Protein AF-A0A3C0DR25-F1 (afdb_monomer_lite)

pLDDT: mean 89.82, std 9.99, range [35.38, 98.62]

Structure (mmCIF, N/CA/C/O backbone):
data_AF-A0A3C0DR25-F1
#
_entry.id   AF-A0A3C0DR25-F1
#
loop_
_atom_site.group_PDB
_atom_site.id
_atom_site.type_symbol
_atom_site.label_atom_id
_atom_site.label_alt_id
_atom_site.label_comp_id
_atom_site.label_asym_id
_atom_site.label_entity_id
_atom_site.label_seq_id
_atom_site.pdbx_PDB_ins_code
_atom_site.Cartn_x
_atom_site.Cartn_y
_atom_site.Cartn_z
_atom_site.occupancy
_atom_site.B_iso_or_equiv
_atom_site.auth_seq_id
_atom_site.auth_comp_id
_atom_site.auth_asym_id
_atom_site.auth_atom_id
_atom_site.pdbx_PDB_model_num
ATOM 1 N N . MET A 1 1 ? 30.474 25.297 -35.317 1.00 50.91 1 MET A N 1
ATOM 2 C CA . MET A 1 1 ? 30.252 24.026 -34.592 1.00 50.91 1 MET A CA 1
ATOM 3 C C . MET A 1 1 ? 29.519 24.357 -33.311 1.00 50.91 1 MET A C 1
ATOM 5 O O . MET A 1 1 ? 29.840 25.376 -32.716 1.00 50.91 1 MET A O 1
ATOM 9 N N . ALA A 1 2 ? 28.515 23.564 -32.952 1.00 53.72 2 ALA A N 1
ATOM 10 C CA . ALA A 1 2 ? 27.722 23.756 -31.740 1.00 53.72 2 ALA A CA 1
ATOM 11 C C . ALA A 1 2 ? 28.329 23.022 -30.540 1.00 53.72 2 ALA A C 1
ATOM 13 O O . ALA A 1 2 ? 28.986 21.995 -30.720 1.00 53.72 2 ALA A O 1
ATOM 14 N N . ASN A 1 3 ? 28.057 23.523 -29.336 1.00 51.28 3 ASN A N 1
ATOM 15 C CA . ASN A 1 3 ? 28.342 22.813 -28.089 1.00 51.28 3 ASN A CA 1
ATOM 16 C C . ASN A 1 3 ? 27.225 21.783 -27.793 1.00 51.28 3 ASN A C 1
ATOM 18 O O . ASN A 1 3 ? 26.181 21.771 -28.436 1.00 51.28 3 ASN A O 1
ATOM 22 N N . TYR A 1 4 ? 27.442 20.855 -26.867 1.00 54.25 4 TYR A N 1
ATOM 23 C CA . TYR A 1 4 ? 26.602 19.658 -26.674 1.00 54.25 4 TYR A CA 1
ATOM 24 C C . TYR A 1 4 ? 25.790 19.713 -25.359 1.00 54.25 4 TYR A C 1
ATOM 26 O O . TYR A 1 4 ? 26.238 20.353 -24.406 1.00 54.25 4 TYR A O 1
ATOM 34 N N . ILE A 1 5 ? 24.621 19.049 -25.301 1.00 53.84 5 ILE A N 1
ATOM 35 C CA . ILE A 1 5 ? 23.811 18.826 -24.079 1.00 53.84 5 ILE A CA 1
ATOM 36 C C . ILE A 1 5 ? 23.799 17.329 -23.728 1.00 53.84 5 ILE A C 1
ATOM 38 O O . ILE A 1 5 ? 23.709 16.494 -24.618 1.00 53.84 5 ILE A O 1
ATOM 42 N N . ASP A 1 6 ? 23.876 17.014 -22.429 1.00 48.34 6 ASP A N 1
ATOM 43 C CA . ASP A 1 6 ? 24.262 15.721 -21.834 1.00 48.34 6 ASP A CA 1
ATOM 44 C C . ASP A 1 6 ? 23.450 14.454 -22.205 1.00 48.34 6 ASP A C 1
ATOM 46 O O . ASP A 1 6 ? 23.885 13.371 -21.820 1.00 48.34 6 ASP A O 1
ATOM 50 N N . VAL A 1 7 ? 22.363 14.541 -22.981 1.00 52.47 7 VAL A N 1
ATOM 51 C CA . VAL A 1 7 ? 21.418 13.432 -23.244 1.00 52.47 7 VAL A CA 1
ATOM 52 C C . VAL A 1 7 ? 21.322 13.149 -24.749 1.00 52.47 7 VAL A C 1
ATOM 54 O O . VAL A 1 7 ? 20.477 13.717 -25.439 1.00 52.47 7 VAL A O 1
ATOM 57 N N . MET A 1 8 ? 22.240 12.335 -25.280 1.00 55.88 8 MET A N 1
ATOM 58 C CA . MET A 1 8 ? 22.257 11.918 -26.690 1.00 55.88 8 MET A CA 1
ATOM 59 C C . MET A 1 8 ? 22.645 10.439 -26.817 1.00 55.88 8 MET A C 1
ATOM 61 O O . MET A 1 8 ? 23.690 10.042 -26.300 1.00 55.88 8 MET A O 1
ATOM 65 N N . HIS A 1 9 ? 21.847 9.665 -27.552 1.00 61.50 9 HIS A N 1
ATOM 66 C CA . HIS A 1 9 ? 22.078 8.257 -27.884 1.00 61.50 9 HIS A CA 1
ATOM 67 C C . HIS A 1 9 ? 22.894 8.096 -29.181 1.00 61.50 9 HIS A C 1
ATOM 69 O O . HIS A 1 9 ? 23.800 7.269 -29.244 1.00 61.50 9 HIS A O 1
ATOM 75 N N . ILE A 1 10 ? 22.642 8.918 -30.212 1.00 57.84 10 ILE A N 1
ATOM 76 C CA . ILE A 1 10 ? 23.310 8.795 -31.526 1.00 57.84 10 ILE A CA 1
ATOM 77 C C . ILE A 1 10 ? 24.651 9.552 -31.563 1.00 57.84 10 ILE A C 1
ATOM 79 O O . ILE A 1 10 ? 25.522 9.247 -32.381 1.00 57.84 10 ILE A O 1
ATOM 83 N N . ALA A 1 11 ? 24.843 10.553 -30.698 1.00 54.22 11 ALA A N 1
ATOM 84 C CA . ALA A 1 11 ? 26.003 11.442 -30.758 1.00 54.22 11 ALA A CA 1
ATOM 85 C C . ALA A 1 11 ? 27.173 11.004 -29.849 1.00 54.22 11 ALA A C 1
ATOM 87 O O . ALA A 1 11 ? 27.169 11.175 -28.624 1.00 54.22 11 ALA A O 1
ATOM 88 N N . ASP A 1 12 ? 28.260 10.539 -30.462 1.00 59.09 12 ASP A N 1
ATOM 89 C CA . ASP A 1 12 ? 29.542 10.286 -29.794 1.00 59.09 12 ASP A CA 1
ATOM 90 C C . ASP A 1 12 ? 30.435 11.556 -29.720 1.00 59.09 12 ASP A C 1
ATOM 92 O O . ASP A 1 12 ? 30.001 12.675 -29.999 1.00 59.09 12 ASP A O 1
ATOM 96 N N . ALA A 1 13 ? 31.700 11.420 -29.300 1.00 54.34 13 ALA A N 1
ATOM 97 C CA . ALA A 1 13 ? 32.663 12.536 -29.273 1.00 54.34 13 ALA A CA 1
ATOM 98 C C . ALA A 1 13 ? 33.154 12.976 -30.675 1.00 54.34 13 ALA A C 1
ATOM 100 O O . ALA A 1 13 ? 33.717 14.069 -30.835 1.00 54.34 13 ALA A O 1
ATOM 101 N N . SER A 1 14 ? 32.968 12.136 -31.696 1.00 63.47 14 SER A N 1
ATOM 102 C CA . SER A 1 14 ? 33.347 12.424 -33.081 1.00 63.47 14 SER A CA 1
ATOM 103 C C . SER A 1 14 ? 32.242 13.163 -33.842 1.00 63.47 14 SER A C 1
ATOM 105 O O . SER A 1 14 ? 32.522 13.819 -34.845 1.00 63.47 14 SER A O 1
ATOM 107 N N . THR A 1 15 ? 31.018 13.159 -33.309 1.00 72.69 15 THR A N 1
ATOM 108 C CA . THR A 1 15 ? 29.852 13.763 -33.944 1.00 72.69 15 THR A CA 1
ATOM 109 C C . THR A 1 15 ? 30.025 15.276 -34.128 1.00 72.69 15 THR A C 1
ATOM 111 O O . THR A 1 15 ? 30.423 16.012 -33.221 1.00 72.69 15 THR A O 1
ATOM 114 N N . ARG A 1 16 ? 29.772 15.761 -35.345 1.00 79.00 16 ARG A N 1
ATOM 115 C CA . ARG A 1 16 ? 29.884 17.166 -35.752 1.00 79.00 16 ARG A CA 1
ATOM 116 C C . ARG A 1 16 ? 28.529 17.692 -36.189 1.00 79.00 16 ARG A C 1
ATOM 118 O O . ARG A 1 16 ? 27.961 17.219 -37.172 1.00 79.00 16 ARG A O 1
ATOM 125 N N . PHE A 1 17 ? 28.064 18.725 -35.495 1.00 84.62 17 PHE A N 1
ATOM 126 C CA . PHE A 1 17 ? 26.836 19.437 -35.825 1.00 84.62 17 PHE A CA 1
ATOM 127 C C . PHE A 1 17 ? 27.137 20.726 -36.585 1.00 84.62 17 PHE A C 1
ATOM 129 O O . PHE A 1 17 ? 27.921 21.576 -36.138 1.00 84.62 17 PHE A O 1
ATOM 136 N N . THR A 1 18 ? 26.473 20.890 -37.723 1.00 88.19 18 THR A N 1
ATOM 137 C CA . THR A 1 18 ? 26.409 22.162 -38.439 1.00 88.19 18 THR A CA 1
ATOM 138 C C . THR A 1 18 ? 25.092 22.833 -38.086 1.00 88.19 18 THR A C 1
ATOM 140 O O . THR A 1 18 ? 24.025 22.270 -38.331 1.00 88.19 18 THR A O 1
ATOM 143 N N . LEU A 1 19 ? 25.170 24.033 -37.513 1.00 86.75 19 LEU A N 1
ATOM 144 C CA . LEU A 1 19 ? 23.997 24.873 -37.306 1.00 86.75 19 LEU A CA 1
ATOM 145 C C . LEU A 1 19 ? 23.750 25.730 -38.545 1.00 86.75 19 LEU A C 1
ATOM 147 O O . LEU A 1 19 ? 24.690 26.220 -39.168 1.00 86.75 19 LEU A O 1
ATOM 151 N N . GLY A 1 20 ? 22.483 25.914 -38.887 1.00 83.88 20 GLY A N 1
ATOM 152 C CA . GLY A 1 20 ? 22.012 26.922 -39.828 1.00 83.88 20 GLY A CA 1
ATOM 153 C C . GLY A 1 20 ? 21.014 27.856 -39.151 1.00 83.88 20 GLY A C 1
ATOM 154 O O . GLY A 1 20 ? 20.593 27.616 -38.019 1.00 83.88 20 GLY A O 1
ATOM 155 N N . ARG A 1 21 ? 20.613 28.911 -39.860 1.00 82.75 21 ARG A N 1
ATOM 156 C CA . ARG A 1 21 ? 19.483 29.760 -39.470 1.00 82.75 21 ARG A CA 1
ATOM 157 C C . ARG A 1 21 ? 18.316 29.526 -40.419 1.00 82.75 21 ARG A C 1
ATOM 159 O O . ARG A 1 21 ? 18.513 29.521 -41.632 1.00 82.75 21 ARG A O 1
ATOM 166 N N . ARG A 1 22 ? 17.109 29.365 -39.878 1.00 79.75 22 ARG A N 1
ATOM 167 C CA . ARG A 1 22 ? 15.861 29.291 -40.650 1.00 79.75 22 ARG A CA 1
ATOM 168 C C . ARG A 1 22 ? 14.795 30.105 -39.927 1.00 79.75 22 ARG A C 1
ATOM 170 O O . ARG A 1 22 ? 14.541 29.860 -38.756 1.00 79.75 22 ARG A O 1
ATOM 177 N N . GLY A 1 23 ? 14.232 31.114 -40.596 1.00 80.44 23 GLY A N 1
ATOM 178 C CA . GLY A 1 23 ? 13.233 32.005 -39.985 1.00 80.44 23 GLY A CA 1
ATOM 179 C C . GLY A 1 23 ? 13.715 32.710 -38.706 1.00 80.44 23 GLY A C 1
ATOM 180 O O . GLY A 1 23 ? 12.926 32.925 -37.799 1.00 80.44 23 GLY A O 1
ATOM 181 N N . GLY A 1 24 ? 15.017 33.002 -38.589 1.00 79.00 24 GLY A N 1
ATOM 182 C CA . GLY A 1 24 ? 15.610 33.623 -37.394 1.00 79.00 24 GLY A CA 1
ATOM 183 C C . GLY A 1 24 ? 15.978 32.660 -36.255 1.00 79.00 24 GLY A C 1
ATOM 184 O O . GLY A 1 24 ? 16.731 33.055 -35.369 1.00 79.00 24 GLY A O 1
ATOM 185 N N . GLN A 1 25 ? 15.546 31.396 -36.300 1.00 81.25 25 GLN A N 1
ATOM 186 C CA . GLN A 1 25 ? 15.892 30.383 -35.298 1.00 81.25 25 GLN A CA 1
ATOM 187 C C . GLN A 1 25 ? 17.104 29.544 -35.717 1.00 81.25 25 GLN A C 1
ATOM 189 O O . GLN A 1 25 ? 17.336 29.291 -36.906 1.00 81.25 25 GLN A O 1
ATOM 194 N N . TRP A 1 26 ? 17.883 29.105 -34.726 1.00 85.31 26 TRP A N 1
ATOM 195 C CA . TRP A 1 26 ? 18.944 28.125 -34.932 1.00 85.31 26 TRP A CA 1
ATOM 196 C C . TRP A 1 26 ? 18.339 26.752 -35.213 1.00 85.31 26 TRP A C 1
ATOM 198 O O . TRP A 1 26 ? 17.436 26.305 -34.515 1.00 85.31 26 TRP A O 1
ATOM 208 N N . VAL A 1 27 ? 18.868 26.065 -36.222 1.00 88.38 27 VAL A N 1
ATOM 209 C CA . VAL A 1 27 ? 18.494 24.686 -36.555 1.00 88.38 27 VAL A CA 1
ATOM 210 C C . VAL A 1 27 ? 19.743 23.855 -36.798 1.00 88.38 27 VAL A C 1
ATOM 212 O O . VAL A 1 27 ? 20.751 24.368 -37.286 1.00 88.38 27 VAL A O 1
ATOM 215 N N . VAL A 1 28 ? 19.685 22.557 -36.514 1.00 88.25 28 VAL A N 1
ATOM 216 C CA . VAL A 1 28 ? 20.739 21.629 -36.936 1.00 88.25 28 VAL A CA 1
ATOM 217 C C . VAL A 1 2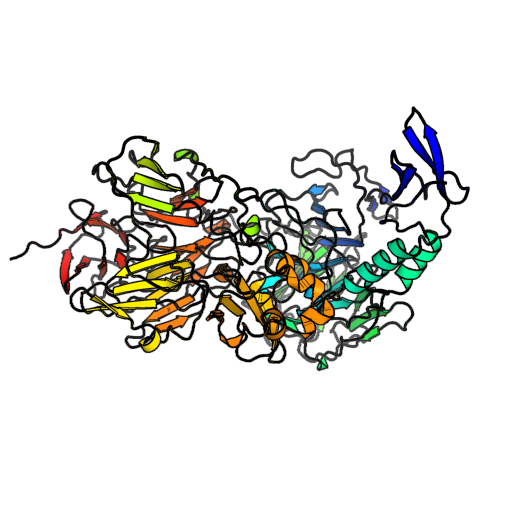8 ? 20.511 21.281 -38.404 1.00 88.25 28 VAL A C 1
ATOM 219 O O . VAL A 1 28 ? 19.523 20.639 -38.753 1.00 88.25 28 VAL A O 1
ATOM 222 N N . SER A 1 29 ? 21.406 21.728 -39.284 1.00 88.00 29 SER A N 1
ATOM 223 C CA . SER A 1 29 ? 21.296 21.508 -40.732 1.00 88.00 29 SER A CA 1
ATOM 224 C C . SER A 1 29 ? 22.028 20.249 -41.195 1.00 88.00 29 SER A C 1
ATOM 226 O O . SER A 1 29 ? 21.630 19.629 -42.188 1.00 88.00 29 SER A O 1
ATOM 228 N N . ARG A 1 30 ? 23.102 19.862 -40.489 1.00 88.56 30 ARG A N 1
ATOM 229 C CA . ARG A 1 30 ? 23.873 18.647 -40.778 1.00 88.56 30 ARG A CA 1
ATOM 230 C C . ARG A 1 30 ? 24.408 17.970 -39.520 1.00 88.56 30 ARG A C 1
ATOM 232 O O . ARG A 1 30 ? 24.785 18.645 -38.562 1.00 88.56 30 ARG A O 1
ATOM 239 N N . VAL A 1 31 ? 24.525 16.646 -39.594 1.00 87.25 31 VAL A N 1
ATOM 240 C CA . VAL A 1 31 ? 25.187 15.770 -38.619 1.00 87.25 31 VAL A CA 1
ATOM 241 C C . VAL A 1 31 ? 26.242 14.956 -39.365 1.00 87.25 31 VAL A C 1
ATOM 243 O O . VAL A 1 31 ? 25.920 14.259 -40.329 1.00 87.25 31 VAL A O 1
ATOM 246 N N . ASN A 1 32 ? 27.513 15.084 -38.982 1.00 86.00 32 ASN A N 1
ATOM 247 C CA . ASN A 1 32 ? 28.657 14.453 -39.660 1.00 86.00 32 ASN A CA 1
ATOM 248 C C . ASN A 1 32 ? 28.670 14.717 -41.176 1.00 86.00 32 ASN A C 1
ATOM 250 O O . ASN A 1 32 ? 28.835 13.814 -41.991 1.00 86.00 32 ASN A O 1
ATOM 254 N N . GLY A 1 33 ? 28.407 15.971 -41.564 1.00 86.19 33 GLY A N 1
ATOM 255 C CA . GLY A 1 33 ? 28.348 16.402 -42.965 1.00 86.19 33 GLY A CA 1
ATOM 256 C C . GLY A 1 33 ? 27.078 15.988 -43.720 1.00 86.19 33 GLY A C 1
ATOM 257 O O . GLY A 1 33 ? 26.812 16.526 -44.798 1.00 86.19 33 GLY A O 1
ATOM 258 N N . GLN A 1 34 ? 26.245 15.110 -43.158 1.00 88.12 34 GLN A N 1
ATOM 259 C CA . GLN A 1 34 ? 25.000 14.660 -43.776 1.00 88.12 34 GLN A CA 1
ATOM 260 C C . GLN A 1 34 ? 23.822 15.548 -43.387 1.00 88.12 34 GLN A C 1
ATOM 262 O O . GLN A 1 34 ? 23.709 15.961 -42.239 1.00 88.12 34 GLN A O 1
ATOM 267 N N . SER A 1 35 ? 22.926 15.819 -44.335 1.00 88.38 35 SER A N 1
ATOM 268 C CA . SER A 1 35 ? 21.734 16.634 -44.086 1.00 88.38 35 SER A CA 1
ATOM 269 C C . SER A 1 35 ? 20.794 15.998 -43.057 1.00 88.38 35 SER A C 1
ATOM 271 O O . SER A 1 35 ? 20.534 14.794 -43.114 1.00 88.38 35 SER A O 1
ATOM 273 N N . THR A 1 36 ? 20.228 16.826 -42.175 1.00 86.06 36 THR A N 1
ATOM 274 C CA . THR A 1 36 ? 19.177 16.429 -41.225 1.00 86.06 36 THR A CA 1
ATOM 275 C C . THR A 1 36 ? 17.828 16.117 -41.879 1.00 86.06 36 THR A C 1
ATOM 277 O O . THR A 1 36 ? 16.939 15.624 -41.202 1.00 86.06 36 THR A O 1
ATOM 280 N N . TYR A 1 37 ? 17.661 16.321 -43.193 1.00 84.31 37 TYR A N 1
ATOM 281 C CA . TYR A 1 37 ? 16.461 15.8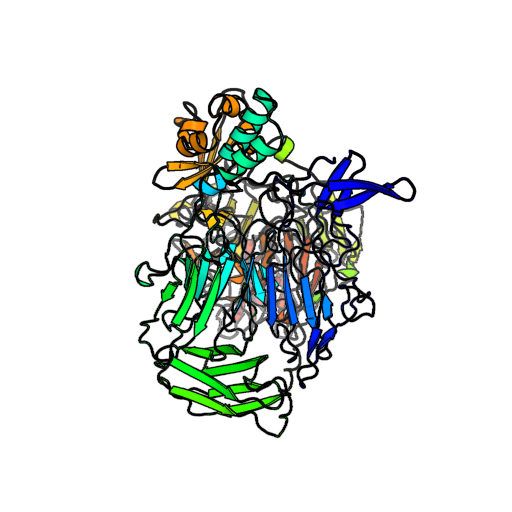84 -43.924 1.00 84.31 37 TYR A CA 1
ATOM 282 C C . TYR A 1 37 ? 16.436 14.381 -44.235 1.00 84.31 37 TYR A C 1
ATOM 284 O O . TYR A 1 37 ? 15.401 13.863 -44.651 1.00 84.31 37 TYR A O 1
ATOM 292 N N . LYS A 1 38 ? 17.554 13.666 -44.053 1.00 84.88 38 LYS A N 1
ATOM 293 C CA . LYS A 1 38 ? 17.564 12.202 -44.167 1.00 84.88 38 LYS A CA 1
ATOM 294 C C . LYS A 1 38 ? 16.704 11.587 -43.064 1.00 84.88 38 LYS A C 1
ATOM 296 O O . LYS A 1 38 ? 16.766 12.059 -41.933 1.00 84.88 38 LYS A O 1
ATOM 301 N N . ALA A 1 39 ? 15.995 10.500 -43.382 1.00 80.75 39 ALA A N 1
ATOM 302 C CA . ALA A 1 39 ? 15.063 9.823 -42.472 1.00 80.75 39 ALA A CA 1
ATOM 303 C C . ALA A 1 39 ? 15.631 9.647 -41.051 1.00 80.75 39 ALA A C 1
ATOM 305 O O . ALA A 1 39 ? 15.056 10.169 -40.107 1.00 80.75 39 ALA A O 1
ATOM 306 N N . ARG A 1 40 ? 16.842 9.082 -40.925 1.00 80.12 40 ARG A N 1
ATOM 307 C CA . ARG A 1 40 ? 17.528 8.840 -39.638 1.00 80.12 40 ARG A CA 1
ATOM 308 C C . ARG A 1 40 ? 17.836 10.074 -38.767 1.00 80.12 40 ARG A C 1
ATOM 310 O O . ARG A 1 40 ? 18.311 9.922 -37.652 1.00 80.12 40 ARG A O 1
ATOM 317 N N . PHE A 1 41 ? 17.708 11.293 -39.295 1.00 84.19 41 PHE A N 1
ATOM 318 C CA . PHE A 1 41 ? 18.041 12.541 -38.588 1.00 84.19 41 PHE A CA 1
ATOM 319 C C . PHE A 1 41 ? 16.890 13.549 -38.555 1.00 84.19 41 PHE A C 1
ATOM 321 O O . PHE A 1 41 ? 16.999 14.589 -37.898 1.00 84.19 41 PHE A O 1
ATOM 328 N N . LYS A 1 42 ? 15.805 13.278 -39.283 1.00 84.56 42 LYS A N 1
ATOM 329 C CA . LYS A 1 42 ? 14.688 14.205 -39.430 1.00 84.56 42 LYS A CA 1
ATOM 330 C C . LYS A 1 42 ? 13.989 14.363 -38.082 1.00 84.56 42 LYS A C 1
ATOM 332 O O . LYS A 1 42 ? 13.579 13.381 -37.486 1.00 84.56 42 LYS A O 1
ATOM 337 N N . GLY A 1 43 ? 13.893 15.600 -37.591 1.00 81.12 43 GLY A N 1
ATOM 338 C CA . GLY A 1 43 ? 13.255 15.901 -36.301 1.00 81.12 43 GLY A CA 1
ATOM 339 C C . GLY A 1 43 ? 14.038 15.454 -35.058 1.00 81.12 43 GLY A C 1
ATOM 340 O O . GLY A 1 43 ? 13.566 15.666 -33.953 1.00 81.12 43 GLY A O 1
ATOM 341 N N . ARG A 1 44 ? 15.247 14.894 -35.212 1.00 84.25 44 ARG A N 1
ATOM 342 C CA . ARG A 1 44 ? 16.036 14.309 -34.110 1.00 84.25 44 ARG A CA 1
ATOM 343 C C . ARG A 1 44 ? 16.838 15.311 -33.284 1.00 84.25 44 ARG A C 1
ATOM 345 O O . ARG A 1 44 ? 17.369 14.938 -32.247 1.00 84.25 44 ARG A O 1
ATOM 352 N N . PHE A 1 45 ? 17.006 16.552 -33.743 1.00 86.25 45 PHE A N 1
ATOM 353 C CA . PHE A 1 45 ? 17.918 17.500 -33.096 1.00 86.25 45 PHE A CA 1
ATOM 354 C C . PHE A 1 45 ? 17.332 18.904 -32.988 1.00 86.25 45 PHE A C 1
ATOM 356 O O . PHE A 1 45 ? 16.957 19.512 -33.993 1.00 86.25 45 PHE A O 1
ATOM 363 N N . LEU A 1 46 ? 17.357 19.451 -31.775 1.00 85.69 46 LEU A N 1
ATOM 364 C CA . LEU A 1 46 ? 17.016 20.837 -31.475 1.00 85.69 46 LEU A CA 1
ATOM 365 C C . LEU A 1 46 ? 18.295 21.639 -31.219 1.00 85.69 46 LEU A C 1
ATOM 367 O O . LEU A 1 46 ? 19.136 21.234 -30.418 1.00 85.69 46 LEU A O 1
ATOM 371 N N . ALA A 1 47 ? 18.439 22.788 -31.879 1.00 85.88 47 ALA A N 1
ATOM 372 C CA . ALA A 1 47 ? 19.493 23.743 -31.560 1.00 85.88 47 ALA A CA 1
ATOM 373 C C . ALA A 1 47 ? 18.961 24.773 -30.557 1.00 85.88 47 ALA A C 1
ATOM 375 O O . ALA A 1 47 ? 17.937 25.411 -30.796 1.00 85.88 47 ALA A O 1
ATOM 376 N N . THR A 1 48 ? 19.645 24.936 -29.430 1.00 79.44 48 THR A N 1
ATOM 377 C CA . THR A 1 48 ? 19.273 25.910 -28.404 1.00 79.44 48 THR A CA 1
ATOM 378 C C . THR A 1 48 ? 19.793 27.310 -28.758 1.00 79.44 48 THR A C 1
ATOM 380 O O . THR A 1 48 ? 20.768 27.440 -29.509 1.00 79.44 48 THR A O 1
ATOM 383 N N . PRO A 1 49 ? 19.184 28.385 -28.216 1.00 78.12 49 PRO A N 1
ATOM 384 C CA . PRO A 1 49 ? 19.589 29.764 -28.509 1.00 78.12 49 PRO A CA 1
ATOM 385 C C . PRO A 1 49 ? 21.062 30.079 -28.215 1.00 78.12 49 PRO A C 1
ATOM 387 O O . PRO A 1 49 ? 21.668 30.892 -28.908 1.00 78.12 49 PRO A O 1
ATOM 390 N N . ASP A 1 50 ? 21.652 29.401 -27.231 1.00 74.75 50 ASP A N 1
ATOM 391 C CA . ASP A 1 50 ? 23.060 29.520 -26.839 1.00 74.75 50 ASP A CA 1
ATOM 392 C C . ASP A 1 50 ? 24.010 28.620 -27.653 1.00 74.75 50 ASP A C 1
ATOM 394 O O . ASP A 1 50 ? 25.171 28.424 -27.291 1.00 74.75 50 ASP A O 1
ATOM 398 N N . GLY A 1 51 ? 23.532 28.075 -28.776 1.00 71.94 51 GLY A N 1
ATOM 399 C CA . GLY A 1 51 ? 24.345 27.322 -29.724 1.00 71.94 51 GLY A CA 1
ATOM 400 C C . GLY A 1 51 ? 24.693 25.912 -29.257 1.00 71.94 51 GLY A C 1
ATOM 401 O O . GLY A 1 51 ? 25.710 25.369 -29.705 1.00 71.94 51 GLY A O 1
ATOM 402 N N . ARG A 1 52 ? 23.882 25.316 -28.370 1.00 77.69 52 ARG A N 1
ATOM 403 C CA . ARG A 1 52 ? 23.981 23.895 -28.021 1.00 77.69 52 ARG A CA 1
ATOM 404 C C . ARG A 1 52 ? 23.019 23.034 -28.846 1.00 77.69 52 ARG A C 1
ATOM 406 O O . ARG A 1 52 ? 22.100 23.551 -29.474 1.00 77.69 52 ARG A O 1
ATOM 413 N N . VAL A 1 53 ? 23.241 21.720 -28.880 1.00 79.06 53 VAL A N 1
ATOM 414 C CA . VAL A 1 53 ? 22.343 20.754 -29.544 1.00 79.06 53 VAL A CA 1
ATOM 415 C C . VAL A 1 53 ? 21.778 19.760 -28.532 1.00 79.06 53 VAL A C 1
ATOM 417 O O . VAL A 1 53 ? 22.532 19.240 -27.708 1.00 79.06 53 VAL A O 1
ATOM 420 N N . LYS A 1 54 ? 20.472 19.486 -28.625 1.00 80.62 54 LYS A N 1
ATOM 421 C CA . LYS A 1 54 ? 19.726 18.471 -27.864 1.00 80.62 54 LYS A CA 1
ATOM 422 C C . LYS A 1 54 ? 19.170 17.393 -28.807 1.00 80.62 54 LYS A C 1
ATOM 424 O O . LYS A 1 54 ? 18.658 17.755 -29.864 1.00 80.62 54 LYS A O 1
ATOM 429 N N . GLU A 1 55 ? 19.276 16.110 -28.441 1.00 82.31 55 GLU A N 1
ATOM 430 C CA . GLU A 1 55 ? 18.615 15.017 -29.166 1.00 82.31 55 GLU A CA 1
ATOM 431 C C . GLU A 1 55 ? 17.166 14.930 -28.734 1.00 82.31 55 GLU A C 1
ATOM 433 O O . GLU A 1 55 ? 16.852 15.113 -27.557 1.00 82.31 55 GLU A O 1
ATOM 438 N N . LEU A 1 56 ? 16.309 14.603 -29.686 1.00 81.56 56 LEU A N 1
ATOM 439 C CA . LEU A 1 56 ? 14.941 14.192 -29.441 1.00 81.56 56 LEU A CA 1
ATOM 440 C C . LEU A 1 56 ? 14.811 12.696 -29.775 1.00 81.56 56 LEU A C 1
ATOM 442 O O . LEU A 1 56 ? 15.451 12.244 -30.735 1.00 81.56 56 LEU A O 1
ATOM 446 N N . PRO A 1 57 ? 13.995 11.942 -29.021 1.00 82.38 57 PRO A N 1
ATOM 447 C CA . PRO A 1 57 ? 13.621 10.575 -29.379 1.00 82.38 57 PRO A CA 1
ATOM 448 C C . PRO A 1 57 ? 12.939 10.473 -30.745 1.00 82.38 57 PRO A C 1
ATOM 450 O O . PRO A 1 57 ? 12.519 11.478 -31.333 1.00 82.38 57 PRO A O 1
ATOM 453 N N . GLU A 1 58 ? 12.826 9.247 -31.263 1.00 83.94 58 GLU A N 1
ATOM 454 C CA . GLU A 1 58 ? 11.921 8.993 -32.392 1.00 83.94 58 GLU A CA 1
ATOM 455 C C . GLU A 1 58 ? 10.474 9.109 -31.901 1.00 83.94 58 GLU A C 1
ATOM 457 O O . GLU A 1 58 ? 10.223 8.846 -30.727 1.00 83.94 58 GLU A O 1
ATOM 462 N N . PRO A 1 59 ? 9.542 9.564 -32.754 1.00 87.62 59 PRO A N 1
ATOM 463 C CA . PRO A 1 59 ? 8.134 9.512 -32.408 1.00 87.62 59 PRO A CA 1
ATOM 464 C C . PRO A 1 59 ? 7.667 8.056 -32.327 1.00 87.62 59 PRO A C 1
ATOM 466 O O . PRO A 1 59 ? 8.067 7.233 -33.158 1.00 87.62 59 PRO A O 1
ATOM 469 N N . ASP A 1 60 ? 6.784 7.769 -31.376 1.00 90.06 60 ASP A N 1
ATOM 470 C CA . ASP A 1 60 ? 6.136 6.467 -31.255 1.00 90.06 60 ASP A CA 1
ATOM 471 C C . ASP A 1 60 ? 5.410 6.079 -32.550 1.00 90.06 60 ASP A C 1
ATOM 473 O O . ASP A 1 60 ? 4.861 6.912 -33.279 1.00 90.06 60 ASP A O 1
ATOM 477 N N . CYS A 1 61 ? 5.387 4.780 -32.841 1.00 90.88 61 CYS A N 1
ATOM 478 C CA . CYS A 1 61 ? 4.652 4.231 -33.970 1.00 90.88 61 CYS A CA 1
ATOM 479 C C . CYS A 1 61 ? 3.895 2.971 -33.555 1.00 90.88 61 CYS A C 1
ATOM 481 O O . CYS A 1 61 ? 4.386 2.151 -32.784 1.00 90.88 61 CYS A O 1
ATOM 483 N N . PHE A 1 62 ? 2.686 2.816 -34.091 1.00 92.50 62 PHE A N 1
ATOM 484 C CA . PHE A 1 62 ? 1.842 1.653 -33.855 1.00 92.50 62 PHE A CA 1
ATOM 485 C C . PHE A 1 62 ? 1.394 1.077 -35.195 1.00 92.50 62 PHE A C 1
ATOM 487 O O . PHE A 1 62 ? 0.994 1.819 -36.096 1.00 92.50 62 PHE A O 1
ATOM 494 N N . TYR A 1 63 ? 1.476 -0.244 -35.323 1.00 92.06 63 TYR A N 1
ATOM 495 C CA . TYR A 1 63 ? 1.146 -0.957 -36.549 1.00 92.06 63 TYR A CA 1
ATOM 496 C C . TYR A 1 63 ? 0.110 -2.038 -36.267 1.00 92.06 63 TYR A C 1
ATOM 498 O O . TYR A 1 63 ? 0.344 -2.935 -35.458 1.00 92.06 63 TYR A O 1
ATOM 506 N N . LEU A 1 64 ? -1.012 -1.993 -36.981 1.00 89.06 64 LEU A N 1
ATOM 507 C CA . LEU A 1 64 ? -2.019 -3.041 -36.942 1.00 89.06 64 LEU A CA 1
ATOM 508 C C . LEU A 1 64 ? -1.665 -4.123 -37.967 1.00 89.06 64 LEU A C 1
ATOM 510 O O . LEU A 1 64 ? -1.518 -3.840 -39.156 1.00 89.06 64 LEU A O 1
ATOM 514 N N . ASN A 1 65 ? -1.531 -5.366 -37.510 1.00 87.12 65 ASN A N 1
ATOM 515 C CA . ASN A 1 65 ? -1.332 -6.511 -38.395 1.00 87.12 65 ASN A CA 1
ATOM 516 C C . ASN A 1 65 ? -2.662 -6.898 -39.058 1.00 87.12 65 ASN A C 1
ATOM 518 O O . ASN A 1 65 ? -3.622 -7.243 -38.372 1.00 87.12 65 ASN A O 1
ATOM 522 N N . GLU A 1 66 ? -2.704 -6.911 -40.389 1.00 83.81 66 GLU A N 1
ATOM 523 C CA . GLU A 1 66 ? -3.888 -7.302 -41.167 1.00 83.81 66 GLU A CA 1
ATOM 524 C C . GLU A 1 66 ? -4.103 -8.832 -41.217 1.00 83.81 66 GLU A C 1
ATOM 526 O O . GLU A 1 66 ? -5.055 -9.319 -41.826 1.00 83.81 66 GLU A O 1
ATOM 531 N N . GLY A 1 67 ? -3.205 -9.621 -40.616 1.00 79.31 67 GLY A N 1
ATOM 532 C CA . GLY A 1 67 ? -3.273 -11.086 -40.564 1.00 79.31 67 GLY A CA 1
ATOM 533 C C . GLY A 1 67 ? -2.811 -11.792 -41.845 1.00 79.31 67 GLY A C 1
ATOM 534 O O . GLY A 1 67 ? -2.843 -13.018 -41.922 1.00 79.31 67 GLY A O 1
ATOM 535 N N . ASN A 1 68 ? -2.356 -11.030 -42.840 1.00 83.00 68 ASN A N 1
ATOM 536 C CA . ASN A 1 68 ? -1.854 -11.499 -44.137 1.00 83.00 68 ASN A CA 1
ATOM 537 C C . ASN A 1 68 ? -0.355 -11.174 -44.343 1.00 83.00 68 ASN A C 1
ATOM 539 O O . ASN A 1 68 ? 0.145 -11.258 -45.465 1.00 83.00 68 ASN A O 1
ATOM 543 N N . GLY A 1 69 ? 0.346 -10.760 -43.279 1.00 83.38 69 GLY A N 1
ATOM 544 C CA . GLY A 1 69 ? 1.738 -10.301 -43.325 1.00 83.38 69 GLY A CA 1
ATOM 545 C C . GLY A 1 69 ? 1.917 -8.824 -43.701 1.00 83.38 69 GLY A C 1
ATOM 546 O O . GLY A 1 69 ? 3.054 -8.364 -43.795 1.00 83.38 69 GLY A O 1
ATOM 547 N N . LYS A 1 70 ? 0.828 -8.072 -43.909 1.00 89.81 70 LYS A N 1
ATOM 548 C CA . LYS A 1 70 ? 0.843 -6.613 -44.068 1.00 89.81 70 LYS A CA 1
ATOM 549 C C . LYS A 1 70 ? 0.504 -5.917 -42.757 1.00 89.81 70 LYS A C 1
ATOM 551 O O . LYS A 1 70 ? -0.257 -6.426 -41.935 1.00 89.81 70 LYS A O 1
ATOM 556 N N . PHE A 1 71 ? 1.067 -4.725 -42.608 1.00 92.62 71 PHE A N 1
ATOM 557 C CA . PHE A 1 71 ? 0.912 -3.889 -41.432 1.00 92.62 71 PHE A CA 1
ATOM 558 C C . PHE A 1 71 ? 0.442 -2.501 -41.851 1.00 92.62 71 PHE A C 1
ATOM 560 O O . PHE A 1 71 ? 1.070 -1.860 -42.696 1.00 92.62 71 PHE A O 1
ATOM 567 N N . GLN A 1 72 ? -0.641 -2.036 -41.240 1.00 92.44 72 GLN A N 1
ATOM 568 C CA . GLN A 1 72 ? -1.111 -0.667 -41.375 1.00 92.44 72 GLN A CA 1
ATOM 569 C C . GLN A 1 72 ? -0.512 0.171 -40.248 1.00 92.44 72 GLN A C 1
ATOM 571 O O . GLN A 1 72 ? -0.763 -0.104 -39.078 1.00 92.44 72 GLN A O 1
ATOM 576 N N . GLN A 1 73 ? 0.256 1.206 -40.585 1.00 92.75 73 GLN A N 1
ATOM 577 C CA . GLN A 1 73 ? 0.663 2.197 -39.592 1.00 92.75 73 GLN A CA 1
ATOM 578 C C . GLN A 1 73 ? -0.553 3.034 -39.190 1.00 92.75 73 GLN A C 1
ATOM 580 O O . GLN A 1 73 ? -1.204 3.634 -40.045 1.00 92.75 73 GLN A O 1
ATOM 585 N N . MET A 1 74 ? -0.843 3.082 -37.896 1.00 91.81 74 MET A N 1
ATOM 586 C CA . MET A 1 74 ? -1.924 3.893 -37.350 1.00 91.81 74 MET A CA 1
ATOM 587 C C . MET A 1 74 ? -1.440 5.326 -37.118 1.00 91.81 74 MET A C 1
ATOM 589 O O . MET A 1 74 ? -0.321 5.546 -36.651 1.00 91.81 74 MET A O 1
ATOM 593 N N . VAL A 1 75 ? -2.293 6.302 -37.433 1.00 90.38 75 VAL A N 1
ATOM 594 C CA . VAL A 1 75 ? -2.025 7.727 -37.201 1.00 90.38 75 VAL A CA 1
ATOM 595 C C . VAL A 1 75 ? -2.641 8.118 -35.861 1.00 90.38 75 VAL A C 1
ATOM 597 O O . VAL A 1 75 ? -3.849 7.977 -35.650 1.00 90.38 75 VAL A O 1
ATOM 600 N N . PHE A 1 76 ? -1.803 8.567 -34.932 1.00 91.38 76 PHE A N 1
ATOM 601 C CA . PHE A 1 76 ? -2.197 8.858 -33.553 1.00 91.38 76 PHE A CA 1
ATOM 602 C C . PHE A 1 76 ? -3.165 10.049 -33.509 1.00 91.38 76 PHE A C 1
ATOM 604 O O . PHE A 1 76 ? -4.230 9.974 -32.894 1.00 91.38 76 PHE A O 1
ATOM 611 N N . GLU A 1 77 ? -2.857 11.088 -34.286 1.00 89.00 77 GLU A N 1
ATOM 612 C CA . GLU A 1 77 ? -3.607 12.340 -34.394 1.00 89.00 77 GLU A CA 1
ATOM 613 C C . GLU A 1 77 ? -5.020 12.166 -34.980 1.00 89.00 77 GLU A C 1
ATOM 615 O O . GLU A 1 77 ? -5.873 13.031 -34.790 1.00 89.00 77 GLU A O 1
ATOM 620 N N . GLU A 1 78 ? -5.297 11.043 -35.651 1.00 90.44 78 GLU A N 1
ATOM 621 C CA . GLU A 1 78 ? -6.636 10.683 -36.146 1.00 90.44 78 GLU A CA 1
ATOM 622 C C . GLU A 1 78 ? -7.514 10.018 -35.065 1.00 90.44 78 GLU A C 1
ATOM 624 O O . GLU A 1 78 ? -8.605 9.526 -35.353 1.00 90.44 78 GLU A O 1
ATOM 629 N N . GLY A 1 79 ? -7.065 10.016 -33.803 1.00 89.56 79 GLY A N 1
ATOM 630 C CA . GLY A 1 79 ? -7.811 9.481 -32.662 1.00 89.56 79 GLY A CA 1
ATOM 631 C C . GLY A 1 79 ? -7.592 7.988 -32.417 1.00 89.56 79 GLY A C 1
ATOM 632 O O . GLY A 1 79 ? -8.380 7.367 -31.706 1.00 89.56 79 GLY A O 1
ATOM 633 N N . SER A 1 80 ? -6.531 7.403 -32.987 1.00 93.12 80 SER A N 1
ATOM 634 C CA . SER A 1 80 ? -6.108 6.032 -32.652 1.00 93.12 80 SER A CA 1
ATOM 635 C C . SER A 1 80 ? -5.610 5.941 -31.207 1.00 93.12 80 SER A C 1
ATOM 637 O O . SER A 1 80 ? -5.792 4.920 -30.553 1.00 93.12 80 SER A O 1
ATOM 639 N N . PHE A 1 81 ? -5.019 7.028 -30.708 1.00 96.50 81 PHE A N 1
ATOM 640 C CA . PHE A 1 81 ? -4.654 7.210 -29.311 1.00 96.50 81 PHE A CA 1
ATOM 641 C C . PHE A 1 81 ? -5.325 8.480 -28.797 1.00 96.50 81 PHE A C 1
ATOM 643 O O . PHE A 1 81 ? -5.313 9.509 -29.476 1.00 96.50 81 PHE A O 1
ATOM 650 N N . THR A 1 82 ? -5.902 8.425 -27.602 1.00 97.00 82 THR A N 1
ATOM 651 C CA . THR A 1 82 ? -6.500 9.588 -26.946 1.00 97.00 82 THR A CA 1
ATOM 652 C C . THR A 1 82 ? -5.998 9.741 -25.527 1.00 97.00 82 THR A C 1
ATOM 654 O O . THR A 1 82 ? -5.865 8.751 -24.807 1.00 97.00 82 THR A O 1
ATOM 657 N N . ASP A 1 83 ? -5.796 10.980 -25.092 1.00 95.19 83 ASP A N 1
ATOM 658 C CA . ASP A 1 83 ? -5.540 11.268 -23.687 1.00 95.19 83 ASP A CA 1
ATOM 659 C C . ASP A 1 83 ? -6.702 10.798 -22.789 1.00 95.19 83 ASP A C 1
ATOM 661 O O . ASP A 1 83 ? -7.740 10.298 -23.235 1.00 95.19 83 ASP A O 1
ATOM 665 N N . GLU A 1 84 ? -6.523 10.938 -21.484 1.00 94.69 84 GLU A N 1
ATOM 666 C CA . GLU A 1 84 ? -7.514 10.499 -20.503 1.00 94.69 84 GLU A CA 1
ATOM 667 C C . GLU A 1 84 ? -8.848 11.264 -20.592 1.00 94.69 84 GLU A C 1
ATOM 669 O O . GLU A 1 84 ? -9.865 10.736 -20.146 1.00 94.69 84 GLU A O 1
ATOM 674 N N . ASP A 1 85 ? -8.885 12.444 -21.225 1.00 94.69 85 ASP A N 1
ATOM 675 C CA . ASP A 1 85 ? -10.101 13.220 -21.507 1.00 94.69 85 ASP A CA 1
ATOM 676 C C . ASP A 1 85 ? -10.767 12.794 -22.834 1.00 94.69 85 ASP A C 1
ATOM 678 O O . ASP A 1 85 ? -11.838 13.293 -23.186 1.00 94.69 85 ASP A O 1
ATOM 682 N N . GLY A 1 86 ? -10.158 11.865 -23.578 1.00 94.19 86 GLY A N 1
ATOM 683 C CA . GLY A 1 86 ? -10.644 11.381 -24.870 1.00 94.19 86 GLY A CA 1
ATOM 684 C C . GLY A 1 86 ? -10.263 12.275 -26.053 1.00 94.19 86 GLY A C 1
ATOM 685 O O . GLY A 1 86 ? -10.837 12.133 -27.134 1.00 94.19 86 GLY A O 1
ATOM 686 N N . ARG A 1 87 ? -9.313 13.202 -25.888 1.00 95.88 87 ARG A N 1
ATOM 687 C CA . ARG A 1 87 ? -8.820 14.046 -26.986 1.00 95.88 87 ARG A CA 1
ATOM 688 C C . ARG A 1 87 ? -7.715 13.317 -27.753 1.00 95.88 87 ARG A C 1
ATOM 690 O O . ARG A 1 87 ? -6.906 12.651 -27.110 1.00 95.88 87 ARG A O 1
ATOM 697 N N . PRO A 1 88 ? -7.625 13.455 -29.091 1.00 95.75 88 PRO A N 1
ATOM 698 C CA . PRO A 1 88 ? -6.546 12.849 -29.867 1.00 95.75 88 PRO A CA 1
ATOM 699 C C . PRO A 1 88 ? -5.168 13.194 -29.299 1.00 95.75 88 PRO A C 1
ATOM 701 O O . PRO A 1 88 ? -4.856 14.359 -29.045 1.00 95.75 88 PRO A O 1
ATOM 704 N N . PHE A 1 89 ? -4.355 12.165 -29.099 1.00 93.94 89 PHE A N 1
ATOM 705 C CA . PHE A 1 89 ? -2.996 12.270 -28.597 1.00 93.94 89 PHE A CA 1
ATOM 706 C C . PHE A 1 89 ? -2.036 12.237 -29.785 1.00 93.94 89 PHE A C 1
ATOM 708 O O . PHE A 1 89 ? -2.173 11.380 -30.649 1.00 93.94 89 PHE A O 1
ATOM 715 N N . ALA A 1 90 ? -1.085 13.166 -29.860 1.00 91.38 90 ALA A N 1
ATOM 716 C CA . ALA A 1 90 ? -0.048 13.136 -30.893 1.00 91.38 90 ALA A CA 1
ATOM 717 C C . ALA A 1 90 ? 1.039 12.122 -30.525 1.00 91.38 90 ALA A C 1
ATOM 719 O O . ALA A 1 90 ? 1.310 11.931 -29.340 1.00 91.38 90 ALA A O 1
ATOM 720 N N . ALA A 1 91 ? 1.690 11.511 -31.518 1.00 87.50 91 ALA A N 1
ATOM 721 C CA . ALA A 1 91 ? 2.768 10.558 -31.253 1.00 87.50 91 ALA A CA 1
ATOM 722 C C . ALA A 1 91 ? 3.848 11.189 -30.352 1.00 87.50 91 ALA A C 1
ATOM 724 O O . ALA A 1 91 ? 4.394 12.255 -30.660 1.00 87.50 91 ALA A O 1
ATOM 725 N N . ALA A 1 92 ? 4.125 10.552 -29.211 1.00 87.06 92 ALA A N 1
ATOM 726 C CA . ALA A 1 92 ? 5.071 11.084 -28.244 1.00 87.06 92 ALA A CA 1
ATOM 727 C C . ALA A 1 92 ? 6.510 10.857 -28.712 1.00 87.06 92 ALA A C 1
ATOM 729 O O . ALA A 1 92 ? 6.810 9.899 -29.414 1.00 87.06 92 ALA A O 1
ATOM 730 N N . HIS A 1 93 ? 7.405 11.759 -28.316 1.00 87.25 93 HIS A N 1
ATOM 731 C CA . HIS A 1 93 ? 8.845 11.596 -28.496 1.00 87.25 93 HIS A CA 1
ATOM 732 C C . HIS A 1 93 ? 9.446 11.140 -27.169 1.00 87.25 93 HIS A C 1
ATOM 734 O O . HIS A 1 93 ? 10.077 11.943 -26.475 1.00 87.25 93 HIS A O 1
ATOM 740 N N . ASP A 1 94 ? 9.212 9.876 -26.819 1.00 89.56 94 ASP A N 1
ATOM 741 C CA . ASP A 1 94 ? 9.647 9.280 -25.559 1.00 89.56 94 ASP A CA 1
ATOM 742 C C . ASP A 1 94 ? 10.822 8.305 -25.743 1.00 89.56 94 ASP A C 1
ATOM 744 O O . ASP A 1 94 ? 11.057 7.762 -26.822 1.00 89.56 94 ASP A O 1
ATOM 748 N N . TRP A 1 95 ? 11.621 8.118 -24.688 1.00 86.75 95 TRP A N 1
ATOM 749 C CA . TRP A 1 95 ? 12.736 7.164 -24.680 1.00 86.75 95 TRP A CA 1
ATOM 750 C C . TRP A 1 95 ? 12.243 5.765 -24.283 1.00 86.75 95 TRP A C 1
ATOM 752 O O . TRP A 1 95 ? 12.559 5.288 -23.197 1.00 86.75 95 TRP A O 1
ATOM 762 N N . GLY A 1 96 ? 11.448 5.137 -25.152 1.00 89.25 96 GLY A N 1
ATOM 763 C CA . GLY A 1 96 ? 10.869 3.816 -24.897 1.00 89.25 96 GLY A CA 1
ATOM 764 C C . GLY A 1 96 ? 11.913 2.698 -24.819 1.00 89.25 96 GLY A C 1
ATOM 765 O O . GLY A 1 96 ? 12.808 2.623 -25.666 1.00 89.25 96 GLY A O 1
ATOM 766 N N . LEU A 1 97 ? 11.782 1.821 -23.817 1.00 89.38 97 LEU A N 1
ATOM 767 C CA . LEU A 1 97 ? 12.675 0.675 -23.584 1.00 89.38 97 LEU A CA 1
ATOM 768 C C . LEU A 1 97 ? 11.962 -0.680 -23.654 1.00 89.38 97 LEU A C 1
ATOM 770 O O . LEU A 1 97 ? 12.489 -1.616 -24.257 1.00 89.38 97 LEU A O 1
ATOM 774 N N . ALA A 1 98 ? 10.765 -0.782 -23.076 1.00 92.50 98 ALA A N 1
ATOM 775 C CA . ALA A 1 98 ? 9.949 -1.994 -23.091 1.00 92.50 98 ALA A CA 1
ATOM 776 C C . ALA A 1 98 ? 8.487 -1.654 -23.398 1.00 92.50 98 ALA A C 1
ATOM 778 O O . ALA A 1 98 ? 7.992 -0.588 -23.034 1.00 92.50 98 ALA A O 1
ATOM 779 N N . VAL A 1 99 ? 7.806 -2.565 -24.091 1.00 93.62 99 VAL A N 1
ATOM 780 C CA . VAL A 1 99 ? 6.403 -2.425 -24.492 1.00 93.62 99 VAL A CA 1
ATOM 781 C C . VAL A 1 99 ? 5.728 -3.765 -24.291 1.00 93.62 99 VAL A C 1
ATOM 783 O O . VAL A 1 99 ? 6.145 -4.734 -24.920 1.00 93.62 99 VAL A O 1
ATOM 786 N N . ALA A 1 100 ? 4.681 -3.811 -23.474 1.00 94.94 100 ALA A N 1
ATOM 787 C CA . ALA A 1 100 ? 3.956 -5.038 -23.181 1.00 94.94 100 ALA A CA 1
ATOM 788 C C . ALA A 1 100 ? 2.456 -4.880 -23.442 1.00 94.94 100 ALA A C 1
ATOM 790 O O . ALA A 1 100 ? 1.857 -3.852 -23.113 1.00 94.94 100 ALA A O 1
ATOM 791 N N . PHE A 1 101 ? 1.873 -5.925 -24.033 1.00 94.56 101 PHE A N 1
ATOM 792 C CA . PHE A 1 101 ? 0.430 -6.078 -24.164 1.00 94.56 101 PHE A CA 1
ATOM 793 C C . PHE A 1 101 ? -0.091 -7.025 -23.087 1.00 94.56 101 PHE A C 1
ATOM 795 O O . PHE A 1 101 ? 0.500 -8.088 -22.886 1.00 94.56 101 PHE A O 1
ATOM 802 N N . ARG A 1 102 ? -1.193 -6.653 -22.435 1.00 94.44 102 ARG A N 1
ATOM 803 C CA . ARG A 1 102 ? -1.877 -7.487 -21.438 1.00 94.44 102 ARG A CA 1
ATOM 804 C C . ARG A 1 102 ? -3.342 -7.088 -21.334 1.00 94.44 102 ARG A C 1
ATOM 806 O O . ARG A 1 102 ? -3.618 -5.899 -21.376 1.00 94.44 102 ARG A O 1
ATOM 813 N N . ASP A 1 103 ? -4.274 -8.027 -21.215 1.00 93.00 103 ASP A N 1
ATOM 814 C CA . ASP A 1 103 ? -5.673 -7.697 -20.906 1.00 93.00 103 ASP A CA 1
ATOM 815 C C . ASP A 1 103 ? -5.812 -7.431 -19.399 1.00 93.00 103 ASP A C 1
ATOM 817 O O . ASP A 1 103 ? -5.927 -8.370 -18.606 1.00 93.00 103 ASP A O 1
ATOM 821 N N . VAL A 1 104 ? -5.737 -6.156 -18.998 1.00 93.06 104 VAL A N 1
ATOM 822 C CA . VAL A 1 104 ? -5.663 -5.766 -17.577 1.00 93.06 104 VAL A CA 1
ATOM 823 C C . VAL A 1 104 ? -7.033 -5.467 -16.974 1.00 93.06 104 VAL A C 1
ATOM 825 O O . VAL A 1 104 ? -7.160 -5.332 -15.758 1.00 93.06 104 VAL A O 1
ATOM 828 N N . ASN A 1 105 ? -8.060 -5.328 -17.814 1.00 89.44 105 ASN A N 1
ATOM 829 C CA . ASN A 1 105 ? -9.427 -5.017 -17.402 1.00 89.44 105 ASN A CA 1
ATOM 830 C C . ASN A 1 105 ? -10.401 -6.201 -17.614 1.00 89.44 105 ASN A C 1
ATOM 832 O O . ASN A 1 105 ? -11.557 -6.127 -17.186 1.00 89.44 105 ASN A O 1
ATOM 836 N N . GLY A 1 106 ? -9.938 -7.291 -18.237 1.00 88.19 106 GLY A N 1
ATOM 837 C CA . GLY A 1 106 ? -10.689 -8.522 -18.468 1.00 88.19 106 GLY A CA 1
ATOM 838 C C . GLY A 1 106 ? -11.699 -8.443 -19.617 1.00 88.19 106 GLY A C 1
ATOM 839 O O . GLY A 1 106 ? -12.656 -9.226 -19.632 1.00 88.19 106 GLY A O 1
ATOM 840 N N . ASP A 1 107 ? -11.545 -7.502 -20.552 1.00 88.94 107 ASP A N 1
ATOM 841 C CA . ASP A 1 107 ? -12.475 -7.280 -21.666 1.00 88.94 107 ASP A CA 1
ATOM 842 C C . ASP A 1 107 ? -12.109 -8.034 -22.963 1.00 88.94 107 ASP A C 1
ATOM 844 O O . ASP A 1 107 ? -12.839 -7.950 -23.960 1.00 88.94 107 ASP A O 1
ATOM 848 N N . LEU A 1 108 ? -11.046 -8.851 -22.928 1.00 88.50 108 LEU A N 1
ATOM 849 C CA . LEU A 1 108 ? -10.472 -9.627 -24.038 1.00 88.50 108 LEU A CA 1
ATOM 850 C C . LEU A 1 108 ? -9.739 -8.797 -25.104 1.00 88.50 108 LEU A C 1
ATOM 852 O O . LEU A 1 108 ? -9.319 -9.345 -26.142 1.00 88.50 108 LEU A O 1
ATOM 856 N N . ALA A 1 109 ? -9.553 -7.499 -24.874 1.00 89.75 109 ALA A N 1
ATOM 857 C CA . ALA A 1 109 ? -8.726 -6.623 -25.680 1.00 89.75 109 ALA A CA 1
ATOM 858 C C . ALA A 1 109 ? -7.430 -6.293 -24.926 1.00 89.75 109 ALA A C 1
ATOM 860 O O . ALA A 1 109 ? -7.437 -5.467 -24.029 1.00 89.75 109 ALA A O 1
ATOM 861 N N . PRO A 1 110 ? -6.277 -6.865 -25.330 1.00 91.75 110 PRO A N 1
ATOM 862 C CA . PRO A 1 110 ? -5.011 -6.522 -24.704 1.00 91.75 110 PRO A CA 1
ATOM 863 C C . PRO A 1 110 ? -4.743 -5.014 -24.747 1.00 91.75 110 PRO A C 1
ATOM 865 O O . PRO A 1 110 ? -4.750 -4.395 -25.823 1.00 91.75 110 PRO A O 1
ATOM 868 N N . ASP A 1 111 ? -4.497 -4.477 -23.564 1.00 95.69 111 ASP A N 1
ATOM 869 C CA . ASP A 1 111 ? -4.108 -3.114 -23.243 1.00 95.69 111 ASP A CA 1
ATOM 870 C C . ASP A 1 111 ? -2.598 -2.942 -23.409 1.00 95.69 111 ASP A C 1
ATOM 872 O O . ASP A 1 111 ? -1.876 -3.909 -23.655 1.00 95.69 111 ASP A O 1
ATOM 876 N N . LEU A 1 112 ? -2.107 -1.706 -23.323 1.00 95.75 112 LEU A N 1
ATOM 877 C CA . LEU A 1 112 ? -0.727 -1.372 -23.671 1.00 95.75 112 LEU A CA 1
ATOM 878 C C . LEU A 1 112 ? -0.030 -0.590 -22.557 1.00 95.75 112 LEU A C 1
ATOM 880 O O . LEU A 1 112 ? -0.455 0.520 -22.227 1.00 95.75 112 LEU A O 1
ATOM 884 N N . TYR A 1 113 ? 1.095 -1.117 -22.070 1.00 96.44 113 TYR A N 1
ATOM 885 C CA . TYR A 1 113 ? 2.029 -0.396 -21.202 1.00 96.44 113 TYR A CA 1
ATOM 886 C C . TYR A 1 113 ? 3.370 -0.177 -21.918 1.00 96.44 113 TYR A C 1
ATOM 888 O O . TYR A 1 113 ? 3.926 -1.102 -22.515 1.00 96.44 113 TYR A O 1
ATOM 896 N N . VAL A 1 114 ? 3.894 1.048 -21.857 1.00 95.75 114 VAL A N 1
ATOM 897 C CA . VAL A 1 114 ? 5.175 1.461 -22.447 1.00 95.75 114 VAL A CA 1
ATOM 898 C C . VAL A 1 114 ? 6.065 2.041 -21.354 1.00 95.75 114 VAL A C 1
ATOM 900 O O . VAL A 1 114 ? 5.740 3.087 -20.784 1.00 95.75 114 VAL A O 1
ATOM 903 N N . CYS A 1 115 ? 7.189 1.372 -21.099 1.00 95.31 115 CYS A N 1
ATOM 904 C CA . CYS A 1 115 ? 8.232 1.812 -20.178 1.00 95.31 115 CYS A CA 1
ATOM 905 C C . CYS A 1 115 ? 9.141 2.838 -20.856 1.00 95.31 115 CYS A C 1
ATOM 907 O O . CYS A 1 115 ? 9.689 2.564 -21.930 1.00 95.31 115 CYS A O 1
ATOM 909 N N . ASN A 1 116 ? 9.321 3.990 -20.216 1.00 92.75 116 ASN A N 1
ATOM 910 C CA . ASN A 1 116 ? 10.109 5.101 -20.726 1.00 92.75 116 ASN A CA 1
ATOM 911 C C . ASN A 1 116 ? 11.238 5.506 -19.768 1.00 92.75 116 ASN A C 1
ATOM 913 O O . ASN A 1 116 ? 11.065 5.588 -18.553 1.00 92.75 116 ASN A O 1
ATOM 917 N N . ASP A 1 117 ? 12.392 5.831 -20.349 1.00 85.75 117 ASP A N 1
ATOM 918 C CA . ASP A 1 117 ? 13.586 6.266 -19.623 1.00 85.75 117 ASP A CA 1
ATOM 919 C C . ASP A 1 117 ? 13.673 7.806 -19.485 1.00 85.75 117 ASP A C 1
ATOM 921 O O . ASP A 1 117 ? 12.957 8.602 -20.118 1.00 85.75 117 ASP A O 1
ATOM 925 N N . PHE A 1 118 ? 14.637 8.252 -18.684 1.00 77.25 118 PHE A N 1
ATOM 926 C CA . PHE A 1 118 ? 15.001 9.635 -18.418 1.00 77.25 118 PHE A CA 1
ATOM 927 C C . PHE A 1 118 ? 13.868 10.463 -17.796 1.00 77.25 118 PHE A C 1
ATOM 929 O O . PHE A 1 118 ? 13.580 10.403 -16.605 1.00 77.25 118 PHE A O 1
ATOM 936 N N . SER A 1 119 ? 13.299 11.367 -18.594 1.00 70.31 119 SER A N 1
ATOM 937 C CA . SER A 1 119 ? 12.305 12.350 -18.161 1.00 70.31 119 SER A CA 1
ATOM 938 C C . SER A 1 119 ? 10.963 12.137 -18.848 1.00 70.31 119 SER A C 1
ATOM 940 O O . SER A 1 119 ? 10.013 12.843 -18.508 1.00 70.31 119 SER A O 1
ATOM 942 N N . SER A 1 120 ? 10.845 11.128 -19.712 1.00 85.12 120 SER A N 1
ATOM 943 C CA . SER A 1 120 ? 9.589 10.739 -20.347 1.00 85.12 120 SER A CA 1
ATOM 944 C C . SER A 1 120 ? 8.750 9.898 -19.383 1.00 85.12 120 SER A C 1
ATOM 946 O O . SER A 1 120 ? 9.295 8.998 -18.755 1.00 85.12 120 SER A O 1
ATOM 948 N N . PRO A 1 121 ? 7.465 10.221 -19.163 1.00 90.44 121 PRO A N 1
ATOM 949 C CA . PRO A 1 121 ? 6.601 9.395 -18.330 1.00 90.44 121 PRO A CA 1
ATOM 950 C C . PRO A 1 121 ? 6.238 8.105 -19.066 1.00 90.44 121 PRO A C 1
ATOM 952 O O . PRO A 1 121 ? 6.085 8.121 -20.288 1.00 90.44 121 PRO A O 1
ATOM 955 N N . ASP A 1 122 ? 6.026 7.024 -18.325 1.00 94.62 122 ASP A N 1
ATOM 956 C CA . ASP A 1 122 ? 5.424 5.809 -18.873 1.00 94.62 122 ASP A CA 1
ATOM 957 C C . ASP A 1 122 ? 4.058 6.097 -19.498 1.00 94.62 122 ASP A C 1
ATOM 959 O O . ASP A 1 122 ? 3.359 7.055 -19.134 1.00 94.62 122 ASP A O 1
ATOM 963 N N . ARG A 1 123 ? 3.670 5.257 -20.458 1.00 94.75 123 ARG A N 1
ATOM 964 C CA . ARG A 1 123 ? 2.361 5.346 -21.108 1.00 94.75 123 ARG A CA 1
ATOM 965 C C . ARG A 1 123 ? 1.558 4.091 -20.823 1.00 94.75 123 ARG A C 1
ATOM 967 O O . ARG A 1 123 ? 2.040 2.994 -21.066 1.00 94.75 123 ARG A O 1
ATOM 974 N N . PHE A 1 124 ? 0.325 4.270 -20.364 1.00 96.62 124 PHE A N 1
ATOM 975 C CA . PHE A 1 124 ? -0.583 3.172 -20.059 1.00 96.62 124 PHE A CA 1
ATOM 976 C C . PHE A 1 124 ? -1.949 3.444 -20.687 1.00 96.62 124 PHE A C 1
ATOM 978 O O . PHE A 1 124 ? -2.585 4.465 -20.399 1.00 96.62 124 PHE A O 1
ATOM 985 N N . TRP A 1 125 ? -2.367 2.548 -21.576 1.00 97.19 125 TRP A N 1
ATOM 986 C CA . TRP A 1 125 ? -3.532 2.714 -22.428 1.00 97.19 125 TRP A CA 1
ATOM 987 C C . TRP A 1 125 ? -4.473 1.521 -22.366 1.00 97.19 125 TRP A C 1
ATOM 989 O O . TRP A 1 125 ? -4.020 0.389 -22.486 1.00 97.19 125 TRP A O 1
ATOM 999 N N . ILE A 1 126 ? -5.771 1.810 -22.307 1.00 97.25 126 ILE A N 1
ATOM 1000 C CA . ILE A 1 126 ? -6.852 0.831 -22.402 1.00 97.25 126 ILE A CA 1
ATOM 1001 C C . ILE A 1 126 ? -7.348 0.737 -23.847 1.00 97.25 126 ILE A C 1
ATOM 1003 O O . ILE A 1 126 ? -7.602 1.770 -24.477 1.00 97.25 126 ILE A O 1
ATOM 1007 N N . ASN A 1 127 ? -7.477 -0.476 -24.374 1.00 95.44 127 ASN A N 1
ATOM 1008 C CA . ASN A 1 127 ? -7.869 -0.770 -25.750 1.00 95.44 127 ASN A CA 1
ATOM 1009 C C . ASN A 1 127 ? -9.391 -0.948 -25.887 1.00 95.44 127 ASN A C 1
ATOM 1011 O O . ASN A 1 127 ? -10.007 -1.676 -25.128 1.00 95.44 127 ASN A O 1
ATOM 1015 N N . ASP A 1 128 ? -10.017 -0.362 -26.913 1.00 92.38 128 ASP A N 1
ATOM 1016 C CA . ASP A 1 128 ? -11.454 -0.555 -27.203 1.00 92.38 128 ASP A CA 1
ATOM 1017 C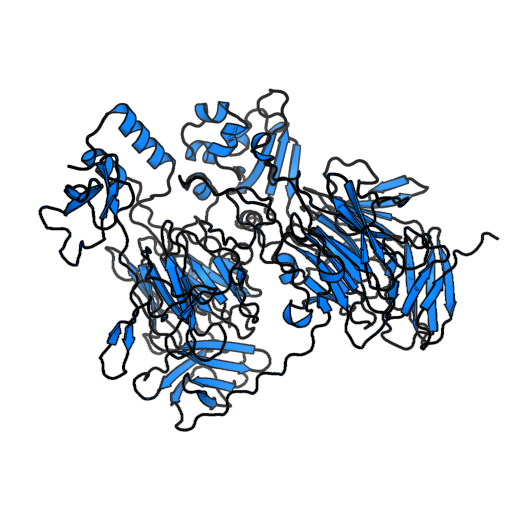 C . ASP A 1 128 ? -11.778 -1.866 -27.959 1.00 92.38 128 ASP A C 1
ATOM 1019 O O . ASP A 1 128 ? -12.898 -2.059 -28.450 1.00 92.38 128 ASP A O 1
ATOM 1023 N N . GLY A 1 129 ? -10.780 -2.734 -28.149 1.00 88.88 129 GLY A N 1
ATOM 1024 C CA . GLY A 1 129 ? -10.861 -3.965 -28.939 1.00 88.88 129 GLY A CA 1
ATOM 1025 C C . GLY A 1 129 ? -10.768 -3.760 -30.453 1.00 88.88 129 GLY A C 1
ATOM 1026 O O . GLY A 1 129 ? -10.775 -4.735 -31.209 1.00 88.88 129 GLY A O 1
ATOM 1027 N N . ARG A 1 130 ? -10.658 -2.514 -30.926 1.00 87.56 130 ARG A N 1
ATOM 1028 C CA . ARG A 1 130 ? -10.538 -2.154 -32.350 1.00 87.56 130 ARG A CA 1
ATOM 1029 C C . ARG A 1 130 ? -9.177 -1.542 -32.680 1.00 87.56 130 ARG A C 1
ATOM 1031 O O . ARG A 1 130 ? -8.991 -1.062 -33.796 1.00 87.56 130 ARG A O 1
ATOM 1038 N N . GLY A 1 131 ? -8.237 -1.575 -31.732 1.00 87.50 131 GLY A N 1
ATOM 1039 C CA . GLY A 1 131 ? -6.920 -0.959 -31.876 1.00 87.50 131 GLY A CA 1
ATOM 1040 C C . GLY A 1 131 ? -6.946 0.550 -31.649 1.00 87.50 131 GLY A C 1
ATOM 1041 O O . GLY A 1 131 ? -6.103 1.252 -32.210 1.00 87.50 131 GLY A O 1
ATOM 1042 N N . ARG A 1 132 ? -7.919 1.047 -30.870 1.00 93.50 132 ARG A N 1
ATOM 1043 C CA . ARG A 1 132 ? -7.929 2.422 -30.365 1.00 93.50 132 ARG A CA 1
ATOM 1044 C C . ARG A 1 132 ? -7.714 2.423 -28.864 1.00 93.50 132 ARG A C 1
ATOM 1046 O O . ARG A 1 132 ? -8.298 1.619 -28.148 1.00 93.50 132 ARG A O 1
ATOM 1053 N N . PHE A 1 133 ? -6.884 3.350 -28.417 1.00 96.88 133 PHE A N 1
ATOM 1054 C CA . PHE A 1 133 ? -6.282 3.333 -27.097 1.00 96.88 133 PHE A CA 1
ATOM 1055 C C . PHE A 1 133 ? -6.587 4.627 -26.352 1.00 96.88 133 PHE A C 1
ATOM 1057 O O . PHE A 1 133 ? -6.318 5.718 -26.856 1.00 96.88 133 PHE A O 1
ATOM 1064 N N . ARG A 1 134 ? -7.113 4.521 -25.133 1.00 97.38 134 ARG A N 1
ATOM 1065 C CA . ARG A 1 134 ? -7.336 5.666 -24.244 1.00 97.38 134 ARG A CA 1
ATOM 1066 C C . ARG A 1 134 ? -6.409 5.584 -23.044 1.00 97.38 134 ARG A C 1
ATOM 1068 O O . ARG A 1 134 ? -6.344 4.546 -22.397 1.00 97.38 134 ARG A O 1
ATOM 1075 N N . ALA A 1 135 ? -5.716 6.674 -22.728 1.00 97.00 135 ALA A N 1
ATOM 1076 C CA . ALA A 1 135 ? -4.864 6.712 -21.546 1.00 97.00 135 ALA A CA 1
ATOM 1077 C C . ALA A 1 135 ? -5.692 6.473 -20.272 1.00 97.00 135 ALA A C 1
ATOM 1079 O O . ALA A 1 135 ? -6.809 6.987 -20.146 1.00 97.00 135 ALA A O 1
ATOM 1080 N N . VAL A 1 136 ? -5.141 5.717 -19.320 1.00 96.69 136 VAL A N 1
ATOM 1081 C CA . VAL A 1 136 ? -5.818 5.452 -18.040 1.00 96.69 136 VAL A CA 1
ATOM 1082 C C . VAL A 1 136 ? -6.119 6.759 -17.278 1.00 96.69 136 VAL A C 1
ATOM 1084 O O . VAL A 1 136 ? -5.304 7.689 -17.329 1.00 96.69 136 VAL A O 1
ATOM 1087 N N . PRO A 1 137 ? -7.239 6.859 -16.529 1.00 95.00 137 PRO A N 1
ATOM 1088 C CA . PRO A 1 137 ? -7.611 8.069 -15.779 1.00 95.00 137 PRO A CA 1
ATOM 1089 C C . PRO A 1 137 ? -6.574 8.479 -14.731 1.00 95.00 137 PRO A C 1
ATOM 1091 O O . PRO A 1 137 ? -6.047 7.597 -14.055 1.00 95.00 137 PRO A O 1
ATOM 1094 N N . ARG A 1 138 ? -6.310 9.785 -14.526 1.00 91.75 138 ARG A N 1
ATOM 1095 C CA . ARG A 1 138 ? -5.267 10.340 -13.612 1.00 91.75 138 ARG A CA 1
ATOM 1096 C C . ARG A 1 138 ? -5.046 9.574 -12.304 1.00 91.75 138 ARG A C 1
ATOM 1098 O O . ARG A 1 138 ? -3.906 9.361 -11.915 1.00 91.75 138 ARG A O 1
ATOM 1105 N N . LEU A 1 139 ? -6.115 9.138 -11.644 1.00 92.88 139 LEU A N 1
ATOM 1106 C CA . LEU A 1 139 ? -6.048 8.489 -10.331 1.00 92.88 139 LEU A CA 1
ATOM 1107 C C . LEU A 1 139 ? -5.924 6.957 -10.378 1.00 92.88 139 LEU A C 1
ATOM 1109 O O . LEU A 1 139 ? -5.782 6.354 -9.320 1.00 92.88 139 LEU A O 1
ATOM 1113 N N . ALA A 1 140 ? -5.961 6.339 -11.563 1.00 94.38 140 ALA A N 1
ATOM 1114 C CA . ALA A 1 140 ? -5.838 4.892 -11.737 1.00 94.38 140 ALA A CA 1
ATOM 1115 C C . ALA A 1 140 ? -4.471 4.362 -11.286 1.00 94.38 140 ALA A C 1
ATOM 1117 O O . ALA A 1 140 ? -4.401 3.312 -10.663 1.00 94.38 140 ALA A O 1
ATOM 1118 N N . VAL A 1 141 ? -3.404 5.120 -11.545 1.00 94.31 141 VAL A N 1
ATOM 1119 C CA . VAL A 1 141 ? -2.044 4.865 -11.056 1.00 94.31 141 VAL A CA 1
ATOM 1120 C C . VAL A 1 141 ? -1.553 6.143 -10.385 1.00 94.31 141 VAL A C 1
ATOM 1122 O O . VAL A 1 141 ? -1.633 7.217 -10.986 1.00 94.31 141 VAL A O 1
ATOM 1125 N N . ARG A 1 142 ? -1.101 6.044 -9.130 1.00 91.56 142 ARG A N 1
ATOM 1126 C CA . ARG A 1 142 ? -0.807 7.205 -8.265 1.00 91.56 142 ARG A CA 1
ATOM 1127 C C . ARG A 1 142 ? 0.600 7.762 -8.452 1.00 91.56 142 ARG A C 1
ATOM 1129 O O . ARG A 1 142 ? 0.773 8.976 -8.369 1.00 91.56 142 ARG A O 1
ATOM 1136 N N . HIS A 1 143 ? 1.559 6.904 -8.789 1.00 91.38 143 HIS A N 1
ATOM 1137 C CA . HIS A 1 143 ? 2.921 7.238 -9.211 1.00 91.38 143 HIS A CA 1
ATOM 1138 C C . HIS A 1 143 ? 3.530 6.087 -10.004 1.00 91.38 143 HIS A C 1
ATOM 1140 O O . HIS A 1 143 ? 3.034 4.964 -9.952 1.00 91.38 143 HIS A O 1
ATOM 1146 N N . THR A 1 144 ? 4.609 6.370 -10.731 1.00 91.81 144 THR A N 1
ATOM 1147 C CA . THR A 1 144 ? 5.340 5.371 -11.525 1.00 91.81 144 THR A CA 1
ATOM 1148 C C . THR A 1 144 ? 6.833 5.400 -11.213 1.00 91.81 144 THR A C 1
ATOM 1150 O O . THR A 1 144 ? 7.338 6.313 -10.546 1.00 91.81 144 THR A O 1
ATOM 1153 N N . SER A 1 145 ? 7.557 4.414 -11.736 1.00 92.25 145 SER A N 1
ATOM 1154 C CA . SER A 1 145 ? 9.006 4.504 -11.882 1.00 92.25 145 SER A CA 1
ATOM 1155 C C . SER A 1 145 ? 9.362 5.692 -12.777 1.00 92.25 145 SER A C 1
ATOM 1157 O O . SER A 1 145 ? 8.538 6.197 -13.555 1.00 92.25 145 SER A O 1
ATOM 1159 N N . ARG A 1 146 ? 10.568 6.227 -12.599 1.00 89.12 146 ARG A N 1
ATOM 1160 C CA . ARG A 1 146 ? 11.012 7.396 -13.361 1.00 89.12 146 ARG A CA 1
ATOM 1161 C C . ARG A 1 146 ? 11.792 7.002 -14.597 1.00 89.12 146 ARG A C 1
ATOM 1163 O O . ARG A 1 146 ? 11.659 7.684 -15.610 1.00 89.12 146 ARG A O 1
ATOM 1170 N N . SER A 1 147 ? 12.610 5.967 -14.468 1.00 88.56 147 SER A N 1
ATOM 1171 C CA . SER A 1 147 ? 13.454 5.447 -15.534 1.00 88.56 147 SER A CA 1
ATOM 1172 C C . SER A 1 147 ? 13.080 3.987 -15.738 1.00 88.56 147 SER A C 1
ATOM 1174 O O . SER A 1 147 ? 13.779 3.087 -15.277 1.00 88.56 147 SER A O 1
ATOM 1176 N N . SER A 1 148 ? 11.909 3.766 -16.332 1.00 93.44 148 SER A N 1
ATOM 1177 C CA . SER A 1 148 ? 11.319 2.436 -16.434 1.00 93.44 148 SER A CA 1
ATOM 1178 C C . SER A 1 148 ? 12.050 1.616 -17.493 1.00 93.44 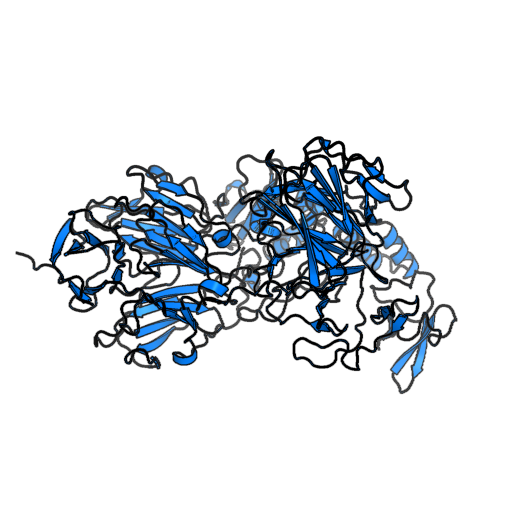148 SER A C 1
ATOM 1180 O O . SER A 1 148 ? 12.051 1.965 -18.674 1.00 93.44 148 SER A O 1
ATOM 1182 N N . MET A 1 149 ? 12.662 0.510 -17.072 1.00 91.25 149 MET A N 1
ATOM 1183 C CA . MET A 1 149 ? 13.562 -0.296 -17.907 1.00 91.25 149 MET A CA 1
ATOM 1184 C C . MET A 1 149 ? 12.882 -1.538 -18.492 1.00 91.25 149 MET A C 1
ATOM 1186 O O . MET A 1 149 ? 13.149 -1.920 -19.631 1.00 91.25 149 MET A O 1
ATOM 1190 N N . GLY A 1 150 ? 11.981 -2.147 -17.721 1.00 95.00 150 GLY A N 1
ATOM 1191 C CA . GLY A 1 150 ? 11.297 -3.392 -18.057 1.00 95.00 150 GLY A CA 1
ATOM 1192 C C . GLY A 1 150 ? 10.002 -3.546 -17.267 1.00 95.00 150 GLY A C 1
ATOM 1193 O O . GLY A 1 150 ? 9.788 -2.834 -16.285 1.00 95.00 150 GLY A O 1
ATOM 1194 N N . ILE A 1 151 ? 9.137 -4.451 -17.721 1.00 96.50 151 ILE A N 1
ATOM 1195 C CA . ILE A 1 151 ? 7.845 -4.751 -17.101 1.00 96.50 151 ILE A CA 1
ATOM 1196 C C . ILE A 1 151 ? 7.500 -6.231 -17.271 1.00 96.50 151 ILE A C 1
ATOM 1198 O O . ILE A 1 151 ? 7.832 -6.818 -18.302 1.00 96.50 151 ILE A O 1
ATOM 1202 N N . ASP A 1 152 ? 6.816 -6.813 -16.289 1.00 97.38 152 ASP A N 1
ATOM 1203 C CA . ASP A 1 152 ? 6.086 -8.074 -16.447 1.00 97.38 152 ASP A CA 1
ATOM 1204 C C . ASP A 1 152 ? 4.810 -8.092 -15.586 1.00 97.38 152 ASP A C 1
ATOM 1206 O O . ASP A 1 152 ? 4.615 -7.200 -14.755 1.00 97.38 152 ASP A O 1
ATOM 1210 N N . PHE A 1 153 ? 3.940 -9.082 -15.815 1.00 97.06 153 PHE A N 1
ATOM 1211 C CA . PHE A 1 153 ? 2.614 -9.194 -15.205 1.00 97.06 153 PHE A CA 1
ATOM 1212 C C . PHE A 1 153 ? 2.346 -10.609 -14.688 1.00 97.06 153 PHE A C 1
ATOM 1214 O O . PHE A 1 153 ? 2.641 -11.578 -15.394 1.00 97.06 153 PHE A O 1
ATOM 1221 N N . ALA A 1 154 ? 1.721 -10.704 -13.517 1.00 95.81 154 ALA A N 1
ATOM 1222 C CA . ALA A 1 154 ? 1.235 -11.939 -12.901 1.00 95.81 154 ALA A CA 1
ATOM 1223 C C . ALA A 1 154 ? 0.122 -11.619 -11.889 1.00 95.81 154 ALA A C 1
ATOM 1225 O O . ALA A 1 154 ? 0.052 -10.496 -11.403 1.00 95.81 154 ALA A O 1
ATOM 1226 N N . ASP A 1 155 ? -0.738 -12.586 -11.583 1.00 95.12 155 ASP A N 1
ATOM 1227 C CA . ASP A 1 155 ? -1.775 -12.490 -10.543 1.00 95.12 155 ASP A CA 1
ATOM 1228 C C . ASP A 1 155 ? -1.161 -12.915 -9.197 1.00 95.12 155 ASP A C 1
ATOM 1230 O O . ASP A 1 155 ? -1.181 -14.091 -8.850 1.00 95.12 155 ASP A O 1
ATOM 1234 N N . LEU A 1 156 ? -0.511 -11.989 -8.477 1.00 95.62 156 LEU A N 1
ATOM 1235 C CA . LEU A 1 156 ? 0.386 -12.334 -7.359 1.00 95.62 156 LEU A CA 1
ATOM 1236 C C . LEU A 1 156 ? -0.341 -12.667 -6.053 1.00 95.62 156 LEU A C 1
ATOM 1238 O O . LEU A 1 156 ? 0.272 -13.170 -5.107 1.00 95.62 156 LEU A O 1
ATOM 1242 N N . ASN A 1 157 ? -1.622 -12.322 -5.968 1.00 92.25 157 ASN A N 1
ATOM 1243 C CA . ASN A 1 157 ? -2.490 -12.573 -4.821 1.00 92.25 157 ASN A CA 1
ATOM 1244 C C . ASN A 1 157 ? -3.639 -13.548 -5.149 1.00 92.25 157 ASN A C 1
ATOM 1246 O O . ASN A 1 157 ? -4.472 -13.800 -4.277 1.00 92.25 157 ASN A O 1
ATOM 1250 N N . HIS A 1 158 ? -3.659 -14.111 -6.363 1.00 92.06 158 HIS A N 1
ATOM 1251 C CA . HIS A 1 158 ? -4.668 -15.050 -6.862 1.00 92.06 158 HIS A CA 1
ATOM 1252 C C . HIS A 1 158 ? -6.105 -14.502 -6.812 1.00 92.06 158 HIS A C 1
ATOM 1254 O O . HIS A 1 158 ? -7.069 -15.258 -6.631 1.00 92.06 158 HIS A O 1
ATOM 1260 N N . ASP A 1 159 ? -6.274 -13.186 -6.968 1.00 88.94 159 ASP A N 1
ATOM 1261 C CA . ASP A 1 159 ? -7.586 -12.533 -6.968 1.00 88.94 159 ASP A CA 1
ATOM 1262 C C . ASP A 1 159 ? -8.256 -12.523 -8.359 1.00 88.94 159 ASP A C 1
ATOM 1264 O O . ASP A 1 159 ? -9.444 -12.192 -8.499 1.00 88.94 159 ASP A O 1
ATOM 1268 N N . GLY A 1 160 ? -7.527 -12.982 -9.381 1.00 88.81 160 GLY A N 1
ATOM 1269 C CA . GLY A 1 160 ? -7.968 -13.083 -10.764 1.00 88.81 160 GLY A CA 1
ATOM 1270 C C . GLY A 1 160 ? -7.648 -11.859 -11.622 1.00 88.81 160 GLY A C 1
ATOM 1271 O O . GLY A 1 160 ? -8.052 -11.851 -12.794 1.00 88.81 160 GLY A O 1
ATOM 1272 N N . TYR A 1 161 ? -6.961 -10.852 -11.080 1.00 91.06 161 TYR A N 1
ATOM 1273 C CA . TYR A 1 161 ? -6.500 -9.670 -11.798 1.00 91.06 161 TYR A CA 1
ATOM 1274 C C . TYR A 1 161 ? -4.970 -9.650 -11.886 1.00 91.06 161 TYR A C 1
ATOM 1276 O O . TYR A 1 161 ? -4.269 -9.969 -10.938 1.00 91.06 161 TYR A O 1
ATOM 1284 N N . ASP A 1 162 ? -4.434 -9.250 -13.040 1.00 93.12 162 ASP A N 1
ATOM 1285 C CA . ASP A 1 162 ? -2.981 -9.182 -13.203 1.00 93.12 162 ASP A CA 1
ATOM 1286 C C . ASP A 1 162 ? -2.411 -7.923 -12.520 1.00 93.12 162 ASP A C 1
ATOM 1288 O O . ASP A 1 162 ? -2.842 -6.790 -12.782 1.00 93.12 162 ASP A O 1
ATOM 1292 N N . ASP A 1 163 ? -1.375 -8.135 -11.717 1.00 96.94 163 ASP A N 1
ATOM 1293 C CA . ASP A 1 163 ? -0.495 -7.122 -11.150 1.00 96.94 163 ASP A CA 1
ATOM 1294 C C . ASP A 1 163 ? 0.689 -6.851 -12.085 1.00 96.94 163 ASP A C 1
ATOM 1296 O O . ASP A 1 163 ? 0.948 -7.598 -13.031 1.00 96.94 163 ASP A O 1
ATOM 1300 N N . MET A 1 164 ? 1.431 -5.767 -11.842 1.00 96.88 164 MET A N 1
ATOM 1301 C CA . MET A 1 164 ? 2.538 -5.347 -12.709 1.00 96.88 164 MET A CA 1
ATOM 1302 C C . MET A 1 164 ? 3.774 -4.965 -11.910 1.00 96.88 164 MET A C 1
ATOM 1304 O O . MET A 1 164 ? 3.701 -4.100 -11.039 1.00 96.88 164 MET A O 1
ATOM 1308 N N . LEU A 1 165 ? 4.935 -5.509 -12.271 1.00 98.31 165 LEU A N 1
ATOM 1309 C CA . LEU A 1 165 ? 6.221 -5.029 -11.768 1.00 98.31 165 LEU A CA 1
ATOM 1310 C C . LEU A 1 165 ? 6.921 -4.206 -12.845 1.00 98.31 165 LEU A C 1
ATOM 1312 O O . LEU A 1 165 ? 7.260 -4.734 -13.899 1.00 98.31 165 LEU A O 1
ATOM 1316 N N . VAL A 1 166 ? 7.186 -2.934 -12.552 1.00 97.75 166 VAL A N 1
ATOM 1317 C CA . VAL A 1 166 ? 7.962 -2.020 -13.396 1.00 97.75 166 VAL A CA 1
ATOM 1318 C C . VAL A 1 166 ? 9.333 -1.801 -12.764 1.00 97.75 166 VAL A C 1
ATOM 1320 O O . VAL A 1 166 ? 9.438 -1.433 -11.591 1.00 97.75 166 VAL A O 1
ATOM 1323 N N . LEU A 1 167 ? 10.389 -2.046 -13.538 1.00 97.00 167 LEU A N 1
ATOM 1324 C CA . LEU A 1 167 ? 11.778 -1.973 -13.083 1.00 97.00 167 LEU A CA 1
ATOM 1325 C C . LEU A 1 167 ? 12.388 -0.578 -13.269 1.00 97.00 167 LEU A C 1
ATOM 1327 O O . LEU A 1 167 ? 12.185 0.059 -14.297 1.00 97.00 167 LEU A O 1
ATOM 1331 N N . ASP A 1 168 ? 13.222 -0.169 -12.318 1.00 94.38 168 ASP A N 1
ATOM 1332 C CA . ASP A 1 168 ? 14.082 1.020 -12.311 1.00 94.38 168 ASP A CA 1
ATOM 1333 C C . ASP A 1 168 ? 15.488 0.593 -11.807 1.00 94.38 168 ASP A C 1
ATOM 1335 O O . ASP A 1 168 ? 15.860 -0.581 -11.862 1.00 94.38 168 ASP A O 1
ATOM 1339 N N . MET A 1 169 ? 16.313 1.531 -11.339 1.00 91.38 169 MET A N 1
ATOM 1340 C CA . MET A 1 169 ? 17.744 1.327 -11.089 1.00 91.38 169 MET A CA 1
ATOM 1341 C C . MET A 1 169 ? 18.159 1.504 -9.620 1.00 91.38 169 MET A C 1
ATOM 1343 O O . MET A 1 169 ? 19.343 1.704 -9.329 1.00 91.38 169 MET A O 1
ATOM 1347 N N . LEU A 1 170 ? 17.215 1.470 -8.671 1.00 92.88 170 LEU A N 1
ATOM 1348 C CA . LEU A 1 170 ? 17.525 1.676 -7.253 1.00 92.88 170 LEU A CA 1
ATOM 1349 C C . LEU A 1 170 ? 18.452 0.574 -6.723 1.00 92.88 170 LEU A C 1
ATOM 1351 O O . LEU A 1 170 ? 18.165 -0.619 -6.832 1.00 92.88 170 LEU A O 1
ATOM 1355 N N . ALA A 1 171 ? 19.554 0.981 -6.090 1.00 92.19 171 ALA A N 1
ATOM 1356 C CA . ALA A 1 171 ? 20.500 0.052 -5.485 1.00 92.19 171 ALA A CA 1
ATOM 1357 C C . ALA A 1 171 ? 19.893 -0.668 -4.269 1.00 92.19 171 ALA A C 1
ATOM 1359 O O . ALA A 1 171 ? 19.260 -0.041 -3.413 1.00 92.19 171 ALA A O 1
ATOM 1360 N N . ARG A 1 172 ? 20.156 -1.972 -4.130 1.00 90.38 172 ARG A N 1
ATOM 1361 C CA . ARG A 1 172 ? 19.648 -2.780 -3.000 1.00 90.38 172 ARG A CA 1
ATOM 1362 C C . ARG A 1 172 ? 20.308 -2.445 -1.661 1.00 90.38 172 ARG A C 1
ATOM 1364 O O . ARG A 1 172 ? 19.676 -2.523 -0.616 1.00 90.38 172 ARG A O 1
ATOM 1371 N N . GLN A 1 173 ? 21.583 -2.060 -1.672 1.00 88.69 173 GLN A N 1
ATOM 1372 C CA . GLN A 1 173 ? 22.348 -1.809 -0.445 1.00 88.69 173 GLN A CA 1
ATOM 1373 C C . GLN A 1 173 ? 22.272 -0.342 0.001 1.00 88.69 173 GLN A C 1
ATOM 1375 O O . GLN A 1 173 ? 22.626 0.557 -0.764 1.00 88.69 173 GLN A O 1
ATOM 1380 N N . GLN A 1 174 ? 21.945 -0.092 1.276 1.00 88.81 174 GLN A N 1
ATOM 1381 C CA . GLN A 1 174 ? 21.843 1.267 1.837 1.00 88.81 174 GLN A CA 1
ATOM 1382 C C . GLN A 1 174 ? 23.119 2.101 1.652 1.00 88.81 174 GLN A C 1
ATOM 1384 O O . GLN A 1 174 ? 23.060 3.255 1.231 1.00 88.81 174 GLN A O 1
ATOM 1389 N N . ALA A 1 175 ? 24.295 1.518 1.906 1.00 89.75 175 ALA A N 1
ATOM 1390 C CA . ALA A 1 175 ? 25.572 2.212 1.723 1.00 89.75 175 ALA A CA 1
ATOM 1391 C C . ALA A 1 175 ? 25.767 2.717 0.280 1.00 89.75 175 ALA A C 1
ATOM 1393 O O . ALA A 1 175 ? 26.401 3.748 0.060 1.00 89.75 175 ALA A O 1
ATOM 1394 N N . ARG A 1 176 ? 25.196 2.004 -0.700 1.00 89.44 176 ARG A N 1
ATOM 1395 C CA . ARG A 1 176 ? 25.249 2.365 -2.116 1.00 89.44 176 ARG A CA 1
ATOM 1396 C C . ARG A 1 176 ? 24.255 3.474 -2.456 1.00 89.44 176 ARG A C 1
ATOM 1398 O O . ARG A 1 176 ? 24.638 4.414 -3.147 1.00 89.44 176 ARG A O 1
ATOM 1405 N N . ARG A 1 177 ? 23.034 3.425 -1.907 1.00 90.81 177 ARG A N 1
ATOM 1406 C CA . ARG A 1 177 ? 22.019 4.490 -2.055 1.00 90.81 177 ARG A CA 1
ATOM 1407 C C . ARG A 1 177 ? 22.576 5.868 -1.649 1.00 90.81 177 ARG A C 1
ATOM 1409 O O . ARG A 1 177 ? 22.327 6.855 -2.328 1.00 90.81 177 ARG A O 1
ATOM 1416 N N . LEU A 1 178 ? 23.432 5.924 -0.624 1.00 92.25 178 LEU A N 1
ATOM 1417 C CA . LEU A 1 178 ? 24.063 7.163 -0.131 1.00 92.25 178 LEU A CA 1
ATOM 1418 C C . LEU A 1 178 ? 25.139 7.770 -1.060 1.00 92.25 178 LEU A C 1
ATOM 1420 O O . LEU A 1 178 ? 25.572 8.905 -0.839 1.00 92.25 178 LEU A O 1
ATOM 1424 N N . VAL A 1 179 ? 25.585 7.036 -2.087 1.00 91.12 179 VAL A N 1
ATOM 1425 C CA . VAL A 1 179 ? 26.544 7.513 -3.106 1.00 91.12 179 VAL A CA 1
ATOM 1426 C C . VAL A 1 179 ? 25.964 7.506 -4.528 1.00 91.12 179 VAL A C 1
ATOM 1428 O O . VAL A 1 179 ? 26.560 8.081 -5.441 1.00 91.12 179 VAL A O 1
ATOM 1431 N N . HIS A 1 180 ? 24.794 6.899 -4.727 1.00 88.81 180 HIS A N 1
ATOM 1432 C CA . HIS A 1 180 ? 24.041 6.879 -5.983 1.00 88.81 180 HIS A CA 1
ATOM 1433 C C . HIS A 1 180 ? 22.989 7.978 -5.985 1.00 88.81 180 HIS A C 1
ATOM 1435 O O . HIS A 1 180 ? 21.821 7.752 -5.691 1.00 88.81 180 HIS A O 1
ATOM 1441 N N . LEU A 1 181 ? 23.434 9.194 -6.303 1.00 84.56 181 LEU A N 1
ATOM 1442 C CA . LEU A 1 181 ? 22.600 10.391 -6.227 1.00 84.56 181 LEU A CA 1
ATOM 1443 C C . LEU A 1 181 ? 22.310 10.957 -7.618 1.00 84.56 181 LEU A C 1
ATOM 1445 O O . LEU A 1 181 ? 23.209 11.117 -8.462 1.00 84.56 181 LEU A O 1
ATOM 1449 N N . ASP A 1 182 ? 21.046 11.309 -7.836 1.00 71.31 182 ASP A N 1
ATOM 1450 C CA . ASP A 1 182 ? 20.616 12.038 -9.021 1.00 71.31 182 ASP A CA 1
ATOM 1451 C C . ASP A 1 182 ? 20.928 13.545 -8.900 1.00 71.31 182 ASP A C 1
ATOM 1453 O O . ASP A 1 182 ? 21.074 14.097 -7.812 1.00 71.31 182 ASP A O 1
ATOM 1457 N N . LYS A 1 183 ? 21.100 14.214 -10.043 1.00 60.06 183 LYS A N 1
ATOM 1458 C CA . LYS A 1 183 ? 21.376 15.651 -10.146 1.00 60.06 183 LYS A CA 1
ATOM 1459 C C . LYS A 1 183 ? 20.127 16.501 -10.330 1.00 60.06 183 LYS A C 1
ATOM 1461 O O . LYS A 1 183 ? 20.222 17.719 -10.153 1.00 60.06 183 LYS A O 1
ATOM 1466 N N . GLU A 1 184 ? 19.012 15.926 -10.774 1.00 65.75 184 GLU A N 1
ATOM 1467 C CA . GLU A 1 184 ? 17.813 16.728 -10.993 1.00 65.75 184 GLU A CA 1
ATOM 1468 C C . GLU A 1 184 ? 17.221 17.190 -9.667 1.00 65.75 184 GLU A C 1
ATOM 1470 O O . GLU A 1 184 ? 17.236 16.480 -8.663 1.00 65.75 184 GLU A O 1
ATOM 1475 N N . LYS A 1 185 ? 16.722 18.429 -9.664 1.00 66.38 185 LYS A N 1
ATOM 1476 C CA . LYS A 1 185 ? 16.052 18.966 -8.487 1.00 66.38 185 LYS A CA 1
ATOM 1477 C C . LYS A 1 185 ? 14.743 18.200 -8.307 1.00 66.38 185 LYS A C 1
ATOM 1479 O O . LYS A 1 185 ? 13.929 18.218 -9.232 1.00 66.38 185 LYS A O 1
ATOM 1484 N N . PRO A 1 186 ? 14.529 17.572 -7.148 1.00 68.19 186 PRO A N 1
ATOM 1485 C CA . PRO A 1 186 ? 13.303 16.842 -6.902 1.00 68.19 186 PRO A CA 1
ATOM 1486 C C . PRO A 1 186 ? 12.121 17.823 -6.877 1.00 68.19 186 PRO A C 1
ATOM 1488 O O . PRO A 1 186 ? 12.257 18.986 -6.474 1.00 68.19 186 PRO A O 1
ATOM 1491 N N . ILE A 1 187 ? 10.974 17.379 -7.390 1.00 75.31 187 ILE A N 1
ATOM 1492 C CA . ILE A 1 187 ? 9.768 18.205 -7.486 1.00 75.31 187 ILE A CA 1
ATOM 1493 C C . ILE A 1 187 ? 9.136 18.274 -6.090 1.00 75.31 187 ILE A C 1
ATOM 1495 O O . ILE A 1 187 ? 8.847 17.225 -5.516 1.00 75.31 187 ILE A O 1
ATOM 1499 N N . PRO A 1 188 ? 8.904 19.474 -5.525 1.00 80.25 188 PRO A N 1
ATOM 1500 C CA . PRO A 1 188 ? 8.267 19.601 -4.220 1.00 80.25 188 PRO A CA 1
ATOM 1501 C C . PRO A 1 188 ? 6.893 18.930 -4.178 1.00 80.25 188 PRO A C 1
ATOM 1503 O O . PRO A 1 188 ? 6.053 19.175 -5.045 1.00 80.25 188 PRO A O 1
ATOM 1506 N N . ILE A 1 189 ? 6.643 18.142 -3.131 1.00 85.56 189 ILE A N 1
ATOM 1507 C CA . ILE A 1 189 ? 5.344 17.503 -2.915 1.00 85.56 189 ILE A CA 1
ATOM 1508 C C . ILE A 1 189 ? 4.371 18.519 -2.315 1.00 85.56 189 ILE A C 1
ATOM 1510 O O . ILE A 1 189 ? 4.579 19.050 -1.215 1.00 85.56 189 ILE A O 1
ATOM 1514 N N . VAL A 1 190 ? 3.281 18.773 -3.036 1.00 87.88 190 VAL A N 1
ATOM 1515 C CA . VAL A 1 190 ? 2.213 19.679 -2.609 1.00 87.88 190 VAL A CA 1
ATOM 1516 C C . VAL A 1 190 ? 1.091 18.861 -1.978 1.00 87.88 190 VAL A C 1
ATOM 1518 O O . VAL A 1 190 ? 0.443 18.059 -2.643 1.00 87.88 190 VAL A O 1
ATOM 1521 N N . VAL A 1 191 ? 0.843 19.071 -0.686 1.00 88.88 191 VAL A N 1
ATOM 1522 C CA . VAL A 1 191 ? -0.275 18.428 0.019 1.00 88.88 191 VAL A CA 1
ATOM 1523 C C . VAL A 1 191 ? -1.604 18.841 -0.626 1.00 88.88 191 VAL A C 1
ATOM 1525 O O . VAL A 1 191 ? -1.788 20.003 -0.986 1.00 88.88 191 VAL A O 1
ATOM 1528 N N . GLY A 1 192 ? -2.517 17.882 -0.803 1.00 89.19 192 GLY A N 1
ATOM 1529 C CA . GLY A 1 192 ? -3.786 18.074 -1.515 1.00 89.19 192 GLY A CA 1
ATOM 1530 C C . GLY A 1 192 ? -3.686 17.994 -3.043 1.00 89.19 192 GLY A C 1
ATOM 1531 O O . GLY A 1 192 ? -4.722 17.950 -3.703 1.00 89.19 192 GLY A O 1
ATOM 1532 N N . LYS A 1 193 ? -2.473 17.930 -3.611 1.00 90.75 193 LYS A N 1
ATOM 1533 C CA . LYS A 1 193 ? -2.241 17.639 -5.030 1.00 90.75 193 LYS A CA 1
ATOM 1534 C C . LYS A 1 193 ? -1.832 16.175 -5.179 1.00 90.75 193 LYS A C 1
ATOM 1536 O O . LYS A 1 193 ? -0.722 15.793 -4.816 1.00 90.75 193 LYS A O 1
ATOM 1541 N N . PHE A 1 194 ? -2.764 15.360 -5.656 1.00 91.38 194 PHE A N 1
ATOM 1542 C CA . PHE A 1 194 ? -2.609 13.905 -5.758 1.00 91.38 194 PHE A CA 1
ATOM 1543 C C . PHE A 1 194 ? -3.073 13.329 -7.104 1.00 91.38 194 PHE A C 1
ATOM 1545 O O . PHE A 1 194 ? -3.188 12.120 -7.271 1.00 91.38 194 PHE A O 1
ATOM 1552 N N . ASP A 1 195 ? -3.318 14.204 -8.075 1.00 91.06 195 ASP A N 1
ATOM 1553 C CA . ASP A 1 195 ? -3.701 13.916 -9.458 1.00 91.06 195 ASP A CA 1
ATOM 1554 C C . ASP A 1 195 ? -2.545 14.135 -10.456 1.00 91.06 195 ASP A C 1
ATOM 1556 O O . ASP A 1 195 ? -2.747 14.185 -11.671 1.00 91.06 195 ASP A O 1
ATOM 1560 N N . ASP A 1 196 ? -1.323 14.288 -9.943 1.00 90.19 196 ASP A N 1
ATOM 1561 C CA . ASP A 1 196 ? -0.141 14.742 -10.675 1.00 90.19 196 ASP A CA 1
ATOM 1562 C C . ASP A 1 196 ? 0.883 13.651 -11.001 1.00 90.19 196 ASP A C 1
ATOM 1564 O O . ASP A 1 196 ? 1.884 13.958 -11.646 1.00 90.19 196 ASP A O 1
ATOM 1568 N N . ARG A 1 197 ? 0.611 12.400 -10.597 1.00 89.88 197 ARG A N 1
ATOM 1569 C CA . ARG A 1 197 ? 1.397 11.190 -10.903 1.00 89.88 197 ARG A CA 1
ATOM 1570 C C . ARG A 1 197 ? 2.919 11.414 -10.851 1.00 89.88 197 ARG A C 1
ATOM 1572 O O . ARG A 1 197 ? 3.581 11.390 -11.895 1.00 89.88 197 ARG A O 1
ATOM 1579 N N . PRO A 1 198 ? 3.497 11.671 -9.662 1.00 90.25 198 PRO A N 1
ATOM 1580 C CA . PRO A 1 198 ? 4.936 11.813 -9.522 1.00 90.25 198 PRO A CA 1
ATOM 1581 C C . PRO A 1 198 ? 5.660 10.528 -9.935 1.00 90.25 198 PRO A C 1
ATOM 1583 O O . PRO A 1 198 ? 5.069 9.456 -10.060 1.00 90.25 198 PRO A O 1
ATOM 1586 N N . ARG A 1 199 ? 6.966 10.657 -10.164 1.00 90.06 199 ARG A N 1
ATOM 1587 C CA . ARG A 1 199 ? 7.824 9.556 -10.596 1.00 90.06 199 ARG A CA 1
ATOM 1588 C C . ARG A 1 199 ? 9.018 9.432 -9.674 1.00 90.06 199 ARG A C 1
ATOM 1590 O O . ARG A 1 199 ? 9.628 10.451 -9.344 1.00 90.06 199 ARG A O 1
ATOM 1597 N N . TYR A 1 200 ? 9.357 8.207 -9.302 1.00 89.56 200 TYR A N 1
ATOM 1598 C CA . TYR A 1 200 ? 10.393 7.922 -8.313 1.00 89.56 200 TYR A CA 1
ATOM 1599 C C . TYR A 1 200 ? 11.462 6.991 -8.891 1.00 89.56 200 TYR A C 1
ATOM 1601 O O . TYR A 1 200 ? 11.150 6.116 -9.689 1.00 89.56 200 TYR A O 1
ATOM 1609 N N . ASN A 1 201 ? 12.723 7.187 -8.493 1.00 90.06 201 ASN A N 1
ATOM 1610 C CA . ASN A 1 201 ? 13.869 6.384 -8.949 1.00 90.06 201 ASN A CA 1
ATOM 1611 C C . ASN A 1 201 ? 13.904 5.027 -8.225 1.00 90.06 201 ASN A C 1
ATOM 1613 O O . ASN A 1 201 ? 14.786 4.793 -7.396 1.00 90.06 201 ASN A O 1
ATOM 1617 N N . ARG A 1 202 ? 12.890 4.191 -8.442 1.00 93.81 202 ARG A N 1
ATOM 1618 C CA . ARG A 1 202 ? 12.751 2.860 -7.844 1.00 93.81 202 ARG A CA 1
ATOM 1619 C C . ARG A 1 202 ? 11.763 2.015 -8.627 1.00 93.81 202 ARG A C 1
ATOM 1621 O O . ARG A 1 202 ? 10.938 2.562 -9.361 1.00 93.81 202 ARG A O 1
ATOM 1628 N N . ASN A 1 203 ? 11.823 0.706 -8.429 1.00 97.25 203 ASN A N 1
ATOM 1629 C CA . ASN A 1 203 ? 10.815 -0.191 -8.971 1.00 97.25 203 ASN A CA 1
ATOM 1630 C C . ASN A 1 203 ? 9.444 0.139 -8.365 1.00 97.25 203 ASN A C 1
ATOM 1632 O O . ASN A 1 203 ? 9.339 0.631 -7.230 1.00 97.25 203 ASN A O 1
ATOM 1636 N N . VAL A 1 204 ? 8.399 -0.181 -9.115 1.00 97.06 204 VAL A N 1
ATOM 1637 C CA . VAL A 1 204 ? 7.000 -0.012 -8.726 1.00 97.06 204 VAL A CA 1
ATOM 1638 C C . VAL A 1 204 ? 6.281 -1.334 -8.970 1.00 97.06 204 VAL A C 1
ATOM 1640 O O . VAL A 1 204 ? 6.360 -1.888 -10.061 1.00 97.06 204 VAL A O 1
ATOM 1643 N N . LEU A 1 205 ? 5.581 -1.826 -7.948 1.00 98.06 205 LEU A N 1
ATOM 1644 C CA . LEU A 1 205 ? 4.684 -2.974 -8.035 1.00 98.06 205 LEU A CA 1
ATOM 1645 C C . LEU A 1 205 ? 3.256 -2.439 -7.981 1.00 98.06 205 LEU A C 1
ATOM 1647 O O . LEU A 1 205 ? 2.839 -1.946 -6.937 1.00 98.06 205 LEU A O 1
ATOM 1651 N N . LEU A 1 206 ? 2.548 -2.486 -9.101 1.00 97.81 206 LEU A N 1
ATOM 1652 C CA . LEU A 1 206 ? 1.169 -2.039 -9.244 1.00 97.81 206 LEU A CA 1
ATOM 1653 C C . LEU A 1 206 ? 0.235 -3.231 -9.062 1.00 97.81 206 LEU A C 1
ATOM 1655 O O . LEU A 1 206 ? 0.108 -4.051 -9.965 1.00 97.81 206 LEU A O 1
ATOM 1659 N N . VAL A 1 207 ? -0.417 -3.297 -7.907 1.00 97.19 207 VAL A N 1
ATOM 1660 C CA . VAL A 1 207 ? -1.359 -4.361 -7.555 1.00 97.19 207 VAL A CA 1
ATOM 1661 C C . VAL A 1 207 ? -2.769 -3.914 -7.916 1.00 97.19 207 VAL A C 1
ATOM 1663 O O . VAL A 1 207 ? -3.186 -2.811 -7.534 1.00 97.19 207 VAL A O 1
ATOM 1666 N N . SER A 1 208 ? -3.483 -4.715 -8.698 1.00 95.06 208 SER A N 1
ATOM 1667 C CA . SER A 1 208 ? -4.826 -4.382 -9.169 1.00 95.06 208 SER A CA 1
ATOM 1668 C C . SER A 1 208 ? -5.821 -4.352 -8.010 1.00 95.06 208 SER A C 1
ATOM 1670 O O . SER A 1 208 ? -5.763 -5.158 -7.092 1.00 95.06 208 SER A O 1
ATOM 1672 N N . ARG A 1 209 ? -6.773 -3.413 -8.042 1.00 91.06 209 ARG A N 1
ATOM 1673 C CA . ARG A 1 209 ? -7.933 -3.415 -7.128 1.00 91.06 209 ARG A CA 1
ATOM 1674 C C . ARG A 1 209 ? -9.185 -4.030 -7.762 1.00 91.06 209 ARG A C 1
ATOM 1676 O O . ARG A 1 209 ? -10.270 -3.951 -7.188 1.00 91.06 209 ARG A O 1
ATOM 1683 N N . GLY A 1 210 ? -9.085 -4.532 -8.996 1.00 88.88 210 GLY A N 1
ATOM 1684 C CA . GLY A 1 210 ? -10.223 -5.059 -9.759 1.00 88.88 210 GLY A CA 1
ATOM 1685 C C . GLY A 1 210 ? -11.275 -4.015 -10.172 1.00 88.88 210 GLY A C 1
ATOM 1686 O O . GLY A 1 210 ? -12.341 -4.374 -10.679 1.00 88.88 210 GLY A O 1
ATOM 1687 N N . ASP A 1 211 ? -11.004 -2.720 -9.962 1.00 87.69 211 ASP A N 1
ATOM 1688 C CA . ASP A 1 211 ? -11.888 -1.589 -10.289 1.00 87.69 211 ASP A CA 1
ATOM 1689 C C . ASP A 1 211 ? -11.321 -0.674 -11.395 1.00 87.69 211 ASP A C 1
ATOM 1691 O O . ASP A 1 211 ? -11.829 0.425 -11.626 1.00 87.69 211 ASP A O 1
ATOM 1695 N N . GLY A 1 212 ? -10.261 -1.122 -12.079 1.00 90.19 212 GLY A N 1
ATOM 1696 C CA . GLY A 1 212 ? -9.516 -0.326 -13.060 1.00 90.19 212 GLY A CA 1
ATOM 1697 C C . GLY A 1 212 ? -8.523 0.657 -12.433 1.00 90.19 212 GLY A C 1
ATOM 1698 O O . GLY A 1 212 ? -8.073 1.588 -13.107 1.00 90.19 212 GLY A O 1
ATOM 1699 N N . THR A 1 213 ? -8.197 0.487 -11.147 1.00 93.62 213 THR A N 1
ATOM 1700 C CA . THR A 1 213 ? -7.117 1.205 -10.467 1.00 93.62 213 THR A CA 1
ATOM 1701 C C . THR A 1 213 ? -6.131 0.253 -9.800 1.00 93.62 213 THR A C 1
ATOM 1703 O O . THR A 1 213 ? -6.472 -0.877 -9.458 1.00 93.62 213 THR A O 1
ATOM 1706 N N . TRP A 1 214 ? -4.910 0.739 -9.583 1.00 95.00 214 TRP A N 1
ATOM 1707 C CA . TRP A 1 214 ? -3.808 -0.017 -8.999 1.00 95.00 214 TRP A CA 1
ATOM 1708 C C . TRP A 1 214 ? -3.260 0.692 -7.764 1.00 95.00 214 TRP A C 1
ATOM 1710 O O . TRP A 1 214 ? -3.181 1.929 -7.711 1.00 95.00 214 TRP A O 1
ATOM 1720 N N . LEU A 1 215 ? -2.934 -0.080 -6.733 1.00 94.75 215 LEU A N 1
ATOM 1721 C CA . LEU A 1 215 ? -2.156 0.389 -5.591 1.00 94.75 215 LEU A CA 1
ATOM 1722 C C . LEU A 1 215 ? -0.685 0.110 -5.857 1.00 94.75 215 LEU A C 1
ATOM 1724 O O . LEU A 1 215 ? -0.353 -0.871 -6.507 1.00 94.75 215 LEU A O 1
ATOM 1728 N N . GLU A 1 216 ? 0.204 0.965 -5.370 1.00 96.44 216 GLU A N 1
ATOM 1729 C CA . GLU A 1 216 ? 1.634 0.706 -5.483 1.00 96.44 216 GLU A CA 1
ATOM 1730 C C . GLU A 1 216 ? 2.153 0.088 -4.183 1.00 96.44 216 GLU A C 1
ATOM 1732 O O . GLU A 1 216 ? 1.888 0.640 -3.118 1.00 96.44 216 GLU A O 1
ATOM 1737 N N . ALA A 1 217 ? 2.874 -1.033 -4.259 1.00 97.19 217 ALA A N 1
ATOM 1738 C CA . ALA A 1 217 ? 3.268 -1.830 -3.096 1.00 97.19 217 ALA A CA 1
ATOM 1739 C C . ALA A 1 217 ? 4.727 -2.314 -3.095 1.00 97.19 217 ALA A C 1
ATOM 1741 O O . ALA A 1 217 ? 5.059 -3.178 -2.293 1.00 97.19 217 ALA A O 1
ATOM 1742 N N . ALA A 1 218 ? 5.638 -1.802 -3.930 1.00 97.31 218 ALA A N 1
ATOM 1743 C CA . ALA A 1 218 ? 6.991 -2.372 -4.030 1.00 97.31 218 ALA A CA 1
ATOM 1744 C C . ALA A 1 218 ? 7.771 -2.292 -2.708 1.00 97.31 218 ALA A C 1
ATOM 1746 O O . ALA A 1 218 ? 8.484 -3.232 -2.347 1.00 97.31 218 ALA A O 1
ATOM 1747 N N . ASN A 1 219 ? 7.596 -1.192 -1.961 1.00 96.00 219 ASN A N 1
ATOM 1748 C CA . ASN A 1 219 ? 8.178 -1.050 -0.628 1.00 96.00 219 ASN A CA 1
ATOM 1749 C C . ASN A 1 219 ? 7.624 -2.111 0.315 1.00 96.00 219 ASN A C 1
ATOM 1751 O O . ASN A 1 219 ? 8.415 -2.750 0.991 1.00 96.00 219 ASN A O 1
ATOM 1755 N N . TYR A 1 220 ? 6.310 -2.350 0.338 1.00 96.06 220 TYR A N 1
ATOM 1756 C CA . TYR A 1 220 ? 5.743 -3.457 1.105 1.00 96.06 220 TYR A CA 1
ATOM 1757 C C . TYR A 1 220 ? 6.292 -4.800 0.622 1.00 96.06 220 TYR A C 1
ATOM 1759 O O . TYR A 1 220 ? 6.731 -5.594 1.444 1.00 96.06 220 TYR A O 1
ATOM 1767 N N . ALA A 1 221 ? 6.349 -5.023 -0.684 1.00 97.06 221 ALA A N 1
ATOM 1768 C CA . ALA A 1 221 ? 6.621 -6.325 -1.263 1.00 97.06 221 ALA A CA 1
ATOM 1769 C C . ALA A 1 221 ? 8.062 -6.814 -1.102 1.00 97.06 221 ALA A C 1
ATOM 1771 O O . ALA A 1 221 ? 8.274 -8.014 -1.078 1.00 97.06 221 ALA A O 1
ATOM 1772 N N . GLY A 1 222 ? 9.059 -5.934 -0.968 1.00 96.06 222 GLY A N 1
ATOM 1773 C CA . GLY A 1 222 ? 10.464 -6.377 -1.064 1.00 96.06 222 GLY A CA 1
ATOM 1774 C C . GLY A 1 222 ? 11.079 -6.174 -2.439 1.00 96.06 222 GLY A C 1
ATOM 1775 O O . GLY A 1 222 ? 12.200 -6.617 -2.673 1.00 96.06 222 GLY A O 1
ATOM 1776 N N . LEU A 1 223 ? 10.357 -5.504 -3.339 1.00 97.44 223 LEU A N 1
ATOM 1777 C CA . LEU A 1 223 ? 10.713 -5.387 -4.748 1.00 97.44 223 LEU A CA 1
ATOM 1778 C C . LEU A 1 223 ? 11.098 -3.964 -5.151 1.00 97.44 223 LEU A C 1
ATOM 1780 O O . LEU A 1 223 ? 11.267 -3.714 -6.338 1.00 97.44 223 LEU A O 1
ATOM 1784 N N . GLU A 1 224 ? 11.259 -3.018 -4.216 1.00 96.38 224 GLU A N 1
ATOM 1785 C CA . GLU A 1 224 ? 11.514 -1.609 -4.551 1.00 96.38 224 GLU A CA 1
ATOM 1786 C C . GLU A 1 224 ? 12.867 -1.373 -5.243 1.00 96.38 224 GLU A C 1
ATOM 1788 O O . GLU A 1 224 ? 13.057 -0.366 -5.929 1.00 96.38 224 GLU A O 1
ATOM 1793 N N . ALA A 1 225 ? 13.818 -2.287 -5.047 1.00 95.06 225 ALA A N 1
ATOM 1794 C CA . ALA A 1 225 ? 15.184 -2.171 -5.529 1.00 95.06 225 ALA A CA 1
ATOM 1795 C C . ALA A 1 225 ? 15.705 -3.503 -6.072 1.00 95.06 225 ALA A C 1
ATOM 1797 O O . ALA A 1 225 ? 15.701 -4.517 -5.377 1.00 95.06 225 ALA A O 1
ATOM 1798 N N . SER A 1 226 ? 16.267 -3.469 -7.277 1.00 94.69 226 SER A N 1
ATOM 1799 C CA . SER A 1 226 ? 16.907 -4.626 -7.915 1.00 94.69 226 SER A CA 1
ATOM 1800 C C . SER A 1 226 ? 18.285 -4.310 -8.504 1.00 94.69 226 SER A C 1
ATOM 1802 O O . SER A 1 226 ? 18.854 -5.169 -9.163 1.00 94.69 226 SER A O 1
ATOM 1804 N N . ASP A 1 227 ? 18.884 -3.155 -8.171 1.00 92.44 227 ASP A N 1
ATOM 1805 C CA . ASP A 1 227 ? 20.059 -2.567 -8.841 1.00 92.44 227 ASP A CA 1
ATOM 1806 C C . ASP A 1 227 ? 19.744 -2.130 -10.288 1.00 92.44 227 ASP A C 1
ATOM 1808 O O . ASP A 1 227 ? 18.588 -1.884 -10.620 1.00 92.44 227 ASP A O 1
ATOM 1812 N N . TRP A 1 228 ? 20.758 -1.937 -11.141 1.00 91.56 228 TRP A N 1
ATOM 1813 C CA . TRP A 1 228 ? 20.565 -1.490 -12.525 1.00 91.56 228 TRP A CA 1
ATOM 1814 C C . TRP A 1 228 ? 19.890 -2.571 -13.376 1.00 91.56 228 TRP A C 1
ATOM 1816 O O . TRP A 1 228 ? 20.581 -3.431 -13.926 1.00 91.56 228 TRP A O 1
ATOM 1826 N N . SER A 1 229 ? 18.567 -2.496 -13.490 1.00 94.50 229 SER A N 1
ATOM 1827 C CA . SER A 1 229 ? 17.722 -3.580 -13.996 1.00 94.50 229 SER A CA 1
ATOM 1828 C C . SER A 1 229 ? 17.344 -3.412 -15.469 1.00 94.50 229 SER A C 1
ATOM 1830 O O . SER A 1 229 ? 17.287 -2.287 -15.964 1.00 94.50 229 SER A O 1
ATOM 1832 N N . TRP A 1 230 ? 17.071 -4.521 -16.169 1.00 94.38 230 TRP A N 1
ATOM 1833 C CA . TRP A 1 230 ? 16.675 -4.517 -17.589 1.00 94.38 230 TRP A CA 1
ATOM 1834 C C . TRP A 1 230 ? 15.405 -5.315 -17.889 1.00 94.38 230 TRP A C 1
ATOM 1836 O O . TRP A 1 230 ? 14.466 -4.765 -18.457 1.00 94.38 230 TRP A O 1
ATOM 1846 N N . THR A 1 231 ? 15.357 -6.595 -17.522 1.00 96.25 231 THR A N 1
ATOM 1847 C CA . THR A 1 231 ? 14.200 -7.470 -17.774 1.00 96.25 231 THR A CA 1
ATOM 1848 C C . THR A 1 231 ? 13.711 -8.077 -16.473 1.00 96.25 231 THR A C 1
ATOM 1850 O O . THR A 1 231 ? 14.525 -8.605 -15.721 1.00 96.25 231 THR A O 1
ATOM 1853 N N . ALA A 1 232 ? 12.396 -8.039 -16.249 1.00 96.56 232 ALA A N 1
ATOM 1854 C CA . ALA A 1 232 ? 11.707 -8.842 -15.243 1.00 96.56 232 ALA A CA 1
ATOM 1855 C C . ALA A 1 232 ? 11.077 -10.067 -15.918 1.00 96.56 232 ALA A C 1
ATOM 1857 O O . ALA A 1 232 ? 10.583 -9.965 -17.046 1.00 96.56 232 ALA A O 1
ATOM 1858 N N . ALA A 1 233 ? 11.079 -11.202 -15.225 1.00 96.56 233 ALA A N 1
ATOM 1859 C CA . ALA A 1 233 ? 10.212 -12.328 -15.537 1.00 96.56 233 ALA A CA 1
ATOM 1860 C C . ALA A 1 233 ? 9.541 -12.833 -14.265 1.00 96.56 233 ALA A C 1
ATOM 1862 O O . ALA A 1 233 ? 10.241 -13.192 -13.317 1.00 96.56 233 ALA A O 1
ATOM 1863 N N . PHE A 1 234 ? 8.210 -12.878 -14.284 1.00 97.00 234 PHE A N 1
ATOM 1864 C CA . PHE A 1 234 ? 7.453 -13.687 -13.342 1.00 97.00 234 PHE A CA 1
ATOM 1865 C C . PHE A 1 234 ? 7.460 -15.145 -13.798 1.00 97.00 234 PHE A C 1
ATOM 1867 O O . PHE A 1 234 ? 7.146 -15.440 -14.956 1.00 97.00 234 PHE A O 1
ATOM 1874 N N . MET A 1 235 ? 7.844 -16.039 -12.894 1.00 94.69 235 MET A N 1
ATOM 1875 C CA . MET A 1 235 ? 7.750 -17.488 -13.058 1.00 94.69 235 MET A CA 1
ATOM 1876 C C . MET A 1 235 ? 7.792 -18.151 -11.685 1.00 94.69 235 MET A C 1
ATOM 1878 O O . MET A 1 235 ? 8.482 -17.662 -10.802 1.00 94.69 235 MET A O 1
ATOM 1882 N N . ASP A 1 236 ? 7.106 -19.269 -11.513 1.00 95.88 236 ASP A N 1
ATOM 1883 C CA . ASP A 1 236 ? 7.210 -20.087 -10.303 1.00 95.88 236 ASP A CA 1
ATOM 1884 C C . ASP A 1 236 ? 8.446 -20.999 -10.428 1.00 95.88 236 ASP A C 1
ATOM 1886 O O . ASP A 1 236 ? 8.422 -22.004 -11.146 1.00 95.88 236 ASP A O 1
ATOM 1890 N N . VAL A 1 237 ? 9.575 -20.581 -9.843 1.00 96.56 237 VAL A N 1
ATOM 1891 C CA . VAL A 1 237 ? 10.878 -21.239 -10.039 1.00 96.56 237 VAL A CA 1
ATOM 1892 C C . VAL A 1 237 ? 10.913 -22.572 -9.306 1.00 96.56 237 VAL A C 1
ATOM 1894 O O . VAL A 1 237 ? 11.402 -23.558 -9.861 1.00 96.56 237 VAL A O 1
ATOM 1897 N N . ASP A 1 238 ? 10.412 -22.614 -8.070 1.00 95.56 238 ASP A N 1
ATOM 1898 C CA . ASP A 1 238 ? 10.437 -23.812 -7.227 1.00 95.56 238 ASP A CA 1
ATOM 1899 C C . ASP A 1 238 ? 9.125 -24.618 -7.231 1.00 95.56 238 ASP A C 1
ATOM 1901 O O . ASP A 1 238 ? 9.047 -25.670 -6.577 1.00 95.56 238 ASP A O 1
ATOM 1905 N N . LEU A 1 239 ? 8.163 -24.191 -8.057 1.00 95.75 239 LEU A N 1
ATOM 1906 C CA . LEU A 1 239 ? 6.881 -24.834 -8.330 1.00 95.75 239 LEU A CA 1
ATOM 1907 C C . LEU A 1 239 ? 6.030 -24.974 -7.059 1.00 95.75 239 LEU A C 1
ATOM 1909 O O . LEU A 1 239 ? 5.471 -26.045 -6.779 1.00 95.75 239 LEU A O 1
ATOM 1913 N N . ASP A 1 240 ? 5.978 -23.915 -6.249 1.00 95.00 240 ASP A N 1
ATOM 1914 C CA . ASP A 1 240 ? 5.221 -23.851 -4.997 1.00 95.00 240 ASP A CA 1
ATOM 1915 C C . ASP A 1 240 ? 3.825 -23.228 -5.107 1.00 95.00 240 ASP A C 1
ATOM 1917 O O . ASP A 1 240 ? 3.047 -23.299 -4.152 1.00 95.00 240 ASP A O 1
ATOM 1921 N N . GLY A 1 241 ? 3.461 -22.766 -6.302 1.00 94.69 241 GLY A N 1
ATOM 1922 C CA . GLY A 1 241 ? 2.195 -22.113 -6.597 1.00 94.69 241 GLY A CA 1
ATOM 1923 C C . GLY A 1 241 ? 2.246 -20.600 -6.453 1.00 94.69 241 GLY A C 1
ATOM 1924 O O . GLY A 1 241 ? 1.182 -19.994 -6.509 1.00 94.69 241 GLY A O 1
ATOM 1925 N N . LEU A 1 242 ? 3.419 -19.999 -6.251 1.00 96.19 242 LEU A N 1
ATOM 1926 C CA . LEU A 1 242 ? 3.592 -18.555 -6.155 1.00 96.19 242 LEU A CA 1
ATOM 1927 C C . LEU A 1 242 ? 4.594 -18.077 -7.212 1.00 96.19 242 LEU A C 1
ATOM 1929 O O . LEU A 1 242 ? 5.729 -18.536 -7.265 1.00 96.19 242 LEU A O 1
ATOM 1933 N N . GLU A 1 243 ? 4.209 -17.116 -8.053 1.00 97.06 243 GLU A N 1
ATOM 1934 C CA . GLU A 1 243 ? 5.136 -16.554 -9.035 1.00 97.06 243 GLU A CA 1
ATOM 1935 C C . GLU A 1 243 ? 6.277 -15.773 -8.359 1.00 97.06 243 GLU A C 1
ATOM 1937 O O . GLU A 1 243 ? 6.056 -14.749 -7.704 1.00 97.06 243 GLU A O 1
ATOM 1942 N N . ASP A 1 244 ? 7.509 -16.227 -8.586 1.00 97.94 244 ASP A N 1
ATOM 1943 C CA . ASP A 1 244 ? 8.761 -15.570 -8.218 1.00 97.94 244 ASP A CA 1
ATOM 1944 C C . ASP A 1 244 ? 9.186 -14.535 -9.266 1.00 97.94 244 ASP A C 1
ATOM 1946 O O . ASP A 1 244 ? 8.627 -14.455 -10.362 1.00 97.94 244 ASP A O 1
ATOM 1950 N N . VAL A 1 245 ? 10.226 -13.752 -8.960 1.00 98.31 245 VAL A N 1
ATOM 1951 C CA . VAL A 1 245 ? 10.761 -12.737 -9.880 1.00 98.31 245 VAL A CA 1
ATOM 1952 C C . VAL A 1 245 ? 12.224 -12.985 -10.194 1.00 98.31 245 VAL A C 1
ATOM 1954 O O . VAL A 1 245 ? 13.080 -12.936 -9.309 1.00 98.31 245 VAL A O 1
ATOM 1957 N N . LEU A 1 246 ? 12.541 -13.116 -11.480 1.00 98.25 246 LEU A N 1
ATOM 1958 C CA . LEU A 1 246 ? 13.907 -13.034 -11.993 1.00 98.25 246 LEU A CA 1
ATOM 1959 C C . LEU A 1 246 ? 14.158 -11.661 -12.624 1.00 98.25 246 LEU A C 1
ATOM 1961 O O . LEU A 1 246 ? 13.323 -11.145 -13.366 1.00 98.25 246 LEU A O 1
ATOM 1965 N N . VAL A 1 247 ? 15.324 -11.069 -12.350 1.00 98.00 247 VAL A N 1
ATOM 1966 C CA . VAL A 1 247 ? 15.728 -9.755 -12.868 1.00 98.00 247 VAL A CA 1
ATOM 1967 C C . VAL A 1 247 ? 17.148 -9.787 -13.427 1.00 98.00 247 VAL A C 1
ATOM 1969 O O . VAL A 1 247 ? 18.113 -10.117 -12.728 1.00 98.00 247 VAL A O 1
ATOM 1972 N N . THR A 1 248 ? 17.296 -9.393 -14.691 1.00 96.81 248 THR A N 1
ATOM 1973 C CA . THR A 1 248 ? 18.608 -9.189 -15.321 1.00 96.81 248 THR A CA 1
ATOM 1974 C C . THR A 1 248 ? 19.175 -7.814 -14.992 1.00 96.81 248 THR A C 1
ATOM 1976 O O . THR A 1 248 ? 18.454 -6.815 -14.967 1.00 96.81 248 THR A O 1
ATOM 1979 N N . ASN A 1 249 ? 20.487 -7.767 -14.753 1.00 94.94 249 ASN A N 1
ATOM 1980 C CA . ASN A 1 249 ? 21.155 -6.594 -14.211 1.00 94.94 249 ASN A CA 1
ATOM 1981 C C . ASN A 1 249 ? 22.455 -6.221 -14.929 1.00 94.94 249 ASN A C 1
ATOM 1983 O O . ASN A 1 249 ? 23.108 -7.038 -15.579 1.00 94.94 249 ASN A O 1
ATOM 1987 N N . GLY A 1 250 ? 22.863 -4.970 -14.716 1.00 90.31 250 GLY A N 1
ATOM 1988 C CA . GLY A 1 250 ? 24.218 -4.486 -14.948 1.00 90.31 250 GLY A CA 1
ATOM 1989 C C . GLY A 1 250 ? 24.309 -3.358 -15.961 1.00 90.31 250 GLY A C 1
ATOM 1990 O O . GLY A 1 250 ? 23.489 -3.212 -16.866 1.00 90.31 250 GLY A O 1
ATOM 1991 N N . PHE A 1 251 ? 25.361 -2.551 -15.832 1.00 87.31 251 PHE A N 1
ATOM 1992 C CA . PHE A 1 251 ? 25.674 -1.517 -16.808 1.00 87.31 251 PHE A CA 1
ATOM 1993 C C . PHE A 1 251 ? 27.181 -1.314 -16.953 1.00 87.31 251 PHE A C 1
ATOM 1995 O O . PHE A 1 251 ? 27.951 -1.408 -15.996 1.00 87.31 251 PHE A O 1
ATOM 2002 N N . SER A 1 252 ? 27.625 -0.994 -18.169 1.00 79.06 252 SER A N 1
ATOM 2003 C CA . SER A 1 252 ? 29.054 -0.912 -18.504 1.00 79.06 252 SER A CA 1
ATOM 2004 C C . SER A 1 252 ? 29.833 0.136 -17.697 1.00 79.06 252 SER A C 1
ATOM 2006 O O . SER A 1 252 ? 31.059 0.070 -17.640 1.00 79.06 252 SER A O 1
ATOM 2008 N N . PHE A 1 253 ? 29.160 1.115 -17.087 1.00 77.31 253 PHE A N 1
ATOM 2009 C CA . PHE A 1 253 ? 29.778 2.143 -16.250 1.00 77.31 253 PHE A CA 1
ATOM 2010 C C . PHE A 1 253 ? 28.774 2.752 -15.271 1.00 77.31 253 PHE A C 1
ATOM 2012 O O . PHE A 1 253 ? 27.647 3.055 -15.640 1.00 77.31 253 PHE A O 1
ATOM 2019 N N . ASP A 1 254 ? 29.199 3.023 -14.042 1.00 80.19 254 ASP A N 1
ATOM 2020 C CA . ASP A 1 254 ? 28.334 3.601 -13.015 1.00 80.19 254 ASP A CA 1
ATOM 2021 C C . ASP A 1 254 ? 28.041 5.083 -13.292 1.00 80.19 254 ASP A C 1
ATOM 2023 O O . ASP A 1 254 ? 28.874 5.963 -13.060 1.00 80.19 254 ASP A O 1
ATOM 2027 N N . THR A 1 255 ? 26.858 5.385 -13.824 1.00 78.75 255 THR A N 1
ATOM 2028 C CA . THR A 1 255 ? 26.445 6.767 -14.100 1.00 78.75 255 THR A CA 1
ATOM 2029 C C . THR A 1 255 ? 25.893 7.487 -12.878 1.00 78.75 255 THR A C 1
ATOM 2031 O O . THR A 1 255 ? 25.745 8.709 -12.952 1.00 78.75 255 THR A O 1
ATOM 2034 N N . MET A 1 256 ? 25.614 6.787 -11.774 1.00 83.44 256 MET A N 1
ATOM 2035 C CA . MET A 1 256 ? 24.968 7.341 -10.583 1.00 83.44 256 MET A CA 1
ATOM 2036 C C . MET A 1 256 ? 25.961 7.740 -9.489 1.00 83.44 256 MET A C 1
ATOM 2038 O O . MET A 1 256 ? 25.650 8.654 -8.726 1.00 83.44 256 MET A O 1
ATOM 2042 N N . ASP A 1 257 ? 27.170 7.173 -9.487 1.00 87.31 257 ASP A N 1
ATOM 2043 C CA . ASP A 1 257 ? 28.238 7.462 -8.520 1.00 87.31 257 ASP A CA 1
ATOM 2044 C C . ASP A 1 257 ? 28.597 8.958 -8.416 1.00 87.31 257 ASP A C 1
ATOM 2046 O O . ASP A 1 257 ? 29.185 9.568 -9.324 1.00 87.31 257 ASP A O 1
ATOM 2050 N N . ILE A 1 258 ? 28.230 9.570 -7.287 1.00 87.75 258 ILE A N 1
ATOM 2051 C CA . ILE A 1 258 ? 28.396 11.007 -7.049 1.00 87.75 258 ILE A CA 1
ATOM 2052 C C . ILE A 1 258 ? 29.864 11.415 -6.898 1.00 87.75 258 ILE A C 1
ATOM 2054 O O . ILE A 1 258 ? 30.259 12.473 -7.394 1.00 87.75 258 ILE A O 1
ATOM 2058 N N . ASP A 1 259 ? 30.699 10.562 -6.305 1.00 88.06 259 ASP A N 1
ATOM 2059 C CA . ASP A 1 259 ? 32.122 10.839 -6.102 1.00 88.06 259 ASP A CA 1
ATOM 2060 C C . ASP A 1 259 ? 32.875 10.877 -7.443 1.00 88.06 259 ASP A C 1
ATOM 2062 O O . ASP A 1 259 ? 33.627 11.819 -7.726 1.00 88.06 259 ASP A O 1
ATOM 2066 N N . SER A 1 260 ? 32.590 9.934 -8.346 1.00 83.19 260 SER A N 1
ATOM 2067 C CA . SER A 1 260 ? 33.096 9.935 -9.722 1.00 83.19 260 SER A CA 1
ATOM 2068 C C . SER A 1 260 ? 32.627 11.168 -10.496 1.00 83.19 260 SER A C 1
ATOM 2070 O O . SER A 1 260 ? 33.420 11.800 -11.204 1.00 83.19 260 SER A O 1
ATOM 2072 N N . LYS A 1 261 ? 31.354 11.567 -10.350 1.00 81.00 261 LYS A N 1
ATOM 2073 C CA . LYS A 1 261 ? 30.830 12.808 -10.953 1.00 81.00 261 LYS A CA 1
ATOM 2074 C C . LYS A 1 261 ? 31.587 14.037 -10.439 1.00 81.00 261 LYS A C 1
ATOM 2076 O O . LYS A 1 261 ? 32.011 14.864 -11.253 1.00 81.00 261 LYS A O 1
ATOM 2081 N N . ASN A 1 262 ? 31.779 14.151 -9.125 1.00 85.38 262 ASN A N 1
ATOM 2082 C CA . ASN A 1 262 ? 32.474 15.268 -8.484 1.00 85.38 262 ASN A CA 1
ATOM 2083 C C . ASN A 1 262 ? 33.933 15.355 -8.943 1.00 85.38 262 ASN A C 1
ATOM 2085 O O . ASN A 1 262 ? 34.404 16.440 -9.294 1.00 85.38 262 ASN A O 1
ATOM 2089 N N . ARG A 1 263 ? 34.619 14.213 -9.068 1.00 81.81 263 ARG A N 1
ATOM 2090 C CA . ARG A 1 263 ? 35.980 14.137 -9.613 1.00 81.81 263 ARG A CA 1
ATOM 2091 C C . ARG A 1 263 ? 36.066 14.669 -11.045 1.00 81.81 263 ARG A C 1
ATOM 2093 O O . ARG A 1 263 ? 36.957 15.461 -11.351 1.00 81.81 263 ARG A O 1
ATOM 2100 N N . VAL A 1 264 ? 35.136 14.284 -11.924 1.00 77.00 264 VAL A N 1
ATOM 2101 C CA . VAL A 1 264 ? 35.102 14.779 -13.314 1.00 77.00 264 VAL A CA 1
ATOM 2102 C C . VAL A 1 264 ? 34.865 16.294 -13.360 1.00 77.00 264 VAL A C 1
ATOM 2104 O O . VAL A 1 264 ? 35.543 16.993 -14.115 1.00 77.00 264 VAL A O 1
ATOM 2107 N N . ILE A 1 265 ? 33.958 16.823 -12.530 1.00 79.31 265 ILE A N 1
ATOM 2108 C CA . ILE A 1 265 ? 33.694 18.271 -12.430 1.00 79.31 265 ILE A CA 1
ATOM 2109 C C . ILE A 1 265 ? 34.930 19.024 -11.921 1.00 79.31 265 ILE A C 1
ATOM 2111 O O . ILE A 1 265 ? 35.274 20.078 -12.460 1.00 79.31 265 ILE A O 1
ATOM 2115 N N . ALA A 1 266 ? 35.619 18.493 -10.910 1.00 79.06 266 ALA A N 1
ATOM 2116 C CA . ALA A 1 266 ? 36.835 19.096 -10.375 1.00 79.06 266 ALA A CA 1
ATOM 2117 C C . ALA A 1 266 ? 37.936 19.184 -11.446 1.00 79.06 266 ALA A C 1
ATOM 2119 O O . ALA A 1 266 ? 38.536 20.244 -11.630 1.00 79.06 266 ALA A O 1
ATOM 2120 N N . ILE A 1 267 ? 38.137 18.116 -12.230 1.00 75.19 267 ILE A N 1
ATOM 2121 C CA . ILE A 1 267 ? 39.086 18.109 -13.355 1.00 75.19 267 ILE A CA 1
ATOM 2122 C C . ILE A 1 267 ? 38.680 19.132 -14.426 1.00 75.19 267 ILE A C 1
ATOM 2124 O O . ILE A 1 267 ? 39.535 19.869 -14.922 1.00 75.19 267 ILE A O 1
ATOM 2128 N N . GLN A 1 268 ? 37.386 19.216 -14.761 1.00 71.50 268 GLN A N 1
ATOM 2129 C CA . GLN A 1 268 ? 36.864 20.192 -15.721 1.00 71.50 268 GLN A CA 1
ATOM 2130 C C . GLN A 1 268 ? 37.191 21.630 -15.304 1.00 71.50 268 GLN A C 1
ATOM 2132 O O . GLN A 1 268 ? 37.668 22.415 -16.127 1.00 71.50 268 GLN A O 1
ATOM 2137 N N . LYS A 1 269 ? 36.955 21.966 -14.029 1.00 74.12 269 LYS A N 1
ATOM 2138 C CA . LYS A 1 269 ? 37.236 23.296 -13.472 1.00 74.12 269 LYS A CA 1
ATOM 2139 C C . LYS A 1 269 ? 38.737 23.596 -13.437 1.00 74.12 269 LYS A C 1
ATOM 2141 O O . LYS A 1 269 ? 39.131 24.703 -13.787 1.00 74.12 269 LYS A O 1
ATOM 2146 N N . ALA A 1 270 ? 39.562 22.618 -13.060 1.00 75.06 270 ALA A N 1
ATOM 2147 C CA . ALA A 1 270 ? 41.000 22.808 -12.878 1.00 75.06 270 ALA A CA 1
ATOM 2148 C C . ALA A 1 270 ? 41.792 22.909 -14.194 1.00 75.06 270 ALA A C 1
ATOM 2150 O O . ALA A 1 270 ? 42.742 23.681 -14.271 1.00 75.06 270 ALA A O 1
ATOM 2151 N N . ARG A 1 271 ? 41.442 22.124 -15.225 1.00 67.00 271 ARG A N 1
ATOM 2152 C CA . ARG A 1 271 ? 42.303 21.937 -16.413 1.00 67.00 271 ARG A CA 1
ATOM 2153 C C . ARG A 1 271 ? 41.790 22.556 -17.717 1.00 67.00 271 ARG A C 1
ATOM 2155 O O . ARG A 1 271 ? 42.501 22.467 -18.711 1.00 67.00 271 ARG A O 1
ATOM 2162 N N . ARG A 1 272 ? 40.584 23.151 -17.753 1.00 64.75 272 ARG A N 1
ATOM 2163 C CA . ARG A 1 272 ? 39.936 23.663 -18.991 1.00 64.75 272 ARG A CA 1
ATOM 2164 C C . ARG A 1 272 ? 40.101 22.704 -20.191 1.00 64.75 272 ARG A C 1
ATOM 2166 O O . ARG A 1 272 ? 40.410 23.133 -21.300 1.00 64.75 272 ARG A O 1
ATOM 2173 N N . LEU A 1 273 ? 39.938 21.398 -19.957 1.00 64.62 273 LEU A N 1
ATOM 2174 C CA . LEU A 1 273 ? 40.162 20.380 -20.989 1.00 64.62 273 LEU A CA 1
ATOM 2175 C C . LEU A 1 273 ? 39.213 20.574 -22.187 1.00 64.62 273 LEU A C 1
ATOM 2177 O O . LEU A 1 273 ? 38.055 20.961 -21.988 1.00 64.62 273 LEU A O 1
ATOM 2181 N N . PRO A 1 274 ? 39.650 20.241 -23.418 1.00 65.19 274 PRO A N 1
ATOM 2182 C CA . PRO A 1 274 ? 38.756 20.156 -24.567 1.00 65.19 274 PRO A CA 1
ATOM 2183 C C . PRO A 1 274 ? 37.592 19.190 -24.295 1.00 65.19 274 PRO A C 1
ATOM 2185 O O . PRO A 1 274 ? 37.771 18.138 -23.678 1.00 65.19 274 PRO A O 1
ATOM 2188 N N . ALA A 1 275 ? 36.396 19.501 -24.804 1.00 59.97 275 ALA A N 1
ATOM 2189 C CA . ALA A 1 275 ? 35.175 18.727 -24.535 1.00 59.97 275 ALA A CA 1
ATOM 2190 C C . ALA A 1 275 ? 35.296 17.221 -24.867 1.00 59.97 275 ALA A C 1
ATOM 2192 O O . ALA A 1 275 ? 34.711 16.383 -24.180 1.00 59.97 275 ALA A O 1
ATOM 2193 N N . ALA A 1 276 ? 36.087 16.868 -25.886 1.00 59.91 276 ALA A N 1
ATOM 2194 C CA . ALA A 1 276 ? 36.341 15.480 -26.275 1.00 59.91 276 ALA A CA 1
ATOM 2195 C C . ALA A 1 276 ? 37.122 14.689 -25.208 1.00 59.91 276 ALA A C 1
ATOM 2197 O O . ALA A 1 276 ? 36.845 13.512 -24.981 1.00 59.91 276 ALA A O 1
ATOM 2198 N N . GLU A 1 277 ? 38.063 15.332 -24.519 1.00 64.25 277 GLU A N 1
ATOM 2199 C CA . GLU A 1 277 ? 38.887 14.703 -23.484 1.00 64.25 277 GLU A CA 1
ATOM 2200 C C . GLU A 1 277 ? 38.121 14.572 -22.162 1.00 64.25 277 GLU A C 1
ATOM 2202 O O . GLU A 1 277 ? 38.191 13.543 -21.492 1.00 64.25 277 GLU A O 1
ATOM 2207 N N . LEU A 1 278 ? 37.258 15.545 -21.858 1.00 62.38 278 LEU A N 1
ATOM 2208 C CA . LEU A 1 278 ? 36.323 15.456 -20.737 1.00 62.38 278 LEU A CA 1
ATOM 2209 C C . LEU A 1 278 ? 35.300 14.312 -20.906 1.00 62.38 278 LEU A C 1
ATOM 2211 O O . LEU A 1 278 ? 34.944 13.660 -19.925 1.00 62.38 278 LEU A O 1
ATOM 2215 N N . LYS A 1 279 ? 34.841 14.025 -22.136 1.00 60.84 279 LYS A N 1
ATOM 2216 C CA . LYS A 1 279 ? 33.930 12.895 -22.416 1.00 60.84 279 LYS A CA 1
ATOM 2217 C C . LYS A 1 279 ? 34.644 11.537 -22.323 1.00 60.84 279 LYS A C 1
ATOM 2219 O O . LYS A 1 279 ? 34.029 10.595 -21.835 1.00 60.84 279 LYS A O 1
ATOM 2224 N N . ARG A 1 280 ? 35.942 11.448 -22.661 1.00 64.62 280 ARG A N 1
ATOM 2225 C CA . ARG A 1 280 ? 36.766 10.249 -22.384 1.00 64.62 280 ARG A CA 1
ATOM 2226 C C . ARG A 1 280 ? 36.868 9.970 -20.885 1.00 64.62 280 ARG A C 1
ATOM 2228 O O . ARG A 1 280 ? 36.680 8.837 -20.471 1.00 64.62 280 ARG A O 1
ATOM 2235 N N . LEU A 1 281 ? 37.049 11.002 -20.054 1.00 64.25 281 LEU A N 1
ATOM 2236 C CA . LEU A 1 281 ? 37.043 10.853 -18.589 1.00 64.25 281 LEU A CA 1
ATOM 2237 C C . LEU A 1 281 ? 35.731 10.266 -18.042 1.00 64.25 281 LEU A C 1
ATOM 2239 O O . LEU A 1 281 ? 35.756 9.535 -17.058 1.00 64.25 281 LEU A O 1
ATOM 2243 N N . ARG A 1 282 ? 34.593 10.526 -18.700 1.00 61.72 282 ARG A N 1
ATOM 2244 C CA . ARG A 1 282 ? 33.286 9.947 -18.333 1.00 61.72 282 ARG A CA 1
ATOM 2245 C C . ARG A 1 282 ? 33.132 8.470 -18.718 1.00 61.72 282 ARG A C 1
ATOM 2247 O O . ARG A 1 282 ? 32.248 7.820 -18.172 1.00 61.72 282 ARG A O 1
ATOM 2254 N N . GLN A 1 283 ? 33.961 7.962 -19.631 1.00 56.91 283 GLN A N 1
ATOM 2255 C CA . GLN A 1 283 ? 34.029 6.540 -19.997 1.00 56.91 283 GLN A CA 1
ATOM 2256 C C . GLN A 1 283 ? 34.919 5.735 -19.031 1.00 56.91 283 GLN A C 1
ATOM 2258 O O . GLN A 1 283 ? 34.821 4.518 -19.006 1.00 56.91 283 GLN A O 1
ATOM 2263 N N . TYR A 1 284 ? 35.738 6.404 -18.205 1.00 56.69 284 TYR A N 1
ATOM 2264 C CA . TYR A 1 284 ? 36.552 5.792 -17.139 1.00 56.69 284 TYR A CA 1
ATOM 2265 C C . TYR A 1 284 ? 35.861 5.801 -15.767 1.00 56.69 284 TYR A C 1
ATOM 2267 O O . TYR A 1 284 ? 36.524 5.749 -14.729 1.00 56.69 284 TYR A O 1
ATOM 2275 N N . ARG A 1 285 ? 34.530 5.915 -15.738 1.00 70.06 285 ARG A N 1
ATOM 2276 C CA . ARG A 1 285 ? 33.777 5.623 -14.513 1.00 70.06 285 ARG A CA 1
ATOM 2277 C C . ARG A 1 285 ? 33.957 4.140 -14.170 1.00 70.06 285 ARG A C 1
ATOM 2279 O O . ARG A 1 285 ? 34.147 3.345 -15.093 1.00 70.06 285 ARG A O 1
ATOM 2286 N N . PRO A 1 286 ? 33.929 3.763 -12.882 1.00 67.19 286 PRO A N 1
ATOM 2287 C CA . PRO A 1 286 ? 34.038 2.360 -12.514 1.00 67.19 286 PRO A CA 1
ATOM 2288 C C . PRO A 1 286 ? 32.940 1.553 -13.229 1.00 67.19 286 PRO A C 1
ATOM 2290 O O . PRO A 1 286 ? 31.800 2.027 -13.303 1.00 67.19 286 PRO A O 1
ATOM 2293 N N . PRO A 1 287 ? 33.263 0.380 -13.802 1.00 68.88 287 PRO A N 1
ATOM 2294 C CA . PRO A 1 287 ? 32.245 -0.504 -14.355 1.00 68.88 287 PRO A CA 1
ATOM 2295 C C . PRO A 1 287 ? 31.292 -0.934 -13.234 1.00 68.88 287 PRO A C 1
ATOM 2297 O O . PRO A 1 287 ? 31.722 -1.089 -12.089 1.00 68.88 287 PRO A O 1
ATOM 2300 N N . TRP A 1 288 ? 30.013 -1.136 -13.558 1.00 70.88 288 TRP A N 1
ATOM 2301 C CA . TRP A 1 288 ? 29.031 -1.655 -12.605 1.00 70.88 288 TRP A CA 1
ATOM 2302 C C . TRP A 1 288 ? 28.400 -2.952 -13.121 1.00 70.88 288 TRP A C 1
ATOM 2304 O O . TRP A 1 288 ? 27.222 -2.979 -13.479 1.00 70.88 288 TRP A O 1
ATOM 2314 N N . PRO A 1 289 ? 29.171 -4.053 -13.154 1.00 74.56 289 PRO A N 1
ATOM 2315 C CA . PRO A 1 289 ? 28.559 -5.360 -13.253 1.00 74.56 289 PRO A CA 1
ATOM 2316 C C . PRO A 1 289 ? 27.847 -5.630 -11.920 1.00 74.56 289 PRO A C 1
ATOM 2318 O O . PRO A 1 289 ? 28.495 -5.828 -10.889 1.00 74.56 289 PRO A O 1
ATOM 2321 N N . SER A 1 290 ? 26.519 -5.546 -11.907 1.00 85.44 290 SER A N 1
ATOM 2322 C CA . SER A 1 290 ? 25.704 -6.011 -10.783 1.00 85.44 290 SER A CA 1
ATOM 2323 C C . SER A 1 290 ? 25.320 -7.473 -11.012 1.00 85.44 290 SER A C 1
ATOM 2325 O O . SER A 1 290 ? 25.162 -7.892 -12.159 1.00 85.44 290 SER A O 1
ATOM 2327 N N . PRO A 1 291 ? 25.193 -8.276 -9.942 1.00 92.00 291 PRO A N 1
ATOM 2328 C CA . PRO A 1 291 ? 24.625 -9.606 -10.074 1.00 92.00 291 PRO A CA 1
ATOM 2329 C C . PRO A 1 291 ? 23.169 -9.498 -10.530 1.00 92.00 291 PRO A C 1
ATOM 2331 O O . PRO A 1 291 ? 22.433 -8.644 -10.020 1.00 92.00 291 PRO A O 1
ATOM 2334 N N . ASN A 1 292 ? 22.744 -10.395 -11.421 1.00 96.06 292 ASN A N 1
ATOM 2335 C CA . ASN A 1 292 ? 21.320 -10.678 -11.619 1.00 96.06 292 ASN A CA 1
ATOM 2336 C C . ASN A 1 292 ? 20.654 -10.940 -10.255 1.00 96.06 292 ASN A C 1
ATOM 2338 O O . ASN A 1 292 ? 21.306 -11.373 -9.296 1.00 96.06 292 ASN A O 1
ATOM 2342 N N . ALA A 1 293 ? 19.381 -10.584 -10.143 1.00 96.00 293 ALA A N 1
ATOM 2343 C CA . ALA A 1 293 ? 18.616 -10.743 -8.917 1.00 96.00 293 ALA A CA 1
ATOM 2344 C C . ALA A 1 293 ? 17.505 -11.767 -9.131 1.00 96.00 293 ALA A C 1
ATOM 2346 O O . ALA A 1 293 ? 16.910 -11.832 -10.201 1.00 96.00 293 ALA A O 1
ATOM 2347 N N . ALA A 1 294 ? 17.239 -12.551 -8.098 1.00 97.56 294 ALA A N 1
ATOM 2348 C CA . ALA A 1 294 ? 16.079 -13.414 -8.011 1.00 97.56 294 ALA A CA 1
ATOM 2349 C C . ALA A 1 294 ? 15.406 -13.147 -6.664 1.00 97.56 294 ALA A C 1
ATOM 2351 O O . ALA A 1 294 ? 16.096 -12.951 -5.654 1.00 97.56 294 ALA A O 1
ATOM 2352 N N . PHE A 1 295 ? 14.082 -13.099 -6.670 1.00 98.00 295 PHE A N 1
ATOM 2353 C CA . PHE A 1 295 ? 13.258 -12.855 -5.500 1.00 98.00 295 PHE A CA 1
ATOM 2354 C C . PHE A 1 295 ? 12.226 -13.963 -5.401 1.00 98.00 295 PHE A C 1
ATOM 2356 O O . PHE A 1 295 ? 11.459 -14.153 -6.341 1.00 98.00 295 PHE A O 1
ATOM 2363 N N . ARG A 1 296 ? 12.228 -14.672 -4.275 1.00 97.94 296 ARG A N 1
ATOM 2364 C CA . ARG A 1 296 ? 11.264 -15.725 -3.996 1.00 97.94 296 ARG A CA 1
ATOM 2365 C C . ARG A 1 296 ? 9.996 -15.122 -3.411 1.00 97.94 296 ARG A C 1
ATOM 2367 O O . ARG A 1 296 ? 10.094 -14.335 -2.465 1.00 97.94 296 ARG A O 1
ATOM 2374 N N . ASN A 1 297 ? 8.842 -15.476 -3.955 1.00 97.88 297 ASN A N 1
ATOM 2375 C CA . ASN A 1 297 ? 7.546 -15.112 -3.403 1.00 97.88 297 ASN A CA 1
ATOM 2376 C C . ASN A 1 297 ? 7.249 -15.990 -2.182 1.00 97.88 297 ASN A C 1
ATOM 2378 O O . ASN A 1 297 ? 7.385 -17.207 -2.227 1.00 97.88 297 ASN A O 1
ATOM 2382 N N . ILE A 1 298 ? 6.881 -15.370 -1.065 1.00 96.38 298 ILE A N 1
ATOM 2383 C CA . ILE A 1 298 ? 6.559 -16.075 0.187 1.00 96.38 298 ILE A CA 1
ATOM 2384 C C . ILE A 1 298 ? 5.082 -15.921 0.576 1.00 96.38 298 ILE A C 1
ATOM 2386 O O . ILE A 1 298 ? 4.695 -16.246 1.699 1.00 96.38 298 ILE A O 1
ATOM 2390 N N . GLY A 1 299 ? 4.257 -15.421 -0.348 1.00 94.25 299 GLY A N 1
ATOM 2391 C CA . GLY A 1 299 ? 2.833 -15.177 -0.159 1.00 94.25 299 GLY A CA 1
ATOM 2392 C C . GLY A 1 299 ? 2.534 -13.808 0.454 1.00 94.25 299 GLY A C 1
ATOM 2393 O O . GLY A 1 299 ? 3.418 -13.090 0.927 1.00 94.25 299 GLY A O 1
ATOM 2394 N N . GLY A 1 300 ? 1.257 -13.412 0.412 1.00 92.50 300 GLY A N 1
ATOM 2395 C CA . GLY A 1 300 ? 0.801 -12.122 0.944 1.00 92.50 300 GLY A CA 1
ATOM 2396 C C . GLY A 1 300 ? 1.513 -10.923 0.311 1.00 92.50 300 GLY A C 1
ATOM 2397 O O . GLY A 1 300 ? 1.825 -9.969 1.016 1.00 92.50 300 GLY A O 1
ATOM 2398 N N . LEU A 1 301 ? 1.834 -11.003 -0.989 1.00 95.12 301 LEU A N 1
ATOM 2399 C CA . LEU A 1 301 ? 2.603 -10.007 -1.749 1.00 95.12 301 LEU A CA 1
ATOM 2400 C C . LEU A 1 301 ? 4.016 -9.723 -1.211 1.00 95.12 301 LEU A C 1
ATOM 2402 O O . LEU A 1 301 ? 4.584 -8.676 -1.519 1.00 95.12 301 LEU A O 1
ATOM 2406 N N . LYS A 1 302 ? 4.599 -10.612 -0.400 1.00 95.69 302 LYS A N 1
ATOM 2407 C CA . LYS A 1 302 ? 5.963 -10.467 0.121 1.00 95.69 302 LYS A CA 1
ATOM 2408 C C . LYS A 1 302 ? 6.949 -11.316 -0.671 1.00 95.69 302 LYS A C 1
ATOM 2410 O O . LYS A 1 302 ? 6.680 -12.459 -1.018 1.00 95.69 302 LYS A O 1
ATOM 2415 N N . PHE A 1 303 ? 8.132 -10.749 -0.867 1.00 96.88 303 PHE A N 1
ATOM 2416 C CA . PHE A 1 303 ? 9.251 -11.358 -1.558 1.00 96.88 303 PHE A CA 1
ATOM 2417 C C . PHE A 1 303 ? 10.520 -11.245 -0.718 1.00 96.88 303 PHE A C 1
ATOM 2419 O O . PHE A 1 303 ? 10.791 -10.216 -0.088 1.00 96.88 303 PHE A O 1
ATOM 2426 N N . GLU A 1 304 ? 11.336 -12.290 -0.757 1.00 95.12 304 GLU A N 1
ATOM 2427 C CA . GLU A 1 304 ? 12.667 -12.311 -0.159 1.00 95.12 304 GLU A CA 1
ATOM 2428 C C . GLU A 1 304 ? 13.743 -12.568 -1.221 1.00 95.12 304 GLU A C 1
ATOM 2430 O O . GLU A 1 304 ? 13.443 -13.111 -2.284 1.00 95.12 304 GLU A O 1
ATOM 2435 N N . PRO A 1 305 ? 15.013 -12.183 -0.992 1.00 94.50 305 PRO A N 1
ATOM 2436 C CA . PRO A 1 305 ? 16.092 -12.589 -1.883 1.00 94.50 305 PRO A CA 1
ATOM 2437 C C . PRO A 1 305 ? 16.113 -14.111 -2.022 1.00 94.50 305 PRO A C 1
ATOM 2439 O O . PRO A 1 305 ? 16.179 -14.818 -1.016 1.00 94.50 305 PRO A O 1
ATOM 2442 N N . ALA A 1 306 ? 16.087 -14.603 -3.258 1.00 95.62 306 ALA A N 1
ATOM 2443 C CA . ALA A 1 306 ? 16.055 -16.034 -3.501 1.00 95.62 306 ALA A CA 1
ATOM 2444 C C . ALA A 1 306 ? 17.301 -16.742 -2.927 1.00 95.62 306 ALA A C 1
ATOM 2446 O O . ALA A 1 306 ? 18.390 -16.144 -2.871 1.00 95.62 306 ALA A O 1
ATOM 2447 N N . PRO A 1 307 ? 17.174 -18.024 -2.533 1.00 93.12 307 PRO A N 1
ATOM 2448 C CA . PRO A 1 307 ? 18.299 -18.823 -2.065 1.00 93.12 307 PRO A CA 1
ATOM 2449 C C . PRO A 1 307 ? 19.439 -18.860 -3.092 1.00 93.12 307 PRO A C 1
ATOM 2451 O O . PRO A 1 307 ? 19.223 -18.849 -4.306 1.00 93.12 307 PRO A O 1
ATOM 2454 N N . LYS A 1 308 ? 20.689 -18.933 -2.618 1.00 91.94 308 LYS A N 1
ATOM 2455 C CA . LYS A 1 308 ? 21.870 -18.960 -3.508 1.00 91.94 308 LYS A CA 1
ATOM 2456 C C . LYS A 1 308 ? 21.876 -20.185 -4.423 1.00 91.94 308 LYS A C 1
ATOM 2458 O O . LYS A 1 308 ? 22.490 -20.152 -5.487 1.00 91.94 308 LYS A O 1
ATOM 2463 N N . GLU A 1 309 ? 21.204 -21.242 -3.990 1.00 92.12 309 GLU A N 1
ATOM 2464 C CA . GLU A 1 309 ? 21.023 -22.524 -4.656 1.00 92.12 309 GLU A CA 1
ATOM 2465 C C . GLU A 1 309 ? 20.308 -22.386 -6.005 1.00 92.12 309 GLU A C 1
ATOM 2467 O O . GLU A 1 309 ? 20.576 -23.185 -6.895 1.00 92.12 309 GLU A O 1
ATOM 2472 N N . TRP A 1 310 ? 19.493 -21.343 -6.210 1.00 94.50 310 TRP A N 1
ATOM 2473 C CA . TRP A 1 310 ? 18.884 -21.057 -7.518 1.00 94.50 310 TRP A CA 1
ATOM 2474 C C . TRP A 1 310 ? 19.910 -20.653 -8.586 1.00 94.50 310 TRP A C 1
ATOM 2476 O O . TRP A 1 310 ? 19.596 -20.607 -9.770 1.00 94.50 310 TRP A O 1
ATOM 2486 N N . GLY A 1 311 ? 21.144 -20.304 -8.205 1.00 94.06 311 GLY A N 1
ATOM 2487 C CA . GLY A 1 311 ? 22.233 -20.061 -9.157 1.00 94.06 311 GLY A CA 1
ATOM 2488 C C . GLY A 1 311 ? 22.087 -18.808 -10.038 1.00 94.06 311 GLY A C 1
ATOM 2489 O O . GLY A 1 311 ? 22.990 -18.504 -10.820 1.00 94.06 311 GLY A O 1
ATOM 2490 N N . PHE A 1 312 ? 21.020 -18.019 -9.890 1.00 95.50 312 PHE A N 1
ATOM 2491 C CA . PHE A 1 312 ? 20.713 -16.858 -10.736 1.00 95.50 312 PHE A CA 1
ATOM 2492 C C . PHE A 1 312 ? 21.433 -15.563 -10.298 1.00 95.50 312 PHE A C 1
ATOM 2494 O O . PHE A 1 312 ? 20.840 -14.498 -10.160 1.00 95.50 312 PHE A O 1
ATOM 2501 N N . SER A 1 313 ? 22.744 -15.641 -10.049 1.00 93.06 313 SER A N 1
ATOM 2502 C CA . SER A 1 313 ? 23.555 -14.530 -9.506 1.00 93.06 313 SER A CA 1
ATOM 2503 C C . SER A 1 313 ? 24.737 -14.131 -10.397 1.00 93.06 313 SER A C 1
ATOM 2505 O O . SER A 1 313 ? 25.738 -13.594 -9.919 1.00 93.06 313 SER A O 1
ATOM 2507 N N . HIS A 1 314 ? 24.634 -14.384 -11.709 1.00 94.19 314 HIS A N 1
ATOM 2508 C CA . HIS A 1 314 ? 25.668 -14.010 -12.677 1.00 94.19 314 HIS A CA 1
ATOM 2509 C C . HIS A 1 314 ? 26.003 -12.514 -12.580 1.00 94.19 314 HIS A C 1
ATOM 2511 O O . HIS A 1 314 ? 25.110 -11.670 -12.628 1.00 94.19 314 HIS A O 1
ATOM 2517 N N . VAL A 1 315 ? 27.294 -12.199 -12.446 1.00 92.69 315 VAL A N 1
ATOM 2518 C CA . VAL A 1 315 ? 27.817 -10.831 -12.334 1.00 92.69 315 VAL A CA 1
ATOM 2519 C C . VAL A 1 315 ? 28.310 -10.378 -13.703 1.00 92.69 315 VAL A C 1
ATOM 2521 O O . VAL A 1 315 ? 29.355 -10.826 -14.176 1.00 92.69 315 VAL A O 1
ATOM 2524 N N . GLY A 1 316 ? 27.575 -9.463 -14.328 1.00 90.38 316 GLY A N 1
ATOM 2525 C CA . GLY A 1 316 ? 27.847 -9.039 -15.696 1.00 90.38 316 GLY A CA 1
ATOM 2526 C C . GLY A 1 316 ? 26.969 -7.873 -16.128 1.00 90.38 316 GLY A C 1
ATOM 2527 O O . GLY A 1 316 ? 26.527 -7.080 -15.302 1.00 90.38 316 GLY A O 1
ATOM 2528 N N . VAL A 1 317 ? 26.766 -7.750 -17.439 1.00 92.31 317 VAL A N 1
ATOM 2529 C CA . VAL A 1 317 ? 25.771 -6.851 -18.035 1.00 92.31 317 VAL A CA 1
ATOM 2530 C C . VAL A 1 317 ? 24.806 -7.731 -18.820 1.00 92.31 317 VAL A C 1
ATOM 2532 O O . VAL A 1 317 ? 25.113 -8.131 -19.942 1.00 92.31 317 VAL A O 1
ATOM 2535 N N . SER A 1 318 ? 23.682 -8.060 -18.196 1.00 94.50 318 SER A N 1
ATOM 2536 C CA . SER A 1 318 ? 22.636 -8.941 -18.717 1.00 94.50 318 SER A CA 1
ATOM 2537 C C . SER A 1 318 ? 21.453 -8.098 -19.198 1.00 94.50 318 SER A C 1
ATOM 2539 O O . SER A 1 318 ? 21.017 -7.212 -18.465 1.00 94.50 318 SER A O 1
ATOM 2541 N N . TYR A 1 319 ? 20.915 -8.360 -20.393 1.00 92.44 319 TYR A N 1
ATOM 2542 C CA . TYR A 1 319 ? 19.822 -7.556 -20.961 1.00 92.44 319 TYR A CA 1
ATOM 2543 C C . TYR A 1 319 ? 18.482 -8.303 -20.992 1.00 92.44 319 TYR A C 1
ATOM 2545 O O . TYR A 1 319 ? 17.726 -8.260 -20.027 1.00 92.44 319 TYR A O 1
ATOM 2553 N N . GLY A 1 320 ? 18.173 -8.954 -22.106 1.00 94.00 320 GLY A N 1
ATOM 2554 C CA . GLY A 1 320 ? 16.975 -9.747 -22.336 1.00 94.00 320 GLY A CA 1
ATOM 2555 C C . GLY A 1 320 ? 17.023 -11.117 -21.668 1.00 94.00 320 GLY A C 1
ATOM 2556 O O . GLY A 1 320 ? 18.090 -11.708 -21.472 1.00 94.00 320 GLY A O 1
ATOM 2557 N N . MET A 1 321 ? 15.831 -11.616 -21.363 1.00 96.69 321 MET A N 1
ATOM 2558 C CA . MET A 1 321 ? 15.591 -12.914 -20.748 1.00 96.69 321 MET A CA 1
ATOM 2559 C C . MET A 1 321 ? 14.376 -13.563 -21.412 1.00 96.69 321 MET A C 1
ATOM 2561 O O . MET A 1 321 ? 13.361 -12.898 -21.617 1.00 96.69 321 MET A O 1
ATOM 2565 N N . ALA A 1 322 ? 14.494 -14.838 -21.769 1.00 96.31 322 ALA A N 1
ATOM 2566 C CA . ALA A 1 322 ? 13.423 -15.618 -22.379 1.00 96.31 322 ALA A CA 1
ATOM 2567 C C . ALA A 1 322 ? 13.222 -16.929 -21.619 1.00 96.31 322 ALA A C 1
ATOM 2569 O O . ALA A 1 322 ? 14.204 -17.537 -21.182 1.00 96.31 322 ALA A O 1
ATOM 2570 N N . LEU A 1 323 ? 11.961 -17.342 -21.497 1.00 96.38 323 LEU A N 1
ATOM 2571 C CA . LEU A 1 323 ? 11.554 -18.591 -20.855 1.00 96.38 323 LEU A CA 1
ATOM 2572 C C . LEU A 1 323 ? 11.135 -19.628 -21.901 1.00 96.38 323 LEU A C 1
ATOM 2574 O O . LEU A 1 323 ? 10.420 -19.300 -22.853 1.00 96.38 323 LEU A O 1
ATOM 2578 N N . ALA A 1 324 ? 11.572 -20.873 -21.726 1.00 95.31 324 ALA A N 1
ATOM 2579 C CA . ALA A 1 324 ? 11.176 -22.009 -22.558 1.00 95.31 324 ALA A CA 1
ATOM 2580 C C . ALA A 1 324 ? 11.469 -23.325 -21.831 1.00 95.31 324 ALA A C 1
ATOM 2582 O O . ALA A 1 324 ? 12.428 -23.392 -21.084 1.00 95.31 324 ALA A O 1
ATOM 2583 N N . ASP A 1 325 ? 10.697 -24.373 -22.092 1.00 94.81 325 ASP A N 1
ATOM 2584 C CA . ASP A 1 325 ? 11.014 -25.740 -21.649 1.00 94.81 325 ASP A CA 1
ATOM 2585 C C . ASP A 1 325 ? 11.936 -26.390 -22.693 1.00 94.81 325 ASP A C 1
ATOM 2587 O O . ASP A 1 325 ? 11.479 -26.779 -23.776 1.00 94.81 325 ASP A O 1
ATOM 2591 N N . LEU A 1 326 ? 13.253 -26.383 -22.455 1.00 95.38 326 LEU A N 1
ATOM 2592 C CA . LEU A 1 326 ? 14.241 -26.735 -23.483 1.00 95.38 326 LEU A CA 1
ATOM 2593 C C . LEU A 1 326 ? 14.536 -28.231 -23.544 1.00 95.38 326 LEU A C 1
ATOM 2595 O O . LEU A 1 326 ? 14.990 -28.708 -24.592 1.00 95.38 326 LEU A O 1
ATOM 2599 N N . ASP A 1 327 ? 14.295 -28.964 -22.460 1.00 94.00 327 ASP A N 1
ATOM 2600 C CA . ASP A 1 327 ? 14.465 -30.415 -22.399 1.00 94.00 327 ASP A CA 1
ATOM 2601 C C . ASP A 1 327 ? 13.142 -31.202 -22.332 1.00 94.00 327 ASP A C 1
ATOM 2603 O O . ASP A 1 327 ? 13.157 -32.436 -22.416 1.00 94.00 327 ASP A O 1
ATOM 2607 N N . ASN A 1 328 ? 12.009 -30.494 -22.382 1.00 91.38 328 ASN A N 1
ATOM 2608 C CA . ASN A 1 328 ? 10.652 -31.025 -22.466 1.00 91.38 328 ASN A CA 1
ATOM 2609 C C . ASN A 1 328 ? 10.272 -31.851 -21.224 1.00 91.38 328 ASN A C 1
ATOM 2611 O O . ASN A 1 328 ? 9.630 -32.906 -21.338 1.00 91.38 328 ASN A O 1
ATOM 2615 N N . ASP A 1 329 ? 10.682 -31.384 -20.047 1.00 91.75 329 ASP A N 1
ATOM 2616 C CA . ASP A 1 329 ? 10.350 -31.987 -18.757 1.00 91.75 329 ASP A CA 1
ATOM 2617 C C . ASP A 1 329 ? 9.149 -31.300 -18.059 1.00 91.75 329 ASP A C 1
ATOM 2619 O O . ASP A 1 329 ? 8.611 -31.795 -17.059 1.00 91.75 329 ASP A O 1
ATOM 2623 N N . GLY A 1 330 ? 8.663 -30.195 -18.632 1.00 90.12 330 GLY A N 1
ATOM 2624 C CA . GLY A 1 330 ? 7.467 -29.477 -18.214 1.00 90.12 330 GLY A CA 1
ATOM 2625 C C . GLY A 1 330 ? 7.690 -28.325 -17.238 1.00 90.12 330 GLY A C 1
ATOM 2626 O O . GLY A 1 330 ? 6.685 -27.736 -16.834 1.00 90.12 330 GLY A O 1
ATOM 2627 N N . ASP A 1 331 ? 8.923 -28.009 -16.838 1.00 92.19 331 ASP A N 1
ATOM 2628 C CA . ASP A 1 331 ? 9.256 -26.720 -16.223 1.00 92.19 331 ASP A CA 1
ATOM 2629 C C . ASP A 1 331 ? 9.876 -25.743 -17.244 1.00 92.19 331 ASP A C 1
ATOM 2631 O O . ASP A 1 331 ? 10.101 -26.082 -18.403 1.00 92.19 331 ASP A O 1
ATOM 2635 N N . GLN A 1 332 ? 9.984 -24.462 -16.879 1.00 94.56 332 GLN A N 1
ATOM 2636 C CA . GLN A 1 332 ? 10.557 -23.450 -17.770 1.00 94.56 332 GLN A CA 1
ATOM 2637 C C . GLN A 1 332 ? 12.013 -23.176 -17.396 1.00 94.56 332 GLN A C 1
ATOM 2639 O O . GLN A 1 332 ? 12.303 -22.739 -16.283 1.00 94.56 332 GLN A O 1
ATOM 2644 N N . ASP A 1 333 ? 12.897 -23.339 -18.374 1.00 97.19 333 ASP A N 1
ATOM 2645 C CA . ASP A 1 333 ? 14.289 -22.912 -18.345 1.00 97.19 333 ASP A CA 1
ATOM 2646 C C . ASP A 1 333 ? 14.427 -21.430 -18.698 1.00 97.19 333 ASP A C 1
ATOM 2648 O O . ASP A 1 333 ? 13.551 -20.811 -19.315 1.00 97.19 333 ASP A O 1
ATOM 2652 N N . VAL A 1 334 ? 15.587 -20.861 -18.365 1.00 97.56 334 VAL A N 1
ATOM 2653 C CA . VAL A 1 334 ? 15.874 -19.437 -18.557 1.00 97.56 334 VAL A CA 1
ATOM 2654 C C . VAL A 1 334 ? 17.073 -19.240 -19.479 1.00 97.56 334 VAL A C 1
ATOM 2656 O O . VAL A 1 334 ? 18.168 -19.756 -19.244 1.00 97.56 334 VAL A O 1
ATOM 2659 N N . VAL A 1 335 ? 16.901 -18.408 -20.507 1.00 97.38 335 VAL A N 1
ATOM 2660 C CA . VAL A 1 335 ? 17.979 -17.960 -21.400 1.00 97.38 335 VAL A CA 1
ATOM 2661 C C . VAL A 1 335 ? 18.218 -16.468 -21.204 1.00 97.38 335 VAL A C 1
ATOM 2663 O O . VAL A 1 335 ? 17.294 -15.670 -21.336 1.00 97.38 335 VAL A O 1
ATOM 2666 N N . VAL A 1 336 ? 19.466 -16.073 -20.941 1.00 97.38 336 VAL A N 1
ATOM 2667 C CA . VAL A 1 336 ? 19.866 -14.672 -20.713 1.00 97.38 336 VAL A CA 1
ATOM 2668 C C . VAL A 1 336 ? 20.974 -14.267 -21.679 1.00 97.38 336 VAL A C 1
ATOM 2670 O O . VAL A 1 336 ? 21.957 -14.989 -21.851 1.00 97.38 336 VAL A O 1
ATOM 2673 N N . ASN A 1 337 ? 20.872 -13.087 -22.295 1.00 94.69 337 ASN A N 1
ATOM 2674 C CA . ASN A 1 337 ? 21.966 -12.545 -23.104 1.00 94.69 337 ASN A CA 1
ATOM 2675 C C . ASN A 1 337 ? 22.912 -11.658 -22.269 1.00 94.69 337 ASN A C 1
ATOM 2677 O O . ASN A 1 337 ? 22.510 -10.679 -21.643 1.00 94.69 337 ASN A O 1
ATOM 2681 N N . ASN A 1 338 ? 24.207 -11.975 -22.310 1.00 93.50 338 ASN A N 1
ATOM 2682 C CA . ASN A 1 338 ? 25.236 -11.239 -21.578 1.00 93.50 338 ASN A CA 1
ATOM 2683 C C . ASN A 1 338 ? 26.075 -10.409 -22.558 1.00 93.50 338 ASN A C 1
ATOM 2685 O O . ASN A 1 338 ? 26.667 -10.932 -23.505 1.00 93.50 338 ASN A O 1
ATOM 2689 N N . LEU A 1 339 ? 26.140 -9.094 -22.358 1.00 90.19 339 LEU A N 1
ATOM 2690 C CA . LEU A 1 339 ? 26.879 -8.197 -23.241 1.00 90.19 339 LEU A CA 1
ATOM 2691 C C . LEU A 1 339 ? 28.379 -8.530 -23.225 1.00 90.19 339 LEU A C 1
ATOM 2693 O O . LEU A 1 339 ? 29.028 -8.489 -22.182 1.00 90.19 339 LEU A O 1
ATOM 2697 N N . ASN A 1 340 ? 28.945 -8.782 -24.411 1.00 90.06 340 ASN A N 1
ATOM 2698 C CA . ASN A 1 340 ? 30.349 -9.169 -24.613 1.00 90.06 340 ASN A CA 1
ATOM 2699 C C . ASN A 1 340 ? 30.770 -10.455 -23.870 1.00 90.06 340 ASN A C 1
ATOM 2701 O O . ASN A 1 340 ? 31.960 -10.657 -23.623 1.00 90.06 340 ASN A O 1
ATOM 2705 N N . GLN A 1 341 ? 29.816 -11.323 -23.522 1.00 91.31 341 GLN A N 1
ATOM 2706 C CA . GLN A 1 341 ? 30.047 -12.608 -22.858 1.00 91.31 341 GLN A CA 1
ATOM 2707 C C . GLN A 1 341 ? 29.150 -13.702 -23.474 1.00 91.31 341 GLN A C 1
ATOM 2709 O O . GLN A 1 341 ? 28.218 -13.382 -24.214 1.00 91.31 341 GLN A O 1
ATOM 2714 N N . PRO A 1 342 ? 29.415 -14.999 -23.219 1.00 94.75 342 PRO A N 1
ATOM 2715 C CA . PRO A 1 342 ? 28.501 -16.070 -23.614 1.00 94.75 342 PRO A CA 1
ATOM 2716 C C . PRO A 1 342 ? 27.101 -15.879 -23.018 1.00 94.75 342 PRO A C 1
ATOM 2718 O O . PRO A 1 342 ? 26.968 -15.374 -21.902 1.00 94.75 342 PRO A O 1
ATOM 2721 N N . ALA A 1 343 ? 26.066 -16.309 -23.743 1.00 94.88 343 ALA A N 1
ATOM 2722 C CA . ALA A 1 343 ? 24.707 -16.351 -23.208 1.00 94.88 343 ALA A CA 1
ATOM 2723 C C . ALA A 1 343 ? 24.635 -17.281 -21.985 1.00 94.88 343 ALA A C 1
ATOM 2725 O O . ALA A 1 343 ? 25.296 -18.321 -21.949 1.00 94.88 343 ALA A O 1
ATOM 2726 N N . GLY A 1 344 ? 23.846 -16.884 -20.989 1.00 95.31 344 GLY A N 1
ATOM 2727 C CA . GLY A 1 344 ? 23.496 -17.721 -19.851 1.00 95.31 344 GLY A CA 1
ATOM 2728 C C . GLY A 1 344 ? 22.369 -18.671 -20.235 1.00 95.31 344 GLY A C 1
ATOM 2729 O O . GLY A 1 344 ? 21.389 -18.246 -20.846 1.00 95.31 344 GLY A O 1
ATOM 2730 N N . LEU A 1 345 ? 22.525 -19.939 -19.873 1.00 96.12 345 LEU A N 1
ATOM 2731 C CA . LEU A 1 345 ? 21.508 -20.970 -20.004 1.00 96.12 345 LEU A CA 1
ATOM 2732 C C . LEU A 1 345 ? 21.329 -21.609 -18.630 1.00 96.12 345 LEU A C 1
ATOM 2734 O O . LEU A 1 345 ? 22.277 -22.201 -18.110 1.00 96.12 345 LEU A O 1
ATOM 2738 N N . TYR A 1 346 ? 20.151 -21.443 -18.044 1.00 96.62 346 TYR A N 1
ATOM 2739 C CA . TYR A 1 346 ? 19.808 -21.960 -16.727 1.00 96.62 346 TYR A CA 1
ATOM 2740 C C . TYR A 1 346 ? 18.740 -23.022 -16.915 1.00 96.62 346 TYR A C 1
ATOM 2742 O O . TYR A 1 346 ? 17.643 -22.690 -17.359 1.00 96.62 346 TYR A O 1
ATOM 2750 N N . ARG A 1 347 ? 19.084 -24.272 -16.600 1.00 96.31 347 ARG A N 1
ATOM 2751 C CA . ARG A 1 347 ? 18.097 -25.343 -16.536 1.00 96.31 347 ARG A CA 1
ATOM 2752 C C . ARG A 1 347 ? 17.367 -25.264 -15.200 1.00 96.31 347 ARG A C 1
ATOM 2754 O O . ARG A 1 347 ? 18.050 -25.141 -14.177 1.00 96.31 347 ARG A O 1
ATOM 2761 N N . ASN A 1 348 ? 16.041 -25.303 -15.198 1.00 95.50 348 ASN A N 1
ATOM 2762 C CA . ASN A 1 348 ? 15.296 -25.448 -13.956 1.00 95.50 348 ASN A CA 1
ATOM 2763 C C . ASN A 1 348 ? 15.340 -26.925 -13.527 1.00 95.50 348 ASN A C 1
ATOM 2765 O O . ASN A 1 348 ? 15.091 -27.820 -14.314 1.00 95.50 348 ASN A O 1
ATOM 2769 N N . ASP A 1 349 ? 15.762 -27.195 -12.291 1.00 93.31 349 ASP A N 1
ATOM 2770 C CA . ASP A 1 349 ? 15.820 -28.558 -11.734 1.00 93.31 349 ASP A CA 1
ATOM 2771 C C . ASP A 1 349 ? 14.687 -28.777 -10.700 1.00 93.31 349 ASP A C 1
ATOM 2773 O O . ASP A 1 349 ? 14.764 -29.656 -9.829 1.00 93.31 349 ASP A O 1
ATOM 2777 N N . GLY A 1 350 ? 13.644 -27.939 -10.747 1.00 88.62 350 GLY A N 1
ATOM 2778 C CA . GLY A 1 350 ? 12.465 -28.010 -9.895 1.00 88.62 350 GLY A CA 1
ATOM 2779 C C . GLY A 1 350 ? 11.729 -29.336 -10.083 1.00 88.62 350 GLY A C 1
ATOM 2780 O O . GLY A 1 350 ? 11.371 -29.736 -11.183 1.00 88.62 350 GLY A O 1
ATOM 2781 N N . ASN A 1 351 ? 11.468 -30.060 -8.995 1.00 90.31 351 ASN A N 1
ATOM 2782 C CA . ASN A 1 351 ? 10.939 -31.429 -9.068 1.00 90.31 351 ASN A CA 1
ATOM 2783 C C . ASN A 1 351 ? 9.498 -31.577 -8.563 1.00 90.31 351 ASN A C 1
ATOM 2785 O O . ASN A 1 351 ? 9.012 -32.704 -8.411 1.00 90.31 351 ASN A O 1
ATOM 2789 N N . ARG A 1 352 ? 8.816 -30.465 -8.266 1.00 96.38 352 ARG A N 1
ATOM 2790 C CA . ARG A 1 352 ? 7.433 -30.511 -7.787 1.00 96.38 352 ARG A CA 1
ATOM 2791 C C . ARG A 1 352 ? 6.451 -30.735 -8.939 1.00 96.38 352 ARG A C 1
ATOM 2793 O O . ARG A 1 352 ? 6.770 -30.438 -10.096 1.00 96.38 352 ARG A O 1
ATOM 2800 N N . PRO A 1 353 ? 5.260 -31.287 -8.640 1.00 96.69 353 PRO A N 1
ATOM 2801 C CA . PRO A 1 353 ? 4.263 -31.551 -9.660 1.00 96.69 353 PRO A CA 1
ATOM 2802 C C . PRO A 1 353 ? 3.804 -30.278 -10.376 1.00 96.69 353 PRO A C 1
ATOM 2804 O O . PRO A 1 353 ? 3.620 -29.240 -9.748 1.00 96.69 353 PRO A O 1
ATOM 2807 N N . ARG A 1 354 ? 3.574 -30.374 -11.688 1.00 96.50 354 ARG A N 1
ATOM 2808 C CA . ARG A 1 354 ? 3.251 -29.219 -12.546 1.00 96.50 354 ARG A CA 1
ATOM 2809 C C . ARG A 1 354 ? 2.296 -29.553 -13.681 1.00 96.50 354 ARG A C 1
ATOM 2811 O O . ARG A 1 354 ? 2.172 -30.708 -14.079 1.00 96.50 354 ARG A O 1
ATOM 2818 N N . VAL A 1 355 ? 1.617 -28.557 -14.228 1.00 97.38 355 VAL A N 1
ATOM 2819 C CA . VAL A 1 355 ? 0.770 -28.676 -15.419 1.00 97.38 355 VAL A CA 1
ATOM 2820 C C . VAL A 1 355 ? 1.291 -27.713 -16.473 1.00 97.38 355 VAL A C 1
ATOM 2822 O O . VAL A 1 355 ? 1.250 -26.502 -16.278 1.00 97.38 355 VAL A O 1
ATOM 2825 N N . ALA A 1 356 ? 1.740 -28.253 -17.604 1.00 97.06 356 ALA A N 1
ATOM 2826 C CA . ALA A 1 356 ? 2.125 -27.458 -18.762 1.00 97.06 356 ALA A CA 1
ATOM 2827 C C . ALA A 1 356 ? 0.940 -27.334 -19.730 1.00 97.06 356 ALA A C 1
ATOM 2829 O O . ALA A 1 356 ? 0.179 -28.286 -19.935 1.00 97.06 356 ALA A O 1
ATOM 2830 N N . VAL A 1 357 ? 0.769 -26.167 -20.345 1.00 97.88 357 VAL A N 1
ATOM 2831 C CA . VAL A 1 357 ? -0.339 -25.869 -21.257 1.00 97.88 357 VAL A CA 1
ATOM 2832 C C . VAL A 1 357 ? 0.185 -25.174 -22.507 1.00 97.88 357 VAL A C 1
ATOM 2834 O O . VAL A 1 357 ? 0.784 -24.100 -22.438 1.00 97.88 357 VAL A O 1
ATOM 2837 N N . ARG A 1 358 ? -0.114 -25.760 -23.669 1.00 97.19 358 ARG A N 1
ATOM 2838 C CA . ARG A 1 358 ? 0.149 -25.179 -24.989 1.00 97.19 358 ARG A CA 1
ATOM 2839 C C . ARG A 1 358 ? -1.166 -24.972 -25.732 1.00 97.19 358 ARG A C 1
ATOM 2841 O O . ARG A 1 358 ? -2.039 -25.842 -25.743 1.00 97.19 358 ARG A O 1
ATOM 2848 N N . LEU A 1 359 ? -1.318 -23.808 -26.355 1.00 98.12 359 LEU A N 1
ATOM 2849 C CA . LEU A 1 359 ? -2.547 -23.427 -27.045 1.00 98.12 359 LEU A CA 1
ATOM 2850 C C . LEU A 1 359 ? -2.383 -23.487 -28.565 1.00 98.12 359 LEU A C 1
ATOM 2852 O O . LEU A 1 359 ? -1.403 -23.002 -29.124 1.00 98.12 359 LEU A O 1
ATOM 2856 N N . HIS A 1 360 ? -3.406 -24.017 -29.232 1.00 97.62 360 HIS A N 1
ATOM 2857 C CA . HIS A 1 360 ? -3.524 -24.079 -30.688 1.00 97.62 360 HIS A CA 1
ATOM 2858 C C . HIS A 1 360 ? -4.710 -23.232 -31.152 1.00 97.62 360 HIS A C 1
ATOM 2860 O O . HIS A 1 360 ? -5.843 -23.709 -31.289 1.00 97.62 360 HIS A O 1
ATOM 2866 N N . GLY A 1 361 ? -4.441 -21.948 -31.371 1.00 94.75 361 GLY A N 1
ATOM 2867 C CA . GLY A 1 361 ? -5.414 -20.965 -31.840 1.00 94.75 361 GLY A CA 1
ATOM 2868 C C . GLY A 1 361 ? -5.682 -21.013 -33.349 1.00 94.75 361 GLY A C 1
ATOM 2869 O O . GLY A 1 361 ? -5.044 -21.731 -34.132 1.00 94.75 361 GLY A O 1
ATOM 2870 N N . ARG A 1 362 ? -6.665 -20.227 -33.792 1.00 89.69 362 ARG A N 1
ATOM 2871 C CA . ARG A 1 362 ? -7.107 -20.142 -35.194 1.00 89.69 362 ARG A CA 1
ATOM 2872 C C . ARG A 1 362 ? -6.600 -18.891 -35.909 1.00 89.69 362 ARG A C 1
ATOM 2874 O O . ARG A 1 362 ? -6.154 -17.913 -35.317 1.00 89.69 362 ARG A O 1
ATOM 2881 N N . GLY A 1 363 ? -6.720 -18.914 -37.239 1.00 85.19 363 GLY A N 1
ATOM 2882 C CA . GLY A 1 363 ? -6.380 -17.773 -38.093 1.00 85.19 363 GLY A CA 1
ATOM 2883 C C . GLY A 1 363 ? -4.895 -17.414 -38.016 1.00 85.19 363 GLY A C 1
ATOM 2884 O O . GLY A 1 363 ? -4.044 -18.296 -38.124 1.00 85.19 363 GLY A O 1
ATOM 2885 N N . GLY A 1 364 ? -4.591 -16.124 -37.852 1.00 83.44 364 GLY A N 1
ATOM 2886 C CA . GLY A 1 364 ? -3.222 -15.626 -37.677 1.00 83.44 364 GLY A CA 1
ATOM 2887 C C . GLY A 1 364 ? -2.658 -15.805 -36.261 1.00 83.44 364 GLY A C 1
ATOM 2888 O O . GLY A 1 364 ? -1.453 -15.682 -36.081 1.00 83.44 364 GLY A O 1
ATOM 2889 N N . ASN A 1 365 ? -3.493 -16.129 -35.267 1.00 89.56 365 ASN A N 1
ATOM 2890 C CA . ASN A 1 365 ? -3.088 -16.265 -33.867 1.00 89.56 365 ASN A CA 1
ATOM 2891 C C . ASN A 1 365 ? -2.944 -17.743 -33.467 1.00 89.56 365 ASN A C 1
ATOM 2893 O O . ASN A 1 365 ? -3.717 -18.272 -32.671 1.00 89.56 365 ASN A O 1
ATOM 2897 N N . ARG A 1 366 ? -1.974 -18.440 -34.069 1.00 92.38 366 ARG A N 1
ATOM 2898 C CA . ARG A 1 366 ? -1.807 -19.897 -33.898 1.00 92.38 366 ARG A CA 1
ATOM 2899 C C . ARG A 1 366 ? -1.381 -20.317 -32.496 1.00 92.38 366 ARG A C 1
ATOM 2901 O O . ARG A 1 366 ? -1.763 -21.396 -32.071 1.00 92.38 366 ARG A O 1
ATOM 2908 N N . ALA A 1 367 ? -0.665 -19.453 -31.788 1.00 94.88 367 ALA A N 1
ATOM 2909 C CA . ALA A 1 367 ? -0.230 -19.686 -30.416 1.00 94.88 367 ALA A CA 1
ATOM 2910 C C . ALA A 1 367 ? -1.287 -19.296 -29.364 1.00 94.88 367 ALA A C 1
ATOM 2912 O O . ALA A 1 367 ? -1.044 -19.444 -28.176 1.00 94.88 367 ALA A O 1
ATOM 2913 N N . GLY A 1 368 ? -2.453 -18.771 -29.767 1.00 95.00 368 GLY A N 1
ATOM 2914 C CA . GLY A 1 368 ? -3.479 -18.341 -28.813 1.00 95.00 368 GLY A CA 1
ATOM 2915 C C . GLY A 1 368 ? -3.076 -17.128 -27.965 1.00 95.00 368 GLY A C 1
ATOM 2916 O O . GLY A 1 368 ? -3.544 -17.001 -26.842 1.00 95.00 368 GLY A O 1
ATOM 2917 N N . ILE A 1 369 ? -2.236 -16.229 -28.488 1.00 94.31 369 ILE A N 1
ATOM 2918 C CA . ILE A 1 369 ? -1.763 -15.022 -27.793 1.00 94.31 369 ILE A CA 1
ATOM 2919 C C . ILE A 1 369 ? -2.943 -14.181 -27.291 1.00 94.31 369 ILE A C 1
ATOM 2921 O O . ILE A 1 369 ? -3.881 -13.914 -28.050 1.00 94.31 369 ILE A O 1
ATOM 2925 N N . GLY A 1 370 ? -2.874 -13.769 -26.029 1.00 93.19 370 GLY A N 1
ATOM 2926 C CA . GLY A 1 370 ? -3.891 -13.076 -25.243 1.00 93.19 370 GLY A CA 1
ATOM 2927 C C . GLY A 1 370 ? -5.052 -13.951 -24.769 1.00 93.19 370 GLY A C 1
ATOM 2928 O O . GLY A 1 370 ? -6.067 -13.426 -24.329 1.00 93.19 370 GLY A O 1
ATOM 2929 N N . ALA A 1 371 ? -4.973 -15.278 -24.914 1.00 95.38 371 ALA A N 1
ATOM 2930 C CA . ALA A 1 371 ? -5.905 -16.174 -24.237 1.00 95.38 371 ALA A CA 1
ATOM 2931 C C . ALA A 1 371 ? -5.511 -16.317 -22.762 1.00 95.38 371 ALA A C 1
ATOM 2933 O O . ALA A 1 371 ? -4.332 -16.506 -22.451 1.00 95.38 371 ALA A O 1
ATOM 2934 N N . ARG A 1 372 ? -6.502 -16.276 -21.870 1.00 95.56 372 ARG A N 1
ATOM 2935 C CA . ARG A 1 372 ? -6.319 -16.466 -20.428 1.00 95.56 372 ARG A CA 1
ATOM 2936 C C . ARG A 1 372 ? -6.567 -17.923 -20.064 1.00 95.56 372 ARG A C 1
ATOM 2938 O O . ARG A 1 372 ? -7.602 -18.488 -20.423 1.00 95.56 372 ARG A O 1
ATOM 2945 N N . ILE A 1 373 ? -5.611 -18.524 -19.372 1.00 97.00 373 ILE A N 1
ATOM 2946 C CA . ILE A 1 373 ? -5.656 -19.900 -18.890 1.00 97.00 373 ILE A CA 1
ATOM 2947 C C . ILE A 1 373 ? -5.858 -19.847 -17.380 1.00 97.00 373 ILE A C 1
ATOM 2949 O O . ILE A 1 373 ? -5.108 -19.162 -16.692 1.00 97.00 373 ILE A O 1
ATOM 2953 N N . ARG A 1 374 ? -6.858 -20.567 -16.870 1.00 96.69 374 ARG A N 1
ATOM 2954 C CA . ARG A 1 374 ? -7.109 -20.736 -15.438 1.00 96.69 374 ARG A CA 1
ATOM 2955 C C . ARG A 1 374 ? -7.015 -22.202 -15.055 1.00 96.69 374 ARG A C 1
ATOM 2957 O O . ARG A 1 374 ? -7.647 -23.038 -15.701 1.00 96.69 374 ARG A O 1
ATOM 2964 N N . LEU A 1 375 ? -6.281 -22.494 -13.990 1.00 97.12 375 LEU A N 1
ATOM 2965 C CA . LEU A 1 375 ? -6.178 -23.821 -13.396 1.00 97.12 375 LEU A CA 1
ATOM 2966 C C . LEU A 1 375 ? -6.794 -23.774 -11.993 1.00 97.12 375 LEU A C 1
ATOM 2968 O O . LEU A 1 375 ? -6.352 -23.002 -11.149 1.00 97.12 375 LEU A O 1
ATOM 2972 N N . VAL A 1 376 ? -7.851 -24.555 -11.764 1.00 96.25 376 VAL A N 1
ATOM 2973 C CA . VAL A 1 376 ? -8.693 -24.456 -10.559 1.00 96.25 376 VAL A CA 1
ATOM 2974 C C . VAL A 1 376 ? -8.743 -25.789 -9.815 1.00 96.25 376 VAL A C 1
ATOM 2976 O O . VAL A 1 376 ? -9.074 -26.812 -10.414 1.00 96.25 376 VAL A O 1
ATOM 2979 N N . ASN A 1 377 ? -8.479 -25.775 -8.509 1.00 93.88 377 ASN A N 1
ATOM 2980 C CA . ASN A 1 377 ? -8.693 -26.898 -7.592 1.00 93.88 377 ASN A CA 1
ATOM 2981 C C . ASN A 1 377 ? -9.149 -26.373 -6.221 1.00 93.88 377 ASN A C 1
ATOM 2983 O O . ASN A 1 377 ? -8.346 -25.871 -5.437 1.00 93.88 377 ASN A O 1
ATOM 2987 N N . GLY A 1 378 ? -10.453 -26.475 -5.942 1.00 89.69 378 GLY A N 1
ATOM 2988 C CA . GLY A 1 378 ? -11.045 -25.902 -4.732 1.00 89.69 378 GLY A CA 1
ATOM 2989 C C . GLY A 1 378 ? -10.856 -24.385 -4.688 1.00 89.69 378 GLY A C 1
ATOM 2990 O O . GLY A 1 378 ? -11.304 -23.684 -5.595 1.00 89.69 378 GLY A O 1
ATOM 2991 N N . GLU A 1 379 ? -10.185 -23.908 -3.643 1.00 87.25 379 GLU A N 1
ATOM 2992 C CA . GLU A 1 379 ? -9.825 -22.497 -3.452 1.00 87.25 379 GLU A CA 1
ATOM 2993 C C . GLU A 1 379 ? -8.539 -22.101 -4.199 1.00 87.25 379 GLU A C 1
ATOM 2995 O O . GLU A 1 379 ? -8.310 -20.917 -4.421 1.00 87.25 379 GLU A O 1
ATOM 3000 N N . ASN A 1 380 ? -7.732 -23.068 -4.659 1.00 89.81 380 ASN A N 1
ATOM 3001 C CA . ASN A 1 380 ? -6.537 -22.785 -5.453 1.00 89.81 380 ASN A CA 1
ATOM 3002 C C . ASN A 1 380 ? -6.945 -22.406 -6.880 1.00 89.81 380 ASN A C 1
ATOM 3004 O O . ASN A 1 380 ? -7.451 -23.243 -7.638 1.00 89.81 380 ASN A O 1
ATOM 3008 N N . VAL A 1 381 ? -6.722 -21.148 -7.247 1.00 93.56 381 VAL A N 1
ATOM 3009 C CA . VAL A 1 381 ? -7.017 -20.603 -8.571 1.00 93.56 381 VAL A CA 1
ATOM 3010 C C . VAL A 1 381 ? -5.756 -19.940 -9.100 1.00 93.56 381 VAL A C 1
ATOM 3012 O O . VAL A 1 381 ? -5.371 -18.888 -8.618 1.00 93.56 381 VAL A O 1
ATOM 3015 N N . PHE A 1 382 ? -5.159 -20.529 -10.130 1.00 95.00 382 PHE A N 1
ATOM 3016 C CA . PHE A 1 382 ? -4.014 -19.944 -10.826 1.00 95.00 382 PHE A CA 1
ATOM 3017 C C . PHE A 1 382 ? -4.457 -19.392 -12.177 1.00 95.00 382 PHE A C 1
ATOM 3019 O O . PHE A 1 382 ? -5.310 -19.996 -12.843 1.00 95.00 382 PHE A O 1
ATOM 3026 N N . SER A 1 383 ? -3.887 -18.266 -12.604 1.00 95.00 383 SER A N 1
ATOM 3027 C CA . SER A 1 383 ? -4.250 -17.600 -13.855 1.00 95.00 383 SER A CA 1
ATOM 3028 C C . SER A 1 383 ? -3.020 -17.061 -14.575 1.00 95.00 383 SER A C 1
ATOM 3030 O O . SER A 1 383 ? -2.253 -16.296 -14.011 1.00 95.00 383 SER A O 1
ATOM 3032 N N . GLN A 1 384 ? -2.866 -17.398 -15.857 1.00 95.56 384 GLN A N 1
ATOM 3033 C CA . GLN A 1 384 ? -1.823 -16.824 -16.713 1.00 95.56 384 GLN A CA 1
ATOM 3034 C C . GLN A 1 384 ? -2.370 -16.527 -18.114 1.00 95.56 384 GLN A C 1
ATOM 3036 O O . GLN A 1 384 ? -3.157 -17.291 -18.679 1.00 95.56 384 GLN A O 1
ATOM 3041 N N . GLU A 1 385 ? -1.933 -15.418 -18.711 1.00 95.12 385 GLU A N 1
ATOM 3042 C CA . GLU A 1 385 ? -2.238 -15.068 -20.104 1.00 95.12 385 GLU A CA 1
ATOM 3043 C C . GLU A 1 385 ? -1.122 -15.549 -21.039 1.00 95.12 385 GLU A C 1
ATOM 3045 O O . GLU A 1 385 ? 0.062 -15.428 -20.724 1.00 95.12 385 GLU A O 1
ATOM 3050 N N . MET A 1 386 ? -1.468 -16.080 -22.210 1.00 95.69 386 MET A N 1
ATOM 3051 C CA . MET A 1 386 ? -0.492 -16.424 -23.244 1.00 95.69 386 MET A CA 1
ATOM 3052 C C . MET A 1 386 ? 0.079 -15.155 -23.899 1.00 95.69 386 MET A C 1
ATOM 3054 O O . MET A 1 386 ? -0.672 -14.406 -24.516 1.00 95.69 386 MET A O 1
ATOM 3058 N N . ILE A 1 387 ? 1.391 -14.915 -23.828 1.00 93.12 387 ILE A N 1
ATOM 3059 C CA . ILE A 1 387 ? 2.012 -13.671 -24.332 1.00 93.12 387 ILE A CA 1
ATOM 3060 C C . ILE A 1 387 ? 2.857 -13.882 -25.584 1.00 93.12 387 ILE A C 1
ATOM 3062 O O . ILE A 1 387 ? 3.267 -14.995 -25.900 1.00 93.12 387 ILE A O 1
ATOM 3066 N N . ALA A 1 388 ? 3.158 -12.780 -26.274 1.00 89.75 388 ALA A N 1
ATOM 3067 C CA . ALA A 1 388 ? 4.168 -12.733 -27.324 1.00 89.75 388 ALA A CA 1
ATOM 3068 C C . ALA A 1 388 ? 5.027 -11.473 -27.177 1.00 89.75 388 ALA A C 1
ATOM 3070 O O . ALA A 1 388 ? 4.513 -10.357 -27.258 1.00 89.75 388 ALA A O 1
ATOM 3071 N N . GLY A 1 389 ? 6.339 -11.656 -27.008 1.00 89.62 389 GLY A N 1
ATOM 3072 C CA . GLY A 1 389 ? 7.248 -10.549 -26.704 1.00 89.62 389 GLY A CA 1
ATOM 3073 C C . GLY A 1 389 ? 6.888 -9.875 -25.377 1.00 89.62 389 GLY A C 1
ATOM 3074 O O . GLY A 1 389 ? 6.324 -10.509 -24.491 1.00 89.62 389 GLY A O 1
ATOM 3075 N N . GLY A 1 390 ? 7.213 -8.591 -25.238 1.00 84.31 390 GLY A N 1
ATOM 3076 C CA . GLY A 1 390 ? 6.911 -7.814 -24.030 1.00 84.31 390 GLY A CA 1
ATOM 3077 C C . GLY A 1 390 ? 8.132 -7.505 -23.167 1.00 84.31 390 GLY A C 1
ATOM 3078 O O . GLY A 1 390 ? 8.166 -6.480 -22.491 1.00 84.31 390 GLY A O 1
ATOM 3079 N N . ARG A 1 391 ? 9.163 -8.353 -23.247 1.00 90.19 391 ARG A N 1
ATOM 3080 C CA . ARG A 1 391 ? 10.419 -8.214 -22.501 1.00 90.19 391 ARG A CA 1
ATOM 3081 C C . ARG A 1 391 ? 11.481 -7.472 -23.306 1.00 90.19 391 ARG A C 1
ATOM 3083 O O . ARG A 1 391 ? 11.396 -7.353 -24.531 1.00 90.19 391 ARG A O 1
ATOM 3090 N N . TYR A 1 392 ? 12.504 -6.961 -22.620 1.00 91.44 392 TYR A N 1
ATOM 3091 C CA . TYR A 1 392 ? 13.559 -6.174 -23.255 1.00 91.44 392 TYR A CA 1
ATOM 3092 C C . TYR A 1 392 ? 14.308 -7.022 -24.296 1.00 91.44 392 TYR A C 1
ATOM 3094 O O . TYR A 1 392 ? 15.040 -7.953 -23.954 1.00 91.44 392 TYR A O 1
ATOM 3102 N N . LEU A 1 393 ? 14.096 -6.723 -25.583 1.00 90.38 393 LEU A N 1
ATOM 3103 C CA . LEU A 1 393 ? 14.705 -7.418 -26.729 1.00 90.38 393 LEU A CA 1
ATOM 3104 C C . LEU A 1 393 ? 14.601 -8.961 -26.668 1.00 90.38 393 LEU A C 1
ATOM 3106 O O . LEU A 1 393 ? 15.514 -9.660 -27.111 1.00 90.38 393 LEU A O 1
ATOM 3110 N N . SER A 1 394 ? 13.519 -9.495 -26.095 1.00 93.06 394 SER A N 1
ATOM 3111 C CA . SER A 1 394 ? 13.335 -10.931 -25.835 1.00 93.06 394 SER A CA 1
ATOM 3112 C C . SER A 1 394 ? 11.853 -11.338 -25.836 1.00 93.06 394 SER A C 1
ATOM 3114 O O . SER A 1 394 ? 10.960 -10.489 -25.810 1.00 93.06 394 SER A O 1
ATOM 3116 N N . GLY A 1 395 ? 11.587 -12.643 -25.929 1.00 92.75 395 GLY A N 1
ATOM 3117 C CA . GLY A 1 395 ? 10.242 -13.214 -25.901 1.00 92.75 395 GLY A CA 1
ATOM 3118 C C . GLY A 1 395 ? 10.277 -14.727 -25.692 1.00 92.75 395 GLY A C 1
ATOM 3119 O O . GLY A 1 395 ? 11.233 -15.381 -26.109 1.00 92.75 395 GLY A O 1
ATOM 3120 N N . ASP A 1 396 ? 9.237 -15.241 -25.045 1.00 94.25 396 ASP A N 1
ATOM 3121 C CA . ASP A 1 396 ? 9.160 -16.622 -24.555 1.00 94.25 396 ASP A CA 1
ATOM 3122 C C . ASP A 1 396 ? 8.650 -17.612 -25.606 1.00 94.25 396 ASP A C 1
ATOM 3124 O O . ASP A 1 396 ? 8.020 -17.223 -26.598 1.00 94.25 396 ASP A O 1
ATOM 3128 N N . ASP A 1 397 ? 8.857 -18.906 -25.342 1.00 93.94 397 ASP A N 1
ATOM 3129 C CA . ASP A 1 397 ? 8.041 -19.962 -25.948 1.00 93.94 397 ASP A CA 1
ATOM 3130 C C . ASP A 1 397 ? 6.570 -19.783 -25.511 1.00 93.94 397 ASP A C 1
ATOM 3132 O O . ASP A 1 397 ? 6.316 -19.564 -24.323 1.00 93.94 397 ASP A O 1
ATOM 3136 N N . PRO A 1 398 ? 5.573 -19.855 -26.420 1.00 93.31 398 PRO A N 1
ATOM 3137 C CA . PRO A 1 398 ? 4.157 -19.739 -26.068 1.00 93.31 398 PRO A CA 1
ATOM 3138 C C . PRO A 1 398 ? 3.622 -21.003 -25.370 1.00 93.31 398 PRO A C 1
ATOM 3140 O O . PRO A 1 398 ? 2.773 -21.738 -25.890 1.00 93.31 398 PRO A O 1
ATOM 3143 N N . MET A 1 399 ? 4.115 -21.235 -24.159 1.00 94.81 399 MET A N 1
ATOM 3144 C CA . MET A 1 399 ? 3.691 -22.270 -23.230 1.00 94.81 399 MET A CA 1
ATOM 3145 C C . MET A 1 399 ? 3.576 -21.671 -21.828 1.00 94.81 399 MET A C 1
ATOM 3147 O O . MET A 1 399 ? 4.372 -20.816 -21.444 1.00 94.81 399 MET A O 1
ATOM 3151 N N . ARG A 1 400 ? 2.578 -22.122 -21.064 1.00 96.31 400 ARG A N 1
ATOM 3152 C CA . ARG A 1 400 ? 2.399 -21.759 -19.653 1.00 96.31 400 ARG A CA 1
ATOM 3153 C C . ARG A 1 400 ? 2.555 -22.974 -18.760 1.00 96.31 400 ARG A C 1
ATOM 3155 O O . ARG A 1 400 ? 2.133 -24.064 -19.144 1.00 96.31 400 ARG A O 1
ATOM 3162 N N . VAL A 1 401 ? 3.153 -22.772 -17.594 1.00 96.69 401 VAL A N 1
ATOM 3163 C CA . VAL A 1 401 ? 3.383 -23.807 -16.587 1.00 96.69 401 VAL A CA 1
ATOM 3164 C C . VAL A 1 401 ? 2.792 -23.322 -15.274 1.00 96.69 401 VAL A C 1
ATOM 3166 O O . VAL A 1 401 ? 2.994 -22.177 -14.881 1.00 96.69 401 VAL A O 1
ATOM 3169 N N . PHE A 1 402 ? 2.043 -24.205 -14.625 1.00 96.88 402 PHE A N 1
ATOM 3170 C CA . PHE A 1 402 ? 1.430 -23.981 -13.323 1.00 96.88 402 PHE A CA 1
ATOM 3171 C C . PHE A 1 402 ? 1.926 -25.047 -12.353 1.00 96.88 402 PHE A C 1
ATOM 3173 O O . PHE A 1 402 ? 1.942 -26.230 -12.713 1.00 96.88 402 PHE A O 1
ATOM 3180 N N . ALA A 1 403 ? 2.257 -24.675 -11.120 1.00 95.88 403 ALA A N 1
ATOM 3181 C CA . ALA A 1 403 ? 2.451 -25.667 -10.074 1.00 95.88 403 ALA A CA 1
ATOM 3182 C C . ALA A 1 403 ? 1.142 -26.407 -9.769 1.00 95.88 403 ALA A C 1
ATOM 3184 O O . ALA A 1 403 ? 0.046 -25.843 -9.755 1.00 95.88 403 ALA A O 1
ATOM 3185 N N . ALA A 1 404 ? 1.261 -27.705 -9.506 1.00 96.19 404 ALA A N 1
ATOM 3186 C CA . ALA A 1 404 ? 0.168 -28.544 -9.043 1.00 96.19 404 ALA A CA 1
ATOM 3187 C C . ALA A 1 404 ? 0.358 -28.854 -7.552 1.00 96.19 404 ALA A C 1
ATOM 3189 O O . ALA A 1 404 ? 0.868 -29.906 -7.169 1.00 96.19 404 ALA A O 1
ATOM 3190 N N . VAL A 1 405 ? -0.059 -27.904 -6.713 1.00 94.88 405 VAL A N 1
ATOM 3191 C CA . VAL A 1 405 ? 0.043 -27.946 -5.240 1.00 94.88 405 VAL A CA 1
ATOM 3192 C C . VAL A 1 405 ? -0.890 -28.959 -4.554 1.00 94.88 405 VAL A C 1
ATOM 3194 O O . VAL A 1 405 ? -0.765 -29.211 -3.359 1.00 94.88 405 VAL A O 1
ATOM 3197 N N . SER A 1 406 ? -1.827 -29.554 -5.296 1.00 92.69 406 SER A N 1
ATOM 3198 C CA . SER A 1 406 ? -2.807 -30.539 -4.831 1.00 92.69 406 SER A CA 1
ATOM 3199 C C . SER A 1 406 ? -2.675 -31.840 -5.620 1.00 92.69 406 SER A C 1
ATOM 3201 O O . SER A 1 406 ? -2.375 -31.838 -6.816 1.00 92.69 406 SER A O 1
ATOM 3203 N N . SER A 1 407 ? -2.928 -32.971 -4.958 1.00 90.50 407 SER A N 1
ATOM 3204 C CA . SER A 1 407 ? -3.011 -34.280 -5.619 1.00 90.50 407 SER A CA 1
ATOM 3205 C C . SER A 1 407 ? -4.337 -34.505 -6.344 1.00 90.50 407 SER A C 1
ATOM 3207 O O . SER A 1 407 ? -4.432 -35.413 -7.174 1.00 90.50 407 SER A O 1
ATOM 3209 N N . ASP A 1 408 ? -5.363 -33.725 -6.003 1.00 93.75 408 ASP A N 1
ATOM 3210 C CA . ASP A 1 408 ? -6.684 -33.849 -6.604 1.00 93.75 408 ASP A CA 1
ATOM 3211 C C . ASP A 1 408 ? -6.687 -33.292 -8.034 1.00 93.75 408 ASP A C 1
ATOM 3213 O O . ASP A 1 408 ? -5.933 -32.367 -8.347 1.00 93.75 408 ASP A O 1
ATOM 3217 N N . PRO A 1 409 ? -7.538 -33.821 -8.930 1.00 94.56 409 PRO A N 1
ATOM 3218 C CA . PRO A 1 409 ? -7.616 -33.296 -10.279 1.00 94.56 409 PRO A CA 1
ATOM 3219 C C . PRO A 1 409 ? -8.047 -31.827 -10.308 1.00 94.56 409 PRO A C 1
ATOM 3221 O O . PRO A 1 409 ? -8.904 -31.375 -9.546 1.00 94.56 409 PRO A O 1
ATOM 3224 N N . TYR A 1 410 ? -7.467 -31.093 -11.245 1.00 97.75 410 TYR A N 1
ATOM 3225 C CA . TYR A 1 410 ? -7.786 -29.707 -11.526 1.00 97.75 410 TYR A CA 1
ATOM 3226 C C . TYR A 1 410 ? -8.861 -29.601 -12.606 1.00 97.75 410 TYR A C 1
ATOM 3228 O O . TYR A 1 410 ? -9.135 -30.529 -13.374 1.00 97.75 410 TYR A O 1
ATOM 3236 N N . ARG A 1 411 ? -9.429 -28.407 -12.705 1.00 97.75 411 ARG A N 1
ATOM 3237 C CA . ARG A 1 411 ? -10.210 -27.949 -13.844 1.00 97.75 411 ARG A CA 1
ATOM 3238 C C . ARG A 1 411 ? -9.414 -26.890 -14.593 1.00 97.75 411 ARG A C 1
ATOM 3240 O O . ARG A 1 411 ? -9.047 -25.873 -14.011 1.00 97.75 411 ARG A O 1
ATOM 3247 N N . LEU A 1 412 ? -9.161 -27.124 -15.877 1.00 98.12 412 LEU A N 1
ATOM 3248 C CA . LEU A 1 412 ? -8.483 -26.180 -16.763 1.00 98.12 412 LEU A CA 1
ATOM 3249 C C . LEU A 1 412 ? -9.524 -25.440 -17.598 1.00 98.12 412 LEU A C 1
ATOM 3251 O O . LEU A 1 412 ? -10.331 -26.056 -18.298 1.00 98.12 412 LEU A O 1
ATOM 3255 N N . GLU A 1 413 ? -9.480 -24.116 -17.567 1.00 96.75 413 GLU A N 1
ATOM 3256 C CA . GLU A 1 413 ? -10.326 -23.255 -18.381 1.00 96.75 413 GLU A CA 1
ATOM 3257 C C . GLU A 1 413 ? -9.469 -22.349 -19.260 1.00 96.75 413 GLU A C 1
ATOM 3259 O O . GLU A 1 413 ? -8.563 -21.682 -18.776 1.00 96.75 413 GLU A O 1
ATOM 3264 N N . VAL A 1 414 ? -9.775 -22.289 -20.554 1.00 96.25 414 VAL A N 1
ATOM 3265 C CA . VAL A 1 414 ? -9.130 -21.365 -21.493 1.00 96.25 414 VAL A CA 1
ATOM 3266 C C . VAL A 1 414 ? -10.181 -20.418 -22.041 1.00 96.25 414 VAL A C 1
ATOM 3268 O O . VAL A 1 414 ? -11.126 -20.858 -22.703 1.00 96.25 414 VAL A O 1
ATOM 3271 N N . LEU A 1 415 ? -10.008 -19.125 -21.782 1.00 94.06 415 LEU A N 1
ATOM 3272 C CA . LEU A 1 415 ? -10.784 -18.046 -22.375 1.00 94.06 415 LEU A CA 1
ATOM 3273 C C . LEU A 1 415 ? -9.987 -17.444 -23.532 1.00 94.06 415 LEU A C 1
ATOM 3275 O O . LEU A 1 415 ? -8.969 -16.785 -23.338 1.00 94.06 415 LEU A O 1
ATOM 3279 N N . TRP A 1 416 ? -10.440 -17.704 -24.754 1.00 93.69 416 TRP A N 1
ATOM 3280 C CA . TRP A 1 416 ? -9.778 -17.250 -25.971 1.00 93.69 416 TRP A CA 1
ATOM 3281 C C . TRP A 1 416 ? -10.181 -15.810 -26.298 1.00 93.69 416 TRP A C 1
ATOM 3283 O O . TRP A 1 416 ? -11.340 -15.437 -26.116 1.00 93.69 416 TRP A O 1
ATOM 3293 N N . ARG A 1 417 ? -9.282 -15.036 -26.923 1.00 88.31 417 ARG A N 1
ATOM 3294 C CA . ARG A 1 417 ? -9.579 -13.666 -27.403 1.00 88.31 417 ARG A CA 1
ATOM 3295 C C . ARG A 1 417 ? -10.804 -13.563 -28.313 1.00 88.31 417 ARG A C 1
ATOM 3297 O O . ARG A 1 417 ? -11.430 -12.516 -28.413 1.00 88.31 417 ARG A O 1
ATOM 3304 N N . SER A 1 418 ? -11.155 -14.640 -29.014 1.00 88.06 418 SER A N 1
ATOM 3305 C CA . SER A 1 418 ? -12.350 -14.688 -29.863 1.00 88.06 418 SER A CA 1
ATOM 3306 C C . SER A 1 418 ? -13.671 -14.699 -29.073 1.00 88.06 418 SER A C 1
ATOM 3308 O O . SER A 1 418 ? -14.745 -14.605 -29.683 1.00 88.06 418 SER A O 1
ATOM 3310 N N . GLY A 1 419 ? -13.600 -14.840 -27.744 1.00 87.94 419 GLY A N 1
ATOM 3311 C CA . GLY A 1 419 ? -14.711 -15.120 -26.834 1.00 87.94 419 GLY A CA 1
ATOM 3312 C C . GLY A 1 419 ? -15.069 -16.608 -26.751 1.00 87.94 419 GLY A C 1
ATOM 3313 O O . GLY A 1 419 ? -16.017 -16.983 -26.059 1.00 87.94 419 GLY A O 1
ATOM 3314 N N . ALA A 1 420 ? -14.355 -17.472 -27.480 1.00 91.06 420 ALA A N 1
ATOM 3315 C CA . ALA A 1 420 ? -14.472 -18.915 -27.338 1.00 91.06 420 ALA A CA 1
ATOM 3316 C C . ALA A 1 420 ? -13.941 -19.382 -25.973 1.00 91.06 420 ALA A C 1
ATOM 3318 O O . ALA A 1 420 ? -13.092 -18.730 -25.367 1.00 91.06 420 ALA A O 1
ATOM 3319 N N . ARG A 1 421 ? -14.415 -20.541 -25.509 1.00 91.94 421 ARG A N 1
ATOM 3320 C CA . ARG A 1 421 ? -13.994 -21.145 -24.244 1.00 91.94 421 ARG A CA 1
ATOM 3321 C C . ARG A 1 421 ? -13.730 -22.630 -24.424 1.00 91.94 421 ARG A C 1
ATOM 3323 O O . ARG A 1 421 ? -14.546 -23.328 -25.026 1.00 91.94 421 ARG A O 1
ATOM 3330 N N . SER A 1 422 ? -12.630 -23.096 -23.849 1.00 95.06 422 SER A N 1
ATOM 3331 C CA . SER A 1 422 ? -12.341 -24.518 -23.664 1.00 95.06 422 SER A CA 1
ATOM 3332 C C . SER A 1 422 ? -12.353 -24.829 -22.172 1.00 95.06 422 SER A C 1
ATOM 3334 O O . SER A 1 422 ? -11.847 -24.039 -21.380 1.00 95.06 422 SER A O 1
ATOM 3336 N N . VAL A 1 423 ? -12.945 -25.956 -21.785 1.00 95.62 423 VAL A N 1
ATOM 3337 C CA . VAL A 1 423 ? -12.937 -26.446 -20.402 1.00 95.62 423 VAL A CA 1
ATOM 3338 C C . VAL A 1 423 ? -12.553 -27.913 -20.436 1.00 95.62 423 VAL A C 1
ATOM 3340 O O . VAL A 1 423 ? -13.092 -28.664 -21.251 1.00 95.62 423 VAL A O 1
ATOM 3343 N N . LEU A 1 424 ? -11.626 -28.297 -19.569 1.00 97.06 424 LEU A N 1
ATOM 3344 C CA . LEU A 1 424 ? -11.242 -29.678 -19.335 1.00 97.06 424 LEU A CA 1
ATOM 3345 C C . LEU A 1 424 ? -11.324 -29.955 -17.835 1.00 97.06 424 LEU A C 1
ATOM 3347 O O . LEU A 1 424 ? -10.659 -29.294 -17.039 1.00 97.06 424 LEU A O 1
ATOM 3351 N N . ASP A 1 425 ? -12.153 -30.925 -17.471 1.00 95.00 425 ASP A N 1
ATOM 3352 C CA . ASP A 1 425 ? -12.213 -31.476 -16.120 1.00 95.00 425 ASP A CA 1
ATOM 3353 C C . ASP A 1 425 ? -11.233 -32.671 -16.011 1.00 95.00 425 ASP A C 1
ATOM 3355 O O . ASP A 1 425 ? -10.826 -33.232 -17.030 1.00 95.00 425 ASP A O 1
ATOM 3359 N N . ASP A 1 426 ? -10.853 -33.068 -14.792 1.00 95.25 426 ASP A N 1
ATOM 3360 C CA . ASP A 1 426 ? -9.866 -34.138 -14.510 1.00 95.25 426 ASP A CA 1
ATOM 3361 C C . ASP A 1 426 ? -8.449 -33.865 -15.072 1.00 95.25 426 ASP A C 1
ATOM 3363 O O . ASP A 1 426 ? -7.776 -34.740 -15.626 1.00 95.25 426 ASP A O 1
ATOM 3367 N N . VAL A 1 427 ? -7.973 -32.624 -14.933 1.00 97.81 427 VAL A N 1
ATOM 3368 C CA . VAL A 1 427 ? -6.609 -32.213 -15.298 1.00 97.81 427 VAL A CA 1
ATOM 3369 C C . VAL A 1 427 ? -5.646 -32.662 -14.206 1.00 97.81 427 VAL A C 1
ATOM 3371 O O . VAL A 1 427 ? -5.666 -32.176 -13.082 1.00 97.81 427 VAL A O 1
ATOM 3374 N N . ARG A 1 428 ? -4.789 -33.619 -14.539 1.00 96.50 428 ARG A N 1
ATOM 3375 C CA . ARG A 1 428 ? -3.788 -34.201 -13.640 1.00 96.50 428 ARG A CA 1
ATOM 3376 C C . ARG A 1 428 ? -2.418 -33.567 -13.830 1.00 96.50 428 ARG A C 1
ATOM 3378 O O . ARG A 1 428 ? -2.055 -33.240 -14.964 1.00 96.50 428 ARG A O 1
ATOM 3385 N N . ALA A 1 429 ? -1.670 -33.491 -12.733 1.00 96.19 429 ALA A N 1
ATOM 3386 C CA . ALA A 1 429 ? -0.285 -33.044 -12.697 1.00 96.19 429 ALA A CA 1
ATOM 3387 C C . ALA A 1 429 ? 0.656 -33.904 -13.565 1.00 96.19 429 ALA A C 1
ATOM 3389 O O . ALA A 1 429 ? 0.347 -35.046 -13.923 1.00 96.19 429 ALA A O 1
ATOM 3390 N N . ASN A 1 430 ? 1.826 -33.339 -13.853 1.00 95.19 430 ASN A N 1
ATOM 3391 C CA . ASN A 1 430 ? 2.938 -33.865 -14.647 1.00 95.19 430 ASN A CA 1
ATOM 3392 C C . ASN A 1 430 ? 2.535 -34.249 -16.068 1.00 95.19 430 ASN A C 1
ATOM 3394 O O . ASN A 1 430 ? 2.828 -35.343 -16.556 1.00 95.19 430 ASN A O 1
ATOM 3398 N N . ARG A 1 431 ? 1.792 -33.349 -16.716 1.00 95.62 431 ARG A N 1
ATOM 3399 C CA . ARG A 1 431 ? 1.307 -33.513 -18.086 1.00 95.62 431 ARG A CA 1
ATOM 3400 C C . ARG A 1 431 ? 1.346 -32.191 -18.835 1.00 95.62 431 ARG A C 1
ATOM 3402 O O . ARG A 1 431 ? 1.067 -31.139 -18.264 1.00 95.62 431 ARG A O 1
ATOM 3409 N N . LEU A 1 432 ? 1.607 -32.296 -20.135 1.00 96.31 432 LEU A N 1
ATOM 3410 C CA . LEU A 1 432 ? 1.365 -31.240 -21.106 1.00 96.31 432 LEU A CA 1
ATOM 3411 C C . LEU A 1 432 ? -0.047 -31.392 -21.681 1.00 96.31 432 LEU A C 1
ATOM 3413 O O . LEU A 1 432 ? -0.405 -32.451 -22.200 1.00 96.31 432 LEU A O 1
ATOM 3417 N N . TYR A 1 433 ? -0.832 -30.321 -21.620 1.00 97.56 433 TYR A N 1
ATOM 3418 C CA . TYR A 1 433 ? -2.144 -30.228 -22.248 1.00 97.56 433 TYR A CA 1
ATOM 3419 C C . TYR A 1 433 ? -2.077 -29.329 -23.477 1.00 97.56 433 TYR A C 1
ATOM 3421 O O . TYR A 1 433 ? -1.803 -28.134 -23.384 1.00 97.56 433 TYR A O 1
ATOM 3429 N N . GLU A 1 434 ? -2.382 -29.906 -24.635 1.00 97.38 434 GLU A N 1
ATOM 3430 C CA . GLU A 1 434 ? -2.506 -29.177 -25.894 1.00 97.38 434 GLU A CA 1
ATOM 3431 C C . GLU A 1 434 ? -3.980 -28.862 -26.170 1.00 97.38 434 GLU A C 1
ATOM 3433 O O . GLU A 1 434 ? -4.778 -29.753 -26.473 1.00 97.38 434 GLU A O 1
ATOM 3438 N N . ILE A 1 435 ? -4.362 -27.588 -26.053 1.00 97.94 435 ILE A N 1
ATOM 3439 C CA . ILE A 1 435 ? -5.762 -27.160 -26.161 1.00 97.94 435 ILE A CA 1
ATOM 3440 C C . ILE A 1 435 ? -5.999 -26.456 -27.495 1.00 97.94 435 ILE A C 1
ATOM 3442 O O . ILE A 1 435 ? -5.380 -25.442 -27.805 1.00 97.94 435 ILE A O 1
ATOM 3446 N N . PHE A 1 436 ? -6.952 -26.965 -28.271 1.00 97.00 436 PHE A N 1
ATOM 3447 C CA . PHE A 1 436 ? -7.332 -26.404 -29.566 1.00 97.00 436 PHE A CA 1
ATOM 3448 C C . PHE A 1 436 ? -8.530 -25.462 -29.430 1.00 97.00 436 PHE A C 1
ATOM 3450 O O . PHE A 1 436 ? -9.533 -25.803 -28.799 1.00 97.00 436 PHE A O 1
ATOM 3457 N N . GLU A 1 437 ? -8.458 -24.291 -30.064 1.00 95.56 437 GLU A N 1
ATOM 3458 C CA . GLU A 1 437 ? -9.552 -23.318 -30.042 1.00 95.56 437 GLU A CA 1
ATOM 3459 C C . GLU A 1 437 ? -10.809 -23.897 -30.724 1.00 95.56 437 GLU A C 1
ATOM 3461 O O . GLU A 1 437 ? -10.735 -24.387 -31.866 1.00 95.56 437 GLU A O 1
ATOM 3466 N N . PRO A 1 438 ? -11.995 -23.842 -30.091 1.00 92.81 438 PRO A N 1
ATOM 3467 C CA . PRO A 1 438 ? -13.216 -24.368 -30.687 1.00 92.81 438 PRO A CA 1
ATOM 3468 C C . PRO A 1 438 ? -13.772 -23.436 -31.780 1.00 92.81 438 PRO A C 1
ATOM 3470 O O . PRO A 1 438 ? -13.398 -22.275 -31.907 1.00 92.81 438 PRO A O 1
ATOM 3473 N N . ARG A 1 439 ? -14.668 -23.961 -32.631 1.00 84.06 439 ARG A N 1
ATOM 3474 C CA . ARG A 1 439 ? -15.320 -23.179 -33.711 1.00 84.06 439 ARG A CA 1
ATOM 3475 C C . ARG A 1 439 ? -16.348 -22.183 -33.184 1.00 84.06 439 ARG A C 1
ATOM 3477 O O . ARG A 1 439 ? -16.533 -21.127 -33.781 1.00 84.06 439 ARG A O 1
ATOM 3484 N N . ASN A 1 440 ? -17.052 -22.559 -32.123 1.00 79.44 440 ASN A N 1
ATOM 3485 C CA . ASN A 1 440 ? -18.198 -21.815 -31.629 1.00 79.44 440 ASN A CA 1
ATOM 3486 C C . ASN A 1 440 ? -17.744 -20.829 -30.558 1.00 79.44 440 ASN A C 1
ATOM 3488 O O . ASN A 1 440 ? -17.044 -21.208 -29.620 1.00 79.44 440 ASN A O 1
ATOM 3492 N N . LYS A 1 441 ? -18.201 -19.581 -30.673 1.00 69.00 441 LYS A N 1
ATOM 3493 C CA . LYS A 1 441 ? -18.108 -18.627 -29.570 1.00 69.00 441 LYS A CA 1
ATOM 3494 C C . LYS A 1 441 ? -19.003 -19.119 -28.436 1.00 69.00 441 LYS A C 1
ATOM 3496 O O . LYS A 1 441 ? -20.173 -19.432 -28.662 1.00 69.00 441 LYS A O 1
ATOM 3501 N N . SER A 1 442 ? -18.464 -19.192 -27.229 1.00 64.81 442 SER A N 1
ATOM 3502 C CA . SER A 1 442 ? -19.275 -19.317 -26.021 1.00 64.81 442 SER A CA 1
ATOM 3503 C C . SER A 1 442 ? -19.920 -17.969 -25.714 1.00 64.81 442 SER A C 1
ATOM 3505 O O . SER A 1 442 ? -19.380 -16.921 -26.069 1.00 64.81 442 SER A O 1
ATOM 3507 N N . LYS A 1 443 ? -21.077 -17.972 -25.042 1.00 55.12 443 LYS A N 1
ATOM 3508 C CA . LYS A 1 443 ? -21.548 -16.738 -24.403 1.00 55.12 443 LYS A CA 1
ATOM 3509 C C . LYS A 1 443 ? -20.472 -16.300 -23.396 1.00 55.12 443 LYS A C 1
ATOM 3511 O O . LYS A 1 443 ? -20.006 -17.171 -22.655 1.00 55.12 443 LYS A O 1
ATOM 3516 N N . PRO A 1 444 ? -20.073 -15.015 -23.363 1.00 54.31 444 PRO A N 1
ATOM 3517 C CA . PRO A 1 444 ? -19.208 -14.526 -22.298 1.00 54.31 444 PRO A CA 1
ATOM 3518 C C . PRO A 1 444 ? -19.860 -14.843 -20.943 1.00 54.31 444 PRO A C 1
ATOM 3520 O O . PRO A 1 444 ? -21.098 -14.875 -20.866 1.00 54.31 444 PRO A O 1
ATOM 3523 N N . PRO A 1 445 ? -19.071 -15.138 -19.894 1.00 53.75 445 PRO A N 1
ATOM 3524 C CA . PRO A 1 445 ? -19.629 -15.313 -18.563 1.00 53.75 445 PRO A CA 1
ATOM 3525 C C . PRO A 1 445 ? -20.478 -14.087 -18.221 1.00 53.75 445 PRO A C 1
ATOM 3527 O O . PRO A 1 445 ? -20.086 -12.955 -18.502 1.00 53.75 445 PRO A O 1
ATOM 3530 N N . ALA A 1 446 ? -21.672 -14.315 -17.668 1.00 51.81 446 ALA A N 1
ATOM 3531 C CA . ALA A 1 446 ? -22.470 -13.217 -17.151 1.00 51.81 446 ALA A CA 1
ATOM 3532 C C . ALA A 1 446 ? -21.626 -12.511 -16.087 1.00 51.81 446 ALA A C 1
ATOM 3534 O O . ALA A 1 446 ? -21.191 -13.149 -15.125 1.00 51.81 446 ALA A O 1
ATOM 3535 N N . THR A 1 447 ? -21.361 -11.219 -16.277 1.00 55.59 447 THR A N 1
ATOM 3536 C CA . THR A 1 447 ? -20.760 -10.405 -15.226 1.00 55.59 447 THR A CA 1
ATOM 3537 C C . THR A 1 447 ? -21.673 -10.509 -14.008 1.00 55.59 447 THR A C 1
ATOM 3539 O O . THR A 1 447 ? -22.892 -10.346 -14.128 1.00 55.59 447 THR A O 1
ATOM 3542 N N . LYS A 1 448 ? -21.118 -10.865 -12.840 1.00 52.44 448 LYS A N 1
ATOM 3543 C CA . LYS A 1 448 ? -21.908 -10.856 -11.604 1.00 52.44 448 LYS A CA 1
ATOM 3544 C C . LYS A 1 448 ? -22.508 -9.447 -11.467 1.00 52.44 448 LYS A C 1
ATOM 3546 O O . LYS A 1 448 ? -21.749 -8.479 -11.572 1.00 52.44 448 LYS A O 1
ATOM 3551 N N . PRO A 1 449 ? -23.836 -9.306 -11.291 1.00 57.22 449 PRO A N 1
ATOM 3552 C CA . PRO A 1 449 ? -24.429 -7.996 -11.077 1.00 57.22 449 PRO A CA 1
ATOM 3553 C C . PRO A 1 449 ? -23.776 -7.372 -9.846 1.00 57.22 449 PRO A C 1
ATOM 3555 O O . PRO A 1 449 ? -23.624 -8.037 -8.822 1.00 57.22 449 PRO A O 1
ATOM 3558 N N . MET A 1 450 ? -23.344 -6.117 -9.970 1.00 63.97 450 MET A N 1
ATOM 3559 C CA . MET A 1 450 ? -22.749 -5.399 -8.848 1.00 63.97 450 MET A CA 1
ATOM 3560 C C . MET A 1 450 ? -23.769 -5.301 -7.714 1.00 63.97 450 MET A C 1
ATOM 3562 O O . MET A 1 450 ? -24.886 -4.822 -7.923 1.00 63.97 450 MET A O 1
ATOM 3566 N N . SER A 1 451 ? -23.383 -5.752 -6.521 1.00 73.75 451 SER A N 1
ATOM 3567 C CA . SER A 1 451 ? -24.119 -5.448 -5.300 1.00 73.75 451 SER A CA 1
ATOM 3568 C C . SER A 1 451 ? -24.094 -3.942 -5.053 1.00 73.75 451 SER A C 1
ATOM 3570 O O . SER A 1 451 ? -23.154 -3.240 -5.432 1.00 73.75 451 SER A O 1
ATOM 3572 N N . LYS A 1 452 ? -25.157 -3.432 -4.432 1.00 89.06 452 LYS A N 1
ATOM 3573 C CA . LYS A 1 452 ? -25.201 -2.044 -3.979 1.00 89.06 452 LYS A CA 1
ATOM 3574 C C . LYS A 1 452 ? -24.140 -1.857 -2.876 1.00 89.06 452 LYS A C 1
ATOM 3576 O O . LYS A 1 452 ? -24.111 -2.699 -1.980 1.00 89.06 452 LYS A O 1
ATOM 3581 N N . PRO A 1 453 ? -23.296 -0.812 -2.928 1.00 93.81 453 PRO A N 1
ATOM 3582 C CA . PRO A 1 453 ? -22.280 -0.590 -1.903 1.00 93.81 453 PRO A CA 1
ATOM 3583 C C . PRO A 1 453 ? -22.905 -0.241 -0.546 1.00 93.81 453 PRO A C 1
ATOM 3585 O O . PRO A 1 453 ? -24.009 0.312 -0.505 1.00 93.81 453 PRO A O 1
ATOM 3588 N N . MET A 1 454 ? -22.194 -0.515 0.551 1.00 95.25 454 MET A N 1
ATOM 3589 C CA . MET A 1 454 ? -22.673 -0.246 1.920 1.00 95.25 454 MET A CA 1
ATOM 3590 C C . MET A 1 454 ? -22.931 1.240 2.185 1.00 95.25 454 MET A C 1
ATOM 3592 O O . MET A 1 454 ? -23.881 1.583 2.885 1.00 95.25 454 MET A O 1
ATOM 3596 N N . PHE A 1 455 ? -22.123 2.117 1.592 1.00 97.56 455 PHE A N 1
ATOM 3597 C CA . PHE A 1 455 ? -22.195 3.561 1.757 1.00 97.56 455 PHE A CA 1
ATOM 3598 C C . PHE A 1 455 ? -22.503 4.293 0.449 1.00 97.56 455 PHE A C 1
ATOM 3600 O O . PHE A 1 455 ? -22.148 3.865 -0.651 1.00 97.56 455 PHE A O 1
ATOM 3607 N N . GLU A 1 456 ? -23.148 5.445 0.594 1.00 97.12 456 GLU A N 1
ATOM 3608 C CA . GLU A 1 456 ? -23.338 6.458 -0.439 1.00 97.12 456 GLU A CA 1
ATOM 3609 C C . GLU A 1 456 ? -22.513 7.706 -0.086 1.00 97.12 456 GLU A C 1
ATOM 3611 O O . GLU A 1 456 ? -22.637 8.236 1.018 1.00 97.12 456 GLU A O 1
ATOM 3616 N N . ASP A 1 457 ? -21.697 8.210 -1.019 1.00 97.56 457 ASP A N 1
ATOM 3617 C CA . ASP A 1 457 ? -21.008 9.498 -0.854 1.00 97.56 457 ASP A CA 1
ATOM 3618 C C . ASP A 1 457 ? -22.022 10.654 -0.953 1.00 97.56 457 ASP A C 1
ATOM 3620 O O . ASP A 1 457 ? -22.550 10.964 -2.023 1.00 97.56 457 ASP A O 1
ATOM 3624 N N . VAL A 1 458 ? -22.269 11.316 0.178 1.00 97.56 458 VAL A N 1
ATOM 3625 C CA . VAL A 1 458 ? -23.159 12.477 0.315 1.00 97.56 458 VAL A CA 1
ATOM 3626 C C . VAL A 1 458 ? -22.387 13.758 0.655 1.00 97.56 458 VAL A C 1
ATOM 3628 O O . VAL A 1 458 ? -22.969 14.729 1.138 1.00 97.56 458 VAL A O 1
ATOM 3631 N N . SER A 1 459 ? -21.084 13.810 0.359 1.00 97.44 459 SER A N 1
ATOM 3632 C CA . SER A 1 459 ? -20.178 14.926 0.698 1.00 97.44 459 SER A CA 1
ATOM 3633 C C . SER A 1 459 ? -20.646 16.287 0.177 1.00 97.44 459 SER A C 1
ATOM 3635 O O . SER A 1 459 ? -20.346 17.327 0.766 1.00 97.44 459 SER A O 1
ATOM 3637 N N . LEU A 1 460 ? -21.423 16.305 -0.911 1.00 96.25 460 LEU A N 1
ATOM 3638 C CA . LEU A 1 460 ? -22.031 17.527 -1.447 1.00 96.25 460 LEU A CA 1
ATOM 3639 C C . LEU A 1 460 ? -22.998 18.205 -0.463 1.00 96.25 460 LEU A C 1
ATOM 3641 O O . LEU A 1 460 ? -23.210 19.408 -0.584 1.00 96.25 460 LEU A O 1
ATOM 3645 N N . ARG A 1 461 ? -23.551 17.475 0.519 1.00 94.56 461 ARG A N 1
ATOM 3646 C CA . ARG A 1 461 ? -24.380 18.051 1.592 1.00 94.56 461 ARG A CA 1
ATOM 3647 C C . ARG A 1 461 ? -23.575 18.949 2.534 1.00 94.56 461 ARG A C 1
ATOM 3649 O O . ARG A 1 461 ? -24.156 19.859 3.108 1.00 94.56 461 ARG A O 1
ATOM 3656 N N . LEU A 1 462 ? -22.268 18.705 2.670 1.00 94.06 462 LEU A N 1
ATOM 3657 C CA . LEU A 1 462 ? -21.347 19.562 3.425 1.00 94.06 462 LEU A CA 1
ATOM 3658 C C . LEU A 1 462 ? -20.751 20.667 2.547 1.00 94.06 462 LEU A C 1
ATOM 3660 O O . LEU A 1 462 ? -20.608 21.802 2.990 1.00 94.06 462 LEU A O 1
ATOM 3664 N N . GLY A 1 463 ? -20.347 20.332 1.313 1.00 94.06 463 GLY A N 1
ATOM 3665 C CA . GLY A 1 463 ? -19.691 21.280 0.403 1.00 94.06 463 GLY A CA 1
ATOM 3666 C C . GLY A 1 463 ? -18.355 21.832 0.927 1.00 94.06 463 GLY A C 1
ATOM 3667 O O . GLY A 1 463 ? -17.915 22.896 0.494 1.00 94.06 463 GLY A O 1
ATOM 3668 N N . HIS A 1 464 ? -17.710 21.132 1.866 1.00 95.31 464 HIS A N 1
ATOM 3669 C CA . HIS A 1 464 ? -16.502 21.593 2.550 1.00 95.31 464 HIS A CA 1
ATOM 3670 C C . HIS A 1 464 ? -15.208 21.142 1.855 1.00 95.31 464 HIS A C 1
ATOM 3672 O O . HIS A 1 464 ? -15.057 19.989 1.440 1.00 95.31 464 HIS A O 1
ATOM 3678 N N . ARG A 1 465 ? -14.215 22.039 1.825 1.00 94.19 465 ARG A N 1
ATOM 3679 C CA . ARG A 1 465 ? -12.839 21.743 1.415 1.00 94.19 465 ARG A CA 1
ATOM 3680 C C . ARG A 1 465 ? -11.858 22.375 2.392 1.00 94.19 465 ARG A C 1
ATOM 3682 O O . ARG A 1 465 ? -11.798 23.599 2.484 1.00 94.19 465 ARG A O 1
ATOM 3689 N N . HIS A 1 466 ? -11.024 21.551 3.023 1.00 93.81 466 HIS A N 1
ATOM 3690 C CA . HIS A 1 466 ? -9.968 22.050 3.894 1.00 93.81 466 HIS A CA 1
ATOM 3691 C C . HIS A 1 466 ? -8.976 22.901 3.099 1.00 93.81 466 HIS A C 1
ATOM 3693 O O . HIS A 1 466 ? -8.586 22.561 1.972 1.00 93.81 466 HIS A O 1
ATOM 3699 N N . GLN A 1 467 ? -8.521 23.986 3.716 1.00 88.94 467 GLN A N 1
ATOM 3700 C CA . GLN A 1 467 ? -7.458 24.830 3.193 1.00 88.94 467 GLN A CA 1
ATOM 3701 C C . GLN A 1 467 ? -6.255 24.748 4.125 1.00 88.94 467 GLN A C 1
ATOM 3703 O O . GLN A 1 467 ? -6.373 24.931 5.328 1.00 88.94 467 GLN A O 1
ATOM 3708 N N . GLN A 1 468 ? -5.086 24.480 3.553 1.00 83.06 468 GLN A N 1
ATOM 3709 C CA . GLN A 1 468 ? -3.821 24.488 4.273 1.00 83.06 468 GLN A CA 1
ATOM 3710 C C . GLN A 1 468 ? -2.810 25.240 3.422 1.00 83.06 468 GLN A C 1
ATOM 3712 O O . GLN A 1 468 ? -2.615 24.906 2.251 1.00 83.06 468 GLN A O 1
ATOM 3717 N N . LEU A 1 469 ? -2.156 26.242 4.006 1.00 81.69 469 LEU A N 1
ATOM 3718 C CA . LEU A 1 469 ? -1.038 26.894 3.338 1.00 81.69 469 LEU A CA 1
ATOM 3719 C C . LEU A 1 469 ? 0.136 25.908 3.243 1.00 81.69 469 LEU A C 1
ATOM 3721 O O . LEU A 1 469 ? 0.432 25.232 4.235 1.00 81.69 469 LEU A O 1
ATOM 3725 N N . PRO A 1 470 ? 0.812 25.807 2.084 1.00 80.06 470 PRO A N 1
ATOM 3726 C CA . PRO A 1 470 ? 2.025 25.012 1.969 1.00 80.06 470 PRO A CA 1
ATOM 3727 C C . PRO A 1 470 ? 3.106 25.549 2.910 1.00 80.06 470 PRO A C 1
ATOM 3729 O O . PRO A 1 470 ? 3.499 26.710 2.807 1.00 80.06 470 PRO A O 1
ATOM 3732 N N . VAL A 1 471 ? 3.613 24.689 3.791 1.00 84.44 471 VAL A N 1
ATOM 3733 C CA . VAL A 1 471 ? 4.758 24.987 4.656 1.00 84.44 471 VAL A CA 1
ATOM 3734 C C . VAL A 1 471 ? 5.853 23.964 4.361 1.00 84.44 471 VAL A C 1
ATOM 3736 O O . VAL A 1 471 ? 5.581 22.788 4.100 1.00 84.44 471 VAL A O 1
ATOM 3739 N N . ASN A 1 472 ? 7.102 24.424 4.324 1.00 85.50 472 ASN A N 1
ATOM 3740 C CA . ASN A 1 472 ? 8.259 23.565 4.109 1.00 85.50 472 ASN A CA 1
ATOM 3741 C C . ASN A 1 472 ? 9.180 23.601 5.329 1.00 85.50 472 ASN A C 1
ATOM 3743 O O . ASN A 1 472 ? 10.138 24.373 5.373 1.00 85.50 472 ASN A O 1
ATOM 3747 N N . ASP A 1 473 ? 8.879 22.740 6.296 1.00 89.12 473 ASP A N 1
ATOM 3748 C CA . ASP A 1 473 ? 9.609 22.653 7.561 1.00 89.12 473 ASP A CA 1
ATOM 3749 C C . ASP A 1 473 ? 11.101 22.322 7.354 1.00 89.12 473 ASP A C 1
ATOM 3751 O O . ASP A 1 473 ? 11.957 22.777 8.111 1.00 89.12 473 ASP A O 1
ATOM 3755 N N . PHE A 1 474 ? 11.437 21.621 6.262 1.00 88.88 474 PHE A N 1
ATOM 3756 C CA . PHE A 1 474 ? 12.808 21.223 5.926 1.00 88.88 474 PHE A CA 1
ATOM 3757 C C . PHE A 1 474 ? 13.741 22.395 5.583 1.00 88.88 474 PHE A C 1
ATOM 3759 O O . PHE A 1 474 ? 14.946 22.191 5.444 1.00 88.88 474 PHE A O 1
ATOM 3766 N N . ILE A 1 475 ? 13.214 23.612 5.399 1.00 86.56 475 ILE A N 1
ATOM 3767 C CA . ILE A 1 475 ? 14.047 24.814 5.238 1.00 86.56 475 ILE A CA 1
ATOM 3768 C C . ILE A 1 475 ? 14.764 25.142 6.549 1.00 86.56 475 ILE A C 1
ATOM 3770 O O . ILE A 1 475 ? 15.944 25.481 6.517 1.00 86.56 475 ILE A O 1
ATOM 3774 N N . ASN A 1 476 ? 14.057 25.025 7.675 1.00 86.06 476 ASN A N 1
ATOM 3775 C CA . ASN A 1 476 ? 14.589 25.355 8.995 1.00 86.06 476 ASN A CA 1
ATOM 3776 C C . ASN A 1 476 ? 15.192 24.121 9.674 1.00 86.06 476 ASN A C 1
ATOM 3778 O O . ASN A 1 476 ? 16.238 24.221 10.302 1.00 86.06 476 ASN A O 1
ATOM 3782 N N . GLU A 1 477 ? 14.570 22.954 9.496 1.00 89.12 477 GLU A N 1
ATOM 3783 C CA . GLU A 1 477 ? 15.018 21.692 10.087 1.00 89.12 477 GLU A CA 1
ATOM 3784 C C . GLU A 1 477 ? 15.188 20.616 8.995 1.00 89.12 477 GLU A C 1
ATOM 3786 O O . GLU A 1 477 ? 14.323 19.756 8.796 1.00 89.12 477 GLU A O 1
ATOM 3791 N N . PRO A 1 478 ? 16.302 20.640 8.236 1.00 90.00 478 PRO A N 1
ATOM 3792 C CA . PRO A 1 478 ? 16.485 19.791 7.052 1.00 90.00 478 PRO A CA 1
ATOM 3793 C C . PRO A 1 478 ? 16.584 18.292 7.371 1.00 90.00 478 PRO A C 1
ATOM 3795 O O . PRO A 1 478 ? 16.408 17.455 6.479 1.00 90.00 478 PRO A O 1
ATOM 3798 N N . LEU A 1 479 ? 16.865 17.947 8.630 1.00 92.06 479 LEU A N 1
ATOM 3799 C CA . LEU A 1 479 ? 17.019 16.569 9.088 1.00 92.06 479 LEU A CA 1
ATOM 3800 C C . LEU A 1 479 ? 15.735 15.943 9.632 1.00 92.06 479 LEU A C 1
ATOM 3802 O O . LEU A 1 479 ? 15.764 14.779 10.018 1.00 92.06 479 LEU A O 1
ATOM 3806 N N . MET A 1 480 ? 14.610 16.664 9.642 1.00 90.00 480 MET A N 1
ATOM 3807 C CA . MET A 1 480 ? 13.360 16.056 10.087 1.00 90.00 480 MET A CA 1
ATOM 3808 C C . MET A 1 480 ? 12.942 14.876 9.192 1.00 90.00 480 MET A C 1
ATOM 3810 O O . MET A 1 480 ? 13.053 14.968 7.962 1.00 90.00 480 MET A O 1
ATOM 3814 N N . PRO A 1 481 ? 12.381 13.802 9.783 1.00 88.12 481 PRO A N 1
ATOM 3815 C CA . PRO A 1 481 ? 11.851 12.661 9.034 1.00 88.12 481 PRO A CA 1
ATOM 3816 C C . PRO A 1 481 ? 10.679 13.027 8.109 1.00 88.12 481 PRO A C 1
ATOM 3818 O O . PRO A 1 481 ? 10.526 12.469 7.026 1.00 88.12 481 PRO A O 1
ATOM 3821 N N . ARG A 1 482 ? 9.835 13.977 8.531 1.00 89.50 482 ARG A N 1
ATOM 3822 C CA . ARG A 1 482 ? 8.612 14.401 7.832 1.00 89.50 482 ARG A CA 1
ATOM 3823 C C . ARG A 1 482 ? 8.196 15.809 8.245 1.00 89.50 482 ARG A C 1
ATOM 3825 O O . ARG A 1 482 ? 8.618 16.285 9.295 1.00 89.50 482 ARG A O 1
ATOM 3832 N N . ARG A 1 483 ? 7.324 16.447 7.458 1.00 89.19 483 ARG A N 1
ATOM 3833 C CA . ARG A 1 483 ? 6.692 17.712 7.864 1.00 89.19 483 ARG A CA 1
ATOM 3834 C C . ARG A 1 483 ? 5.617 17.459 8.916 1.00 89.19 483 ARG A C 1
ATOM 3836 O O . ARG A 1 483 ? 4.815 16.535 8.778 1.00 89.19 483 ARG A O 1
ATOM 3843 N N . ILE A 1 484 ? 5.587 18.309 9.934 1.00 86.44 484 ILE A N 1
ATOM 3844 C CA . ILE A 1 484 ? 4.667 18.224 11.078 1.00 86.44 484 ILE A CA 1
ATOM 3845 C C . ILE A 1 484 ? 3.747 19.444 11.166 1.00 86.44 484 ILE A C 1
ATOM 3847 O O . ILE A 1 484 ? 2.667 19.361 11.747 1.00 86.44 484 ILE A O 1
ATOM 3851 N N . SER A 1 485 ? 4.107 20.551 10.506 1.00 84.94 485 SER A N 1
ATOM 3852 C CA . SER A 1 485 ? 3.286 21.770 10.425 1.00 84.94 485 SER A CA 1
ATOM 3853 C C . SER A 1 485 ? 1.947 21.573 9.704 1.00 84.94 485 SER A C 1
ATOM 3855 O O . SER A 1 485 ? 1.053 22.415 9.789 1.00 84.94 485 SER A O 1
ATOM 3857 N N . GLN A 1 486 ? 1.791 20.448 9.004 1.00 80.25 486 GLN A N 1
ATOM 3858 C CA . GLN A 1 486 ? 0.610 20.086 8.229 1.00 80.25 486 GLN A CA 1
ATOM 3859 C C . GLN A 1 486 ? -0.040 18.795 8.753 1.00 80.25 486 GLN A C 1
ATOM 3861 O O . GLN A 1 486 ? -0.435 17.941 7.966 1.00 80.25 486 GLN A O 1
ATOM 3866 N N . ALA A 1 487 ? -0.189 18.669 10.077 1.00 81.94 487 ALA A N 1
ATOM 3867 C CA . ALA A 1 487 ? -0.919 17.576 10.742 1.00 81.94 487 ALA A CA 1
ATOM 3868 C C . ALA A 1 487 ? -2.360 17.376 10.215 1.00 81.94 487 ALA A C 1
ATOM 3870 O O . ALA A 1 487 ? -2.917 16.287 10.312 1.00 81.94 487 ALA A O 1
ATOM 3871 N N . GLY A 1 488 ? -2.927 18.407 9.581 1.00 82.88 488 GLY A N 1
ATOM 3872 C CA . GLY A 1 488 ? -4.207 18.372 8.882 1.00 82.88 488 GLY A CA 1
ATOM 3873 C C . GLY A 1 488 ? -5.411 18.530 9.812 1.00 82.88 488 GLY A C 1
ATOM 3874 O O . GLY A 1 488 ? -5.240 18.701 11.025 1.00 82.88 488 GLY A O 1
ATOM 3875 N N . PRO A 1 489 ? -6.626 18.554 9.242 1.00 93.50 489 PRO A N 1
ATOM 3876 C CA . PRO A 1 489 ? -7.816 18.852 10.017 1.00 93.50 489 PRO A CA 1
ATOM 3877 C C . PRO A 1 489 ? -8.237 17.674 10.893 1.00 93.50 489 PRO A C 1
ATOM 3879 O O . PRO A 1 489 ? -8.277 16.530 10.435 1.00 93.50 489 PRO A O 1
ATOM 3882 N N . GLY A 1 490 ? -8.607 17.979 12.130 1.00 93.50 490 GLY A N 1
ATOM 3883 C CA . GLY A 1 490 ? -9.411 17.104 12.966 1.00 93.50 490 GLY A CA 1
ATOM 3884 C C . GLY A 1 490 ? -10.901 17.196 12.645 1.00 93.50 490 GLY A C 1
ATOM 3885 O O . GLY A 1 490 ? -11.330 18.043 11.854 1.00 93.50 490 GLY A O 1
ATOM 3886 N N . VAL A 1 491 ? -11.684 16.319 13.263 1.00 95.81 491 VAL A N 1
ATOM 3887 C CA . VAL A 1 491 ? -13.140 16.253 13.100 1.00 95.81 491 VAL A CA 1
ATOM 3888 C C . VAL A 1 491 ? -13.811 15.868 14.411 1.00 95.81 491 VAL A C 1
ATOM 3890 O O . VAL A 1 491 ? -13.247 15.080 15.167 1.00 95.81 491 VAL A O 1
ATOM 3893 N N . ALA A 1 492 ? -14.991 16.414 14.681 1.00 94.50 492 ALA A N 1
ATOM 3894 C CA . ALA A 1 492 ? -15.783 16.068 15.852 1.00 94.50 492 ALA A CA 1
ATOM 3895 C C . ALA A 1 492 ? -17.280 16.100 15.537 1.00 94.50 492 ALA A C 1
ATOM 3897 O O . ALA A 1 492 ? -17.750 17.061 14.928 1.00 94.50 492 ALA A O 1
ATOM 3898 N N . TRP A 1 493 ? -18.010 15.081 15.986 1.00 93.00 493 TRP A N 1
ATOM 3899 C CA . TRP A 1 493 ? -19.463 15.158 16.139 1.00 93.00 493 TRP A CA 1
ATOM 3900 C C . TRP A 1 493 ? -19.792 15.714 17.523 1.00 93.00 493 TRP A C 1
ATOM 3902 O O . TRP A 1 493 ? -19.295 15.200 18.526 1.00 93.00 493 TRP A O 1
ATOM 3912 N N . ILE A 1 494 ? -20.593 16.773 17.576 1.00 88.38 494 ILE A N 1
ATOM 3913 C CA . ILE A 1 494 ? -20.993 17.462 18.806 1.00 88.38 494 ILE A CA 1
ATOM 3914 C C . ILE A 1 494 ? -22.433 17.950 18.671 1.00 88.38 494 ILE A C 1
ATOM 3916 O O . ILE A 1 494 ? -22.825 18.370 17.601 1.00 88.38 494 ILE A O 1
ATOM 3920 N N . ASP A 1 495 ? -23.218 17.930 19.737 1.00 84.69 495 ASP A N 1
ATOM 3921 C CA . ASP A 1 495 ? -24.551 18.552 19.759 1.00 84.69 495 ASP A CA 1
ATOM 3922 C C . ASP A 1 495 ? -24.394 19.988 20.307 1.00 84.69 495 ASP A C 1
ATOM 3924 O O . ASP A 1 495 ? -24.389 20.186 21.528 1.00 84.69 495 ASP A O 1
ATOM 3928 N N . ASP A 1 496 ? -24.101 20.969 19.434 1.00 84.06 496 ASP A N 1
ATOM 3929 C CA . ASP A 1 496 ? -23.754 22.346 19.849 1.00 84.06 496 ASP A CA 1
ATOM 3930 C C . ASP A 1 496 ? -24.977 23.088 20.399 1.00 84.06 496 ASP A C 1
ATOM 3932 O O . ASP A 1 496 ? -24.900 23.759 21.435 1.00 84.06 496 ASP A O 1
ATOM 3936 N N . ASP A 1 497 ? -26.124 22.947 19.733 1.00 85.38 497 ASP A N 1
ATOM 3937 C CA . ASP A 1 497 ? -27.353 23.657 20.088 1.00 85.38 497 ASP A CA 1
ATOM 3938 C C . ASP A 1 497 ? -28.299 22.869 21.014 1.00 85.38 497 ASP A C 1
ATOM 3940 O O . ASP A 1 497 ? -29.268 23.441 21.532 1.00 85.38 497 ASP A O 1
ATOM 3944 N N . ARG A 1 498 ? -27.957 21.612 21.336 1.00 83.62 498 ARG A N 1
ATOM 3945 C CA . ARG A 1 498 ? -28.718 20.709 22.214 1.00 83.62 498 ARG A CA 1
ATOM 3946 C C . ARG A 1 498 ? -30.101 20.372 21.668 1.00 83.62 498 ARG A C 1
ATOM 3948 O O . ARG A 1 498 ? -31.028 20.135 22.455 1.00 83.62 498 ARG A O 1
ATOM 3955 N N . ASP A 1 499 ? -30.266 20.370 20.349 1.00 85.25 499 ASP A N 1
ATOM 3956 C CA . ASP A 1 499 ? -31.508 19.963 19.694 1.00 85.25 499 ASP A CA 1
ATOM 3957 C C . ASP A 1 499 ? -31.630 18.432 19.539 1.00 85.25 499 ASP A C 1
ATOM 3959 O O . ASP A 1 499 ? -32.700 17.915 19.182 1.00 85.25 499 ASP A O 1
ATOM 3963 N N . GLY A 1 500 ? -30.565 17.710 19.903 1.00 83.31 500 GLY A N 1
ATOM 3964 C CA . GLY A 1 500 ? -30.474 16.260 19.860 1.00 83.31 500 GLY A CA 1
ATOM 3965 C C . GLY A 1 500 ? -30.055 15.703 18.503 1.00 83.31 500 GLY A C 1
ATOM 3966 O O . GLY A 1 500 ? -30.148 14.487 18.343 1.00 83.31 500 GLY A O 1
ATOM 3967 N N . TRP A 1 501 ? -29.640 16.548 17.557 1.00 88.38 501 TRP A N 1
ATOM 3968 C CA . TRP A 1 501 ? -28.984 16.178 16.307 1.00 88.38 501 TRP A CA 1
ATOM 3969 C C . TRP A 1 501 ? -27.507 16.536 16.381 1.00 88.38 501 TRP A C 1
ATOM 3971 O O . TRP A 1 501 ? -27.122 17.657 16.684 1.00 88.38 501 TRP A O 1
ATOM 3981 N N . GLU A 1 502 ? -26.646 15.576 16.072 1.00 89.38 502 GLU A N 1
ATOM 3982 C CA . GLU A 1 502 ? -25.215 15.821 16.104 1.00 89.38 502 GLU A CA 1
ATOM 3983 C C . GLU A 1 502 ? -24.767 16.736 14.954 1.00 89.38 502 GLU A C 1
ATOM 3985 O O . GLU A 1 502 ? -24.922 16.408 13.772 1.00 89.38 502 GLU A O 1
ATOM 3990 N N . ASP A 1 503 ? -24.137 17.851 15.309 1.00 92.69 503 ASP A N 1
ATOM 3991 C CA . ASP A 1 503 ? -23.459 18.796 14.431 1.00 92.69 503 ASP A CA 1
ATOM 3992 C C . ASP A 1 503 ? -22.015 18.372 14.154 1.00 92.69 503 ASP A C 1
ATOM 3994 O O . ASP A 1 503 ? -21.359 17.682 14.939 1.00 92.69 503 ASP A O 1
ATOM 3998 N N . LEU A 1 504 ? -21.481 18.830 13.022 1.00 95.12 504 LEU A N 1
ATOM 3999 C CA . LEU A 1 504 ? -20.139 18.472 12.579 1.00 95.12 504 LEU A CA 1
ATOM 4000 C C . LEU A 1 504 ? -19.172 19.647 12.717 1.00 95.12 504 LEU A C 1
ATOM 4002 O O . LEU A 1 504 ? -19.288 20.643 12.000 1.00 95.12 504 LEU A O 1
ATOM 4006 N N . ALA A 1 505 ? -18.152 19.497 13.557 1.00 94.44 505 ALA A N 1
ATOM 4007 C CA . ALA A 1 505 ? -17.024 20.416 13.638 1.00 94.44 505 ALA A CA 1
ATOM 4008 C C . ALA A 1 505 ? -15.814 19.881 12.857 1.00 94.44 505 ALA A C 1
ATOM 4010 O O . ALA A 1 505 ? -15.409 18.726 12.997 1.00 94.44 505 ALA A O 1
ATOM 4011 N N . ILE A 1 506 ? -15.188 20.743 12.058 1.00 94.31 506 ILE A N 1
ATOM 4012 C CA . ILE A 1 506 ? -13.938 20.465 11.344 1.00 94.31 506 ILE A CA 1
ATOM 4013 C C . ILE A 1 506 ? -12.877 21.423 11.872 1.00 94.31 506 ILE A C 1
ATOM 4015 O O . ILE A 1 506 ? -13.020 22.638 11.748 1.00 94.31 506 ILE A O 1
ATOM 4019 N N . VAL A 1 507 ? -11.803 20.890 12.454 1.00 90.00 507 VAL A N 1
ATOM 4020 C CA . VAL A 1 507 ? -10.821 21.689 13.201 1.00 90.00 507 VAL A CA 1
ATOM 4021 C C . VAL A 1 507 ? -9.485 21.717 12.471 1.00 90.00 507 VAL A C 1
ATOM 4023 O O . VAL A 1 507 ? -8.764 20.726 12.435 1.00 90.00 507 VAL A O 1
ATOM 4026 N N . GLY A 1 508 ? -9.141 22.856 11.878 1.00 85.00 508 GLY A N 1
ATOM 4027 C CA . GLY A 1 508 ? -7.843 23.094 11.252 1.00 85.00 508 GLY A CA 1
ATOM 4028 C C . GLY A 1 508 ? -6.828 23.717 12.215 1.00 85.00 508 GLY A C 1
ATOM 4029 O O . GLY A 1 508 ? -7.115 24.019 13.370 1.00 85.00 508 GLY A O 1
ATOM 4030 N N . ASN A 1 509 ? -5.620 23.983 11.717 1.00 75.19 509 ASN A N 1
ATOM 4031 C CA . ASN A 1 509 ? -4.567 24.621 12.519 1.00 75.19 509 ASN A CA 1
ATOM 4032 C C . ASN A 1 509 ? -4.845 26.105 12.839 1.00 75.19 509 ASN A C 1
ATOM 4034 O O . ASN A 1 509 ? -4.205 26.665 13.724 1.00 75.19 509 ASN A O 1
ATOM 4038 N N . THR A 1 510 ? -5.756 26.757 12.112 1.00 71.81 510 THR A N 1
ATOM 4039 C CA . THR A 1 510 ? -6.059 28.195 12.248 1.00 71.81 510 THR A CA 1
ATOM 4040 C C . THR A 1 510 ? -7.441 28.476 12.844 1.00 71.81 510 THR A C 1
ATOM 4042 O O . THR A 1 510 ? -7.864 29.629 12.853 1.00 71.81 510 THR A O 1
ATOM 4045 N N . GLY A 1 511 ? -8.162 27.449 13.302 1.00 83.75 511 GLY A N 1
ATOM 4046 C CA . GLY A 1 511 ? -9.527 27.563 13.822 1.00 83.75 511 GLY A CA 1
ATOM 4047 C C . GLY A 1 511 ? -10.390 26.356 13.457 1.00 83.75 511 GLY A C 1
ATOM 4048 O O . GLY A 1 511 ? -9.882 25.345 12.976 1.00 83.75 511 GLY A O 1
ATOM 4049 N N . HIS A 1 512 ? -11.697 26.470 13.669 1.00 88.31 512 HIS A N 1
ATOM 4050 C CA . HIS A 1 512 ? -12.671 25.428 13.350 1.00 88.31 512 HIS A CA 1
ATOM 4051 C C . HIS A 1 512 ? -13.812 25.971 12.481 1.00 88.31 512 HIS A C 1
ATOM 4053 O O . HIS A 1 512 ? -14.080 27.172 12.459 1.00 88.31 512 HIS A O 1
ATOM 4059 N N . GLU A 1 513 ? -14.475 25.073 11.759 1.00 91.62 513 GLU A N 1
ATOM 4060 C CA . GLU A 1 513 ? -15.714 25.323 11.026 1.00 91.62 513 GLU A CA 1
ATOM 4061 C C . GLU A 1 513 ? -16.796 24.389 11.566 1.00 91.62 513 GLU A C 1
ATOM 4063 O O . GLU A 1 513 ? -16.541 23.193 11.698 1.00 91.62 513 GLU A O 1
ATOM 4068 N N . LEU A 1 514 ? -17.983 24.919 11.862 1.00 93.38 514 LEU A N 1
ATOM 4069 C CA . LEU A 1 514 ? -19.105 24.146 12.393 1.00 93.38 514 LEU A CA 1
ATOM 4070 C C . LEU A 1 514 ? -20.246 24.075 11.374 1.00 93.38 514 LEU A C 1
ATOM 4072 O O . LEU A 1 514 ? -20.579 25.072 10.724 1.00 93.38 514 LEU A O 1
ATOM 4076 N N . PHE A 1 515 ? -20.832 22.890 11.244 1.00 95.06 515 PHE A N 1
ATOM 4077 C CA . PHE A 1 515 ? -21.935 22.580 10.347 1.00 95.06 515 PHE A CA 1
ATOM 4078 C C . PHE A 1 515 ? -23.102 22.031 11.162 1.00 95.06 515 PHE A C 1
ATOM 4080 O O . PHE A 1 515 ? -23.056 20.878 11.588 1.00 95.06 515 PHE A O 1
ATOM 4087 N N . VAL A 1 516 ? -24.141 22.848 11.330 1.00 94.56 516 VAL A N 1
ATOM 4088 C CA . VAL A 1 516 ? -25.350 22.465 12.063 1.00 94.56 516 VAL A CA 1
ATOM 4089 C C . VAL A 1 516 ? -26.148 21.450 11.259 1.00 94.56 516 VAL A C 1
ATOM 4091 O O . VAL A 1 516 ? -26.371 21.655 10.056 1.00 94.56 516 VAL A O 1
ATOM 4094 N N . ASN A 1 517 ? -26.576 20.373 11.908 1.00 94.56 517 ASN A N 1
ATOM 4095 C CA . ASN A 1 517 ? -27.295 19.265 11.307 1.00 94.56 517 ASN A CA 1
ATOM 4096 C C . ASN A 1 517 ? -28.815 19.411 11.456 1.00 94.56 517 ASN A C 1
ATOM 4098 O O . ASN A 1 517 ? -29.439 19.009 12.426 1.00 94.56 517 ASN A O 1
ATOM 4102 N N . MET A 1 518 ? -29.464 19.886 10.400 1.00 92.75 518 MET A N 1
ATOM 4103 C CA . MET A 1 518 ? -30.919 19.975 10.311 1.00 92.75 518 MET A CA 1
ATOM 4104 C C . MET A 1 518 ? -31.513 18.707 9.687 1.00 92.75 518 MET A C 1
ATOM 4106 O O . MET A 1 518 ? -32.054 18.738 8.571 1.00 92.75 518 MET A O 1
ATOM 4110 N N . LYS A 1 519 ? -31.444 17.587 10.415 1.00 90.88 519 LYS A N 1
ATOM 4111 C CA . LYS A 1 519 ? -32.030 16.289 10.020 1.00 90.88 519 LYS A CA 1
ATOM 4112 C C . LYS A 1 519 ? -31.437 15.724 8.727 1.00 90.88 519 LYS A C 1
ATOM 4114 O O . LYS A 1 519 ? -32.142 15.513 7.734 1.00 90.88 519 LYS A O 1
ATOM 4119 N N . GLY A 1 520 ? -30.118 15.561 8.706 1.00 90.00 520 GLY A N 1
ATOM 4120 C CA . GLY A 1 520 ? -29.358 15.054 7.563 1.00 90.00 520 GLY A CA 1
ATOM 4121 C C . GLY A 1 520 ? -29.038 16.098 6.489 1.00 90.00 520 GLY A C 1
ATOM 4122 O O . GLY A 1 520 ? -28.558 15.741 5.402 1.00 90.00 520 GLY A O 1
ATOM 4123 N N . ARG A 1 521 ? -29.311 17.380 6.766 1.00 91.56 521 ARG A N 1
ATOM 4124 C CA . ARG A 1 521 ? -28.941 18.540 5.941 1.00 91.56 521 ARG A CA 1
ATOM 4125 C C . ARG A 1 521 ? -28.065 19.478 6.752 1.00 91.56 521 ARG A C 1
ATOM 4127 O O . ARG A 1 521 ? -28.450 19.866 7.842 1.00 91.56 521 ARG A O 1
ATOM 4134 N N . PHE A 1 522 ? -26.947 19.904 6.181 1.00 95.06 522 PHE A N 1
ATOM 4135 C CA . PHE A 1 522 ? -25.964 20.699 6.905 1.00 95.06 522 PHE A CA 1
ATOM 4136 C C . PHE A 1 522 ? -25.995 22.167 6.493 1.00 95.06 522 PHE A C 1
ATOM 4138 O O . PHE A 1 522 ? -26.148 22.490 5.313 1.00 95.06 522 PHE A O 1
ATOM 4145 N N . SER A 1 523 ? -25.811 23.058 7.466 1.00 93.75 523 SER A N 1
ATOM 4146 C CA . SER A 1 523 ? -25.556 24.477 7.223 1.00 93.75 523 SER A CA 1
ATOM 4147 C C . SER A 1 523 ? -24.355 24.939 8.028 1.00 93.75 523 SER A C 1
ATOM 4149 O O . SER A 1 523 ? -24.293 24.738 9.236 1.00 93.75 523 SER A O 1
ATOM 4151 N N . ARG A 1 524 ? -23.410 25.604 7.366 1.00 93.81 524 ARG A N 1
ATOM 4152 C CA . ARG A 1 524 ? -22.262 26.203 8.047 1.00 93.81 524 ARG A CA 1
ATOM 4153 C C . ARG A 1 524 ? -22.711 27.388 8.902 1.00 93.81 524 ARG A C 1
ATOM 4155 O O . ARG A 1 524 ? -23.459 28.236 8.415 1.00 93.81 524 ARG A O 1
ATOM 4162 N N . ILE A 1 525 ? -22.191 27.478 10.121 1.00 90.88 525 ILE A N 1
ATOM 4163 C CA . ILE A 1 525 ? -22.383 28.620 11.024 1.00 90.88 525 ILE A CA 1
ATOM 4164 C C . ILE A 1 525 ? -21.038 29.251 11.407 1.00 90.88 525 ILE A C 1
ATOM 4166 O O . ILE A 1 525 ? -19.975 28.659 11.210 1.00 90.88 525 ILE A O 1
ATOM 4170 N N . THR A 1 526 ? -21.076 30.497 11.882 1.00 81.00 526 THR A N 1
ATOM 4171 C CA . THR A 1 526 ? -19.883 31.296 12.233 1.00 81.00 526 THR A CA 1
ATOM 4172 C C . THR A 1 526 ? -19.801 31.663 13.710 1.00 81.00 526 THR A C 1
ATOM 4174 O O . THR A 1 526 ? -18.741 32.076 14.166 1.00 81.00 526 THR A O 1
ATOM 4177 N N . GLU A 1 527 ? -20.902 31.532 14.446 1.00 78.50 527 GLU A N 1
ATOM 4178 C CA . GLU A 1 527 ? -20.985 31.777 15.884 1.00 78.50 527 GLU A CA 1
ATOM 4179 C C . GLU A 1 527 ? -21.410 30.472 16.551 1.00 78.50 527 GLU A C 1
ATOM 4181 O O . GLU A 1 527 ? -22.392 29.871 16.128 1.00 78.50 527 GLU A O 1
ATOM 4186 N N . SER A 1 528 ? -20.651 30.027 17.549 1.00 74.94 528 SER A N 1
ATOM 4187 C CA . SER A 1 528 ? -20.890 28.782 18.276 1.00 74.94 528 SER A CA 1
ATOM 4188 C C . SER A 1 528 ? -20.410 28.937 19.715 1.00 74.94 528 SER A C 1
ATOM 4190 O O . SER A 1 528 ? -19.445 29.662 19.975 1.00 74.94 528 SER A O 1
ATOM 4192 N N . ASN A 1 529 ? -21.089 28.259 20.640 1.00 71.81 529 ASN A N 1
ATOM 4193 C CA . ASN A 1 529 ? -20.648 28.132 22.029 1.00 71.81 529 ASN A CA 1
ATOM 4194 C C . ASN A 1 529 ? -20.012 26.759 22.301 1.00 71.81 529 ASN A C 1
ATOM 4196 O O . ASN A 1 529 ? -19.710 26.448 23.457 1.00 71.81 529 ASN A O 1
ATOM 4200 N N . ALA A 1 530 ? -19.798 25.952 21.259 1.00 71.38 530 ALA A N 1
ATOM 4201 C CA . ALA A 1 530 ? -19.262 24.613 21.373 1.00 71.38 530 ALA A CA 1
ATOM 4202 C C . ALA A 1 530 ? -17.875 24.620 22.010 1.00 71.38 530 ALA A C 1
ATOM 4204 O O . ALA A 1 530 ? -16.945 25.310 21.576 1.00 71.38 530 ALA A O 1
ATOM 4205 N N . ILE A 1 531 ? -17.710 23.760 23.008 1.00 77.56 531 ILE A N 1
ATOM 4206 C CA . ILE A 1 531 ? -16.399 23.428 23.547 1.00 77.56 531 ILE A CA 1
ATOM 4207 C C . ILE A 1 531 ? -15.807 22.356 22.637 1.00 77.56 531 ILE A C 1
ATOM 4209 O O . ILE A 1 531 ? -16.263 21.215 22.624 1.00 77.56 531 ILE A O 1
ATOM 4213 N N . MET A 1 532 ? -14.795 22.735 21.858 1.00 83.62 532 MET A N 1
ATOM 4214 C CA . MET A 1 532 ? -14.096 21.793 20.988 1.00 83.62 532 MET A CA 1
ATOM 4215 C C . MET A 1 532 ? -13.330 20.747 21.817 1.00 83.62 532 MET A C 1
ATOM 4217 O O . MET A 1 532 ? -12.728 21.106 22.837 1.00 83.62 532 MET A O 1
ATOM 4221 N N . PRO A 1 533 ? -13.274 19.482 21.363 1.00 82.94 533 PRO A N 1
ATOM 4222 C CA . PRO A 1 533 ? -12.438 18.460 21.981 1.00 82.94 533 PRO A CA 1
ATOM 4223 C C . PRO A 1 533 ? -10.966 18.887 22.067 1.00 82.94 533 PRO A C 1
ATOM 4225 O O . PRO A 1 533 ? -10.410 19.468 21.131 1.00 82.94 533 PRO A O 1
ATOM 4228 N N . ASN A 1 534 ? -10.311 18.575 23.188 1.00 85.88 534 ASN A N 1
ATOM 4229 C CA . ASN A 1 534 ? -8.885 18.830 23.374 1.00 85.88 534 ASN A CA 1
ATOM 4230 C C . ASN A 1 534 ? -8.069 17.565 23.077 1.00 85.88 534 ASN A C 1
ATOM 4232 O O . ASN A 1 534 ? -7.953 16.682 23.920 1.00 85.88 534 ASN A O 1
ATOM 4236 N N . TRP A 1 535 ? -7.458 17.505 21.894 1.00 85.62 535 TRP A N 1
ATOM 4237 C CA . TRP A 1 535 ? -6.616 16.374 21.479 1.00 85.62 535 TRP A CA 1
ATOM 4238 C C . TRP A 1 535 ? -5.191 16.395 22.044 1.00 85.62 535 TRP A C 1
ATOM 4240 O O . TRP A 1 535 ? -4.414 15.488 21.752 1.00 85.62 535 TRP A O 1
ATOM 4250 N N . ASN A 1 536 ? -4.814 17.411 22.828 1.00 85.69 536 ASN A N 1
ATOM 4251 C CA . ASN A 1 536 ? -3.506 17.414 23.479 1.00 85.69 536 ASN A CA 1
ATOM 4252 C C . ASN A 1 536 ? -3.413 16.277 24.499 1.00 85.69 536 ASN A C 1
ATOM 4254 O O . ASN A 1 536 ? -4.417 15.878 25.093 1.00 85.69 536 ASN A O 1
ATOM 4258 N N . ALA A 1 537 ? -2.195 15.779 24.715 1.00 81.75 537 ALA A N 1
ATOM 4259 C CA . ALA A 1 537 ? -1.953 14.754 25.717 1.00 81.75 537 ALA A CA 1
ATOM 4260 C C . ALA A 1 537 ? -2.390 15.252 27.108 1.00 81.75 537 ALA A C 1
ATOM 4262 O O . ALA A 1 537 ? -2.016 16.362 27.500 1.00 81.75 537 ALA A O 1
ATOM 4263 N N . PRO A 1 538 ? -3.143 14.446 27.873 1.00 83.00 538 PRO A N 1
ATOM 4264 C CA . PRO A 1 538 ? -3.557 14.812 29.227 1.00 83.00 538 PRO A CA 1
ATOM 4265 C C . PRO A 1 538 ? -2.433 14.648 30.267 1.00 83.00 538 PRO A C 1
ATOM 4267 O O . PRO A 1 538 ? -2.614 15.022 31.424 1.00 83.00 538 PRO A O 1
ATOM 4270 N N . VAL A 1 539 ? -1.275 14.107 29.868 1.00 85.06 539 VAL A N 1
ATOM 4271 C CA . VAL A 1 539 ? -0.068 13.948 30.693 1.00 85.06 539 VAL A CA 1
ATOM 4272 C C . VAL A 1 539 ? 1.174 14.383 29.908 1.00 85.06 539 VAL A C 1
ATOM 4274 O O . VAL A 1 539 ? 1.215 14.254 28.684 1.00 85.06 539 VAL A O 1
ATOM 4277 N N . GLU A 1 540 ? 2.191 14.899 30.604 1.00 84.94 540 GLU A N 1
ATOM 4278 C CA . GLU A 1 540 ? 3.468 15.271 29.982 1.00 84.94 540 GLU A CA 1
ATOM 4279 C C . GLU A 1 540 ? 4.300 14.030 29.631 1.00 84.94 540 GLU A C 1
ATOM 4281 O O . GLU A 1 540 ? 4.486 13.125 30.447 1.00 84.94 540 GLU A O 1
ATOM 4286 N N . THR A 1 541 ? 4.846 14.008 28.415 1.00 81.62 541 THR A N 1
ATOM 4287 C CA . THR A 1 541 ? 5.709 12.936 27.908 1.00 81.62 541 THR A CA 1
ATOM 4288 C C . THR A 1 541 ? 6.926 13.519 27.202 1.00 81.62 541 THR A C 1
ATOM 4290 O O . THR A 1 541 ? 6.904 14.657 26.733 1.00 81.62 541 THR A O 1
ATOM 4293 N N . VAL A 1 542 ? 8.004 12.735 27.104 1.00 79.62 542 VAL A N 1
ATOM 4294 C CA . VAL A 1 542 ? 9.182 13.146 26.324 1.00 79.62 542 VAL A CA 1
ATOM 4295 C C . VAL A 1 542 ? 8.972 12.870 24.833 1.00 79.62 542 VAL A C 1
ATOM 4297 O O . VAL A 1 542 ? 9.508 13.576 23.981 1.00 79.62 542 VAL A O 1
ATOM 4300 N N . GLU A 1 543 ? 8.203 11.833 24.511 1.00 86.44 543 GLU A N 1
ATOM 4301 C CA . GLU A 1 543 ? 7.756 11.496 23.164 1.00 86.44 543 GLU A CA 1
ATOM 4302 C C . GLU A 1 543 ? 6.641 12.442 22.711 1.00 86.44 543 GLU A C 1
ATOM 4304 O O . GLU A 1 543 ? 5.869 12.957 23.523 1.00 86.44 543 GLU A O 1
ATOM 4309 N N . ARG A 1 544 ? 6.499 12.615 21.394 1.00 89.06 544 ARG A N 1
ATOM 4310 C CA . ARG A 1 544 ? 5.311 13.264 20.836 1.00 89.06 544 ARG A CA 1
ATOM 4311 C C . ARG A 1 544 ? 4.124 12.303 20.906 1.00 89.06 544 ARG A C 1
ATOM 4313 O O . ARG A 1 544 ? 4.236 11.169 20.448 1.00 89.06 544 ARG A O 1
ATOM 4320 N N . VAL A 1 545 ? 2.996 12.785 21.421 1.00 92.62 545 VAL A N 1
ATOM 4321 C CA . VAL A 1 545 ? 1.712 12.068 21.456 1.00 92.62 545 VAL A CA 1
ATOM 4322 C C . VAL A 1 545 ? 0.832 12.561 20.313 1.00 92.62 545 VAL A C 1
ATOM 4324 O O . VAL A 1 545 ? 0.642 13.768 20.159 1.00 92.62 545 VAL A O 1
ATOM 4327 N N . ASN A 1 546 ? 0.298 11.637 19.515 1.00 92.62 546 ASN A N 1
ATOM 4328 C CA . ASN A 1 546 ? -0.562 11.960 18.370 1.00 92.62 546 ASN A CA 1
ATOM 4329 C C . ASN A 1 546 ? -2.054 11.717 18.621 1.00 92.62 546 ASN A C 1
ATOM 4331 O O . ASN A 1 546 ? -2.896 12.341 17.972 1.00 92.62 546 ASN A O 1
ATOM 4335 N N . GLY A 1 547 ? -2.372 10.820 19.550 1.00 93.00 547 GLY A N 1
ATOM 4336 C CA . GLY A 1 547 ? -3.732 10.426 19.881 1.00 93.00 547 GLY A CA 1
ATOM 4337 C C . GLY A 1 547 ? -3.785 9.757 21.245 1.00 93.00 547 GLY A C 1
ATOM 4338 O O . GLY A 1 547 ? -2.765 9.283 21.758 1.00 93.00 547 GLY A O 1
ATOM 4339 N N . TRP A 1 548 ? -4.972 9.743 21.834 1.00 95.19 548 TRP A N 1
ATOM 4340 C CA . TRP A 1 548 ? -5.231 9.103 23.112 1.00 95.19 548 TRP A CA 1
ATOM 4341 C C . TRP A 1 548 ? -6.672 8.603 23.175 1.00 95.19 548 TRP A C 1
ATOM 4343 O O . TRP A 1 548 ? -7.526 9.092 22.437 1.00 95.19 548 TRP A O 1
ATOM 4353 N N . ALA A 1 549 ? -6.915 7.629 24.045 1.00 94.81 549 ALA A N 1
ATOM 4354 C CA . ALA A 1 549 ? -8.238 7.100 24.355 1.00 94.81 549 ALA A CA 1
ATOM 4355 C C . ALA A 1 549 ? -8.361 6.863 25.864 1.00 94.81 549 ALA A C 1
ATOM 4357 O O . ALA A 1 549 ? -7.348 6.675 26.549 1.00 94.81 549 ALA A O 1
ATOM 4358 N N . LYS A 1 550 ? -9.596 6.891 26.375 1.00 92.69 550 LYS A N 1
ATOM 4359 C CA . LYS A 1 550 ? -9.890 6.726 27.800 1.00 92.69 550 LYS A CA 1
ATOM 4360 C C . LYS A 1 550 ? -11.136 5.867 28.022 1.00 92.69 550 LYS A C 1
ATOM 4362 O O . LYS A 1 550 ? -12.211 6.229 27.550 1.00 92.69 550 LYS A O 1
ATOM 4367 N N . ALA A 1 551 ? -10.989 4.767 28.755 1.00 93.38 551 ALA A N 1
ATOM 4368 C CA . ALA A 1 551 ? -12.077 3.919 29.246 1.00 93.38 551 ALA A CA 1
ATOM 4369 C C . ALA A 1 551 ? -11.552 2.993 30.358 1.00 93.38 551 ALA A C 1
ATOM 4371 O O . ALA A 1 551 ? -10.347 2.917 30.571 1.00 93.38 551 ALA A O 1
ATOM 4372 N N . ASP A 1 552 ? -12.452 2.317 31.066 1.00 93.25 552 ASP A N 1
ATOM 4373 C CA . ASP A 1 552 ? -12.119 1.321 32.095 1.00 93.25 552 ASP A CA 1
ATOM 4374 C C . ASP A 1 552 ? -11.513 0.061 31.442 1.00 93.25 552 ASP A C 1
ATOM 4376 O O . ASP A 1 552 ? -12.240 -0.764 30.883 1.00 93.25 552 ASP A O 1
ATOM 4380 N N . LEU A 1 553 ? -10.177 -0.026 31.413 1.00 94.12 553 LEU A N 1
ATOM 4381 C CA . LEU A 1 553 ? -9.435 -1.036 30.649 1.00 94.12 553 LEU A CA 1
ATOM 4382 C C . LEU A 1 553 ? -9.197 -2.310 31.466 1.00 94.12 553 LEU A C 1
ATOM 4384 O O . LEU A 1 553 ? -9.174 -3.405 30.896 1.00 94.12 553 LEU A O 1
ATOM 4388 N N . ASP A 1 554 ? -9.015 -2.177 32.782 1.00 92.19 554 ASP A N 1
ATOM 4389 C CA . ASP A 1 554 ? -8.799 -3.301 33.697 1.00 92.19 554 ASP A CA 1
ATOM 4390 C C . ASP A 1 554 ? -10.078 -3.783 34.415 1.00 92.19 554 ASP A C 1
ATOM 4392 O O . ASP A 1 554 ? -10.069 -4.848 35.044 1.00 92.19 554 ASP A O 1
ATOM 4396 N N . GLY A 1 555 ? -11.194 -3.066 34.253 1.00 91.62 555 GLY A N 1
ATOM 4397 C CA . GLY A 1 555 ? -12.499 -3.417 34.805 1.00 91.62 555 GLY A CA 1
ATOM 4398 C C . GLY A 1 555 ? -12.673 -3.035 36.276 1.00 91.62 555 GLY A C 1
ATOM 4399 O O . GLY A 1 555 ? -13.550 -3.602 36.939 1.00 91.62 555 GLY A O 1
ATOM 4400 N N . ASP A 1 556 ? -11.838 -2.141 36.816 1.00 91.06 556 ASP A N 1
ATOM 4401 C CA . ASP A 1 556 ? -11.930 -1.663 38.198 1.00 91.06 556 ASP A CA 1
ATOM 4402 C C . ASP A 1 556 ? -12.937 -0.513 38.397 1.00 91.06 556 ASP A C 1
ATOM 4404 O O . ASP A 1 556 ? -13.282 -0.170 39.534 1.00 91.06 556 ASP A O 1
ATOM 4408 N N . GLY A 1 557 ? -13.498 0.002 37.300 1.00 88.38 557 GLY A N 1
ATOM 4409 C CA . GLY A 1 557 ? -14.501 1.058 37.279 1.00 88.38 557 GLY A CA 1
ATOM 4410 C C . GLY A 1 557 ? -13.928 2.464 37.102 1.00 88.38 557 GLY A C 1
ATOM 4411 O O . GLY A 1 557 ? -14.717 3.386 36.865 1.00 88.38 557 GLY A O 1
ATOM 4412 N N . ASP A 1 558 ? -12.610 2.656 37.185 1.00 89.50 558 ASP A N 1
ATOM 4413 C CA . ASP A 1 558 ? -11.948 3.933 36.936 1.00 89.50 558 ASP A CA 1
ATOM 4414 C C . ASP A 1 558 ? -11.372 3.975 35.505 1.00 89.50 558 ASP A C 1
ATOM 4416 O O . ASP A 1 558 ? -10.630 3.090 35.097 1.00 89.50 558 ASP A O 1
ATOM 4420 N N . PRO A 1 559 ? -11.667 5.009 34.690 1.00 91.31 559 PRO A N 1
ATOM 4421 C CA . PRO A 1 559 ? -11.171 5.017 33.319 1.00 91.31 559 PRO A CA 1
ATOM 4422 C C . PRO A 1 559 ? -9.654 5.251 33.211 1.00 91.31 559 PRO A C 1
ATOM 4424 O O . PRO A 1 559 ? -9.142 6.315 33.591 1.00 91.31 559 PRO A O 1
ATOM 4427 N N . ASP A 1 560 ? -8.978 4.303 32.575 1.00 94.38 560 ASP A N 1
ATOM 4428 C CA . ASP A 1 560 ? -7.557 4.306 32.249 1.00 94.38 560 ASP A CA 1
ATOM 4429 C C . ASP A 1 560 ? -7.258 5.103 30.979 1.00 94.38 560 ASP A C 1
ATOM 4431 O O . ASP A 1 560 ? -8.126 5.346 30.140 1.00 94.38 560 ASP A O 1
ATOM 4435 N N . LEU A 1 561 ? -6.002 5.522 30.826 1.00 95.12 561 LEU A N 1
ATOM 4436 C CA . LEU A 1 561 ? -5.542 6.354 29.717 1.00 95.12 561 LEU A CA 1
ATOM 4437 C C . LEU A 1 561 ? -4.533 5.604 28.847 1.00 95.12 561 LEU A C 1
ATOM 4439 O O . LEU A 1 561 ? -3.533 5.088 29.344 1.00 95.12 561 LEU A O 1
ATOM 4443 N N . VAL A 1 562 ? -4.732 5.646 27.530 1.00 97.00 562 VAL A N 1
ATOM 4444 C CA . VAL A 1 562 ? -3.804 5.064 26.552 1.00 97.00 562 VAL A CA 1
ATOM 4445 C C . VAL A 1 562 ? -3.339 6.122 25.562 1.00 97.00 562 VAL A C 1
ATOM 4447 O O . VAL A 1 562 ? -4.148 6.903 25.066 1.00 97.00 562 VAL A O 1
ATOM 4450 N N . LEU A 1 563 ? -2.036 6.152 25.268 1.00 97.56 563 LEU A N 1
ATOM 4451 C CA . LEU A 1 563 ? -1.398 7.136 24.389 1.00 97.56 563 LEU A CA 1
ATOM 4452 C C . LEU A 1 563 ? -0.719 6.471 23.186 1.00 97.56 563 LEU A C 1
ATOM 4454 O O . LEU A 1 563 ? 0.094 5.558 23.342 1.00 97.56 563 LEU A O 1
ATOM 4458 N N . ALA A 1 564 ? -0.964 7.016 21.995 1.00 97.06 564 ALA A N 1
ATOM 4459 C CA . ALA A 1 564 ? -0.197 6.725 20.788 1.00 97.06 564 ALA A CA 1
ATOM 4460 C C . ALA A 1 564 ? 1.022 7.662 20.713 1.00 97.06 564 ALA A C 1
ATOM 4462 O O . ALA A 1 564 ? 0.868 8.869 20.485 1.00 97.06 564 ALA A O 1
ATOM 4463 N N . THR A 1 565 ? 2.225 7.117 20.928 1.00 95.12 565 THR A N 1
ATOM 4464 C CA . THR A 1 565 ? 3.479 7.888 20.945 1.00 95.12 565 THR A CA 1
ATOM 4465 C C . THR A 1 565 ? 4.364 7.637 19.725 1.00 95.12 565 THR A C 1
ATOM 4467 O O . THR A 1 565 ? 4.377 6.556 19.141 1.00 95.12 565 THR A O 1
ATOM 4470 N N . GLU A 1 566 ? 5.141 8.640 19.327 1.00 92.25 566 GLU A N 1
ATOM 4471 C CA . GLU A 1 566 ? 6.164 8.469 18.297 1.00 92.25 566 GLU A CA 1
ATOM 4472 C C . GLU A 1 566 ? 7.527 8.134 18.879 1.00 92.25 566 GLU A C 1
ATOM 4474 O O . GLU A 1 566 ? 7.967 8.756 19.845 1.00 92.25 566 GLU A O 1
ATOM 4479 N N . TRP A 1 567 ? 8.237 7.236 18.190 1.00 92.38 567 TRP A N 1
ATOM 4480 C CA . TRP A 1 567 ? 9.576 6.778 18.553 1.00 92.38 567 TRP A CA 1
ATOM 4481 C C . TRP A 1 567 ? 9.595 6.096 19.931 1.00 92.38 567 TRP A C 1
ATOM 4483 O O . TRP A 1 567 ? 10.556 6.236 20.691 1.00 92.38 567 TRP A O 1
ATOM 4493 N N . GLY A 1 568 ? 8.518 5.370 20.240 1.00 93.31 568 GLY A N 1
ATOM 4494 C CA . GLY A 1 568 ? 8.255 4.748 21.533 1.00 93.31 568 GLY A CA 1
ATOM 4495 C C . GLY A 1 568 ? 7.076 3.767 21.473 1.00 93.31 568 GLY A C 1
ATOM 4496 O O . GLY A 1 568 ? 6.545 3.513 20.388 1.00 93.31 568 GLY A O 1
ATOM 4497 N N . PRO A 1 569 ? 6.681 3.175 22.610 1.00 95.88 569 PRO A N 1
ATOM 4498 C CA . PRO A 1 569 ? 5.570 2.231 22.673 1.00 95.88 569 PRO A CA 1
ATOM 4499 C C . PRO A 1 569 ? 4.200 2.925 22.691 1.00 95.88 569 PRO A C 1
ATOM 4501 O O . PRO A 1 569 ? 4.087 4.132 22.926 1.00 95.88 569 PRO A O 1
ATOM 4504 N N . VAL A 1 570 ? 3.132 2.152 22.495 1.00 97.06 570 VAL A N 1
ATOM 4505 C CA . VAL A 1 570 ? 1.804 2.551 22.988 1.00 97.06 570 VAL A CA 1
ATOM 4506 C C . VAL A 1 570 ? 1.879 2.543 24.513 1.00 97.06 570 VAL A C 1
ATOM 4508 O O . VAL A 1 570 ? 2.277 1.535 25.092 1.00 97.06 570 VAL A O 1
ATOM 4511 N N . ARG A 1 571 ? 1.548 3.660 25.166 1.00 97.31 571 ARG A N 1
ATOM 4512 C CA . ARG A 1 571 ? 1.696 3.798 26.625 1.00 97.31 571 ARG A CA 1
ATOM 4513 C C . ARG A 1 571 ? 0.352 3.667 27.316 1.00 97.31 571 ARG A C 1
ATOM 4515 O O . ARG A 1 571 ? -0.612 4.281 26.867 1.00 97.31 571 ARG A O 1
ATOM 4522 N N . VAL A 1 572 ? 0.308 2.917 28.413 1.00 97.38 572 VAL A N 1
ATOM 4523 C CA . VAL A 1 572 ? -0.909 2.681 29.203 1.00 97.38 572 VAL A CA 1
ATOM 4524 C C . VAL A 1 572 ? -0.696 3.208 30.613 1.00 97.38 572 VAL A C 1
ATOM 4526 O O . VAL A 1 572 ? 0.305 2.891 31.260 1.00 97.38 572 VAL A O 1
ATOM 4529 N N . PHE A 1 573 ? -1.644 4.005 31.089 1.00 96.56 573 PHE A N 1
ATOM 4530 C CA . PHE A 1 573 ? -1.651 4.578 32.422 1.00 96.56 573 PHE A CA 1
ATOM 4531 C C . PHE A 1 573 ? -2.921 4.174 33.150 1.00 96.56 573 PHE A C 1
ATOM 4533 O O . PHE A 1 573 ? -4.018 4.572 32.753 1.00 96.56 573 PHE A O 1
ATOM 4540 N N . ARG A 1 574 ? -2.743 3.451 34.252 1.00 95.00 574 ARG A N 1
ATOM 4541 C CA . ARG A 1 574 ? -3.831 3.106 35.149 1.00 95.00 574 ARG A CA 1
ATOM 4542 C C . ARG A 1 574 ? -4.254 4.316 35.973 1.00 95.00 574 ARG A C 1
ATOM 4544 O O . ARG A 1 574 ? -3.387 5.051 36.462 1.00 95.00 574 ARG A O 1
ATOM 4551 N N . SER A 1 575 ? -5.553 4.518 36.147 1.00 92.44 575 SER A N 1
ATOM 4552 C CA . SER A 1 575 ? -6.075 5.502 37.094 1.00 92.44 575 SER A CA 1
ATOM 4553 C C . SER A 1 575 ? -6.026 4.956 38.527 1.00 92.44 575 SER A C 1
ATOM 4555 O O . SER A 1 575 ? -6.646 3.954 38.847 1.00 92.44 575 SER A O 1
ATOM 4557 N N . GLU A 1 576 ? -5.308 5.630 39.426 1.00 88.75 576 GLU A N 1
ATOM 4558 C CA . GLU A 1 576 ? -5.277 5.310 40.856 1.00 88.75 576 GLU A CA 1
ATOM 4559 C C . GLU A 1 576 ? -5.509 6.585 41.682 1.00 88.75 576 GLU A C 1
ATOM 4561 O O . GLU A 1 576 ? -4.658 7.479 41.741 1.00 88.75 576 GLU A O 1
ATOM 4566 N N . ALA A 1 577 ? -6.676 6.688 42.330 1.00 78.94 577 ALA A N 1
ATOM 4567 C CA . ALA A 1 577 ? -7.048 7.810 43.204 1.00 78.94 577 ALA A CA 1
ATOM 4568 C C . ALA A 1 577 ? -6.852 9.205 42.560 1.00 78.94 577 ALA A C 1
ATOM 4570 O O . ALA A 1 577 ? -6.375 10.150 43.199 1.00 78.94 577 ALA A O 1
ATOM 4571 N N . GLY A 1 578 ? -7.202 9.334 41.276 1.00 75.50 578 GLY A N 1
ATOM 4572 C CA . GLY A 1 578 ? -7.085 10.581 40.513 1.00 75.50 578 GLY A CA 1
ATOM 4573 C C . GLY A 1 578 ? -5.676 10.889 39.993 1.00 75.50 578 GLY A C 1
ATOM 4574 O O . GLY A 1 578 ? -5.421 12.015 39.562 1.00 75.50 578 GLY A O 1
ATOM 4575 N N . ARG A 1 579 ? -4.751 9.922 40.034 1.00 87.62 579 ARG A N 1
ATOM 4576 C CA . ARG A 1 579 ? -3.424 9.999 39.405 1.00 87.62 579 ARG A CA 1
ATOM 4577 C C . ARG A 1 579 ? -3.270 8.905 38.358 1.00 87.62 579 ARG A C 1
ATOM 4579 O O . ARG A 1 579 ? -3.782 7.811 38.530 1.00 87.62 579 ARG A O 1
ATOM 4586 N N . PHE A 1 580 ? -2.508 9.197 37.312 1.00 93.38 580 PHE A N 1
ATOM 4587 C CA . PHE A 1 580 ? -2.160 8.230 36.278 1.00 93.38 580 PHE A CA 1
ATOM 4588 C C . PHE A 1 580 ? -0.814 7.580 36.596 1.00 93.38 580 PHE A C 1
ATOM 4590 O O . PHE A 1 580 ? 0.190 8.285 36.730 1.00 93.38 580 PHE A O 1
ATOM 4597 N N . ILE A 1 581 ? -0.790 6.252 36.716 1.00 94.69 581 ILE A N 1
ATOM 4598 C CA . ILE A 1 581 ? 0.434 5.476 36.929 1.00 94.69 581 ILE A CA 1
ATOM 4599 C C . ILE A 1 581 ? 0.684 4.590 35.719 1.00 94.69 581 ILE A C 1
ATOM 4601 O O . ILE A 1 581 ? -0.172 3.819 35.303 1.00 94.69 581 ILE A O 1
ATOM 4605 N N . GLU A 1 582 ? 1.875 4.698 35.145 1.00 95.81 582 GLU A N 1
ATOM 4606 C CA . GLU A 1 582 ? 2.226 3.933 33.958 1.00 95.81 582 GLU A CA 1
ATOM 4607 C C . GLU A 1 582 ? 2.347 2.426 34.241 1.00 95.81 582 GLU A C 1
ATOM 4609 O O . GLU A 1 582 ? 2.930 2.010 35.246 1.00 95.81 582 GLU A O 1
ATOM 4614 N N . ARG A 1 583 ? 1.803 1.618 33.323 1.00 96.69 583 ARG A N 1
ATOM 4615 C CA . ARG A 1 583 ? 1.817 0.144 33.332 1.00 96.69 583 ARG A CA 1
ATOM 4616 C C . ARG A 1 583 ? 2.298 -0.453 31.999 1.00 96.69 583 ARG A C 1
ATOM 4618 O O . ARG A 1 583 ? 2.173 -1.650 31.778 1.00 96.69 583 ARG A O 1
ATOM 4625 N N . THR A 1 584 ? 2.862 0.367 31.107 1.00 96.81 584 THR A N 1
ATOM 4626 C CA . THR A 1 584 ? 3.264 -0.010 29.737 1.00 96.81 584 THR A CA 1
ATOM 4627 C C . THR A 1 584 ? 4.129 -1.277 29.667 1.00 96.81 584 THR A C 1
ATOM 4629 O O . THR A 1 584 ? 3.816 -2.193 28.906 1.00 96.81 584 THR A O 1
ATOM 4632 N N . ASP A 1 585 ? 5.205 -1.342 30.458 1.00 97.00 585 ASP A N 1
ATOM 4633 C CA . ASP A 1 585 ? 6.131 -2.484 30.449 1.00 97.00 585 ASP A CA 1
ATOM 4634 C C . ASP A 1 585 ? 5.517 -3.723 31.108 1.00 97.00 585 ASP A C 1
ATOM 4636 O O . ASP A 1 585 ? 5.673 -4.834 30.604 1.00 97.00 585 ASP A O 1
ATOM 4640 N N . GLU A 1 586 ? 4.775 -3.530 32.204 1.00 96.75 586 GLU A N 1
ATOM 4641 C CA . GLU A 1 586 ? 4.076 -4.606 32.918 1.00 96.75 586 GLU A CA 1
ATOM 4642 C C . GLU A 1 586 ? 3.057 -5.308 32.013 1.00 96.75 586 GLU A C 1
ATOM 4644 O O . GLU A 1 586 ? 2.921 -6.526 32.064 1.00 96.75 586 GLU A O 1
ATOM 4649 N N . LEU A 1 587 ? 2.411 -4.547 31.127 1.00 97.25 587 LEU A N 1
ATOM 4650 C CA . LEU A 1 587 ? 1.428 -5.042 30.169 1.00 97.25 587 LEU A CA 1
ATOM 4651 C C . LEU A 1 587 ? 2.044 -5.568 28.858 1.00 97.25 587 LEU A C 1
ATOM 4653 O O . LEU A 1 587 ? 1.308 -5.957 27.951 1.00 97.25 587 LEU A O 1
ATOM 4657 N N . GLY A 1 588 ? 3.376 -5.593 28.733 1.00 96.62 588 GLY A N 1
ATOM 4658 C CA . GLY A 1 588 ? 4.085 -6.155 27.577 1.00 96.62 588 GLY A CA 1
ATOM 4659 C C . GLY A 1 588 ? 4.125 -5.267 26.326 1.00 96.62 588 GLY A C 1
ATOM 4660 O O . GLY A 1 588 ? 4.528 -5.734 25.263 1.00 96.62 588 GLY A O 1
ATOM 4661 N N . LEU A 1 589 ? 3.740 -3.990 26.423 1.00 97.12 589 LEU A N 1
ATOM 4662 C CA . LEU A 1 589 ? 3.717 -3.065 25.278 1.00 97.12 589 LEU A CA 1
ATOM 4663 C C . LEU A 1 589 ? 5.075 -2.396 25.006 1.00 97.12 589 LEU A C 1
ATOM 4665 O O . LEU A 1 589 ? 5.318 -1.938 23.889 1.00 97.12 589 LEU A O 1
ATOM 4669 N N . GLY A 1 590 ? 5.976 -2.374 25.996 1.00 95.38 590 GLY A N 1
ATOM 4670 C CA . GLY A 1 590 ? 7.299 -1.738 25.907 1.00 95.38 590 GLY A CA 1
ATOM 4671 C C . GLY A 1 590 ? 8.215 -2.286 24.803 1.00 95.38 590 GLY A C 1
ATOM 4672 O O . GLY A 1 590 ? 9.109 -1.581 24.334 1.00 95.38 590 GLY A O 1
ATOM 4673 N N . ASP A 1 591 ? 7.965 -3.511 24.329 1.00 92.88 591 ASP A N 1
ATOM 4674 C CA . ASP A 1 591 ? 8.737 -4.143 23.253 1.00 92.88 591 ASP A CA 1
ATOM 4675 C C . ASP A 1 591 ? 8.343 -3.666 21.839 1.00 92.88 591 ASP A C 1
ATOM 4677 O O . ASP A 1 591 ? 9.101 -3.896 20.891 1.00 92.88 591 ASP A O 1
ATOM 4681 N N . TYR A 1 592 ? 7.205 -2.977 21.677 1.00 94.19 592 TYR A N 1
ATOM 4682 C CA . TYR A 1 592 ? 6.664 -2.544 20.379 1.00 94.19 592 TYR A CA 1
ATOM 4683 C C . TYR A 1 592 ? 6.860 -1.041 20.171 1.00 94.19 592 TYR A C 1
ATOM 4685 O O . TYR A 1 592 ? 5.962 -0.223 20.378 1.00 94.19 592 TYR A O 1
ATOM 4693 N N . LEU A 1 593 ? 8.060 -0.664 19.739 1.00 94.69 593 LEU A N 1
ATOM 4694 C CA . LEU A 1 593 ? 8.454 0.721 19.508 1.00 94.69 593 LEU A CA 1
ATOM 4695 C C . LEU A 1 593 ? 8.069 1.152 18.090 1.00 94.69 593 LEU A C 1
ATOM 4697 O O . LEU A 1 593 ? 8.617 0.642 17.108 1.00 94.69 593 LEU A O 1
ATOM 4701 N N . GLY A 1 594 ? 7.160 2.116 17.981 1.00 94.06 594 GLY A N 1
ATOM 4702 C CA . GLY A 1 594 ? 6.536 2.505 16.723 1.00 94.06 594 GLY A CA 1
ATOM 4703 C C . GLY A 1 594 ? 6.482 4.008 16.475 1.00 94.06 594 GLY A C 1
ATOM 4704 O O . GLY A 1 594 ? 6.992 4.836 17.235 1.00 94.06 594 GLY A O 1
ATOM 4705 N N . TRP A 1 595 ? 5.838 4.354 15.364 1.00 94.12 595 TRP A N 1
ATOM 4706 C CA . TRP A 1 595 ? 5.365 5.702 15.060 1.00 94.12 595 TRP A CA 1
ATOM 4707 C C . TRP A 1 595 ? 3.851 5.723 15.144 1.00 94.12 595 TRP A C 1
ATOM 4709 O O . TRP A 1 595 ? 3.146 5.879 14.145 1.00 94.12 595 TRP A O 1
ATOM 4719 N N . TRP A 1 596 ? 3.363 5.528 16.365 1.00 96.75 596 TRP A N 1
ATOM 4720 C CA . TRP A 1 596 ? 1.943 5.408 16.625 1.00 96.75 596 TRP A CA 1
ATOM 4721 C C . TRP A 1 596 ? 1.247 6.748 16.347 1.00 96.75 596 TRP A C 1
ATOM 4723 O O . TRP A 1 596 ? 1.653 7.809 16.836 1.00 96.75 596 TRP A O 1
ATOM 4733 N N . ASN A 1 597 ? 0.207 6.706 15.517 1.00 96.44 597 ASN A N 1
ATOM 4734 C CA . ASN A 1 597 ? -0.557 7.881 15.109 1.00 96.44 597 ASN A CA 1
ATOM 4735 C C . ASN A 1 597 ? -1.836 8.021 15.940 1.00 96.44 597 ASN A C 1
ATOM 4737 O O . ASN A 1 597 ? -2.177 9.121 16.345 1.00 96.44 597 ASN A O 1
ATOM 4741 N N . GLY A 1 598 ? -2.540 6.937 16.234 1.00 96.44 598 GLY A N 1
ATOM 4742 C CA . GLY A 1 598 ? -3.806 6.975 16.956 1.00 96.44 598 GLY A CA 1
ATOM 4743 C C . GLY A 1 598 ? -4.071 5.682 17.707 1.00 96.44 598 GLY A C 1
ATOM 4744 O O . GLY A 1 598 ? -3.416 4.671 17.462 1.00 96.44 598 GLY A O 1
ATOM 4745 N N . VAL A 1 599 ? -5.016 5.724 18.642 1.00 97.69 599 VAL A N 1
ATOM 4746 C CA . VAL A 1 599 ? -5.400 4.561 19.450 1.00 97.69 599 VAL A CA 1
ATOM 4747 C C . VAL A 1 599 ? -6.888 4.597 19.783 1.00 97.69 599 VAL A C 1
ATOM 4749 O O . VAL A 1 599 ? -7.437 5.671 20.023 1.00 97.69 599 VAL A O 1
ATOM 4752 N N . ALA A 1 600 ? -7.534 3.437 19.787 1.00 97.38 600 ALA A N 1
ATOM 4753 C CA . ALA A 1 600 ? -8.889 3.237 20.290 1.00 97.38 600 ALA A CA 1
ATOM 4754 C C . ALA A 1 600 ? -8.970 1.913 21.062 1.00 97.38 600 ALA A C 1
ATOM 4756 O O . ALA A 1 600 ? -8.119 1.039 20.896 1.00 97.38 600 ALA A O 1
ATOM 4757 N N . MET A 1 601 ? -9.992 1.777 21.901 1.00 97.50 601 MET A N 1
ATOM 4758 C CA . MET A 1 601 ? -10.307 0.557 22.642 1.00 97.50 601 MET A CA 1
ATOM 4759 C C . MET A 1 601 ? -11.488 -0.172 21.995 1.00 97.50 601 MET A C 1
ATOM 4761 O O . MET A 1 601 ? -12.406 0.471 21.486 1.00 97.50 601 MET A O 1
ATOM 4765 N N . ILE A 1 602 ? -11.476 -1.499 21.997 1.00 97.38 602 ILE A N 1
ATOM 4766 C CA . ILE A 1 602 ? -12.469 -2.343 21.313 1.00 97.38 602 ILE A CA 1
ATOM 4767 C C . ILE A 1 602 ? -12.561 -3.689 22.030 1.00 97.38 602 ILE A C 1
ATOM 4769 O O . ILE A 1 602 ? -11.551 -4.154 22.520 1.00 97.38 602 ILE A O 1
ATOM 4773 N N . ASP A 1 603 ? -13.718 -4.339 22.083 1.00 97.75 603 ASP A N 1
ATOM 4774 C CA . ASP A 1 603 ? -13.807 -5.767 22.431 1.00 97.75 603 ASP A CA 1
ATOM 4775 C C . ASP A 1 603 ? -13.830 -6.573 21.124 1.00 97.75 603 ASP A C 1
ATOM 4777 O O . ASP A 1 603 ? -14.890 -6.801 20.544 1.00 97.75 603 ASP A O 1
ATOM 4781 N N . ALA A 1 604 ? -12.653 -6.895 20.580 1.00 97.75 604 ALA A N 1
ATOM 4782 C CA . ALA A 1 604 ? -12.531 -7.425 19.217 1.00 97.75 604 ALA A CA 1
ATOM 4783 C C . ALA A 1 604 ? -12.858 -8.924 19.127 1.00 97.75 604 ALA A C 1
ATOM 4785 O O . ALA A 1 604 ? -13.165 -9.438 18.047 1.00 97.75 604 ALA A O 1
ATOM 4786 N N . ASN A 1 605 ? -12.764 -9.637 20.250 1.00 97.12 605 ASN A N 1
ATOM 4787 C CA . ASN A 1 605 ? -12.994 -11.078 20.356 1.00 97.12 605 ASN A CA 1
ATOM 4788 C C . ASN A 1 605 ? -14.242 -11.434 21.193 1.00 97.12 605 ASN A C 1
ATOM 4790 O O . ASN A 1 605 ? -14.422 -12.596 21.571 1.00 97.12 605 ASN A O 1
ATOM 4794 N N . ASN A 1 606 ? -15.081 -10.433 21.482 1.00 96.38 606 ASN A N 1
ATOM 4795 C CA . ASN A 1 606 ? -16.328 -10.540 22.233 1.00 96.38 606 ASN A CA 1
ATOM 4796 C C . ASN A 1 606 ? -16.174 -11.198 23.622 1.00 96.38 606 ASN A C 1
ATOM 4798 O O . ASN A 1 606 ? -17.112 -11.839 24.117 1.00 96.38 606 ASN A O 1
ATOM 4802 N N . ASP A 1 607 ? -15.009 -11.078 24.263 1.00 96.00 607 ASP A N 1
ATOM 4803 C CA . ASP A 1 607 ? -14.739 -11.682 25.571 1.00 96.00 607 ASP A CA 1
ATOM 4804 C C . ASP A 1 607 ? -15.142 -10.780 26.754 1.00 96.00 607 ASP A C 1
ATOM 4806 O O . ASP A 1 607 ? -15.189 -11.226 27.909 1.00 96.00 607 ASP A O 1
ATOM 4810 N N . GLY A 1 608 ? -15.541 -9.539 26.460 1.00 95.00 608 GLY A N 1
ATOM 4811 C CA . GLY A 1 608 ? -15.982 -8.542 27.424 1.00 95.00 608 GLY A CA 1
ATOM 4812 C C . GLY A 1 608 ? -14.855 -7.737 28.067 1.00 95.00 608 GLY A C 1
ATOM 4813 O O . GLY A 1 608 ? -15.171 -6.896 28.912 1.00 95.00 608 GLY A O 1
ATOM 4814 N N . ARG A 1 609 ? -13.586 -7.979 27.715 1.00 96.25 609 ARG A N 1
ATOM 4815 C CA . ARG A 1 609 ? -12.453 -7.102 28.038 1.00 96.25 609 ARG A CA 1
ATOM 4816 C C . ARG A 1 609 ? -12.179 -6.169 26.866 1.00 96.25 609 ARG A C 1
ATOM 4818 O O . ARG A 1 609 ? -12.357 -6.530 25.711 1.00 96.25 609 ARG A O 1
ATOM 4825 N N . LEU A 1 610 ? -11.723 -4.961 27.176 1.00 97.75 610 LEU A N 1
ATOM 4826 C CA . LEU A 1 610 ? -11.286 -4.029 26.147 1.00 97.75 610 LEU A CA 1
ATOM 4827 C C . LEU A 1 610 ? -9.855 -4.355 25.708 1.00 97.75 610 LEU A C 1
ATOM 4829 O O . LEU A 1 610 ? -8.927 -4.380 26.518 1.00 97.75 610 LEU A O 1
ATOM 4833 N N . ASP A 1 611 ? -9.703 -4.561 24.412 1.00 98.12 611 ASP A N 1
ATOM 4834 C CA . ASP A 1 611 ? -8.476 -4.622 23.631 1.00 98.12 611 ASP A CA 1
ATOM 4835 C C . ASP A 1 611 ? -8.063 -3.220 23.156 1.00 98.12 611 ASP A C 1
ATOM 4837 O O . ASP A 1 611 ? -8.834 -2.258 23.236 1.00 98.12 611 ASP A O 1
ATOM 4841 N N . LEU A 1 612 ? -6.851 -3.096 22.606 1.00 98.31 612 LEU A N 1
ATOM 4842 C CA . LEU A 1 612 ? -6.363 -1.849 22.009 1.00 98.31 612 LEU A CA 1
ATOM 4843 C C . LEU A 1 612 ? -6.142 -2.018 20.511 1.00 98.31 612 LEU A C 1
ATOM 4845 O O . LEU A 1 612 ? -5.460 -2.940 20.082 1.00 98.31 612 LEU A O 1
ATOM 4849 N N . VAL A 1 613 ? -6.612 -1.073 19.706 1.00 98.31 613 VAL A N 1
ATOM 4850 C CA . VAL A 1 613 ? -6.198 -0.934 18.307 1.00 98.31 613 VAL A CA 1
ATOM 4851 C C . VAL A 1 613 ? -5.380 0.342 18.152 1.00 98.31 613 VAL A C 1
ATOM 4853 O O . VAL A 1 613 ? -5.857 1.439 18.441 1.00 98.31 613 VAL A O 1
ATOM 4856 N N . ALA A 1 614 ? -4.132 0.207 17.704 1.00 98.25 614 ALA A N 1
ATOM 4857 C CA . ALA A 1 614 ? -3.209 1.325 17.541 1.00 98.25 614 ALA A CA 1
ATOM 4858 C C . ALA A 1 614 ? -2.755 1.458 16.085 1.00 98.25 614 ALA A C 1
ATOM 4860 O O . ALA A 1 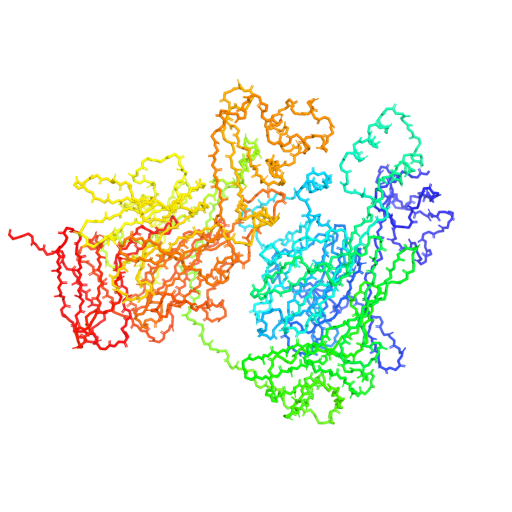614 ? -2.186 0.530 15.501 1.00 98.25 614 ALA A O 1
ATOM 4861 N N . THR A 1 615 ? -2.990 2.630 15.497 1.00 98.38 615 THR A N 1
ATOM 4862 C CA . THR A 1 615 ? -2.570 2.954 14.131 1.00 98.38 615 THR A CA 1
ATOM 4863 C C . THR A 1 615 ? -1.115 3.378 14.095 1.00 98.38 615 THR A C 1
ATOM 4865 O O . THR A 1 615 ? -0.622 4.065 14.991 1.00 98.38 615 THR A O 1
ATOM 4868 N N . ASN A 1 616 ? -0.411 2.966 13.049 1.00 97.25 616 ASN A N 1
ATOM 4869 C CA . ASN A 1 616 ? 1.025 3.171 12.905 1.00 97.25 616 ASN A CA 1
ATOM 4870 C C . ASN A 1 616 ? 1.360 3.580 11.461 1.00 97.25 616 ASN A C 1
ATOM 4872 O O . ASN A 1 616 ? 0.482 3.825 10.627 1.00 97.25 616 ASN A O 1
ATOM 4876 N N . TRP A 1 617 ? 2.647 3.690 11.154 1.00 95.44 617 TRP A N 1
ATOM 4877 C CA . TRP A 1 617 ? 3.135 4.159 9.861 1.00 95.44 617 TRP A CA 1
ATOM 4878 C C . TRP A 1 617 ? 2.915 3.177 8.700 1.00 95.44 617 TRP A C 1
ATOM 4880 O O . TRP A 1 617 ? 2.913 3.593 7.543 1.00 95.44 617 TRP A O 1
ATOM 4890 N N . GLY A 1 618 ? 2.716 1.891 8.982 1.00 95.31 618 GLY A N 1
ATOM 4891 C CA . GLY A 1 618 ? 2.526 0.858 7.971 1.00 95.31 618 GLY A CA 1
ATOM 4892 C C . GLY A 1 618 ? 3.820 0.440 7.264 1.00 95.31 618 GLY A C 1
ATOM 4893 O O . GLY A 1 618 ? 4.863 1.103 7.312 1.00 95.31 618 GLY A O 1
ATOM 4894 N N . ARG A 1 619 ? 3.741 -0.698 6.571 1.00 94.69 619 ARG A N 1
ATOM 4895 C CA . ARG A 1 619 ? 4.876 -1.377 5.927 1.00 94.69 619 ARG A CA 1
ATOM 4896 C C . ARG A 1 619 ? 5.090 -1.004 4.464 1.00 94.69 619 ARG A C 1
ATOM 4898 O O . ARG A 1 619 ? 6.050 -1.457 3.856 1.00 94.69 619 ARG A O 1
ATOM 4905 N N . ASN A 1 620 ? 4.240 -0.174 3.869 1.00 96.00 620 ASN A N 1
ATOM 4906 C CA . ASN A 1 620 ? 4.432 0.286 2.492 1.00 96.00 620 ASN A CA 1
ATOM 4907 C C . ASN A 1 620 ? 5.041 1.690 2.429 1.00 96.00 620 ASN A C 1
ATOM 4909 O O . ASN A 1 620 ? 4.449 2.641 1.922 1.00 96.00 620 ASN A O 1
ATOM 4913 N N . SER A 1 621 ? 6.236 1.833 2.991 1.00 93.69 621 SER A N 1
ATOM 4914 C CA . SER A 1 621 ? 6.957 3.103 3.013 1.00 93.69 621 SER A CA 1
ATOM 4915 C C . SER A 1 621 ? 8.453 2.878 2.831 1.00 93.69 621 SER A C 1
ATOM 4917 O O . SER A 1 621 ? 8.949 1.762 2.977 1.00 93.69 621 SER A O 1
ATOM 4919 N N . PHE A 1 622 ? 9.196 3.952 2.564 1.00 91.62 622 PHE A N 1
ATOM 4920 C CA . PHE A 1 622 ? 10.660 3.906 2.523 1.00 91.62 622 PHE A CA 1
ATOM 4921 C C . PHE A 1 622 ? 11.269 3.265 3.787 1.00 91.62 622 PHE A C 1
ATOM 4923 O O . PHE A 1 622 ? 12.292 2.588 3.704 1.00 91.62 622 PHE A O 1
ATOM 4930 N N . TYR A 1 623 ? 10.633 3.435 4.948 1.00 91.44 623 TYR A N 1
ATOM 4931 C CA . TYR A 1 623 ? 11.156 2.944 6.220 1.00 91.44 623 TYR A CA 1
ATOM 4932 C C . TYR A 1 623 ? 11.162 1.423 6.331 1.00 91.44 623 TYR A C 1
ATOM 4934 O O . TYR A 1 623 ? 12.121 0.889 6.877 1.00 91.44 623 TYR A O 1
ATOM 4942 N N . GLU A 1 624 ? 10.184 0.724 5.746 1.00 91.19 624 GLU A N 1
ATOM 4943 C CA . GLU A 1 624 ? 10.172 -0.748 5.661 1.00 91.19 624 GLU A CA 1
ATOM 4944 C C . GLU A 1 624 ? 11.468 -1.275 5.025 1.00 91.19 624 GLU A C 1
ATOM 4946 O O . GLU A 1 624 ? 12.047 -2.262 5.477 1.00 91.19 624 GLU A O 1
ATOM 4951 N N . THR A 1 625 ? 11.985 -0.570 4.014 1.00 89.50 625 THR A N 1
ATOM 4952 C CA . THR A 1 625 ? 13.203 -0.974 3.295 1.00 89.50 625 THR A CA 1
ATOM 4953 C C . THR A 1 625 ? 14.444 -0.977 4.192 1.00 89.50 625 THR A C 1
ATOM 4955 O O . THR A 1 625 ? 15.402 -1.698 3.920 1.00 89.50 625 THR A O 1
ATOM 4958 N N . LEU A 1 626 ? 14.426 -0.215 5.291 1.00 87.69 626 LEU A N 1
ATOM 4959 C CA . LEU A 1 626 ? 15.523 -0.131 6.256 1.00 87.69 626 LEU A CA 1
ATOM 4960 C C . LEU A 1 626 ? 15.532 -1.302 7.249 1.00 87.69 626 LEU A C 1
ATOM 4962 O O . LEU A 1 626 ? 16.562 -1.556 7.872 1.00 87.69 626 LEU A O 1
ATOM 4966 N N . PHE A 1 627 ? 14.419 -2.030 7.386 1.00 80.25 627 PHE A N 1
ATOM 4967 C CA . PHE A 1 627 ? 14.339 -3.217 8.242 1.00 80.25 627 PHE A CA 1
ATOM 4968 C C . PHE A 1 627 ? 14.893 -4.480 7.562 1.00 80.25 627 PHE A C 1
ATOM 4970 O O . PHE A 1 627 ? 15.151 -5.487 8.220 1.00 80.25 627 PHE A O 1
ATOM 4977 N N . ARG A 1 628 ? 15.135 -4.436 6.247 1.00 75.19 628 ARG A N 1
ATOM 4978 C CA . ARG A 1 628 ? 15.600 -5.579 5.450 1.00 75.19 628 ARG A CA 1
ATOM 4979 C C . ARG A 1 628 ? 17.126 -5.661 5.467 1.00 75.19 628 ARG A C 1
ATOM 4981 O O . ARG A 1 628 ? 17.808 -4.759 4.991 1.00 75.19 628 ARG A O 1
ATOM 4988 N N . GLY A 1 629 ? 17.694 -6.741 6.012 1.00 56.53 629 GLY A N 1
ATOM 4989 C CA . GLY A 1 629 ? 19.160 -6.869 6.074 1.00 56.53 629 GLY A CA 1
ATOM 4990 C C . GLY A 1 629 ? 19.755 -7.978 6.944 1.00 56.53 629 GLY A C 1
ATOM 4991 O O . GLY A 1 629 ? 20.948 -7.923 7.240 1.00 56.53 629 GLY A O 1
ATOM 4992 N N . GLY A 1 630 ? 18.968 -8.975 7.363 1.00 50.75 630 GLY A N 1
ATOM 4993 C CA . GLY A 1 630 ? 19.493 -10.179 8.023 1.00 50.75 630 GLY A CA 1
ATOM 4994 C C . GLY A 1 630 ? 19.926 -10.013 9.486 1.00 50.75 630 GLY A C 1
ATOM 4995 O O . GLY A 1 630 ? 20.713 -10.820 9.975 1.00 50.75 630 GLY A O 1
ATOM 4996 N N . GLN A 1 631 ? 19.439 -8.994 10.203 1.00 51.00 631 GLN A N 1
ATOM 4997 C CA . GLN A 1 631 ? 19.573 -8.923 11.665 1.00 51.00 631 GLN A CA 1
ATOM 4998 C C . GLN A 1 631 ? 18.259 -9.333 12.336 1.00 51.00 631 GLN A C 1
ATOM 5000 O O . GLN A 1 631 ? 17.191 -8.943 11.880 1.00 51.00 631 GLN A O 1
ATOM 5005 N N . ALA A 1 632 ? 18.339 -10.085 13.439 1.00 46.38 632 ALA A N 1
ATOM 5006 C CA . ALA A 1 632 ? 17.173 -10.615 14.155 1.00 46.38 632 ALA A CA 1
ATOM 5007 C C . ALA A 1 632 ? 16.277 -9.537 14.808 1.00 46.38 632 ALA A C 1
ATOM 5009 O O . ALA A 1 632 ? 15.145 -9.830 15.172 1.00 46.38 632 ALA A O 1
ATOM 5010 N N . LYS A 1 633 ? 16.774 -8.300 14.968 1.00 56.50 633 LYS A N 1
ATOM 5011 C CA . LYS A 1 633 ? 16.013 -7.128 15.439 1.00 56.50 633 LYS A CA 1
ATOM 5012 C C . LYS A 1 633 ? 16.508 -5.867 14.713 1.00 56.50 633 LYS A C 1
ATOM 5014 O O . LYS A 1 633 ? 17.323 -5.130 15.274 1.00 56.50 633 LYS A O 1
ATOM 5019 N N . PRO A 1 634 ? 16.109 -5.633 13.452 1.00 57.62 634 PRO A N 1
ATOM 5020 C CA . PRO A 1 634 ? 16.478 -4.408 12.763 1.00 57.62 634 PRO A CA 1
ATOM 5021 C C . PRO A 1 634 ? 15.846 -3.228 13.503 1.00 57.62 634 PRO A C 1
ATOM 5023 O O . PRO A 1 634 ? 14.668 -3.264 13.848 1.00 57.62 634 PRO A O 1
ATOM 5026 N N . THR A 1 635 ? 16.635 -2.194 13.787 1.00 71.38 635 THR A N 1
ATOM 5027 C CA . THR A 1 635 ? 16.132 -0.992 14.454 1.00 71.38 635 THR A CA 1
ATOM 5028 C C . THR A 1 635 ? 16.507 0.243 13.655 1.00 71.38 635 THR A C 1
ATOM 5030 O O . THR A 1 635 ? 17.682 0.501 13.384 1.00 71.38 635 THR A O 1
ATOM 5033 N N . LEU A 1 636 ? 15.487 1.012 13.282 1.00 90.50 636 LEU A N 1
ATOM 5034 C CA . LEU A 1 636 ? 15.636 2.415 12.928 1.00 90.50 636 LEU A CA 1
ATOM 5035 C C . LEU A 1 636 ? 15.877 3.181 14.232 1.00 90.50 636 LEU A C 1
ATOM 5037 O O . LEU A 1 636 ? 15.225 2.913 15.244 1.00 90.50 636 LEU A O 1
ATOM 5041 N N . ALA A 1 637 ? 16.814 4.121 14.227 1.00 92.62 637 ALA A N 1
ATOM 5042 C CA . ALA A 1 637 ? 17.091 4.966 15.378 1.00 92.62 637 ALA A CA 1
ATOM 5043 C C . ALA A 1 637 ? 17.083 6.446 15.003 1.00 92.62 637 ALA A C 1
ATOM 5045 O O . ALA A 1 637 ? 17.490 6.828 13.905 1.00 92.62 637 ALA A O 1
ATOM 5046 N N . LEU A 1 638 ? 16.668 7.269 15.960 1.00 93.62 638 LEU A N 1
ATOM 5047 C CA . LEU A 1 638 ? 16.850 8.711 15.946 1.00 93.62 638 LEU A CA 1
ATOM 5048 C C . LEU A 1 638 ? 17.847 9.079 17.035 1.00 93.62 638 LEU A C 1
ATOM 5050 O O . LEU A 1 638 ? 17.608 8.799 18.211 1.00 93.62 638 LEU A O 1
ATOM 5054 N N . PHE A 1 639 ? 18.951 9.709 16.651 1.00 95.00 639 PHE A N 1
ATOM 5055 C CA . PHE A 1 639 ? 19.875 10.317 17.601 1.00 95.00 639 PHE A CA 1
ATOM 5056 C C . PHE A 1 639 ? 19.588 11.814 17.678 1.00 95.00 639 PHE A C 1
ATOM 5058 O O . PHE A 1 639 ? 19.723 12.517 16.678 1.00 95.00 639 PHE A O 1
ATOM 5065 N N . VAL A 1 640 ? 19.176 12.284 18.852 1.00 93.88 640 VAL A N 1
ATOM 5066 C CA . VAL A 1 640 ? 18.713 13.655 19.082 1.00 93.88 640 VAL A CA 1
ATOM 5067 C C . VAL A 1 640 ? 19.653 14.369 20.046 1.00 93.88 640 VAL A C 1
ATOM 5069 O O . VAL A 1 640 ? 19.911 13.876 21.147 1.00 93.88 640 VAL A O 1
ATOM 5072 N N . GLY A 1 641 ? 20.158 15.534 19.652 1.00 94.44 641 GLY A N 1
ATOM 5073 C CA . GLY A 1 641 ? 20.967 16.388 20.519 1.00 94.44 641 GLY A CA 1
ATOM 5074 C C . GLY A 1 641 ? 21.790 17.411 19.747 1.00 94.44 641 GLY A C 1
ATOM 5075 O O . GLY A 1 641 ? 21.815 17.388 18.523 1.00 94.44 641 GLY A O 1
ATOM 5076 N N . ASP A 1 642 ? 22.473 18.284 20.486 1.00 94.69 642 ASP A N 1
ATOM 5077 C CA . ASP A 1 642 ? 23.393 19.278 19.927 1.00 94.69 642 ASP A CA 1
ATOM 5078 C C . ASP A 1 642 ? 24.723 18.610 19.529 1.00 94.69 642 ASP A C 1
ATOM 5080 O O . ASP A 1 642 ? 25.558 18.223 20.373 1.00 94.69 642 ASP A O 1
ATOM 5084 N N . VAL A 1 643 ? 24.880 18.396 18.223 1.00 95.38 643 VAL A N 1
ATOM 5085 C CA . VAL A 1 643 ? 25.986 17.643 17.633 1.00 95.38 643 VAL A CA 1
ATOM 5086 C C . VAL A 1 643 ? 27.238 18.508 17.516 1.00 95.38 643 VAL A C 1
ATOM 5088 O O . VAL A 1 643 ? 28.332 18.028 17.829 1.00 95.38 643 VAL A O 1
ATOM 5091 N N . ASP A 1 644 ? 27.109 19.766 17.096 1.00 92.25 644 ASP A N 1
ATOM 5092 C CA . ASP A 1 644 ? 28.242 20.666 16.843 1.00 92.25 644 ASP A CA 1
ATOM 5093 C C . ASP A 1 644 ? 28.494 21.703 17.957 1.00 92.25 644 ASP A C 1
ATOM 5095 O O . ASP A 1 644 ? 29.514 22.395 17.926 1.00 92.25 644 ASP A O 1
ATOM 5099 N N . GLY A 1 645 ? 27.647 21.737 18.987 1.00 90.81 645 GLY A N 1
ATOM 5100 C CA . GLY A 1 645 ? 27.772 22.604 20.158 1.00 90.81 645 GLY A CA 1
ATOM 5101 C C . GLY A 1 645 ? 27.244 24.022 19.935 1.00 90.81 645 GLY A C 1
ATOM 5102 O O . GLY A 1 645 ? 27.694 24.939 20.627 1.00 90.81 645 GLY A O 1
ATOM 5103 N N . ASN A 1 646 ? 26.370 24.232 18.946 1.00 90.50 646 ASN A N 1
ATOM 5104 C CA . ASN A 1 646 ? 25.879 25.558 18.570 1.00 90.50 646 ASN A CA 1
ATOM 5105 C C . ASN A 1 646 ? 24.573 25.971 19.290 1.00 90.50 646 ASN A C 1
ATOM 5107 O O . ASN A 1 646 ? 24.110 27.099 19.105 1.00 90.50 646 ASN A O 1
ATOM 5111 N N . GLY A 1 647 ? 23.999 25.091 20.121 1.00 88.81 647 GLY A N 1
ATOM 5112 C CA . GLY A 1 647 ? 22.735 25.299 20.833 1.00 88.81 647 GLY A CA 1
ATOM 5113 C C . GLY A 1 647 ? 21.476 24.874 20.064 1.00 88.81 647 GLY A C 1
ATOM 5114 O O . GLY A 1 647 ? 20.377 24.978 20.609 1.00 88.81 647 GLY A O 1
ATOM 5115 N N . THR A 1 648 ? 21.616 24.392 18.829 1.00 89.44 648 THR A N 1
ATOM 5116 C CA . THR A 1 648 ? 20.546 23.781 18.026 1.00 89.44 648 THR A CA 1
ATOM 5117 C C . THR A 1 648 ? 20.507 22.278 18.286 1.00 89.44 648 THR A C 1
ATOM 5119 O O . THR A 1 648 ? 21.507 21.669 18.650 1.00 89.44 648 THR A O 1
ATOM 5122 N N . ILE A 1 649 ? 19.326 21.674 18.165 1.00 91.38 649 ILE A N 1
ATOM 5123 C CA . ILE A 1 649 ? 19.152 20.230 18.325 1.00 91.38 649 ILE A CA 1
ATOM 5124 C C . ILE A 1 649 ? 19.048 19.589 16.946 1.00 91.38 649 ILE A C 1
ATOM 5126 O O . ILE A 1 649 ? 18.092 19.837 16.210 1.00 91.38 649 ILE A O 1
ATOM 5130 N N . GLU A 1 650 ? 19.993 18.712 16.618 1.00 92.81 650 GLU A N 1
ATOM 5131 C CA . GLU A 1 650 ? 19.931 17.903 15.408 1.00 92.81 650 GLU A CA 1
ATOM 5132 C C . GLU A 1 650 ? 19.217 16.573 15.661 1.00 92.81 650 GLU A C 1
ATOM 5134 O O . GLU A 1 650 ? 19.269 15.993 16.746 1.00 92.81 650 GLU A O 1
ATOM 5139 N N . GLN A 1 651 ? 18.573 16.068 14.609 1.00 92.81 651 GLN A N 1
ATOM 5140 C CA . GLN A 1 651 ? 17.898 14.775 14.576 1.00 92.81 651 GLN A CA 1
ATOM 5141 C C . GLN A 1 651 ? 18.566 13.901 13.509 1.00 92.81 651 GLN A C 1
ATOM 5143 O O . GLN A 1 651 ? 18.370 14.109 12.316 1.00 92.81 651 GLN A O 1
ATOM 5148 N N . LEU A 1 652 ? 19.395 12.939 13.909 1.00 95.25 652 LEU A N 1
ATOM 5149 C CA . LEU A 1 652 ? 20.118 12.065 12.983 1.00 95.25 652 LEU A CA 1
ATOM 5150 C C . LEU A 1 652 ? 19.408 10.709 12.863 1.00 95.25 652 LEU A C 1
ATOM 5152 O O . LEU A 1 652 ? 19.563 9.843 13.726 1.00 95.25 652 LEU A O 1
ATOM 5156 N N . GLU A 1 653 ? 18.641 10.520 11.783 1.00 94.62 653 GLU A N 1
ATOM 5157 C CA . GLU A 1 653 ? 18.054 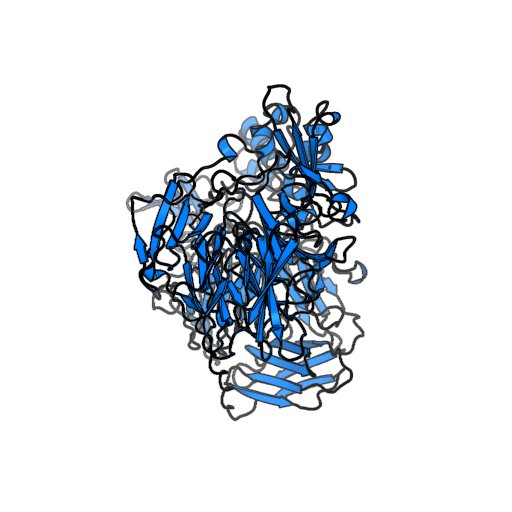9.220 11.421 1.00 94.62 653 GLU A CA 1
ATOM 5158 C C . GLU A 1 653 ? 19.144 8.222 10.999 1.00 94.62 653 GLU A C 1
ATOM 5160 O O . GLU A 1 653 ? 19.999 8.516 10.150 1.00 94.62 653 GLU A O 1
ATOM 5165 N N . ALA A 1 654 ? 19.083 7.017 11.563 1.00 93.94 654 ALA A N 1
ATOM 5166 C CA . ALA A 1 654 ? 20.111 6.002 11.422 1.00 93.94 654 ALA A CA 1
ATOM 5167 C C . ALA A 1 654 ? 19.540 4.588 11.296 1.00 93.94 654 ALA A C 1
ATOM 5169 O O . ALA A 1 654 ? 18.588 4.230 11.984 1.00 93.94 654 ALA A O 1
ATOM 5170 N N . VAL A 1 655 ? 20.189 3.756 10.486 1.00 92.38 655 VAL A N 1
ATOM 5171 C CA . VAL A 1 655 ? 19.884 2.325 10.354 1.00 92.38 655 VAL A CA 1
ATOM 5172 C C . VAL A 1 655 ? 21.110 1.490 10.704 1.00 92.38 655 VAL A C 1
ATOM 5174 O O . VAL A 1 655 ? 22.246 1.869 10.398 1.00 92.38 655 VAL A O 1
ATOM 5177 N N . GLN A 1 656 ? 20.892 0.351 11.356 1.00 88.19 656 GLN A N 1
ATOM 5178 C CA . GLN A 1 656 ? 21.967 -0.564 11.716 1.00 88.19 656 GLN A CA 1
ATOM 5179 C C . GLN A 1 656 ? 22.316 -1.497 10.546 1.00 88.19 656 GLN A C 1
ATOM 5181 O O . GLN A 1 656 ? 21.503 -2.312 10.123 1.00 88.19 656 GLN A O 1
ATOM 5186 N N . VAL A 1 657 ? 23.548 -1.410 10.039 1.00 85.31 657 VAL A N 1
ATOM 5187 C CA . VAL A 1 657 ? 24.069 -2.264 8.958 1.00 85.31 657 VAL A CA 1
ATOM 5188 C C . VAL A 1 657 ? 25.432 -2.809 9.369 1.00 85.31 657 VAL A C 1
ATOM 5190 O O . VAL A 1 657 ? 26.349 -2.044 9.667 1.00 85.31 657 VAL A O 1
ATOM 5193 N N . GLY A 1 658 ? 25.580 -4.137 9.414 1.00 81.38 658 GLY A N 1
ATOM 5194 C CA . GLY A 1 658 ? 26.848 -4.781 9.787 1.00 81.38 658 GLY A CA 1
ATOM 5195 C C . GLY A 1 658 ? 27.362 -4.372 11.175 1.00 81.38 658 GLY A C 1
ATOM 5196 O O . GLY A 1 658 ? 28.562 -4.179 11.351 1.00 81.38 658 GLY A O 1
ATOM 5197 N N . GLY A 1 659 ? 26.453 -4.168 12.138 1.00 84.31 659 GLY A N 1
ATOM 5198 C CA . GLY A 1 659 ? 26.780 -3.735 13.503 1.00 84.31 659 GLY A CA 1
ATOM 5199 C C . GLY A 1 659 ? 27.066 -2.237 13.665 1.00 84.31 659 GLY A C 1
ATOM 5200 O O . GLY A 1 659 ? 27.395 -1.807 14.765 1.00 84.31 659 GLY A O 1
ATOM 5201 N N . ARG A 1 660 ? 26.924 -1.431 12.605 1.00 88.44 660 ARG A N 1
ATOM 5202 C CA . ARG A 1 660 ? 27.227 0.005 12.608 1.00 88.44 660 ARG A CA 1
ATOM 5203 C C . ARG A 1 660 ? 26.002 0.847 12.277 1.00 88.44 660 ARG A C 1
ATOM 5205 O O . ARG A 1 660 ? 25.182 0.442 11.462 1.00 88.44 660 ARG A O 1
ATOM 5212 N N . TRP A 1 661 ? 25.926 2.050 12.840 1.00 92.81 661 TRP A N 1
ATOM 5213 C CA . TRP A 1 661 ? 24.893 3.031 12.500 1.00 92.81 661 TRP A CA 1
ATOM 5214 C C . TRP A 1 661 ? 25.275 3.798 11.237 1.00 92.81 661 TRP A C 1
ATOM 5216 O O . TRP A 1 661 ? 26.202 4.612 11.256 1.00 92.81 661 TRP A O 1
ATOM 5226 N N . LEU A 1 662 ? 24.572 3.544 10.136 1.00 94.31 662 LEU A N 1
ATOM 5227 C CA . LEU A 1 662 ? 24.682 4.335 8.913 1.00 94.31 662 LEU A CA 1
ATOM 5228 C C . LEU A 1 662 ? 23.616 5.431 8.901 1.00 94.31 662 LEU A C 1
ATOM 5230 O O . LEU A 1 662 ? 22.501 5.183 9.363 1.00 94.31 662 LEU A O 1
ATOM 5234 N N . PRO A 1 663 ? 23.918 6.624 8.361 1.00 94.94 663 PRO A N 1
ATOM 5235 C CA . PRO A 1 663 ? 22.898 7.639 8.179 1.00 94.94 663 PRO A CA 1
ATOM 5236 C C . PRO A 1 663 ? 21.854 7.185 7.159 1.00 94.94 663 PRO A C 1
ATOM 5238 O O . PRO A 1 663 ? 22.165 6.539 6.155 1.00 94.94 663 PRO A O 1
ATOM 5241 N N . VAL A 1 664 ? 20.606 7.566 7.404 1.00 93.31 664 VAL A N 1
ATOM 5242 C CA . VAL A 1 664 ? 19.536 7.444 6.407 1.00 93.31 664 VAL A CA 1
ATOM 5243 C C . VAL A 1 664 ? 19.684 8.523 5.330 1.00 93.31 664 VAL A C 1
ATOM 5245 O O . VAL A 1 664 ? 19.427 8.270 4.156 1.00 93.31 664 VAL A O 1
ATOM 5248 N N . ARG A 1 665 ? 20.144 9.719 5.721 1.00 91.19 665 ARG A N 1
ATOM 5249 C CA . ARG A 1 665 ? 20.278 10.896 4.851 1.00 91.19 665 ARG A CA 1
ATOM 5250 C C . ARG A 1 665 ? 21.654 10.966 4.187 1.00 91.19 665 ARG A C 1
ATOM 5252 O O . ARG A 1 665 ? 22.672 10.654 4.805 1.00 91.19 665 ARG A O 1
ATOM 5259 N N . ASP A 1 666 ? 21.691 11.420 2.935 1.00 91.25 666 ASP A N 1
ATOM 5260 C CA . ASP A 1 666 ? 22.944 11.618 2.210 1.00 91.25 666 ASP A CA 1
ATOM 5261 C C . ASP A 1 666 ? 23.702 12.879 2.668 1.00 91.25 666 ASP A C 1
ATOM 5263 O O . ASP A 1 666 ? 23.192 13.735 3.401 1.00 91.25 666 ASP A O 1
ATOM 5267 N N . ARG A 1 667 ? 24.955 13.002 2.213 1.00 93.44 667 ARG A N 1
ATOM 5268 C CA . ARG A 1 667 ? 25.879 14.067 2.631 1.00 93.44 667 ARG A CA 1
ATOM 5269 C C . ARG A 1 667 ? 25.346 15.469 2.338 1.00 93.44 667 ARG A C 1
ATOM 5271 O O . ARG A 1 667 ? 25.564 16.356 3.156 1.00 93.44 667 ARG A O 1
ATOM 5278 N N . HIS A 1 668 ? 24.664 15.680 1.209 1.00 89.75 668 HIS A N 1
ATOM 5279 C CA . HIS A 1 668 ? 24.164 17.004 0.827 1.00 89.75 668 HIS A CA 1
ATOM 5280 C C . HIS A 1 668 ? 23.049 17.494 1.749 1.00 89.75 668 HIS A C 1
ATOM 5282 O O . HIS A 1 668 ? 22.864 18.699 1.899 1.00 89.75 668 HIS A O 1
ATOM 5288 N N . VAL A 1 669 ? 22.274 16.584 2.342 1.00 90.56 669 VAL A N 1
ATOM 5289 C CA . VAL A 1 669 ? 21.253 16.942 3.332 1.00 90.56 669 VAL A CA 1
ATOM 5290 C C . VAL A 1 669 ? 21.904 17.163 4.695 1.00 90.56 669 VAL A C 1
ATOM 5292 O O . VAL A 1 669 ? 21.645 18.183 5.332 1.00 90.56 669 VAL A O 1
ATOM 5295 N N . LEU A 1 670 ? 22.800 16.261 5.105 1.00 94.06 670 LEU A N 1
ATOM 5296 C CA . LEU A 1 670 ? 23.516 16.360 6.379 1.00 94.06 670 LEU A CA 1
ATOM 5297 C C . LEU A 1 670 ? 24.337 17.651 6.495 1.00 94.06 670 LEU A C 1
ATOM 5299 O O . LEU A 1 670 ? 24.306 18.295 7.538 1.00 94.06 670 LEU A O 1
ATOM 5303 N N . GLU A 1 671 ? 25.017 18.082 5.428 1.00 93.75 671 GLU A N 1
ATOM 5304 C CA . GLU A 1 671 ? 25.834 19.304 5.447 1.00 93.75 671 GLU A CA 1
ATOM 5305 C C . GLU A 1 671 ? 25.014 20.604 5.537 1.00 93.75 671 GLU A C 1
ATOM 5307 O O . GLU A 1 671 ? 25.579 21.649 5.845 1.00 93.75 671 GLU A O 1
ATOM 5312 N N . LYS A 1 672 ? 23.691 20.565 5.312 1.00 92.00 672 LYS A N 1
ATOM 5313 C CA . LYS A 1 672 ? 22.823 21.735 5.541 1.00 92.00 672 LYS A CA 1
ATOM 5314 C C . LYS A 1 672 ? 22.609 22.006 7.027 1.00 92.00 672 LYS A C 1
ATOM 5316 O O . LYS A 1 672 ? 22.562 23.167 7.409 1.00 92.00 672 LYS A O 1
ATOM 5321 N N . ALA A 1 673 ? 22.479 20.951 7.835 1.00 92.00 673 ALA A N 1
ATOM 5322 C CA . ALA A 1 673 ? 22.390 21.063 9.293 1.00 92.00 673 ALA A CA 1
ATOM 5323 C C . ALA A 1 673 ? 23.768 21.121 9.958 1.00 92.00 673 ALA A C 1
ATOM 5325 O O . ALA A 1 673 ? 23.938 21.815 10.948 1.00 92.00 673 ALA A O 1
ATOM 5326 N N . LEU A 1 674 ? 24.764 20.428 9.396 1.00 94.81 674 LEU A N 1
ATOM 5327 C CA . LEU A 1 674 ? 26.119 20.337 9.943 1.00 94.81 674 LEU A CA 1
ATOM 5328 C C . LEU A 1 674 ? 27.158 20.786 8.894 1.00 94.81 674 LEU A C 1
ATOM 5330 O O . LEU A 1 674 ? 27.841 19.943 8.297 1.00 94.81 674 LEU A O 1
ATOM 5334 N N . PRO A 1 675 ? 27.334 22.103 8.656 1.00 93.62 675 PRO A N 1
ATOM 5335 C CA . PRO A 1 675 ? 28.170 22.626 7.565 1.00 93.62 675 PRO A CA 1
ATOM 5336 C C . PRO A 1 675 ? 29.629 22.152 7.578 1.00 93.62 675 PRO A C 1
ATOM 5338 O O . PRO A 1 675 ? 30.252 21.993 6.525 1.00 93.62 675 PRO A O 1
ATOM 5341 N N . ALA A 1 676 ? 30.184 21.864 8.760 1.00 93.12 676 ALA A N 1
ATOM 5342 C CA . ALA A 1 676 ? 31.552 21.364 8.908 1.00 93.12 676 ALA A CA 1
ATOM 5343 C C . ALA A 1 676 ? 31.784 19.994 8.234 1.00 93.12 676 ALA A C 1
ATOM 5345 O O . ALA A 1 676 ? 32.930 19.641 7.934 1.00 93.12 676 ALA A O 1
ATOM 5346 N N . LEU A 1 677 ? 30.724 19.219 7.961 1.00 94.88 677 LEU A N 1
ATOM 5347 C CA . LEU A 1 677 ? 30.834 17.915 7.302 1.00 94.88 677 LEU A CA 1
ATOM 5348 C C . LEU A 1 677 ? 31.399 18.013 5.884 1.00 94.88 677 LEU A C 1
ATOM 5350 O O . LEU A 1 677 ? 32.109 17.102 5.467 1.00 94.88 677 LEU A O 1
ATOM 5354 N N . ALA A 1 678 ? 31.167 19.117 5.169 1.00 92.38 678 ALA A N 1
ATOM 5355 C CA . ALA A 1 678 ? 31.690 19.297 3.815 1.00 92.38 678 ALA A CA 1
ATOM 5356 C C . ALA A 1 678 ? 33.228 19.288 3.769 1.00 92.38 678 ALA A C 1
ATOM 5358 O O . ALA A 1 678 ? 33.826 18.718 2.858 1.00 92.38 678 ALA A O 1
ATOM 5359 N N . ALA A 1 679 ? 33.871 19.886 4.777 1.00 93.94 679 ALA A N 1
ATOM 5360 C CA . ALA A 1 679 ? 35.326 19.898 4.907 1.00 93.94 679 ALA A CA 1
ATOM 5361 C C . ALA A 1 679 ? 35.872 18.592 5.506 1.00 93.94 679 ALA A C 1
ATOM 5363 O O . ALA A 1 679 ? 36.924 18.118 5.080 1.00 93.94 679 ALA A O 1
ATOM 5364 N N . ARG A 1 680 ? 35.161 18.001 6.478 1.00 95.12 680 ARG A N 1
ATOM 5365 C CA . ARG A 1 680 ? 35.564 16.743 7.134 1.00 95.12 680 ARG A CA 1
ATOM 5366 C C . ARG A 1 680 ? 35.462 15.535 6.199 1.00 95.12 680 ARG A C 1
ATOM 5368 O O . ARG A 1 680 ? 36.301 14.643 6.272 1.00 95.12 680 ARG A O 1
ATOM 5375 N N . PHE A 1 681 ? 34.460 15.524 5.321 1.00 95.44 681 PHE A N 1
ATOM 5376 C CA . PHE A 1 681 ? 34.174 14.438 4.387 1.00 95.44 681 PHE A CA 1
ATOM 5377 C C . PHE A 1 681 ? 33.988 14.977 2.957 1.00 95.44 681 PHE A C 1
ATOM 5379 O O . PHE A 1 681 ? 32.860 15.111 2.481 1.00 95.44 681 PHE A O 1
ATOM 5386 N N . PRO A 1 682 ? 35.081 15.277 2.230 1.00 91.25 682 PRO A N 1
ATOM 5387 C CA . PRO A 1 682 ? 35.001 15.736 0.840 1.00 91.25 682 PRO A CA 1
ATOM 5388 C C . PRO A 1 682 ? 34.548 14.639 -0.144 1.00 91.25 682 PRO A C 1
ATOM 5390 O O . PRO A 1 682 ? 34.179 14.942 -1.278 1.00 91.25 682 PRO A O 1
ATOM 5393 N N . VAL A 1 683 ? 34.592 13.372 0.280 1.00 91.81 683 VAL A N 1
ATOM 5394 C CA . VAL A 1 683 ? 34.175 12.182 -0.475 1.00 91.81 683 VAL A CA 1
ATOM 5395 C C . VAL A 1 683 ? 32.972 11.562 0.238 1.00 91.81 683 VAL A C 1
ATOM 5397 O O . VAL A 1 683 ? 33.036 11.296 1.441 1.00 91.81 683 VAL A O 1
ATOM 5400 N N . HIS A 1 684 ? 31.875 11.317 -0.485 1.00 93.19 684 HIS A N 1
ATOM 5401 C CA . HIS A 1 684 ? 30.641 10.769 0.088 1.00 93.19 684 HIS A CA 1
ATOM 5402 C C . HIS A 1 684 ? 30.877 9.380 0.680 1.00 93.19 684 HIS A C 1
ATOM 5404 O O . HIS A 1 684 ? 30.470 9.121 1.814 1.00 93.19 684 HIS A O 1
ATOM 5410 N N . ALA A 1 685 ? 31.592 8.513 -0.043 1.00 93.00 685 ALA A N 1
ATOM 5411 C CA . ALA A 1 685 ? 31.913 7.169 0.422 1.00 93.00 685 ALA A CA 1
ATOM 5412 C C . ALA A 1 685 ? 32.645 7.153 1.777 1.00 93.00 685 ALA A C 1
ATOM 5414 O O . ALA A 1 685 ? 32.439 6.235 2.569 1.00 93.00 685 ALA A O 1
ATOM 5415 N N . ASP A 1 686 ? 33.467 8.160 2.084 1.00 95.06 686 ASP A N 1
ATOM 5416 C CA . ASP A 1 686 ? 34.189 8.216 3.358 1.00 95.06 686 ASP A CA 1
ATOM 5417 C C . ASP A 1 686 ? 33.280 8.629 4.525 1.00 95.06 686 ASP A C 1
ATOM 5419 O O . ASP A 1 686 ? 33.438 8.105 5.627 1.00 95.06 686 ASP A O 1
ATOM 5423 N N . MET A 1 687 ? 32.264 9.466 4.285 1.00 95.81 687 MET A N 1
ATOM 5424 C CA . MET A 1 687 ? 31.220 9.744 5.281 1.00 95.81 687 MET A CA 1
ATOM 5425 C C . MET A 1 687 ? 30.378 8.494 5.567 1.00 95.81 687 MET A C 1
ATOM 5427 O O . MET A 1 687 ? 30.129 8.165 6.726 1.00 95.81 687 MET A O 1
ATOM 5431 N N . VAL A 1 688 ? 29.985 7.756 4.522 1.00 94.81 688 VAL A N 1
ATOM 5432 C CA . VAL A 1 688 ? 29.254 6.484 4.671 1.00 94.81 688 VAL A CA 1
ATOM 5433 C C . VAL A 1 688 ? 30.082 5.491 5.488 1.00 94.81 688 VAL A C 1
ATOM 5435 O O . VAL A 1 688 ? 29.579 4.894 6.438 1.00 94.81 688 VAL A O 1
ATOM 5438 N N . LYS A 1 689 ? 31.381 5.369 5.187 1.00 94.38 689 LYS A N 1
ATOM 5439 C CA . LYS A 1 689 ? 32.319 4.549 5.966 1.00 94.38 689 LYS A CA 1
ATOM 5440 C C . LYS A 1 689 ? 32.528 5.040 7.389 1.00 94.38 689 LYS A C 1
ATOM 5442 O O . LYS A 1 689 ? 33.003 4.234 8.181 1.00 94.38 689 LYS A O 1
ATOM 5447 N N . ALA A 1 690 ? 32.234 6.291 7.730 1.00 95.44 690 ALA A N 1
ATOM 5448 C CA . ALA A 1 690 ? 32.344 6.815 9.091 1.00 95.44 690 ALA A CA 1
ATOM 5449 C C . ALA A 1 690 ? 31.079 6.524 9.921 1.00 95.44 690 ALA A C 1
ATOM 5451 O O . ALA A 1 690 ? 31.180 6.221 11.108 1.00 95.44 690 ALA A O 1
ATOM 5452 N N . GLY A 1 691 ? 29.905 6.506 9.283 1.00 95.56 691 GLY A N 1
ATOM 5453 C CA . GLY A 1 691 ? 28.622 6.280 9.954 1.00 95.56 691 GLY A CA 1
ATOM 5454 C C . GLY A 1 691 ? 28.249 7.412 10.919 1.00 95.56 691 GLY A C 1
ATOM 5455 O O . GLY A 1 691 ? 28.923 8.441 10.983 1.00 95.56 691 GLY A O 1
ATOM 5456 N N . ILE A 1 692 ? 27.177 7.223 11.688 1.00 96.31 692 ILE A N 1
ATOM 5457 C CA . ILE A 1 692 ? 26.667 8.227 12.636 1.00 96.31 692 ILE A CA 1
ATOM 5458 C C . ILE A 1 692 ? 27.696 8.570 13.713 1.00 96.31 692 ILE A C 1
ATOM 5460 O O . ILE A 1 692 ? 27.878 9.743 14.020 1.00 96.31 692 ILE A O 1
ATOM 5464 N N . GLU A 1 693 ? 28.416 7.573 14.230 1.00 95.94 693 GLU A N 1
ATOM 5465 C CA . GLU A 1 693 ? 29.486 7.770 15.216 1.00 95.94 693 GLU A CA 1
ATOM 5466 C C . GLU A 1 693 ? 30.561 8.732 14.702 1.00 95.94 693 GLU A C 1
ATOM 5468 O O . GLU A 1 693 ? 30.940 9.678 15.387 1.00 95.94 693 GLU A O 1
ATOM 5473 N N . GLY A 1 694 ? 31.020 8.544 13.461 1.00 96.00 694 GLY A N 1
ATOM 5474 C CA . GLY A 1 694 ? 31.999 9.435 12.850 1.00 96.00 694 GLY A CA 1
ATOM 5475 C C . GLY A 1 694 ? 31.430 10.810 12.492 1.00 96.00 694 GLY A C 1
ATOM 5476 O O . GLY A 1 694 ? 32.144 11.806 12.605 1.00 96.00 694 GLY A O 1
ATOM 5477 N N . ILE A 1 695 ? 30.157 10.894 12.094 1.00 96.38 695 ILE A N 1
ATOM 5478 C CA . ILE A 1 695 ? 29.470 12.162 11.799 1.00 96.38 695 ILE A CA 1
ATOM 5479 C C . ILE A 1 695 ? 29.361 13.011 13.073 1.00 96.38 695 ILE A C 1
ATOM 5481 O O . ILE A 1 695 ? 29.862 14.142 13.091 1.00 96.38 695 ILE A O 1
ATOM 5485 N N . ALA A 1 696 ? 28.798 12.439 14.141 1.00 96.25 696 ALA A N 1
ATOM 5486 C CA . ALA A 1 696 ? 28.580 13.102 15.425 1.00 96.25 696 ALA A CA 1
ATOM 5487 C C . ALA A 1 696 ? 29.869 13.283 16.247 1.00 96.25 696 ALA A C 1
ATOM 5489 O O . ALA A 1 696 ? 29.965 14.188 17.077 1.00 96.25 696 ALA A O 1
ATOM 5490 N N . GLY A 1 697 ? 30.884 12.444 16.021 1.00 94.94 697 GLY A N 1
ATOM 5491 C CA . GLY A 1 697 ? 32.164 12.524 16.716 1.00 94.94 697 GLY A CA 1
ATOM 5492 C C . GLY A 1 697 ? 31.992 12.440 18.242 1.00 94.94 697 GLY A C 1
ATOM 5493 O O . GLY A 1 697 ? 31.238 11.593 18.723 1.00 94.94 697 GLY A O 1
ATOM 5494 N N . PRO A 1 698 ? 32.637 13.324 19.030 1.00 94.12 698 PRO A N 1
ATOM 5495 C CA . PRO A 1 698 ? 32.524 13.319 20.492 1.00 94.12 698 PRO A CA 1
ATOM 5496 C C . PRO A 1 698 ? 31.094 13.492 21.027 1.00 94.12 698 PRO A C 1
ATOM 5498 O O . PRO A 1 698 ? 30.838 13.170 22.186 1.00 94.12 698 PRO A O 1
ATOM 5501 N N . ALA A 1 699 ? 30.164 14.008 20.215 1.00 95.56 699 ALA A N 1
ATOM 5502 C CA . ALA A 1 699 ? 28.770 14.166 20.607 1.00 95.56 699 ALA A CA 1
ATOM 5503 C C . ALA A 1 699 ? 28.012 12.848 20.706 1.00 95.56 699 ALA A C 1
ATOM 5505 O O . ALA A 1 699 ? 27.039 12.774 21.446 1.00 95.56 699 ALA A O 1
ATOM 5506 N N . PHE A 1 700 ? 28.459 11.803 20.009 1.00 96.50 700 PHE A N 1
ATOM 5507 C CA . PHE A 1 700 ? 27.685 10.577 19.858 1.00 96.50 700 PHE A CA 1
ATOM 5508 C C . PHE A 1 700 ? 27.215 9.981 21.197 1.00 96.50 700 PHE A C 1
ATOM 5510 O O . PHE A 1 700 ? 26.041 9.659 21.345 1.00 96.50 700 PHE A O 1
ATOM 5517 N N . GLY A 1 701 ? 28.099 9.921 22.201 1.00 94.25 701 GLY A N 1
ATOM 5518 C CA . GLY A 1 701 ? 27.785 9.345 23.515 1.00 94.25 701 GLY A CA 1
ATOM 5519 C C . GLY A 1 701 ? 26.807 10.153 24.379 1.00 94.25 701 GLY A C 1
ATOM 5520 O O . GLY A 1 701 ? 26.344 9.632 25.388 1.00 94.25 701 GLY A O 1
ATOM 5521 N N . ARG A 1 702 ? 26.494 11.405 24.011 1.00 94.88 702 ARG A N 1
ATOM 5522 C CA . ARG A 1 702 ? 25.531 12.271 24.721 1.00 94.88 702 ARG A CA 1
ATOM 5523 C C . ARG A 1 702 ? 24.204 12.454 23.977 1.00 94.88 702 ARG A C 1
ATOM 5525 O O . ARG A 1 702 ? 23.311 13.099 24.517 1.00 94.88 702 ARG A O 1
ATOM 5532 N N . LEU A 1 703 ? 24.067 11.928 22.756 1.00 95.38 703 LEU A N 1
ATOM 5533 C CA . LEU A 1 703 ? 22.815 12.028 22.003 1.00 95.38 703 LEU A CA 1
ATOM 5534 C C . LEU A 1 703 ? 21.759 11.112 22.625 1.00 95.38 703 LEU A C 1
ATOM 5536 O O . LEU A 1 703 ? 22.030 9.944 22.917 1.00 95.38 703 LEU A O 1
ATOM 5540 N N . LYS A 1 704 ? 20.532 11.617 22.776 1.00 93.62 704 LYS A N 1
ATOM 5541 C CA . LYS A 1 704 ? 19.393 10.774 23.138 1.00 93.62 704 LYS A CA 1
ATOM 5542 C C . LYS A 1 704 ? 19.097 9.850 21.962 1.00 93.62 704 LYS A C 1
ATOM 5544 O O . LYS A 1 704 ? 18.870 10.320 20.851 1.00 93.62 704 LYS A O 1
ATOM 5549 N N . LYS A 1 705 ? 19.075 8.544 22.210 1.00 92.69 705 LYS A N 1
ATOM 5550 C CA . LYS A 1 705 ? 18.700 7.536 21.217 1.00 92.69 705 LYS A CA 1
ATOM 5551 C C . LYS A 1 705 ? 17.240 7.142 21.418 1.00 92.69 705 LYS A C 1
ATOM 5553 O O . LYS A 1 705 ? 16.878 6.684 22.497 1.00 92.69 705 LYS A O 1
ATOM 5558 N N . MET A 1 706 ? 16.430 7.286 20.378 1.00 92.12 706 MET A N 1
ATOM 5559 C CA . MET A 1 706 ? 15.071 6.741 20.297 1.00 92.12 706 MET A CA 1
ATOM 5560 C C . MET A 1 706 ? 15.016 5.716 19.165 1.00 92.12 706 MET A C 1
ATOM 5562 O O . MET A 1 706 ? 15.847 5.772 18.256 1.00 92.12 706 MET A O 1
ATOM 5566 N N . GLN A 1 707 ? 14.103 4.746 19.223 1.00 90.44 707 GLN A N 1
ATOM 5567 C CA . GLN A 1 707 ? 14.099 3.619 18.286 1.00 90.44 707 GLN A CA 1
ATOM 5568 C C . GLN A 1 707 ? 12.696 3.279 17.796 1.00 90.44 707 GLN A C 1
ATOM 5570 O O . GLN A 1 707 ? 11.713 3.534 18.481 1.00 90.44 707 GLN A O 1
ATOM 5575 N N . VAL A 1 708 ? 12.645 2.680 16.609 1.00 92.25 708 VAL A N 1
ATOM 5576 C CA . VAL A 1 708 ? 11.464 2.028 16.042 1.00 92.25 708 VAL A CA 1
ATOM 5577 C C . VAL A 1 708 ? 11.870 0.623 15.610 1.00 92.25 708 VAL A C 1
ATOM 5579 O O . VAL A 1 708 ? 12.884 0.441 14.927 1.00 92.25 708 VAL A O 1
ATOM 5582 N N . ASN A 1 709 ? 11.085 -0.362 16.033 1.00 92.06 709 ASN A N 1
ATOM 5583 C CA . ASN A 1 709 ? 11.190 -1.767 15.639 1.00 92.06 709 ASN A CA 1
ATOM 5584 C C . ASN A 1 709 ? 9.872 -2.324 15.073 1.00 92.06 709 ASN A C 1
ATOM 5586 O O . ASN A 1 709 ? 9.866 -3.449 14.581 1.00 92.06 709 ASN A O 1
ATOM 5590 N N . HIS A 1 710 ? 8.789 -1.543 15.125 1.00 93.06 710 HIS A N 1
ATOM 5591 C CA . HIS A 1 710 ? 7.447 -1.979 14.770 1.00 93.06 710 HIS A CA 1
ATOM 5592 C C . HIS A 1 710 ? 6.727 -0.904 13.951 1.00 93.06 710 HIS A C 1
ATOM 5594 O O . HIS A 1 710 ? 6.461 0.193 14.443 1.00 93.06 710 HIS A O 1
ATOM 5600 N N . LEU A 1 711 ? 6.419 -1.204 12.687 1.00 94.56 711 LEU A N 1
ATOM 5601 C CA . LEU A 1 711 ? 5.689 -0.292 11.793 1.00 94.56 711 LEU A CA 1
ATOM 5602 C C . LEU A 1 711 ? 4.218 -0.675 11.622 1.00 94.56 711 LEU A C 1
ATOM 5604 O O . LEU A 1 711 ? 3.451 0.116 11.074 1.00 94.56 711 LEU A O 1
ATOM 5608 N N . ASP A 1 712 ? 3.826 -1.869 12.061 1.00 96.12 712 ASP A N 1
ATOM 5609 C CA . ASP A 1 712 ? 2.489 -2.380 11.809 1.00 96.12 712 ASP A CA 1
ATOM 5610 C C . ASP A 1 712 ? 1.436 -1.646 12.644 1.00 96.12 712 ASP A C 1
ATOM 5612 O O . ASP A 1 712 ? 1.601 -1.413 13.847 1.00 96.12 712 ASP A O 1
ATOM 5616 N N . THR A 1 713 ? 0.324 -1.305 12.000 1.00 98.19 713 THR A N 1
ATOM 5617 C CA . THR A 1 713 ? -0.932 -0.993 12.685 1.00 98.19 713 THR A CA 1
ATOM 5618 C C . THR A 1 713 ? -1.441 -2.286 13.304 1.00 98.19 713 THR A C 1
ATOM 5620 O O . THR A 1 713 ? -1.559 -3.293 12.604 1.00 98.19 713 THR A O 1
ATOM 5623 N N . THR A 1 714 ? -1.691 -2.270 14.612 1.00 98.12 714 THR A N 1
ATOM 5624 C CA . THR A 1 714 ? -1.747 -3.493 15.425 1.00 98.12 714 THR A CA 1
ATOM 5625 C C . THR A 1 714 ? -2.974 -3.505 16.324 1.00 98.12 714 THR A C 1
ATOM 5627 O O . THR A 1 714 ? -3.290 -2.493 16.955 1.00 98.12 714 THR A O 1
ATOM 5630 N N . LEU A 1 715 ? -3.639 -4.659 16.387 1.00 98.62 715 LEU A N 1
ATOM 5631 C CA . LEU A 1 715 ? -4.576 -5.001 17.451 1.00 98.62 715 LEU A CA 1
ATOM 5632 C C . LEU A 1 715 ? -3.786 -5.642 18.591 1.00 98.62 715 LEU A C 1
ATOM 5634 O O . LEU A 1 715 ? -2.940 -6.493 18.356 1.00 98.62 715 LEU A O 1
ATOM 5638 N N . PHE A 1 716 ? -4.063 -5.259 19.822 1.00 98.56 716 PHE A N 1
ATOM 5639 C CA . PHE A 1 716 ? -3.471 -5.818 21.022 1.00 98.56 716 PHE A CA 1
ATOM 5640 C C . PHE A 1 716 ? -4.596 -6.409 21.864 1.00 98.56 716 PHE A C 1
ATOM 5642 O O . PHE A 1 716 ? -5.345 -5.662 22.493 1.00 98.56 716 PHE A O 1
ATOM 5649 N N . LEU A 1 717 ? -4.715 -7.737 21.866 1.00 98.38 717 LEU A N 1
ATOM 5650 C CA . LEU A 1 717 ? -5.734 -8.442 22.635 1.00 98.38 717 LEU A CA 1
ATOM 5651 C C . LEU A 1 717 ? -5.389 -8.441 24.123 1.00 98.38 717 LEU A C 1
ATOM 5653 O O . LEU A 1 717 ? -4.273 -8.794 24.516 1.00 98.38 717 LEU A O 1
ATOM 5657 N N . ASN A 1 718 ? -6.361 -8.094 24.954 1.00 98.00 718 ASN A N 1
ATOM 5658 C CA . ASN A 1 718 ? -6.238 -8.047 26.397 1.00 98.00 718 ASN A CA 1
ATOM 5659 C C . ASN A 1 718 ? -6.397 -9.448 26.999 1.00 98.00 718 ASN A C 1
ATOM 5661 O O . ASN A 1 718 ? -7.481 -10.041 27.028 1.00 98.00 718 ASN A O 1
ATOM 5665 N N . ARG A 1 719 ? -5.300 -9.993 27.530 1.00 96.62 719 ARG A N 1
ATOM 5666 C CA . ARG A 1 719 ? -5.282 -11.301 28.208 1.00 96.62 719 ARG A CA 1
ATOM 5667 C C . ARG A 1 719 ? -5.487 -11.196 29.722 1.00 96.62 719 ARG A C 1
ATOM 5669 O O . ARG A 1 719 ? -5.358 -12.197 30.422 1.00 96.62 719 ARG A O 1
ATOM 5676 N N . GLY A 1 720 ? -5.823 -10.006 30.218 1.00 94.38 720 GLY A N 1
ATOM 5677 C CA . GLY A 1 720 ? -6.010 -9.674 31.627 1.00 94.38 720 GLY A CA 1
ATOM 5678 C C . GLY A 1 720 ? -4.733 -9.145 32.276 1.00 94.38 720 GLY A C 1
ATOM 5679 O O . GLY A 1 720 ? -4.745 -8.067 32.853 1.00 94.38 720 GLY A O 1
ATOM 5680 N N . ASP A 1 721 ? -3.625 -9.882 32.167 1.00 94.31 721 ASP A N 1
ATOM 5681 C CA . ASP A 1 721 ? -2.332 -9.496 32.757 1.00 94.31 721 ASP A CA 1
ATOM 5682 C C . ASP A 1 721 ? -1.361 -8.837 31.766 1.00 94.31 721 ASP A C 1
ATOM 5684 O O . ASP A 1 721 ? -0.349 -8.272 32.175 1.00 94.31 721 ASP A O 1
ATOM 5688 N N . ARG A 1 722 ? -1.650 -8.923 30.465 1.00 96.88 722 ARG A N 1
ATOM 5689 C CA . ARG A 1 722 ? -0.822 -8.388 29.380 1.00 96.88 722 ARG A CA 1
ATOM 5690 C C . ARG A 1 722 ? -1.630 -8.179 28.106 1.00 96.88 722 ARG A C 1
ATOM 5692 O O . ARG A 1 722 ? -2.700 -8.768 27.931 1.00 96.88 722 ARG A O 1
ATOM 5699 N N . PHE A 1 723 ? -1.034 -7.447 27.176 1.00 98.25 723 PHE A N 1
ATOM 5700 C CA . PHE A 1 723 ? -1.493 -7.335 25.802 1.00 98.25 723 PHE A CA 1
ATOM 5701 C C . PHE A 1 723 ? -0.724 -8.274 24.868 1.00 98.25 723 PHE A C 1
ATOM 5703 O O . PHE A 1 723 ? 0.503 -8.365 24.911 1.00 98.25 723 PHE A O 1
ATOM 5710 N N . GLU A 1 724 ? -1.450 -8.972 24.000 1.00 97.25 724 GLU A N 1
ATOM 5711 C CA . GLU A 1 724 ? -0.893 -9.826 22.951 1.00 97.25 724 GLU A CA 1
ATOM 5712 C C . GLU A 1 724 ? -1.113 -9.173 21.580 1.00 97.25 724 GLU A C 1
ATOM 5714 O O . GLU A 1 724 ? -2.266 -8.933 21.219 1.00 97.25 724 GLU A O 1
ATOM 5719 N N . PRO A 1 725 ? -0.063 -8.883 20.789 1.00 96.88 725 PRO A N 1
ATOM 5720 C CA . PRO A 1 725 ? -0.255 -8.326 19.457 1.00 96.88 725 PRO A CA 1
ATOM 5721 C C . PRO A 1 725 ? -0.863 -9.364 18.510 1.00 96.88 725 PRO A C 1
ATOM 5723 O O . PRO A 1 725 ? -0.384 -10.492 18.394 1.00 96.88 725 PRO A O 1
ATOM 5726 N N . VAL A 1 726 ? -1.866 -8.940 17.758 1.00 95.06 726 VAL A N 1
ATOM 5727 C CA . VAL A 1 726 ? -2.484 -9.683 16.668 1.00 95.06 726 VAL A CA 1
ATOM 5728 C C . VAL A 1 726 ? -2.322 -8.862 15.387 1.00 95.06 726 VAL A C 1
ATOM 5730 O O . VAL A 1 726 ? -2.680 -7.676 15.360 1.00 95.06 726 VAL A O 1
ATOM 5733 N N . PRO A 1 727 ? -1.741 -9.443 14.322 1.00 88.44 727 PRO A N 1
ATOM 5734 C CA . PRO A 1 727 ? -1.595 -8.743 13.058 1.00 88.44 727 PRO A CA 1
ATOM 5735 C C . PRO A 1 727 ? -2.971 -8.494 12.438 1.00 88.44 727 PRO A C 1
ATOM 5737 O O . PRO A 1 727 ? -3.794 -9.399 12.329 1.00 88.44 727 PRO A O 1
ATOM 5740 N N . LEU A 1 728 ? -3.198 -7.259 11.997 1.00 96.56 728 LEU A N 1
ATOM 5741 C CA . LEU A 1 728 ? -4.347 -6.918 11.164 1.00 96.56 728 LEU A CA 1
ATOM 5742 C C . LEU A 1 728 ? -4.079 -7.294 9.694 1.00 96.56 728 LEU A C 1
ATOM 5744 O O . LEU A 1 728 ? -2.913 -7.466 9.318 1.00 96.56 728 LEU A O 1
ATOM 5748 N N . PRO A 1 729 ? -5.127 -7.382 8.849 1.00 95.31 729 PRO A N 1
ATOM 5749 C CA . PRO A 1 729 ? -4.985 -7.656 7.422 1.00 95.31 729 PRO A CA 1
ATOM 5750 C C . PRO A 1 729 ? -3.961 -6.753 6.719 1.00 95.31 729 PRO A C 1
ATOM 5752 O O . PRO A 1 729 ? -3.700 -5.613 7.128 1.00 95.31 729 PRO A O 1
ATOM 5755 N N . MET A 1 730 ? -3.378 -7.271 5.635 1.00 94.50 730 MET A N 1
ATOM 5756 C CA . MET A 1 730 ? -2.329 -6.603 4.860 1.00 94.50 730 MET A CA 1
ATOM 5757 C C . MET A 1 730 ? -2.736 -5.191 4.430 1.00 94.50 730 MET A C 1
ATOM 5759 O O . MET A 1 730 ? -1.917 -4.276 4.491 1.00 94.50 730 MET A O 1
ATOM 5763 N N . GLU A 1 731 ? -3.988 -5.000 4.026 1.00 95.19 731 GLU A N 1
ATOM 5764 C CA . GLU A 1 731 ? -4.566 -3.753 3.526 1.00 95.19 731 GLU A CA 1
ATOM 5765 C C . GLU A 1 731 ? -4.387 -2.597 4.516 1.00 95.19 731 GLU A C 1
ATOM 5767 O O . GLU A 1 731 ? -4.166 -1.449 4.116 1.00 95.19 731 GLU A O 1
ATOM 5772 N N . THR A 1 732 ? -4.405 -2.896 5.817 1.00 96.44 732 THR A N 1
ATOM 5773 C CA . THR A 1 732 ? -4.175 -1.918 6.887 1.00 96.44 732 THR A CA 1
ATOM 5774 C C . THR A 1 732 ? -2.711 -1.471 6.952 1.00 96.44 732 THR A C 1
ATOM 5776 O O . THR A 1 732 ? -2.415 -0.374 7.422 1.00 96.44 732 THR A O 1
ATOM 5779 N N . GLN A 1 733 ? -1.787 -2.285 6.433 1.00 96.38 733 GLN A N 1
ATOM 5780 C CA . GLN A 1 733 ? -0.342 -2.041 6.434 1.00 96.38 733 GLN A CA 1
ATOM 5781 C C . GLN A 1 733 ? 0.159 -1.377 5.142 1.00 96.38 733 GLN A C 1
ATOM 5783 O O . GLN A 1 733 ? 1.316 -0.946 5.083 1.00 96.38 733 GLN A O 1
ATOM 5788 N N . LEU A 1 734 ? -0.682 -1.282 4.103 1.00 95.56 734 LEU A N 1
ATOM 5789 C CA . LEU A 1 734 ? -0.304 -0.761 2.783 1.00 95.56 734 LEU A CA 1
ATOM 5790 C C . LEU A 1 734 ? -0.204 0.770 2.710 1.00 95.56 734 LEU A C 1
ATOM 5792 O O . LEU A 1 734 ? 0.182 1.309 1.674 1.00 95.56 734 LEU A O 1
ATOM 5796 N N . SER A 1 735 ? -0.519 1.489 3.784 1.00 96.06 735 SER A N 1
ATOM 5797 C CA . SER A 1 735 ? -0.366 2.943 3.885 1.00 96.06 735 SER A CA 1
ATOM 5798 C C . SER A 1 735 ? -0.328 3.353 5.364 1.00 96.06 735 SER A C 1
ATOM 5800 O O . SER A 1 735 ? -0.919 2.642 6.179 1.00 96.06 735 SER A O 1
ATOM 5802 N N . PRO A 1 736 ? 0.302 4.484 5.743 1.00 97.25 736 PRO A N 1
ATOM 5803 C CA . PRO A 1 736 ? 0.180 5.023 7.091 1.00 97.25 736 PRO A CA 1
ATOM 5804 C C . PRO A 1 736 ? -1.281 5.187 7.492 1.00 97.25 736 PRO A C 1
ATOM 5806 O O . PRO A 1 736 ? -2.051 5.823 6.766 1.00 97.25 736 PRO A O 1
ATOM 5809 N N . ALA A 1 737 ? -1.636 4.635 8.650 1.00 97.75 737 ALA A N 1
ATOM 5810 C CA . ALA A 1 737 ? -2.959 4.756 9.238 1.00 97.75 737 ALA A CA 1
ATOM 5811 C C . ALA A 1 737 ? -2.952 5.854 10.313 1.00 97.75 737 ALA A C 1
ATOM 5813 O O . ALA A 1 737 ? -1.996 5.978 11.079 1.00 97.75 737 ALA A O 1
ATOM 5814 N N . PHE A 1 738 ? -4.014 6.658 10.357 1.00 97.25 738 PHE A N 1
ATOM 5815 C CA . PHE A 1 738 ? -4.184 7.780 11.282 1.00 97.25 738 PHE A CA 1
ATOM 5816 C C . PHE A 1 738 ? -5.364 7.535 12.217 1.00 97.25 738 PHE A C 1
ATOM 5818 O O . PHE A 1 738 ? -5.203 6.842 13.216 1.00 97.25 738 PHE A O 1
ATOM 5825 N N . SER A 1 739 ? -6.543 8.092 11.935 1.00 96.31 739 SER A N 1
ATOM 5826 C CA . SER A 1 739 ? -7.709 7.805 12.767 1.00 96.31 739 SER A CA 1
ATOM 5827 C C . SER A 1 739 ? -8.116 6.340 12.638 1.00 96.31 739 SER A C 1
ATOM 5829 O O . SER A 1 739 ? -8.031 5.774 11.546 1.00 96.31 739 SER A O 1
ATOM 5831 N N . VAL A 1 740 ? -8.553 5.762 13.754 1.00 97.50 740 VAL A N 1
ATOM 5832 C CA . VAL A 1 740 ? -9.267 4.492 13.817 1.00 97.50 740 VAL A CA 1
ATOM 5833 C C . VAL A 1 740 ? -10.603 4.753 14.502 1.00 97.50 740 VAL A C 1
ATOM 5835 O O . VAL A 1 740 ? -10.638 5.406 15.544 1.00 97.50 740 VAL A O 1
ATOM 5838 N N . CYS A 1 741 ? -11.691 4.282 13.903 1.00 96.50 741 CYS A N 1
ATOM 5839 C CA . CYS A 1 741 ? -13.028 4.357 14.483 1.00 96.50 741 CYS A CA 1
ATOM 5840 C C . CYS A 1 741 ? -13.548 2.953 14.776 1.00 96.50 741 CYS A C 1
ATOM 5842 O O . CYS A 1 741 ? -13.316 2.058 13.969 1.00 96.50 741 CYS A O 1
ATOM 5844 N N . VAL A 1 742 ? -14.272 2.796 15.884 1.00 96.88 742 VAL A N 1
ATOM 5845 C CA . VAL A 1 742 ? -14.863 1.527 16.336 1.00 96.88 742 VAL A CA 1
ATOM 5846 C C . VAL A 1 742 ? -16.386 1.638 16.257 1.00 96.88 742 VAL A C 1
ATOM 5848 O O . VAL A 1 742 ? -16.979 2.527 16.874 1.00 96.88 742 VAL A O 1
ATOM 5851 N N . GLY A 1 743 ? -17.034 0.778 15.477 1.00 95.00 743 GLY A N 1
ATOM 5852 C CA . GLY A 1 743 ? -18.465 0.872 15.187 1.00 95.00 743 GLY A CA 1
ATOM 5853 C C . GLY A 1 743 ? -18.992 -0.368 14.491 1.00 95.00 743 GLY A C 1
ATOM 5854 O O . GLY A 1 743 ? -18.333 -0.865 13.598 1.00 95.00 743 GLY A O 1
ATOM 5855 N N . ASP A 1 744 ? -20.181 -0.832 14.859 1.00 95.94 744 ASP A N 1
ATOM 5856 C CA . ASP A 1 744 ? -20.863 -1.938 14.184 1.00 95.94 744 ASP A CA 1
ATOM 5857 C C . ASP A 1 744 ? -21.605 -1.390 12.952 1.00 95.94 744 ASP A C 1
ATOM 5859 O O . ASP A 1 744 ? -22.711 -0.842 13.036 1.00 95.94 744 ASP A O 1
ATOM 5863 N N . VAL A 1 745 ? -20.939 -1.436 11.798 1.00 95.75 745 VAL A N 1
ATOM 5864 C CA . VAL A 1 745 ? -21.371 -0.767 10.566 1.00 95.75 745 VAL A CA 1
ATOM 5865 C C . VAL A 1 745 ? -22.381 -1.592 9.769 1.00 95.75 745 VAL A C 1
ATOM 5867 O O . VAL A 1 745 ? -23.153 -1.052 8.962 1.00 95.75 745 VAL A O 1
ATOM 5870 N N . ASN A 1 746 ? -22.391 -2.906 9.973 1.00 95.56 746 ASN A N 1
ATOM 5871 C CA . ASN A 1 746 ? -23.305 -3.832 9.310 1.00 95.56 746 ASN A CA 1
ATOM 5872 C C . ASN A 1 746 ? -24.461 -4.297 10.231 1.00 95.56 746 ASN A C 1
ATOM 5874 O O . ASN A 1 746 ? -25.388 -4.958 9.748 1.00 95.56 746 ASN A O 1
ATOM 5878 N N . ALA A 1 747 ? -24.450 -3.861 11.495 1.00 95.38 747 ALA A N 1
ATOM 5879 C CA . ALA A 1 747 ? -25.382 -4.195 12.565 1.00 95.38 747 ALA A CA 1
ATOM 5880 C C . ALA A 1 747 ? -25.458 -5.704 12.874 1.00 95.38 747 ALA A C 1
ATOM 5882 O O . ALA A 1 747 ? -26.534 -6.201 13.226 1.00 95.38 747 ALA A O 1
ATOM 5883 N N . ASP A 1 748 ? -24.348 -6.433 12.724 1.00 95.75 748 ASP A N 1
ATOM 5884 C CA . ASP A 1 748 ? -24.270 -7.878 12.975 1.00 95.75 748 ASP A CA 1
ATOM 5885 C C . ASP A 1 748 ? -23.977 -8.246 14.441 1.00 95.75 748 ASP A C 1
ATOM 5887 O O . ASP A 1 748 ? -24.101 -9.414 14.822 1.00 95.75 748 ASP A O 1
ATOM 5891 N N . GLY A 1 749 ? -23.700 -7.247 15.282 1.00 94.75 749 GLY A N 1
ATOM 5892 C CA . GLY A 1 749 ? -23.399 -7.394 16.699 1.00 94.75 749 GLY A CA 1
ATOM 5893 C C . GLY A 1 749 ? -21.915 -7.576 17.015 1.00 94.75 749 GLY A C 1
ATOM 5894 O O . GLY A 1 749 ? -21.609 -7.813 18.185 1.00 94.75 749 GLY A O 1
ATOM 5895 N N . ASN A 1 750 ? -21.021 -7.475 16.026 1.00 96.81 750 ASN A N 1
ATOM 5896 C CA . ASN A 1 750 ? -19.574 -7.395 16.203 1.00 96.81 750 ASN A CA 1
ATOM 5897 C C . ASN A 1 750 ? -19.067 -5.975 15.924 1.00 96.81 750 ASN A C 1
ATOM 5899 O O . ASN A 1 750 ? -19.665 -5.192 15.193 1.00 96.81 750 ASN A O 1
ATOM 5903 N N . GLU A 1 751 ? -17.939 -5.630 16.533 1.00 96.44 751 GLU A N 1
ATOM 5904 C CA . GLU A 1 751 ? -17.311 -4.326 16.342 1.00 96.44 751 GLU A CA 1
ATOM 5905 C C . GLU A 1 751 ? -16.474 -4.292 15.055 1.00 96.44 751 GLU A C 1
ATOM 5907 O O . GLU A 1 751 ? -15.560 -5.101 14.885 1.00 96.44 751 GLU A O 1
ATOM 5912 N N . ASP A 1 752 ? -16.738 -3.320 14.176 1.00 97.81 752 ASP A N 1
ATOM 5913 C CA . ASP A 1 752 ? -15.957 -3.079 12.961 1.00 97.81 752 ASP A CA 1
ATOM 5914 C C . ASP A 1 752 ? -14.997 -1.894 13.138 1.00 97.81 752 ASP A C 1
ATOM 5916 O O . ASP A 1 752 ? -15.135 -1.059 14.040 1.00 97.81 752 ASP A O 1
ATOM 5920 N N . LEU A 1 753 ? -14.012 -1.803 12.241 1.00 98.31 753 LEU A N 1
ATOM 5921 C CA . LEU A 1 753 ? -12.991 -0.759 12.266 1.00 98.31 753 LEU A CA 1
ATOM 5922 C C . LEU A 1 753 ? -12.945 0.022 10.955 1.00 98.31 753 LEU A C 1
ATOM 5924 O O . LEU A 1 753 ? -12.870 -0.565 9.875 1.00 98.31 753 LEU A O 1
ATOM 5928 N N . PHE A 1 754 ? -12.883 1.350 11.048 1.00 98.44 754 PHE A N 1
ATOM 5929 C CA . PHE A 1 754 ? -12.518 2.215 9.922 1.00 98.44 754 PHE A CA 1
ATOM 5930 C C . PHE A 1 754 ? -11.157 2.867 10.154 1.00 98.44 754 PHE A C 1
ATOM 5932 O O . PHE A 1 754 ? -10.917 3.404 11.233 1.00 98.44 754 PHE A O 1
ATOM 5939 N N . PHE A 1 755 ? -10.301 2.899 9.129 1.00 98.44 755 PHE A N 1
ATOM 5940 C CA . PHE A 1 755 ? -8.998 3.562 9.166 1.00 98.44 755 PHE A CA 1
ATOM 5941 C C . PHE A 1 755 ? -8.898 4.707 8.155 1.00 98.44 755 PHE A C 1
ATOM 5943 O O . PHE A 1 755 ? -9.035 4.500 6.944 1.00 98.44 755 PHE A O 1
ATOM 5950 N N . SER A 1 756 ? -8.528 5.894 8.644 1.00 98.19 756 SER A N 1
ATOM 5951 C CA . SER A 1 756 ? -8.012 6.972 7.794 1.00 98.19 756 SER A CA 1
ATOM 5952 C C . SER A 1 756 ? -6.597 6.639 7.329 1.00 98.19 756 SER A C 1
ATOM 5954 O O . SER A 1 756 ? -5.744 6.321 8.156 1.00 98.19 756 SER A O 1
ATOM 5956 N N . GLN A 1 757 ? -6.310 6.772 6.034 1.00 97.12 757 GLN A N 1
ATOM 5957 C CA . GLN A 1 757 ? -5.012 6.415 5.447 1.00 97.12 757 GLN A CA 1
ATOM 5958 C C . GLN A 1 757 ? -4.327 7.557 4.671 1.00 97.12 757 GLN A C 1
ATOM 5960 O O . GLN A 1 757 ? -4.934 8.573 4.331 1.00 97.12 757 GLN A O 1
ATOM 5965 N N . ASN A 1 758 ? -3.057 7.330 4.323 1.00 96.56 758 ASN A N 1
ATOM 5966 C CA . ASN A 1 758 ? -2.190 8.143 3.461 1.00 96.56 758 ASN A CA 1
ATOM 5967 C C . ASN A 1 758 ? -1.425 9.290 4.135 1.00 96.56 758 ASN A C 1
ATOM 5969 O O . ASN A 1 758 ? -1.874 9.956 5.069 1.00 96.56 758 ASN A O 1
ATOM 5973 N N . PHE A 1 759 ? -0.237 9.570 3.594 1.00 94.94 759 PHE A N 1
ATOM 5974 C CA . PHE A 1 759 ? 0.634 10.659 4.025 1.00 94.94 759 PHE A CA 1
ATOM 5975 C C . PHE A 1 759 ? 1.512 11.168 2.872 1.00 94.94 759 PHE A C 1
ATOM 5977 O O . PHE A 1 759 ? 2.353 10.441 2.340 1.00 94.94 759 PHE A O 1
ATOM 5984 N N . PHE A 1 760 ? 1.340 12.435 2.494 1.00 92.94 760 PHE A N 1
ATOM 5985 C CA . PHE A 1 760 ? 2.027 13.094 1.377 1.00 92.94 760 PHE A CA 1
ATOM 5986 C C . PHE A 1 760 ? 3.102 14.072 1.850 1.00 92.94 760 PHE A C 1
ATOM 5988 O O . PHE A 1 760 ? 3.986 14.432 1.076 1.00 92.94 760 PHE A O 1
ATOM 5995 N N . ALA A 1 761 ? 3.070 14.517 3.108 1.00 90.69 761 ALA A N 1
ATOM 5996 C CA . ALA A 1 761 ? 4.021 15.491 3.649 1.00 90.69 761 ALA A CA 1
ATOM 5997 C C . ALA A 1 761 ? 5.425 14.902 3.955 1.00 90.69 761 ALA A C 1
ATOM 5999 O O . ALA A 1 761 ? 6.101 15.321 4.898 1.00 90.69 761 ALA A O 1
ATOM 6000 N N . VAL A 1 762 ? 5.854 13.933 3.142 1.00 90.94 762 VAL A N 1
ATOM 6001 C CA . VAL A 1 762 ? 7.160 13.268 3.182 1.00 90.94 762 VAL A CA 1
ATOM 6002 C C . VAL A 1 762 ? 8.272 14.177 2.655 1.00 90.94 762 VAL A C 1
ATOM 6004 O O . VAL A 1 762 ? 8.033 15.289 2.165 1.00 90.94 762 VAL A O 1
ATOM 6007 N N . ARG A 1 763 ? 9.509 13.697 2.776 1.00 87.75 763 ARG A N 1
ATOM 6008 C CA . ARG A 1 763 ? 10.690 14.337 2.202 1.00 87.75 763 ARG A CA 1
ATOM 6009 C C . ARG A 1 763 ? 10.619 14.287 0.683 1.00 87.75 763 ARG A C 1
ATOM 6011 O O . ARG A 1 763 ? 9.996 13.407 0.105 1.00 87.75 763 ARG A O 1
ATOM 6018 N N . VAL A 1 764 ? 11.278 15.231 0.026 1.00 81.19 764 VAL A N 1
ATOM 6019 C CA . VAL A 1 764 ? 11.202 15.348 -1.435 1.00 81.19 764 VAL A CA 1
ATOM 6020 C C . VAL A 1 764 ? 11.885 14.179 -2.163 1.00 81.19 764 VAL A C 1
ATOM 6022 O O . VAL A 1 764 ? 11.623 13.946 -3.339 1.00 81.19 764 VAL A O 1
ATOM 6025 N N . GLU A 1 765 ? 12.768 13.459 -1.469 1.00 80.75 765 GLU A N 1
ATOM 6026 C CA . GLU A 1 765 ? 13.430 12.258 -1.976 1.00 80.75 765 GLU A CA 1
ATOM 6027 C C . GLU A 1 765 ? 12.560 10.992 -1.856 1.00 80.75 765 GLU A C 1
ATOM 6029 O O . GLU A 1 765 ? 12.835 10.004 -2.535 1.00 80.75 765 GLU A O 1
ATOM 6034 N N . ASP A 1 766 ? 11.510 11.023 -1.030 1.00 87.81 766 ASP A N 1
ATOM 6035 C CA . ASP A 1 766 ? 10.658 9.867 -0.759 1.00 87.81 766 ASP A CA 1
ATOM 6036 C C . ASP A 1 766 ? 9.390 9.878 -1.613 1.00 87.81 766 ASP A C 1
ATOM 6038 O O . ASP A 1 766 ? 8.855 10.930 -1.982 1.00 87.81 766 ASP A O 1
ATOM 6042 N N . SER A 1 767 ? 8.849 8.685 -1.865 1.00 89.56 767 SER A N 1
ATOM 6043 C CA . SER A 1 767 ? 7.514 8.570 -2.439 1.00 89.56 767 SER A CA 1
ATOM 6044 C C . SER A 1 767 ? 6.434 8.973 -1.446 1.00 89.56 767 SER A C 1
ATOM 6046 O O . SER A 1 767 ? 6.539 8.681 -0.253 1.00 89.56 767 SER A O 1
ATOM 6048 N N . ARG A 1 768 ? 5.362 9.603 -1.945 1.00 92.12 768 ARG A N 1
ATOM 6049 C CA . ARG A 1 768 ? 4.127 9.728 -1.163 1.00 92.12 768 ARG A CA 1
ATOM 6050 C C . ARG A 1 768 ? 3.676 8.333 -0.733 1.00 92.12 768 ARG A C 1
ATOM 6052 O O . ARG A 1 768 ? 3.820 7.378 -1.491 1.00 92.12 768 ARG A O 1
ATOM 6059 N N . ASN A 1 769 ? 3.116 8.233 0.466 1.00 94.94 769 ASN A N 1
ATOM 6060 C CA . ASN A 1 769 ? 2.451 7.013 0.902 1.00 94.94 769 ASN A CA 1
ATOM 6061 C C . ASN A 1 769 ? 0.959 7.190 0.592 1.00 94.94 769 ASN A C 1
ATOM 6063 O O . ASN A 1 769 ? 0.242 7.827 1.363 1.00 94.94 769 ASN A O 1
ATOM 6067 N N . ASP A 1 770 ? 0.529 6.756 -0.594 1.00 94.25 770 ASP A N 1
ATOM 6068 C CA . ASP A 1 770 ? -0.788 7.067 -1.168 1.00 94.25 770 ASP A CA 1
ATOM 6069 C C . ASP A 1 770 ? -1.513 5.847 -1.769 1.00 94.25 770 ASP A C 1
ATOM 6071 O O . ASP A 1 770 ? -2.367 5.985 -2.647 1.00 94.25 770 ASP A O 1
ATOM 6075 N N . ALA A 1 771 ? -1.193 4.649 -1.268 1.00 94.94 771 ALA A N 1
ATOM 6076 C CA . ALA A 1 771 ? -1.817 3.391 -1.682 1.00 94.94 771 ALA A CA 1
ATOM 6077 C C . ALA A 1 771 ? -3.183 3.123 -1.014 1.00 94.94 771 ALA A C 1
ATOM 6079 O O . ALA A 1 771 ? -3.941 2.279 -1.499 1.00 94.94 771 ALA A O 1
ATOM 6080 N N . GLY A 1 772 ? -3.518 3.843 0.060 1.00 95.19 772 GLY A N 1
ATOM 6081 C CA . GLY A 1 772 ? -4.775 3.698 0.791 1.00 95.19 772 GLY A CA 1
ATOM 6082 C C . GLY A 1 772 ? -5.931 4.485 0.171 1.00 95.19 772 GLY A C 1
ATOM 6083 O O . GLY A 1 772 ? -5.742 5.523 -0.467 1.00 95.19 772 GLY A O 1
ATOM 6084 N N . THR A 1 773 ? -7.151 4.008 0.396 1.00 95.00 773 THR A N 1
ATOM 6085 C CA . THR A 1 773 ? -8.403 4.640 -0.071 1.00 95.00 773 THR A CA 1
ATOM 6086 C C . THR A 1 773 ? -9.380 4.920 1.069 1.00 95.00 773 THR A C 1
ATOM 6088 O O . THR A 1 773 ? -10.501 5.360 0.819 1.00 95.00 773 THR A O 1
ATOM 6091 N N . GLY A 1 774 ? -8.947 4.697 2.313 1.00 96.12 774 GLY A N 1
ATOM 6092 C CA . GLY A 1 774 ? -9.839 4.518 3.454 1.00 96.12 774 GLY A CA 1
ATOM 6093 C C . GLY A 1 774 ? -10.244 3.050 3.494 1.00 96.12 774 GLY A C 1
ATOM 6094 O O . GLY A 1 774 ? -10.519 2.464 2.444 1.00 96.12 774 GLY A O 1
ATOM 6095 N N . LEU A 1 775 ? -10.200 2.449 4.679 1.00 97.69 775 LEU A N 1
ATOM 6096 C CA . LEU A 1 775 ? -10.336 1.004 4.829 1.00 97.69 775 LEU A CA 1
ATOM 6097 C C . LEU A 1 775 ? -11.336 0.684 5.928 1.00 97.69 775 LEU A C 1
ATOM 6099 O O . LEU A 1 775 ? -11.151 1.110 7.065 1.00 97.69 775 LEU A O 1
ATOM 6103 N N . TRP A 1 776 ? -12.350 -0.096 5.573 1.00 98.19 776 TRP A N 1
ATOM 6104 C CA . TRP A 1 776 ? -13.209 -0.776 6.530 1.00 98.19 776 TRP A CA 1
ATOM 6105 C C . TRP A 1 776 ? -12.714 -2.208 6.734 1.00 98.19 776 TRP A C 1
ATOM 6107 O O . TRP A 1 776 ? -12.351 -2.892 5.774 1.00 98.19 776 TRP A O 1
ATOM 6117 N N . LEU A 1 777 ? -12.727 -2.645 7.985 1.00 98.50 777 LEU A N 1
ATOM 6118 C CA . LEU A 1 777 ? -12.469 -4.006 8.425 1.00 98.50 777 LEU A CA 1
ATOM 6119 C C . LEU A 1 777 ? -13.702 -4.498 9.187 1.00 98.50 777 LEU A C 1
ATOM 6121 O O . LEU A 1 777 ? -14.011 -3.939 10.237 1.00 98.50 777 LEU A O 1
ATOM 6125 N N . LEU A 1 778 ? -14.385 -5.521 8.672 1.00 98.19 778 LEU A N 1
ATOM 6126 C CA . LEU A 1 778 ? -15.554 -6.106 9.327 1.00 98.19 778 LEU A CA 1
ATOM 6127 C C . LEU A 1 778 ? -15.127 -7.116 10.395 1.00 98.19 778 LEU A C 1
ATOM 6129 O O . LEU A 1 778 ? -14.426 -8.081 10.074 1.00 98.19 778 LEU A O 1
ATOM 6133 N N . GLY A 1 779 ? -15.530 -6.901 11.643 1.00 97.56 779 GLY A N 1
ATOM 6134 C CA . GLY A 1 779 ? -15.211 -7.768 12.770 1.00 97.56 779 GLY A CA 1
ATOM 6135 C C . GLY A 1 779 ? -15.887 -9.128 12.646 1.00 97.56 779 GLY A C 1
ATOM 6136 O O . GLY A 1 779 ? -17.023 -9.240 12.198 1.00 97.56 779 GLY A O 1
ATOM 6137 N N . GLN A 1 780 ? -15.181 -10.193 13.022 1.00 96.75 780 GLN A N 1
ATOM 6138 C CA . GLN A 1 780 ? -15.749 -11.549 13.087 1.00 96.75 780 GLN A CA 1
ATOM 6139 C C . GLN A 1 780 ? -16.077 -11.984 14.525 1.00 96.75 780 GLN A C 1
ATOM 6141 O O . GLN A 1 780 ? -16.607 -13.075 14.739 1.00 96.75 780 GLN A O 1
ATOM 6146 N N . GLY A 1 781 ? -15.777 -11.134 15.514 1.00 95.62 781 GLY A N 1
ATOM 6147 C CA . GLY A 1 781 ? -16.056 -11.391 16.927 1.00 95.62 781 GLY A CA 1
ATOM 6148 C C . GLY A 1 781 ? -15.112 -12.393 17.594 1.00 95.62 781 GLY A C 1
ATOM 6149 O O . GLY A 1 781 ? -15.383 -12.833 18.706 1.00 95.62 781 GLY A O 1
ATOM 6150 N N . ASP A 1 782 ? -14.021 -12.775 16.931 1.00 95.94 782 ASP A N 1
ATOM 6151 C CA . ASP A 1 782 ? -12.984 -13.694 17.420 1.00 95.94 782 ASP A CA 1
ATOM 6152 C C . ASP A 1 782 ? -11.576 -13.057 17.412 1.00 95.94 782 ASP A C 1
ATOM 6154 O O . ASP A 1 782 ? -10.574 -13.738 17.638 1.00 95.94 782 ASP A O 1
ATOM 6158 N N . GLY A 1 783 ? -11.499 -11.744 17.162 1.00 95.81 783 GLY A N 1
ATOM 6159 C CA . GLY A 1 783 ? -10.263 -10.991 16.950 1.00 95.81 783 GLY A CA 1
ATOM 6160 C C . GLY A 1 783 ? -9.797 -10.927 15.489 1.00 95.81 783 GLY A C 1
ATOM 6161 O O . GLY A 1 783 ? -8.846 -10.197 15.204 1.00 95.81 783 GLY A O 1
ATOM 6162 N N . ASN A 1 784 ? -10.451 -11.639 14.562 1.00 96.69 784 ASN A N 1
ATOM 6163 C CA . ASN A 1 784 ? -10.184 -11.549 13.127 1.00 96.69 784 ASN A CA 1
ATOM 6164 C C . ASN A 1 784 ? -11.096 -10.528 12.440 1.00 96.69 784 ASN A C 1
ATOM 6166 O O . ASN A 1 784 ? -12.213 -10.241 12.875 1.00 96.69 784 ASN A O 1
ATOM 6170 N N . PHE A 1 785 ? -10.609 -10.010 11.312 1.00 97.94 785 PHE A N 1
ATOM 6171 C CA . PHE A 1 785 ? -11.287 -8.983 10.533 1.00 97.94 785 PHE A CA 1
ATOM 6172 C C . PHE A 1 785 ? -11.250 -9.287 9.036 1.00 97.94 785 PHE A C 1
ATOM 6174 O O . PHE A 1 785 ? -10.225 -9.726 8.512 1.00 97.94 785 PHE A O 1
ATOM 6181 N N . LEU A 1 786 ? -12.344 -8.978 8.338 1.00 96.94 786 LEU A N 1
ATOM 6182 C CA . LEU A 1 786 ? -12.446 -9.053 6.882 1.00 96.94 786 LEU A CA 1
ATOM 6183 C C . LEU A 1 786 ? -12.292 -7.650 6.264 1.00 96.94 786 LEU A C 1
ATOM 6185 O O . LEU A 1 786 ? -13.166 -6.805 6.475 1.00 96.94 786 LEU A O 1
ATOM 6189 N N . PRO A 1 787 ? -11.232 -7.369 5.485 1.00 96.25 787 PRO A N 1
ATOM 6190 C CA . PRO A 1 787 ? -11.112 -6.102 4.772 1.00 96.25 787 PRO A CA 1
ATOM 6191 C C . PRO A 1 787 ? -12.153 -5.994 3.653 1.00 96.25 787 PRO A C 1
ATOM 6193 O O . PRO A 1 787 ? -12.391 -6.950 2.916 1.00 96.25 787 PRO A O 1
ATOM 6196 N N . ILE A 1 788 ? -12.750 -4.810 3.494 1.00 94.19 788 ILE A N 1
ATOM 6197 C CA . ILE A 1 788 ? -13.668 -4.516 2.384 1.00 94.19 788 ILE A CA 1
ATOM 6198 C C . ILE A 1 788 ? -13.163 -3.335 1.551 1.00 94.19 788 ILE A C 1
ATOM 6200 O O . ILE A 1 788 ? -12.812 -2.272 2.071 1.00 94.19 788 ILE A O 1
ATOM 6204 N N . GLY A 1 789 ? -13.119 -3.525 0.232 1.00 91.50 789 GLY A N 1
ATOM 6205 C CA . GLY A 1 789 ? -12.595 -2.543 -0.710 1.00 91.50 789 GLY A CA 1
ATOM 6206 C C . GLY A 1 789 ? -13.571 -1.399 -1.014 1.00 91.50 789 GLY A C 1
ATOM 6207 O O . GLY A 1 789 ? -14.734 -1.411 -0.592 1.00 91.50 789 GLY A O 1
ATOM 6208 N N . PRO A 1 790 ? -13.141 -0.388 -1.793 1.00 92.44 790 PRO A N 1
ATOM 6209 C CA . PRO A 1 790 ? -14.002 0.716 -2.224 1.00 92.44 790 PRO A CA 1
ATOM 6210 C C . PRO A 1 790 ? -15.230 0.280 -3.029 1.00 92.44 790 PRO A C 1
ATOM 6212 O O . PRO A 1 790 ? -16.254 0.962 -3.009 1.00 92.44 790 PRO A O 1
ATOM 6215 N N . ARG A 1 791 ? -15.139 -0.847 -3.749 1.00 88.62 791 ARG A N 1
ATOM 6216 C CA . ARG A 1 791 ? -16.230 -1.370 -4.579 1.00 88.62 791 ARG A CA 1
ATOM 6217 C C . ARG A 1 791 ? -17.385 -1.897 -3.726 1.00 88.62 791 ARG A C 1
ATOM 6219 O O . ARG A 1 791 ? -18.540 -1.630 -4.050 1.00 88.62 791 ARG A O 1
ATOM 6226 N N . GLU A 1 792 ? -17.075 -2.617 -2.653 1.00 91.81 792 GLU A N 1
ATOM 6227 C CA . GLU A 1 792 ? -18.042 -3.194 -1.717 1.00 91.81 792 GLU A CA 1
ATOM 6228 C C . GLU A 1 792 ? -18.524 -2.157 -0.696 1.00 91.81 792 GLU A C 1
ATOM 6230 O O . GLU A 1 792 ? -19.726 -2.023 -0.457 1.00 91.81 792 GLU A O 1
ATOM 6235 N N . SER A 1 793 ? -17.601 -1.385 -0.117 1.00 95.12 793 SER A N 1
ATOM 6236 C CA . SER A 1 793 ? -17.941 -0.388 0.903 1.00 95.12 793 SER A CA 1
ATOM 6237 C C . SER A 1 793 ? -18.618 0.850 0.316 1.00 95.12 793 SER A C 1
ATOM 6239 O O . SER A 1 793 ? -19.476 1.432 0.967 1.00 95.12 793 SER A O 1
ATOM 6241 N N . GLY A 1 794 ? -18.263 1.275 -0.900 1.00 95.31 794 GLY A N 1
ATOM 6242 C CA . GLY A 1 794 ? -18.632 2.588 -1.445 1.00 95.31 794 GLY A CA 1
ATOM 6243 C C . GLY A 1 794 ? -17.793 3.750 -0.901 1.00 95.31 794 GLY A C 1
ATOM 6244 O O . GLY A 1 794 ? -17.992 4.894 -1.316 1.00 95.31 794 GLY A O 1
ATOM 6245 N N . VAL A 1 795 ? -16.842 3.481 -0.001 1.00 96.62 795 VAL A N 1
ATOM 6246 C CA . VAL A 1 795 ? -15.952 4.489 0.582 1.00 96.62 795 VAL A CA 1
ATOM 6247 C C . VAL A 1 795 ? -14.676 4.580 -0.249 1.00 96.62 795 VAL A C 1
ATOM 6249 O O . VAL A 1 795 ? -13.909 3.626 -0.352 1.00 96.62 795 VAL A O 1
ATOM 6252 N N . ARG A 1 796 ? -14.432 5.753 -0.845 1.00 94.88 796 ARG A N 1
ATOM 6253 C CA . ARG A 1 796 ? -13.200 6.046 -1.589 1.00 94.88 796 ARG A CA 1
ATOM 6254 C C . ARG A 1 796 ? -12.694 7.449 -1.292 1.00 94.88 796 ARG A C 1
ATOM 6256 O O . ARG A 1 796 ? -13.294 8.448 -1.694 1.00 94.88 796 ARG A O 1
ATOM 6263 N N . VAL A 1 797 ? -11.547 7.523 -0.630 1.00 96.38 797 VAL A N 1
ATOM 6264 C CA . VAL A 1 797 ? -10.902 8.769 -0.222 1.00 96.38 797 VAL A CA 1
ATOM 6265 C C . VAL A 1 797 ? -9.428 8.746 -0.640 1.00 96.38 797 VAL A C 1
ATOM 6267 O O . VAL A 1 797 ? -8.554 8.348 0.116 1.00 96.38 797 VAL A O 1
ATOM 6270 N N . ASP A 1 798 ? -9.118 9.166 -1.869 1.00 94.31 798 ASP A N 1
ATOM 6271 C CA . ASP A 1 798 ? -7.752 9.012 -2.404 1.00 94.31 798 ASP A CA 1
ATOM 6272 C C . ASP A 1 798 ? -6.725 10.027 -1.844 1.00 94.31 798 ASP A C 1
ATOM 6274 O O . ASP A 1 798 ? -5.525 9.898 -2.086 1.00 94.31 798 ASP A O 1
ATOM 6278 N N . GLY A 1 799 ? -7.161 11.096 -1.169 1.00 94.75 799 GLY A N 1
ATOM 6279 C CA . GLY A 1 799 ? -6.262 12.133 -0.657 1.00 94.75 799 GLY A CA 1
ATOM 6280 C C . GLY A 1 799 ? -5.573 11.759 0.657 1.00 94.75 799 GLY A C 1
ATOM 6281 O O . GLY A 1 799 ? -5.535 10.605 1.073 1.00 94.75 799 GLY A O 1
ATOM 6282 N N . GLU A 1 800 ? -4.993 12.766 1.309 1.00 95.06 800 GLU A N 1
ATOM 6283 C CA . GLU A 1 800 ? -4.291 12.619 2.586 1.00 95.06 800 GLU A CA 1
ATOM 6284 C C . GLU A 1 800 ? -5.301 12.679 3.743 1.00 95.06 800 GLU A C 1
ATOM 6286 O O . GLU A 1 800 ? -5.686 13.773 4.164 1.00 95.06 800 GLU A O 1
ATOM 6291 N N . GLN A 1 801 ? -5.767 11.526 4.227 1.00 96.69 801 GLN A N 1
ATOM 6292 C CA . GLN A 1 801 ? -6.834 11.433 5.232 1.00 96.69 801 GLN A CA 1
ATOM 6293 C C . GLN A 1 801 ? -6.286 11.672 6.642 1.00 96.69 801 GLN A C 1
ATOM 6295 O O . GLN A 1 801 ? -5.135 11.339 6.941 1.00 96.69 801 GLN A O 1
ATOM 6300 N N . ARG A 1 802 ? -7.094 12.273 7.521 1.00 95.12 802 ARG A N 1
ATOM 6301 C CA . ARG A 1 802 ? -6.700 12.603 8.899 1.00 95.12 802 ARG A CA 1
ATOM 6302 C C . ARG A 1 802 ? -7.768 12.175 9.888 1.00 95.12 802 ARG A C 1
ATOM 6304 O O . ARG A 1 802 ? -7.821 10.994 10.227 1.00 95.12 802 ARG A O 1
ATOM 6311 N N . GLY A 1 803 ? -8.598 13.111 10.335 1.00 95.75 803 GLY A N 1
ATOM 6312 C CA . GLY A 1 803 ? -9.696 12.812 11.235 1.00 95.75 803 GLY A CA 1
ATOM 6313 C C . GLY A 1 803 ? -10.764 11.964 10.549 1.00 95.75 803 GLY A C 1
ATOM 6314 O O . GLY A 1 803 ? -11.059 12.158 9.369 1.00 95.75 803 GLY A O 1
ATOM 6315 N N . ALA A 1 804 ? -11.344 11.033 11.293 1.00 97.38 804 ALA A N 1
ATOM 6316 C CA . ALA A 1 804 ? -12.555 10.325 10.911 1.00 97.38 804 ALA A CA 1
ATOM 6317 C C . ALA A 1 804 ? -13.411 10.095 12.150 1.00 97.38 804 ALA A C 1
ATOM 6319 O O . ALA A 1 804 ? -12.867 9.868 13.230 1.00 97.38 804 ALA A O 1
ATOM 6320 N N . ALA A 1 805 ? -14.727 10.176 12.000 1.00 96.81 805 ALA A N 1
ATOM 6321 C CA . ALA A 1 805 ? -15.652 9.976 13.103 1.00 96.81 805 ALA A CA 1
ATOM 6322 C C . ALA A 1 805 ? -16.946 9.314 12.631 1.00 96.81 805 ALA A C 1
ATOM 6324 O O . ALA A 1 805 ? -17.373 9.492 11.486 1.00 96.81 805 ALA A O 1
ATOM 6325 N N . LEU A 1 806 ? -17.565 8.572 13.545 1.00 96.31 806 LEU A N 1
ATOM 6326 C CA . LEU A 1 806 ? -18.821 7.868 13.333 1.00 96.31 806 LEU A CA 1
ATOM 6327 C C . LEU A 1 806 ? -19.956 8.582 14.069 1.00 96.31 806 LEU A C 1
ATOM 6329 O O . LEU A 1 806 ? -19.737 9.140 15.147 1.00 96.31 806 LEU A O 1
ATOM 6333 N N . ALA A 1 807 ? -21.140 8.560 13.467 1.00 94.75 807 ALA A N 1
ATOM 6334 C CA . ALA A 1 807 ? -22.408 9.010 14.040 1.00 94.75 807 ALA A CA 1
ATOM 6335 C C . ALA A 1 807 ? -23.566 8.373 13.258 1.00 94.75 807 ALA A C 1
ATOM 6337 O O . ALA A 1 807 ? -23.341 7.797 12.203 1.00 94.75 807 ALA A O 1
ATOM 6338 N N . ASP A 1 808 ? -24.792 8.505 13.747 1.00 95.25 808 ASP A N 1
ATOM 6339 C CA . ASP A 1 808 ? -26.013 8.258 12.971 1.00 95.25 808 ASP A CA 1
ATOM 6340 C C . ASP A 1 808 ? -26.634 9.621 12.667 1.00 95.25 808 ASP A C 1
ATOM 6342 O O . ASP A 1 808 ? -27.517 10.077 13.392 1.00 95.25 808 ASP A O 1
ATOM 6346 N N . PHE A 1 809 ? -26.088 10.340 11.680 1.00 94.31 809 PHE A N 1
ATOM 6347 C CA . PHE A 1 809 ? -26.361 11.777 11.537 1.00 94.31 809 PHE A CA 1
ATOM 6348 C C . PHE A 1 809 ? -27.773 12.053 10.996 1.00 94.31 809 PHE A C 1
ATOM 6350 O O . PHE A 1 809 ? -28.248 13.190 11.063 1.00 94.31 809 PHE A O 1
ATOM 6357 N N . ASP A 1 810 ? -28.442 11.055 10.411 1.00 94.75 810 ASP A N 1
ATOM 6358 C CA . ASP A 1 810 ? -29.825 11.166 9.941 1.00 94.75 810 ASP A CA 1
ATOM 6359 C C . ASP A 1 810 ? -30.850 10.368 10.774 1.00 94.75 810 ASP A C 1
ATOM 6361 O O . ASP A 1 810 ? -32.047 10.393 10.460 1.00 94.75 810 ASP A O 1
ATOM 6365 N N . HIS A 1 811 ? -30.407 9.810 11.908 1.00 94.44 811 HIS A N 1
ATOM 6366 C CA . HIS A 1 811 ? -31.208 9.088 12.904 1.00 94.44 811 HIS A CA 1
ATOM 6367 C C . HIS A 1 811 ? -31.950 7.882 12.315 1.00 94.44 811 HIS A C 1
ATOM 6369 O O . HIS A 1 811 ? -33.083 7.570 12.710 1.00 94.44 811 HIS A O 1
ATOM 6375 N N . ASP A 1 812 ? -31.351 7.209 11.336 1.00 94.50 812 ASP A N 1
ATOM 6376 C CA . ASP A 1 812 ? -31.960 6.063 10.678 1.00 94.50 812 ASP A CA 1
ATOM 6377 C C . ASP A 1 812 ? -31.601 4.717 11.333 1.00 94.50 812 ASP A C 1
ATOM 6379 O O . ASP A 1 812 ? -32.180 3.686 10.952 1.00 94.50 812 ASP A O 1
ATOM 6383 N N . GLY A 1 813 ? -30.752 4.746 12.366 1.00 95.12 813 GLY A N 1
ATOM 6384 C CA . GLY A 1 813 ? -30.272 3.592 13.118 1.00 95.12 813 GLY A CA 1
ATOM 6385 C C . GLY A 1 813 ? -29.064 2.913 12.479 1.00 95.12 813 GLY A C 1
ATOM 6386 O O . GLY A 1 813 ? -28.854 1.721 12.720 1.00 95.12 813 GLY A O 1
ATOM 6387 N N . ARG A 1 814 ? -28.300 3.617 11.637 1.00 96.38 814 ARG A N 1
ATOM 6388 C CA . ARG A 1 814 ? -27.089 3.098 10.990 1.00 96.38 814 ARG A CA 1
ATOM 6389 C C . ARG A 1 814 ? -25.889 3.973 11.295 1.00 96.38 814 ARG A C 1
ATOM 6391 O O . ARG A 1 814 ? -25.996 5.168 11.525 1.00 96.38 814 ARG A O 1
ATOM 6398 N N . VAL A 1 815 ? -24.722 3.342 11.287 1.00 96.56 815 VAL A N 1
ATOM 6399 C CA . VAL A 1 815 ? -23.453 4.026 11.515 1.00 96.56 815 VAL A CA 1
ATOM 6400 C C . VAL A 1 815 ? -22.978 4.663 10.212 1.00 96.56 815 VAL A C 1
ATOM 6402 O O . VAL A 1 815 ? -22.589 3.954 9.282 1.00 96.56 815 VAL A O 1
ATOM 6405 N N . ASP A 1 816 ? -22.992 5.989 10.165 1.00 97.25 816 ASP A N 1
ATOM 6406 C CA . ASP A 1 816 ? -22.440 6.829 9.108 1.00 97.25 816 ASP A CA 1
ATOM 6407 C C . ASP A 1 816 ? -20.980 7.213 9.379 1.00 97.25 816 ASP A C 1
ATOM 6409 O O . ASP A 1 816 ? -20.469 7.092 10.494 1.00 97.25 816 ASP A O 1
ATOM 6413 N N . LEU A 1 817 ? -20.302 7.723 8.347 1.00 98.00 817 LEU A N 1
ATOM 6414 C CA . LEU A 1 817 ? -18.878 8.044 8.401 1.00 98.00 817 LEU A CA 1
ATOM 6415 C C . LEU A 1 817 ? -18.586 9.433 7.830 1.00 98.00 817 LEU A C 1
ATOM 6417 O O . LEU A 1 817 ? -18.967 9.758 6.706 1.00 98.00 817 LEU A O 1
ATOM 6421 N N . VAL A 1 818 ? -17.793 10.218 8.556 1.00 98.31 818 VAL A N 1
ATOM 6422 C CA . VAL A 1 818 ? -17.124 11.412 8.026 1.00 98.31 818 VAL A CA 1
ATOM 6423 C C . VAL A 1 818 ? -15.610 11.220 8.039 1.00 98.31 818 VAL A C 1
ATOM 6425 O O . VAL A 1 818 ? -15.058 10.692 8.999 1.00 98.31 818 VAL A O 1
ATOM 6428 N N . VAL A 1 819 ? -14.928 11.668 6.982 1.00 98.31 819 VAL A N 1
ATOM 6429 C CA . VAL A 1 819 ? -13.464 11.610 6.840 1.00 98.31 819 VAL A CA 1
ATOM 6430 C C . VAL A 1 819 ? -12.943 12.958 6.361 1.00 98.31 819 VAL A C 1
ATOM 6432 O O . VAL A 1 819 ? -13.319 13.448 5.291 1.00 98.31 819 VAL A O 1
ATOM 6435 N N . THR A 1 820 ? -12.041 13.575 7.117 1.00 97.50 820 THR A N 1
ATOM 6436 C CA . THR A 1 820 ? -11.378 14.812 6.701 1.00 97.50 820 THR A CA 1
ATOM 6437 C C . THR A 1 820 ? -10.104 14.515 5.919 1.00 97.50 820 THR A C 1
ATOM 6439 O O . THR A 1 820 ? -9.406 13.524 6.143 1.00 97.50 820 THR A O 1
ATOM 6442 N N . GLN A 1 821 ? -9.786 15.402 4.975 1.00 95.62 821 GLN A N 1
ATOM 6443 C CA . GLN A 1 821 ? -8.574 15.314 4.168 1.00 95.62 821 GLN A CA 1
ATOM 6444 C C . GLN A 1 821 ? -7.774 16.607 4.259 1.00 95.62 821 GLN A C 1
ATOM 6446 O O . GLN A 1 821 ? -8.326 17.710 4.220 1.00 95.62 821 GLN A O 1
ATOM 6451 N N . ASN A 1 822 ? -6.452 16.490 4.306 1.00 93.25 822 ASN A N 1
ATOM 6452 C CA . ASN A 1 822 ? -5.588 17.653 4.278 1.00 93.25 822 ASN A CA 1
ATOM 6453 C C . ASN A 1 822 ? -5.593 18.307 2.891 1.00 93.25 822 ASN A C 1
ATOM 6455 O O . ASN A 1 822 ? -5.287 17.683 1.875 1.00 93.25 822 ASN A O 1
ATOM 6459 N N . ALA A 1 823 ? -5.939 19.592 2.870 1.00 92.69 823 ALA A N 1
ATOM 6460 C CA . ALA A 1 823 ? -5.993 20.435 1.675 1.00 92.69 823 ALA A CA 1
ATOM 6461 C C . ALA A 1 823 ? -6.878 19.861 0.548 1.00 92.69 823 ALA A C 1
ATOM 6463 O O . ALA A 1 823 ? -6.630 20.131 -0.630 1.00 92.69 823 ALA A O 1
ATOM 6464 N N . ALA A 1 824 ? -7.910 19.091 0.904 1.00 94.69 824 ALA A N 1
ATOM 6465 C CA . ALA A 1 824 ? -8.870 18.476 -0.009 1.00 94.69 824 ALA A CA 1
ATOM 6466 C C . ALA A 1 824 ? -10.284 18.456 0.610 1.00 94.69 824 ALA A C 1
ATOM 6468 O O . ALA A 1 824 ? -10.514 19.029 1.675 1.00 94.69 824 ALA A O 1
ATOM 6469 N N . ALA A 1 825 ? -11.258 17.884 -0.103 1.00 95.81 825 ALA A N 1
ATOM 6470 C CA . ALA A 1 825 ? -12.654 17.849 0.339 1.00 95.81 825 ALA A CA 1
ATOM 6471 C C . ALA A 1 825 ? -12.824 16.999 1.609 1.00 95.81 825 ALA A C 1
ATOM 6473 O O . ALA A 1 825 ? -12.238 15.922 1.701 1.00 95.81 825 ALA A O 1
ATOM 6474 N N . THR A 1 826 ? -13.655 17.434 2.554 1.00 97.12 826 THR A N 1
ATOM 6475 C CA . THR A 1 826 ? -14.146 16.504 3.588 1.00 97.12 826 THR A CA 1
ATOM 6476 C C . THR A 1 826 ? -15.164 15.578 2.946 1.00 97.12 826 THR A C 1
ATOM 6478 O O . THR A 1 826 ? -15.983 16.029 2.144 1.00 97.12 826 THR A O 1
ATOM 6481 N N . ARG A 1 827 ? -15.083 14.287 3.265 1.00 98.12 827 ARG A N 1
ATOM 6482 C CA . ARG A 1 827 ? -15.978 13.267 2.734 1.00 98.12 827 ARG A CA 1
ATOM 6483 C C . ARG A 1 827 ? -16.997 12.853 3.784 1.00 98.12 827 ARG A C 1
ATOM 6485 O O . ARG A 1 827 ? -16.612 12.605 4.920 1.00 98.12 827 ARG A O 1
ATOM 6492 N N . LEU A 1 828 ? -18.266 12.790 3.398 1.00 98.25 828 LEU A N 1
ATOM 6493 C CA . LEU A 1 828 ? -19.367 12.312 4.231 1.00 98.25 828 LEU A CA 1
ATOM 6494 C C . LEU A 1 828 ? -20.050 11.152 3.516 1.00 98.25 828 LEU A C 1
ATOM 6496 O O . LEU A 1 828 ? -20.444 11.284 2.356 1.00 98.25 828 LEU A O 1
ATOM 6500 N N . PHE A 1 829 ? -20.194 10.040 4.218 1.00 98.38 829 PHE A N 1
ATOM 6501 C CA . PHE A 1 829 ? -20.737 8.797 3.708 1.00 98.38 829 PHE A CA 1
ATOM 6502 C C . PHE A 1 829 ? -21.944 8.397 4.543 1.00 98.38 829 PHE A C 1
ATOM 6504 O O . PHE A 1 829 ? -21.831 8.252 5.758 1.00 98.38 829 PHE A O 1
ATOM 6511 N N . ARG A 1 830 ? -23.082 8.205 3.874 1.00 97.81 830 ARG A N 1
ATOM 6512 C CA . ARG A 1 830 ? -24.299 7.696 4.501 1.00 97.81 830 ARG A CA 1
ATOM 6513 C C . ARG A 1 830 ? -24.381 6.188 4.333 1.00 97.81 830 ARG A C 1
ATOM 6515 O O . ARG A 1 830 ? -24.298 5.703 3.201 1.00 97.81 830 ARG A O 1
ATOM 6522 N N . ASN A 1 831 ? -24.582 5.463 5.419 1.00 97.56 831 ASN A N 1
ATOM 6523 C CA . ASN A 1 831 ? -24.805 4.029 5.395 1.00 97.56 831 ASN A CA 1
ATOM 6524 C C . ASN A 1 831 ? -26.197 3.716 4.834 1.00 97.56 831 ASN A C 1
ATOM 6526 O O . ASN A 1 831 ? -27.204 4.332 5.170 1.00 97.56 831 ASN A O 1
ATOM 6530 N N . GLN A 1 832 ? -26.258 2.762 3.914 1.00 95.94 832 GLN A N 1
ATOM 6531 C CA . GLN A 1 832 ? -27.472 2.399 3.187 1.00 95.94 832 GLN A CA 1
ATOM 6532 C C . GLN A 1 832 ? -27.737 0.892 3.199 1.00 95.94 832 GLN A C 1
ATOM 6534 O O . GLN A 1 832 ? -28.498 0.397 2.356 1.00 95.94 832 GLN A O 1
ATOM 6539 N N . ASN A 1 833 ? -27.119 0.175 4.141 1.00 92.62 833 ASN A N 1
ATOM 6540 C CA . ASN A 1 833 ? -27.408 -1.228 4.407 1.00 92.62 833 ASN A CA 1
ATOM 6541 C C . ASN A 1 833 ? -28.862 -1.425 4.840 1.00 92.62 833 ASN A C 1
ATOM 6543 O O . ASN A 1 833 ? -29.528 -0.517 5.324 1.00 92.62 833 ASN A O 1
ATOM 6547 N N . ASN A 1 834 ? -29.400 -2.630 4.672 1.00 89.50 834 ASN A N 1
ATOM 6548 C CA . ASN A 1 834 ? -30.773 -2.899 5.110 1.00 89.50 834 ASN A CA 1
ATOM 6549 C C . ASN A 1 834 ? -30.876 -3.057 6.633 1.00 89.50 834 ASN A C 1
ATOM 6551 O O . ASN A 1 834 ? -31.907 -2.697 7.200 1.00 89.50 834 ASN A O 1
ATOM 6555 N N . SER A 1 835 ? -29.816 -3.553 7.270 1.00 90.81 835 SER A N 1
ATOM 6556 C CA . SER A 1 835 ? -29.722 -3.731 8.718 1.00 90.81 835 SER A CA 1
ATOM 6557 C C . SER A 1 835 ? -29.691 -2.389 9.454 1.00 90.81 835 SER A C 1
ATOM 6559 O O . SER A 1 835 ? -29.269 -1.371 8.897 1.00 90.81 835 SER A O 1
ATOM 6561 N N . LYS A 1 836 ? -30.180 -2.398 10.695 1.00 94.25 836 LYS A N 1
ATOM 6562 C CA . LYS A 1 836 ? -30.228 -1.253 11.610 1.00 94.25 836 LYS A CA 1
ATOM 6563 C C . LYS A 1 836 ? -29.882 -1.732 13.012 1.00 94.25 836 LYS A C 1
ATOM 6565 O O . LYS A 1 836 ? -30.316 -2.818 13.397 1.00 94.25 836 LYS A O 1
ATOM 6570 N N . GLY A 1 837 ? -29.142 -0.921 13.754 1.00 94.88 837 GLY A N 1
ATOM 6571 C CA . GLY A 1 837 ? -28.860 -1.155 15.164 1.00 94.88 837 GLY A CA 1
ATOM 6572 C C . GLY A 1 837 ? -29.829 -0.419 16.088 1.00 94.88 837 GLY A C 1
ATOM 6573 O O . GLY A 1 837 ? -30.687 0.356 15.658 1.00 94.88 837 GLY A O 1
ATOM 6574 N N . LEU A 1 838 ? -29.669 -0.663 17.384 1.00 96.69 838 LEU A N 1
ATOM 6575 C CA . LEU A 1 838 ? -30.321 0.082 18.451 1.00 96.69 838 LEU A CA 1
ATOM 6576 C C . LEU A 1 838 ? -29.538 1.368 18.731 1.00 96.69 838 LEU A C 1
ATOM 6578 O O . LEU A 1 838 ? -28.368 1.296 19.109 1.00 96.69 838 LEU A O 1
ATOM 6582 N N . ARG A 1 839 ? -30.184 2.535 18.616 1.00 95.38 839 ARG A N 1
ATOM 6583 C CA . ARG A 1 839 ? -29.586 3.804 19.057 1.00 95.38 839 ARG A CA 1
ATOM 6584 C C . ARG A 1 839 ? -29.602 3.875 20.585 1.00 95.38 839 ARG A C 1
ATOM 6586 O O . ARG A 1 839 ? -30.643 3.675 21.209 1.00 95.38 839 ARG A O 1
ATOM 6593 N N . VAL A 1 840 ? -28.468 4.179 21.200 1.00 94.75 840 VAL A N 1
ATOM 6594 C CA . VAL A 1 840 ? -28.325 4.359 22.648 1.00 94.75 840 VAL A CA 1
ATOM 6595 C C . VAL A 1 840 ? -27.821 5.770 22.907 1.00 94.75 840 VAL A C 1
ATOM 6597 O O . VAL A 1 840 ? -26.683 6.096 22.579 1.00 94.75 840 VAL A O 1
ATOM 6600 N N . ARG A 1 841 ? -28.678 6.609 23.491 1.00 91.69 841 ARG A N 1
ATOM 6601 C CA . ARG A 1 841 ? -28.411 8.026 23.772 1.00 91.69 841 ARG A CA 1
ATOM 6602 C C . ARG A 1 841 ? -28.339 8.278 25.274 1.00 91.69 841 ARG A C 1
ATOM 6604 O O . ARG A 1 841 ? -28.965 7.571 26.058 1.00 91.69 841 ARG A O 1
ATOM 6611 N N . PHE A 1 842 ? -27.632 9.327 25.678 1.00 88.00 842 PHE A N 1
ATOM 6612 C CA . PHE A 1 842 ? -27.535 9.758 27.073 1.00 88.00 842 PHE A CA 1
ATOM 6613 C C . PHE A 1 842 ? -28.406 10.993 27.338 1.00 88.00 842 PHE A C 1
ATOM 6615 O O . PHE A 1 842 ? -28.464 11.923 26.527 1.00 88.00 842 PHE A O 1
ATOM 6622 N N . GLU A 1 843 ? -29.100 11.018 28.476 1.00 81.81 843 GLU A N 1
ATOM 6623 C CA . GLU A 1 843 ? -29.898 12.174 28.889 1.00 81.81 843 GLU A CA 1
ATOM 6624 C C . GLU A 1 843 ? -29.002 13.412 29.084 1.00 81.81 843 GLU A C 1
ATOM 6626 O O . GLU A 1 843 ? -27.945 13.341 29.710 1.00 81.81 843 GLU A O 1
ATOM 6631 N N . GLY A 1 844 ? -29.405 14.554 28.516 1.00 65.06 844 GLY A N 1
ATOM 6632 C CA . GLY A 1 844 ? -28.624 15.797 28.562 1.00 65.06 844 GLY A CA 1
ATOM 6633 C C . GLY A 1 844 ? -27.430 15.874 27.596 1.00 65.06 844 GLY A C 1
ATOM 6634 O O . GLY A 1 844 ? -26.648 16.815 27.706 1.00 65.06 844 GLY A O 1
ATOM 6635 N N . GLY A 1 845 ? -27.269 14.917 26.671 1.00 52.75 845 GLY A N 1
ATOM 6636 C CA . GLY A 1 845 ? -26.334 14.974 25.531 1.00 52.75 845 GLY A CA 1
ATOM 6637 C C . GLY A 1 845 ? -24.849 14.721 25.848 1.00 52.75 845 GLY A C 1
ATOM 6638 O O . GLY A 1 845 ? -24.131 14.162 25.024 1.00 52.75 845 GLY A O 1
ATOM 6639 N N . ALA A 1 846 ? -24.379 15.042 27.059 1.00 53.22 846 ALA A N 1
ATOM 6640 C CA . ALA A 1 846 ? -22.944 15.096 27.382 1.00 53.22 846 ALA A CA 1
ATOM 6641 C C . ALA A 1 846 ? -22.428 14.029 28.380 1.00 53.22 846 ALA A C 1
ATOM 6643 O O . ALA A 1 846 ? -21.299 14.129 28.847 1.00 53.22 846 ALA A O 1
ATOM 6644 N N . GLY A 1 847 ? -23.230 13.025 28.755 1.00 67.94 847 GLY A N 1
ATOM 6645 C CA . GLY A 1 847 ? -22.946 12.178 29.931 1.00 67.94 847 GLY A CA 1
ATOM 6646 C C . GLY A 1 847 ? -22.297 10.807 29.696 1.00 67.94 847 GLY A C 1
ATOM 6647 O O . GLY A 1 847 ? -22.141 10.064 30.661 1.00 67.94 847 GLY A O 1
ATOM 6648 N N . GLY A 1 848 ? -21.994 10.428 28.451 1.00 81.19 848 GLY A N 1
ATOM 6649 C CA . GLY A 1 848 ? -21.663 9.037 28.111 1.00 81.19 848 GLY A CA 1
ATOM 6650 C C . GLY A 1 848 ? -20.181 8.659 28.116 1.00 81.19 848 GLY A C 1
ATOM 6651 O O . GLY A 1 848 ? -19.881 7.474 28.053 1.00 81.19 848 GLY A O 1
ATOM 6652 N N . GLU A 1 849 ? -19.250 9.616 28.152 1.00 88.12 849 GLU A N 1
ATOM 6653 C CA . GLU A 1 849 ? -17.818 9.320 27.990 1.00 88.12 849 GLU A CA 1
ATOM 6654 C C . GLU A 1 849 ? -17.303 8.331 29.050 1.00 88.12 849 GLU A C 1
ATOM 6656 O O . GLU A 1 849 ? -17.516 8.508 30.251 1.00 88.12 849 GLU A O 1
ATOM 6661 N N . GLY A 1 850 ? -16.618 7.280 28.595 1.00 88.94 850 GLY A N 1
ATOM 6662 C CA . GLY A 1 850 ? -16.071 6.227 29.450 1.00 88.94 850 GLY A CA 1
ATOM 6663 C C . GLY A 1 850 ? -17.091 5.183 29.917 1.00 88.94 850 GLY A C 1
ATOM 6664 O O . GLY A 1 850 ? -16.702 4.251 30.614 1.00 88.94 850 GLY A O 1
ATOM 6665 N N . VAL A 1 851 ? -18.371 5.296 29.540 1.00 93.75 851 VAL A N 1
ATOM 6666 C CA . VAL A 1 851 ? -19.374 4.253 29.806 1.00 93.75 851 VAL A CA 1
ATOM 6667 C C . VAL A 1 851 ? -19.093 3.028 28.939 1.00 93.75 851 VAL A C 1
ATOM 6669 O O . VAL A 1 851 ? -18.854 3.156 27.736 1.00 93.75 851 VAL A O 1
ATOM 6672 N N . ILE A 1 852 ? -19.182 1.837 29.532 1.00 95.81 852 ILE A N 1
ATOM 6673 C CA . ILE A 1 852 ? -19.135 0.564 28.804 1.00 95.81 852 ILE A CA 1
ATOM 6674 C C . ILE A 1 852 ? -20.559 0.056 28.592 1.00 95.81 852 ILE A C 1
ATOM 6676 O O . ILE A 1 852 ? -21.278 -0.214 29.555 1.00 95.81 852 ILE A O 1
ATOM 6680 N N . LEU A 1 853 ? -20.969 -0.074 27.331 1.00 96.75 853 LEU A N 1
ATOM 6681 C CA . LEU A 1 853 ? -22.283 -0.564 26.925 1.00 96.75 853 LEU A CA 1
ATOM 6682 C C . LEU A 1 853 ? -22.215 -2.033 26.515 1.00 96.75 853 LEU A C 1
ATOM 6684 O O . LEU A 1 853 ? -21.301 -2.442 25.800 1.00 96.75 853 LEU A O 1
ATOM 6688 N N . ARG A 1 854 ? -23.219 -2.815 26.923 1.00 96.94 854 ARG A N 1
ATOM 6689 C CA . ARG A 1 854 ? -23.412 -4.204 26.486 1.00 96.94 854 ARG A CA 1
ATOM 6690 C C . ARG A 1 854 ? -24.885 -4.490 26.243 1.00 96.94 854 ARG A C 1
ATOM 6692 O O . ARG A 1 854 ? -25.724 -4.245 27.111 1.00 96.94 854 ARG A O 1
ATOM 6699 N N . LEU A 1 855 ? -25.209 -5.070 25.091 1.00 96.88 855 LEU A N 1
ATOM 6700 C CA . LEU A 1 855 ? -26.533 -5.655 24.880 1.00 96.88 855 LEU A CA 1
ATOM 6701 C C . LEU A 1 855 ? -26.682 -6.916 25.729 1.00 96.88 855 LEU A C 1
ATOM 6703 O O . LEU A 1 855 ? -25.782 -7.752 25.764 1.00 96.88 855 LEU A O 1
ATOM 6707 N N . VAL A 1 856 ? -27.827 -7.064 26.391 1.00 96.94 856 VAL A N 1
ATOM 6708 C CA . VAL A 1 856 ? -28.220 -8.276 27.113 1.00 96.94 856 VAL A CA 1
ATOM 6709 C C . VAL A 1 856 ? -29.223 -9.033 26.254 1.00 96.94 856 VAL A C 1
ATOM 6711 O O . VAL A 1 856 ? -30.303 -8.518 25.952 1.00 96.94 856 VAL A O 1
ATOM 6714 N N . TYR A 1 857 ? -28.877 -10.257 25.872 1.00 95.44 857 TYR A N 1
ATOM 6715 C CA . TYR A 1 857 ? -29.719 -11.127 25.058 1.00 95.44 857 TYR A CA 1
ATOM 6716 C C . TYR A 1 857 ? -30.760 -11.875 25.899 1.00 95.44 857 TYR A C 1
ATOM 6718 O O . TYR A 1 857 ? -30.634 -11.998 27.120 1.00 95.44 857 TYR A O 1
ATOM 6726 N N . ALA A 1 858 ? -31.807 -12.391 25.252 1.00 94.81 858 ALA A N 1
ATOM 6727 C CA . ALA A 1 858 ? -32.891 -13.126 25.912 1.00 94.81 858 ALA A CA 1
ATOM 6728 C C . ALA A 1 858 ? -32.402 -14.360 26.706 1.00 94.81 858 ALA A C 1
ATOM 6730 O O . ALA A 1 858 ? -32.999 -14.734 27.717 1.00 94.81 858 ALA A O 1
ATOM 6731 N N . ASP A 1 859 ? -31.280 -14.959 26.292 1.00 94.31 859 ASP A N 1
ATOM 6732 C CA . ASP A 1 859 ? -30.598 -16.065 26.981 1.00 94.31 859 ASP A CA 1
ATOM 6733 C C . ASP A 1 859 ? -29.715 -15.613 28.166 1.00 94.31 859 ASP A C 1
ATOM 6735 O O . ASP A 1 859 ? -29.065 -16.442 28.804 1.00 94.31 859 ASP A O 1
ATOM 6739 N N . LYS A 1 860 ? -29.729 -14.313 28.495 1.00 93.00 860 LYS A N 1
ATOM 6740 C CA . LYS A 1 860 ? -28.912 -13.629 29.513 1.00 93.00 860 LYS A CA 1
ATOM 6741 C C . LYS A 1 860 ? -27.420 -13.535 29.191 1.00 93.00 860 LYS A C 1
ATOM 6743 O O . LYS A 1 860 ? -26.664 -13.039 30.029 1.00 93.00 860 LYS A O 1
ATOM 6748 N N . THR A 1 861 ? -26.984 -13.977 28.013 1.00 94.88 861 THR A N 1
ATOM 6749 C CA . THR A 1 861 ? -25.635 -13.668 27.532 1.00 94.88 861 THR A CA 1
ATOM 6750 C C . THR A 1 861 ? -25.540 -12.190 27.165 1.00 94.88 861 THR A C 1
ATOM 6752 O O . THR A 1 861 ? -26.552 -11.504 26.993 1.00 94.88 861 THR A O 1
ATOM 6755 N N . LYS A 1 862 ? -24.314 -11.678 27.098 1.00 95.25 862 LYS A N 1
ATOM 6756 C CA . LYS A 1 862 ? -24.043 -10.283 26.762 1.00 95.25 862 LYS A CA 1
ATOM 6757 C C . LYS A 1 862 ? -23.283 -10.212 25.446 1.00 95.25 862 LYS A C 1
ATOM 6759 O O . LYS A 1 862 ? -22.460 -11.084 25.180 1.00 95.25 862 LYS A O 1
ATOM 6764 N N . GLY A 1 863 ? -23.562 -9.183 24.655 1.00 94.50 863 GLY A N 1
ATOM 6765 C CA . GLY A 1 863 ? -22.758 -8.828 23.488 1.00 94.50 863 GLY A CA 1
ATOM 6766 C C . GLY A 1 863 ? -21.373 -8.279 23.864 1.00 94.50 863 GLY A C 1
ATOM 6767 O O . GLY A 1 863 ? -21.024 -8.266 25.062 1.00 94.50 863 GLY A O 1
ATOM 6768 N N . PRO A 1 864 ? -20.612 -7.816 22.856 1.00 95.56 864 PRO A N 1
ATOM 6769 C CA . PRO A 1 864 ? -19.325 -7.167 23.075 1.00 95.56 864 PRO A CA 1
ATOM 6770 C C . PRO A 1 864 ? -19.434 -5.963 24.008 1.00 95.56 864 PRO A C 1
ATOM 6772 O O . PRO A 1 864 ? -20.483 -5.316 24.113 1.00 95.56 864 PRO A O 1
ATOM 6775 N N . ALA A 1 865 ? -18.341 -5.681 24.707 1.00 96.44 865 ALA A N 1
ATOM 6776 C CA . ALA A 1 865 ? -18.156 -4.460 25.470 1.00 96.44 865 ALA A CA 1
ATOM 6777 C C . ALA A 1 865 ? -17.808 -3.292 24.536 1.00 96.44 865 ALA A C 1
ATOM 6779 O O . ALA A 1 865 ? -16.716 -3.221 23.979 1.00 96.44 865 ALA A O 1
ATOM 6780 N N . ARG A 1 866 ? -18.726 -2.329 24.407 1.00 96.00 866 ARG A N 1
ATOM 6781 C CA . ARG A 1 866 ? -18.477 -1.086 23.672 1.00 96.00 866 ARG A CA 1
ATOM 6782 C C . ARG A 1 866 ? -18.159 0.051 24.631 1.00 96.00 866 ARG A C 1
ATOM 6784 O O . ARG A 1 866 ? -19.037 0.515 25.355 1.00 96.00 866 ARG A O 1
ATOM 6791 N N . ALA A 1 867 ? -16.929 0.548 24.580 1.00 95.19 867 ALA A N 1
ATOM 6792 C CA . ALA A 1 867 ? -16.547 1.768 25.277 1.00 95.19 867 ALA A CA 1
ATOM 6793 C C . ALA A 1 867 ? -17.003 3.016 24.507 1.00 95.19 867 ALA A C 1
ATOM 6795 O O . ALA A 1 867 ? -16.644 3.200 23.341 1.00 95.19 867 ALA A O 1
ATOM 6796 N N . VAL A 1 868 ? -17.743 3.906 25.170 1.00 93.38 868 VAL A N 1
ATOM 6797 C CA . VAL A 1 868 ? -18.113 5.223 24.633 1.00 93.38 868 VAL A CA 1
ATOM 6798 C C . VAL A 1 868 ? -16.903 6.158 24.724 1.00 93.38 868 VAL A C 1
ATOM 6800 O O . VAL A 1 868 ? -16.673 6.828 25.732 1.00 93.38 868 VAL A O 1
ATOM 6803 N N . GLN A 1 869 ? -16.103 6.175 23.659 1.00 90.19 869 GLN A N 1
ATOM 6804 C CA . GLN A 1 869 ? -14.846 6.920 23.574 1.00 90.19 869 GLN A CA 1
ATOM 6805 C C . GLN A 1 869 ? -15.020 8.175 22.719 1.00 90.19 869 GLN A C 1
ATOM 6807 O O . GLN A 1 869 ? -14.918 8.124 21.490 1.00 90.19 869 GLN A O 1
ATOM 6812 N N . VAL A 1 870 ? -15.254 9.315 23.376 1.00 85.00 870 VAL A N 1
ATOM 6813 C CA . VAL A 1 870 ? -15.435 10.595 22.675 1.00 85.00 870 VAL A CA 1
ATOM 6814 C C . VAL A 1 870 ? -14.171 10.955 21.909 1.00 85.00 870 VAL A C 1
ATOM 6816 O O . VAL A 1 870 ? -14.262 11.191 20.714 1.00 85.00 870 VAL A O 1
ATOM 6819 N N . ILE A 1 871 ? -12.996 10.933 22.546 1.00 88.56 871 ILE A N 1
ATOM 6820 C CA . ILE A 1 871 ? -11.705 11.121 21.871 1.00 88.56 871 ILE A CA 1
ATOM 6821 C C . ILE A 1 871 ? -11.035 9.759 21.686 1.00 88.56 871 ILE A C 1
ATOM 6823 O O . ILE A 1 871 ? -10.771 9.044 22.650 1.00 88.56 871 ILE A O 1
ATOM 6827 N N . SER A 1 872 ? -10.778 9.411 20.428 1.00 89.25 872 SER A N 1
ATOM 6828 C CA . SER A 1 872 ? -10.045 8.212 20.021 1.00 89.25 872 SER A CA 1
ATOM 6829 C C . SER A 1 872 ? -9.457 8.402 18.617 1.00 89.25 872 SER A C 1
ATOM 6831 O O . SER A 1 872 ? -9.780 9.357 17.902 1.00 89.25 872 SER A O 1
ATOM 6833 N N . GLY A 1 873 ? -8.530 7.530 18.226 1.00 91.44 873 GLY A N 1
ATOM 6834 C CA . GLY A 1 873 ? -7.852 7.602 16.935 1.00 91.44 873 GLY A CA 1
ATOM 6835 C C . GLY A 1 873 ? -6.893 8.793 16.843 1.00 91.44 873 GLY A C 1
ATOM 6836 O O . GLY A 1 873 ? -6.037 8.978 17.707 1.00 91.44 873 GLY A O 1
ATOM 6837 N N . TYR A 1 874 ? -7.005 9.585 15.772 1.00 93.62 874 TYR A N 1
ATOM 6838 C CA . TYR A 1 874 ? -6.130 10.728 15.478 1.00 93.62 874 TYR A CA 1
ATOM 6839 C C . TYR A 1 874 ? -6.964 11.971 15.190 1.00 93.62 874 TYR A C 1
ATOM 6841 O O . TYR A 1 874 ? -7.720 11.985 14.214 1.00 93.62 874 TYR A O 1
ATOM 6849 N N . ARG A 1 875 ? -6.819 13.021 16.014 1.00 91.75 875 ARG A N 1
ATOM 6850 C CA . ARG A 1 875 ? -7.559 14.296 15.883 1.00 91.75 875 ARG A CA 1
ATOM 6851 C C . ARG A 1 875 ? -9.055 14.098 15.587 1.00 91.75 875 ARG A C 1
ATOM 6853 O O . ARG A 1 875 ? -9.631 14.792 14.753 1.00 91.75 875 ARG A O 1
ATOM 6860 N N . SER A 1 876 ? -9.658 13.098 16.215 1.00 93.44 876 SER A N 1
ATOM 6861 C CA . SER A 1 876 ? -11.034 12.697 15.957 1.00 93.44 876 SER A CA 1
ATOM 6862 C C . SER A 1 876 ? -11.829 12.715 17.246 1.00 93.44 876 SER A C 1
ATOM 6864 O O . SER A 1 876 ? -11.275 12.457 18.319 1.00 93.44 876 SER A O 1
ATOM 6866 N N . ALA A 1 877 ? -13.105 13.061 17.139 1.00 90.75 877 ALA A N 1
ATOM 6867 C CA . ALA A 1 877 ? -14.055 12.841 18.203 1.00 90.75 877 ALA A CA 1
ATOM 6868 C C . ALA A 1 877 ? -15.376 12.292 17.662 1.00 90.75 877 ALA A C 1
ATOM 6870 O O . ALA A 1 877 ? -15.939 12.825 16.702 1.00 90.75 877 ALA A O 1
ATOM 6871 N N . THR A 1 878 ? -15.842 11.206 18.266 1.00 85.81 878 THR A N 1
ATOM 6872 C CA . THR A 1 878 ? -17.114 10.564 17.922 1.00 85.81 878 THR A CA 1
ATOM 6873 C C . THR A 1 878 ? -18.205 11.007 18.886 1.00 85.81 878 THR A C 1
ATOM 6875 O O . THR A 1 878 ? -17.922 11.514 19.974 1.00 85.81 878 THR A O 1
ATOM 6878 N N . VAL A 1 879 ? -19.461 10.854 18.473 1.00 86.75 879 VAL A N 1
ATOM 6879 C CA . VAL A 1 879 ? -20.601 11.193 19.325 1.00 86.75 879 VAL A CA 1
ATOM 6880 C C . VAL A 1 879 ? -20.723 10.203 20.494 1.00 86.75 879 VAL A C 1
ATOM 6882 O O . VAL A 1 879 ? -20.365 9.033 20.384 1.00 86.75 879 VAL A O 1
ATOM 6885 N N . THR A 1 880 ? -21.263 10.661 21.625 1.00 87.94 880 THR A N 1
ATOM 6886 C CA . THR A 1 880 ? -21.671 9.806 22.749 1.00 87.94 880 THR A CA 1
ATOM 6887 C C . THR A 1 880 ? -22.801 8.832 22.386 1.00 87.94 880 THR A C 1
ATOM 6889 O O . THR A 1 880 ? -22.785 7.700 22.864 1.00 87.94 880 THR A O 1
ATOM 6892 N N . THR A 1 881 ? -23.750 9.216 21.526 1.00 91.06 881 THR A N 1
ATOM 6893 C CA . THR A 1 881 ? -24.806 8.349 20.980 1.00 91.06 881 THR A CA 1
ATOM 6894 C C . THR A 1 881 ? -24.208 7.165 20.216 1.00 91.06 881 THR A C 1
ATOM 6896 O O . THR A 1 881 ? -23.513 7.349 19.225 1.00 91.06 881 THR A O 1
ATOM 6899 N N . GLN A 1 882 ? -24.488 5.935 20.640 1.00 94.19 882 GLN A N 1
ATOM 6900 C CA . GLN A 1 882 ? -23.982 4.730 19.971 1.00 94.19 882 GLN A CA 1
ATOM 6901 C C . GLN A 1 882 ? -25.081 4.031 19.174 1.00 94.19 882 GLN A C 1
ATOM 6903 O O . GLN A 1 882 ? -26.254 4.105 19.533 1.00 94.19 882 GLN A O 1
ATOM 6908 N N . VAL A 1 883 ? -24.698 3.294 18.134 1.00 95.94 883 VAL A N 1
ATOM 6909 C CA . VAL A 1 883 ? -25.573 2.350 17.429 1.00 95.94 883 VAL A CA 1
ATOM 6910 C C . VAL A 1 883 ? -25.033 0.947 17.682 1.00 95.94 883 VAL A C 1
ATOM 6912 O O . VAL A 1 883 ? -23.884 0.667 17.357 1.00 95.94 883 VAL A O 1
ATOM 6915 N N . LEU A 1 884 ? -25.841 0.084 18.300 1.00 96.44 884 LEU A N 1
ATOM 6916 C CA . LEU A 1 884 ? -25.461 -1.292 18.639 1.00 96.44 884 LEU A CA 1
ATOM 6917 C C . LEU A 1 884 ? -26.202 -2.271 17.727 1.00 96.44 884 LEU A C 1
ATOM 6919 O O . LEU A 1 884 ? -27.436 -2.321 17.772 1.00 96.44 884 LEU A O 1
ATOM 6923 N N . GLY A 1 885 ? -25.495 -3.054 16.914 1.00 93.69 885 GLY A N 1
ATOM 6924 C CA . GLY A 1 885 ? -26.126 -4.141 16.173 1.00 93.69 885 GLY A CA 1
ATOM 6925 C C . GLY A 1 885 ? -26.533 -5.287 17.088 1.00 93.69 885 GLY A C 1
ATOM 6926 O O . GLY A 1 885 ? -26.013 -5.477 18.187 1.00 93.69 885 GLY A O 1
ATOM 6927 N N . MET A 1 886 ? -27.536 -6.034 16.643 1.00 91.31 886 MET A N 1
ATOM 6928 C CA . MET A 1 886 ? -28.163 -7.088 17.431 1.00 91.31 886 MET A CA 1
ATOM 6929 C C . MET A 1 886 ? -27.949 -8.424 16.728 1.00 91.31 886 MET A C 1
ATOM 6931 O O . MET A 1 886 ? -28.718 -8.789 15.841 1.00 91.31 886 MET A O 1
ATOM 6935 N N . ALA A 1 887 ? -26.946 -9.189 17.168 1.00 87.62 887 ALA A N 1
ATOM 6936 C CA . ALA A 1 887 ? -26.687 -10.532 16.637 1.00 87.62 887 ALA A CA 1
ATOM 6937 C C . ALA A 1 887 ? -27.860 -11.501 16.888 1.00 87.62 887 ALA A C 1
ATOM 6939 O O . ALA A 1 887 ? -28.043 -12.498 16.188 1.00 87.62 887 ALA A O 1
ATOM 6940 N N . ARG A 1 888 ? -28.619 -11.246 17.961 1.00 90.44 888 ARG A N 1
ATOM 6941 C CA . ARG A 1 888 ? -29.720 -12.072 18.475 1.00 90.44 888 ARG A CA 1
ATOM 6942 C C . ARG A 1 888 ? -30.770 -11.185 19.140 1.00 90.44 888 ARG A C 1
ATOM 6944 O O . ARG A 1 888 ? -30.592 -9.977 19.267 1.00 90.44 888 ARG A O 1
ATOM 6951 N N . GLU A 1 889 ? -31.849 -11.802 19.614 1.00 92.94 889 GLU A N 1
ATOM 6952 C CA . GLU A 1 889 ? -32.895 -11.115 20.373 1.00 92.94 889 GLU A CA 1
ATOM 6953 C C . GLU A 1 889 ? -32.344 -10.503 21.674 1.00 92.94 889 GLU A C 1
ATOM 6955 O O . GLU A 1 889 ? -32.005 -11.221 22.621 1.00 92.94 889 GLU A O 1
ATOM 6960 N N . ALA A 1 890 ? -32.242 -9.173 21.706 1.00 94.06 890 ALA A N 1
ATOM 6961 C CA . ALA A 1 890 ? -31.795 -8.376 22.841 1.00 94.06 890 ALA A CA 1
ATOM 6962 C C . ALA A 1 890 ? -32.986 -7.814 23.635 1.00 94.06 890 ALA A C 1
ATOM 6964 O O . ALA A 1 890 ? -34.003 -7.411 23.076 1.00 94.06 890 ALA A O 1
ATOM 6965 N N . VAL A 1 891 ? -32.865 -7.811 24.963 1.00 96.56 891 VAL A N 1
ATOM 6966 C CA . VAL A 1 891 ? -33.960 -7.467 25.891 1.00 96.56 891 VAL A CA 1
ATOM 6967 C C . VAL A 1 891 ? -33.625 -6.296 26.813 1.00 96.56 891 VAL A C 1
ATOM 6969 O O . VAL A 1 891 ? -34.523 -5.710 27.419 1.00 96.56 891 VAL A O 1
ATOM 6972 N N . ALA A 1 892 ? -32.343 -5.956 26.954 1.00 97.25 892 ALA A N 1
ATOM 6973 C CA . ALA A 1 892 ? -31.894 -4.823 27.754 1.00 97.25 892 ALA A CA 1
ATOM 6974 C C . ALA A 1 892 ? -30.530 -4.295 27.292 1.00 97.25 892 ALA A C 1
ATOM 6976 O O . ALA A 1 892 ? -29.752 -5.021 26.674 1.00 97.25 892 ALA A O 1
ATOM 6977 N N . VAL A 1 893 ? -30.236 -3.039 27.624 1.00 97.25 893 VAL A N 1
ATOM 6978 C CA . VAL A 1 893 ? -28.891 -2.455 27.533 1.00 97.25 893 VAL A CA 1
ATOM 6979 C C . VAL A 1 893 ? -28.329 -2.361 28.946 1.00 97.25 893 VAL A C 1
ATOM 6981 O O . VAL A 1 893 ? -28.960 -1.775 29.827 1.00 97.25 893 VAL A O 1
ATOM 6984 N N . GLU A 1 894 ? -27.162 -2.948 29.178 1.00 96.88 894 GLU A N 1
ATOM 6985 C CA . GLU A 1 894 ? -26.372 -2.734 30.386 1.00 96.88 894 GLU A CA 1
ATOM 6986 C C . GLU A 1 894 ? -25.345 -1.627 30.136 1.00 96.88 894 GLU A C 1
ATOM 6988 O O . GLU A 1 894 ? -24.688 -1.610 29.098 1.00 96.88 894 GLU A O 1
ATOM 6993 N N . ALA A 1 895 ? -25.220 -0.712 31.093 1.00 95.25 895 ALA A N 1
ATOM 6994 C CA . ALA A 1 895 ? -24.242 0.363 31.093 1.00 95.25 895 ALA A CA 1
ATOM 6995 C C . ALA A 1 895 ? -23.446 0.332 32.401 1.00 95.25 895 ALA A C 1
ATOM 6997 O O . ALA A 1 895 ? -24.027 0.488 33.482 1.00 95.25 895 ALA A O 1
ATOM 6998 N N . SER A 1 896 ? -22.133 0.139 32.290 1.00 94.25 896 SER A N 1
ATOM 6999 C CA . SER A 1 896 ? -21.175 0.308 33.384 1.00 94.25 896 SER A CA 1
ATOM 7000 C C . SER A 1 896 ? -20.622 1.727 33.333 1.00 94.25 896 SER A C 1
ATOM 7002 O O . SER A 1 896 ? -19.991 2.124 32.356 1.00 94.25 896 SER A O 1
ATOM 7004 N N . TRP A 1 897 ? -20.911 2.507 34.368 1.00 92.00 897 TRP A N 1
ATOM 7005 C CA . TRP A 1 897 ? -20.545 3.912 34.484 1.00 92.00 897 TRP A CA 1
ATOM 7006 C C . TRP A 1 897 ? -19.175 4.070 35.149 1.00 92.00 897 TRP A C 1
ATOM 7008 O O . TRP A 1 897 ? -18.865 3.290 36.057 1.00 92.00 897 TRP A O 1
ATOM 7018 N N . PRO A 1 898 ? -18.414 5.129 34.807 1.00 88.38 898 PRO A N 1
ATOM 7019 C CA . PRO A 1 898 ? -17.236 5.519 35.575 1.00 88.38 898 PRO A CA 1
ATOM 7020 C C . PRO A 1 898 ? -17.552 5.619 37.078 1.00 88.38 898 PRO A C 1
ATOM 7022 O O . PRO A 1 898 ? -18.568 6.205 37.472 1.00 88.38 898 PRO A O 1
ATOM 7025 N N . GLY A 1 899 ? -16.700 5.025 37.911 1.00 84.50 899 GLY A N 1
ATOM 7026 C CA . GLY A 1 899 ? -16.921 4.805 39.343 1.00 84.50 899 GLY A CA 1
ATOM 7027 C C . GLY A 1 899 ? -17.584 3.462 39.690 1.00 84.50 899 GLY A C 1
ATOM 7028 O O . GLY A 1 899 ? -18.018 3.273 40.828 1.00 84.50 899 GLY A O 1
ATOM 7029 N N . GLY A 1 900 ? -17.713 2.542 38.726 1.00 84.44 900 GLY A N 1
ATOM 7030 C CA . GLY A 1 900 ? -18.115 1.144 38.945 1.00 84.44 900 GLY A CA 1
ATOM 7031 C C . GLY A 1 900 ? -19.620 0.886 39.112 1.00 84.44 900 GLY A C 1
ATOM 7032 O O . GLY A 1 900 ? -20.031 -0.234 39.423 1.00 84.44 900 GLY A O 1
ATOM 7033 N N . ARG A 1 901 ? -20.485 1.890 38.921 1.00 89.31 901 ARG A N 1
ATOM 7034 C CA . ARG A 1 901 ? -21.945 1.701 39.013 1.00 89.31 901 ARG A CA 1
ATOM 7035 C C . ARG A 1 901 ? -22.476 1.051 37.738 1.00 89.31 901 ARG A C 1
ATOM 7037 O O . ARG A 1 901 ? -22.110 1.463 36.650 1.00 89.31 901 ARG A O 1
ATOM 7044 N N . ILE A 1 902 ? -23.404 0.103 37.859 1.00 92.25 902 ILE A N 1
ATOM 7045 C CA . ILE A 1 902 ? -24.026 -0.574 36.709 1.00 92.25 902 ILE A CA 1
ATOM 7046 C C . ILE A 1 902 ? -25.527 -0.275 36.675 1.00 92.25 902 ILE A C 1
ATOM 7048 O O . ILE A 1 902 ? -26.204 -0.323 37.705 1.00 92.25 902 ILE A O 1
ATOM 7052 N N . THR A 1 903 ? -26.058 0.016 35.489 1.00 93.75 903 THR A N 1
ATOM 7053 C CA . THR A 1 903 ? -27.501 0.141 35.235 1.00 93.75 903 THR A CA 1
ATOM 7054 C C . THR A 1 903 ? -27.921 -0.749 34.078 1.00 93.75 903 THR A C 1
ATOM 7056 O O . THR A 1 903 ? -27.236 -0.796 33.063 1.00 93.75 903 THR A O 1
ATOM 7059 N N . THR A 1 904 ? -29.082 -1.389 34.189 1.00 95.25 904 THR A N 1
ATOM 7060 C CA . THR A 1 904 ? -29.670 -2.191 33.110 1.00 95.25 904 THR A CA 1
ATOM 7061 C C . THR A 1 904 ? -31.032 -1.620 32.745 1.00 95.25 904 THR A C 1
ATOM 7063 O O . THR A 1 904 ? -31.919 -1.548 33.596 1.00 95.25 904 THR A O 1
ATOM 7066 N N . VAL A 1 905 ? -31.203 -1.215 31.487 1.00 95.75 905 VAL A N 1
ATOM 7067 C CA . VAL A 1 905 ? -32.444 -0.622 30.977 1.00 95.75 905 VAL A CA 1
ATOM 7068 C C . VAL A 1 905 ? -33.110 -1.607 30.013 1.00 95.75 905 VAL A C 1
ATOM 7070 O O . VAL A 1 905 ? -32.544 -1.883 28.953 1.00 95.75 905 VAL A O 1
ATOM 7073 N N . PRO A 1 906 ? -34.282 -2.171 30.358 1.00 95.56 906 PRO A N 1
ATOM 7074 C CA . PRO A 1 906 ? -35.002 -3.071 29.467 1.00 95.56 906 PRO A CA 1
ATOM 7075 C C . PRO A 1 906 ? -35.599 -2.307 28.282 1.00 95.56 906 PRO A C 1
ATOM 7077 O O . PRO A 1 906 ? -36.031 -1.162 28.425 1.00 95.56 906 PRO A O 1
ATOM 7080 N N . PHE A 1 907 ? -35.681 -2.963 27.128 1.00 95.44 907 PHE A N 1
ATOM 7081 C CA . PHE A 1 907 ? -36.307 -2.413 25.926 1.00 95.44 907 PHE A CA 1
ATOM 7082 C C . PHE A 1 907 ? -37.025 -3.510 25.129 1.00 95.44 907 PHE A C 1
ATOM 7084 O O . PHE A 1 907 ? -36.899 -4.699 25.420 1.00 95.44 907 PHE A O 1
ATOM 7091 N N . LYS A 1 908 ? -37.834 -3.111 24.142 1.00 90.88 908 LYS A N 1
ATOM 7092 C CA . LYS A 1 908 ? -38.481 -4.042 23.200 1.00 90.88 908 LYS A CA 1
ATOM 7093 C C . LYS A 1 908 ? -37.688 -4.091 21.901 1.00 90.88 908 LYS A C 1
ATOM 7095 O O . LYS A 1 908 ? -37.297 -3.036 21.431 1.00 90.88 908 LYS A O 1
ATOM 7100 N N . MET A 1 909 ? -37.568 -5.249 21.254 1.00 84.06 909 MET A N 1
ATOM 7101 C CA . MET A 1 909 ? -36.833 -5.398 19.980 1.00 84.06 909 MET A CA 1
ATOM 7102 C C . MET A 1 909 ? -37.219 -4.397 18.876 1.00 84.06 909 MET A C 1
ATOM 7104 O O . MET A 1 909 ? -36.398 -4.051 18.038 1.00 84.06 909 MET A O 1
ATOM 7108 N N . GLU A 1 910 ? -38.466 -3.926 18.863 1.00 86.00 910 GLU A N 1
ATOM 7109 C CA . GLU A 1 910 ? -38.987 -2.958 17.883 1.00 86.00 910 GLU A CA 1
ATOM 7110 C C . GLU A 1 910 ? -38.586 -1.502 18.189 1.00 86.00 910 GLU A C 1
ATOM 7112 O O . GLU A 1 910 ? -38.829 -0.597 17.389 1.00 86.00 910 GLU A O 1
ATOM 7117 N N . GLN A 1 911 ? -38.041 -1.250 19.378 1.00 92.19 911 GLN A N 1
ATOM 7118 C CA . GLN A 1 911 ? -37.671 0.075 19.847 1.00 92.19 911 GLN A CA 1
ATOM 7119 C C . GLN A 1 911 ? -36.400 0.542 19.133 1.00 92.19 911 GLN A C 1
ATOM 7121 O O . GLN A 1 911 ? -35.366 -0.110 19.204 1.00 92.19 911 GLN A O 1
ATOM 7126 N N . ALA A 1 912 ? -36.477 1.693 18.462 1.00 91.38 912 ALA A N 1
ATOM 7127 C CA . ALA A 1 912 ? -35.360 2.234 17.686 1.00 91.38 912 ALA A CA 1
ATOM 7128 C C . ALA A 1 912 ? -34.293 2.945 18.542 1.00 91.38 912 ALA A C 1
ATOM 7130 O O . ALA A 1 912 ? -33.144 3.049 18.123 1.00 91.38 912 ALA A O 1
ATOM 7131 N N . GLU A 1 913 ? -34.667 3.447 19.725 1.00 94.44 913 GLU A N 1
ATOM 7132 C CA . GLU A 1 913 ? -33.777 4.210 20.608 1.00 94.44 913 GLU A CA 1
ATOM 7133 C C . GLU A 1 913 ? -34.024 3.887 22.088 1.00 94.44 913 GLU A C 1
ATOM 7135 O O . GLU A 1 913 ? -35.173 3.812 22.531 1.00 94.44 913 GLU A O 1
ATOM 7140 N N . VAL A 1 914 ? -32.948 3.775 22.867 1.00 94.56 914 VAL A N 1
ATOM 7141 C CA . VAL A 1 914 ? -32.948 3.745 24.337 1.00 94.56 914 VAL A CA 1
ATOM 7142 C C . VAL A 1 914 ? -32.202 4.968 24.867 1.00 94.56 914 VAL A C 1
ATOM 7144 O O . VAL A 1 914 ? -31.126 5.309 24.382 1.00 94.56 914 VAL A O 1
ATOM 7147 N N . VAL A 1 915 ? -32.765 5.612 25.893 1.00 91.56 915 VAL A N 1
ATOM 7148 C CA . VAL A 1 915 ? -32.139 6.744 26.587 1.00 91.56 915 VAL A CA 1
ATOM 7149 C C . VAL A 1 915 ? -31.649 6.282 27.954 1.00 91.56 915 VAL A C 1
ATOM 7151 O O . VAL A 1 915 ? -32.422 5.734 28.740 1.00 91.56 915 VAL A O 1
ATOM 7154 N N . LEU A 1 916 ? -30.369 6.506 28.230 1.00 91.12 916 LEU A N 1
ATOM 7155 C CA . LEU A 1 916 ? -29.723 6.212 29.501 1.00 91.12 916 LEU A CA 1
ATOM 7156 C C . LEU A 1 916 ? -29.582 7.490 30.331 1.00 91.12 916 LEU A C 1
ATOM 7158 O O . LEU A 1 916 ? -29.071 8.505 29.857 1.00 91.12 916 LEU A O 1
ATOM 7162 N N . THR A 1 917 ? -29.988 7.416 31.593 1.00 86.19 917 THR A N 1
ATOM 7163 C CA . THR A 1 917 ? -29.848 8.500 32.571 1.00 86.19 917 THR A CA 1
ATOM 7164 C C . THR A 1 917 ? -28.767 8.124 33.572 1.00 86.19 917 THR A C 1
ATOM 7166 O O . THR A 1 917 ? -28.804 7.014 34.113 1.00 86.19 917 THR A O 1
ATOM 7169 N N . TYR A 1 918 ? -27.831 9.043 33.851 1.00 78.19 918 TYR A N 1
ATOM 7170 C CA . TYR A 1 918 ? -26.869 8.827 34.930 1.00 78.19 918 TYR A CA 1
ATOM 7171 C C . TYR A 1 918 ? -27.650 8.622 36.228 1.00 78.19 918 TYR A C 1
ATOM 7173 O O . TYR A 1 918 ? -28.472 9.466 36.600 1.00 78.19 918 TYR A O 1
ATOM 7181 N N . PRO A 1 919 ? -27.452 7.505 36.924 1.00 69.44 919 PRO A N 1
ATOM 7182 C CA . PRO A 1 919 ? -28.313 7.180 38.037 1.00 69.44 919 PRO A CA 1
ATOM 7183 C C . PRO A 1 919 ? -28.034 8.157 39.196 1.00 69.44 919 PRO A C 1
ATOM 7185 O O . PRO A 1 919 ? -26.887 8.364 39.593 1.00 69.44 919 PRO A O 1
ATOM 7188 N N . SER A 1 920 ? -29.079 8.790 39.740 1.00 54.75 920 SER A N 1
ATOM 7189 C CA . SER A 1 920 ? -28.949 9.785 40.815 1.00 54.75 920 SER A CA 1
ATOM 7190 C C . SER A 1 920 ? -28.210 9.203 42.029 1.00 54.75 920 SER A C 1
ATOM 7192 O O . SER A 1 920 ? -28.351 8.008 42.333 1.00 54.75 920 SER A O 1
ATOM 7194 N N . LEU A 1 921 ? -27.390 10.021 42.703 1.00 40.78 921 LEU A N 1
ATOM 7195 C CA . LEU A 1 921 ? -26.839 9.671 44.018 1.00 40.78 921 LEU A CA 1
ATOM 7196 C C . LEU A 1 921 ? -28.010 9.369 44.978 1.00 40.78 921 LEU A C 1
ATOM 7198 O O . LEU A 1 921 ? -29.040 10.041 44.861 1.00 40.78 921 LEU A O 1
ATOM 7202 N N . PRO A 1 922 ? -27.895 8.352 45.853 1.00 35.38 922 PRO A N 1
ATOM 7203 C CA . PRO A 1 922 ? -28.902 8.079 46.877 1.00 35.38 922 PRO A CA 1
ATOM 7204 C C . PRO A 1 922 ? -29.171 9.279 47.788 1.00 35.38 922 PRO A C 1
ATOM 7206 O O . PRO A 1 922 ? -28.201 10.015 48.092 1.00 35.38 922 PRO A O 1
#

Sequence (922 aa):
MANYIDVMHIADASTRFTLGRRGGQWVVSRVNGQSTYKARFKGRFLATPDGRVKELPEPDCFYLNEGNGKFQQMVFEEGSFTDEDGRPFAAAHDWGLAVAFRDVNGDLAPDLYVCNDFSSPDRFWINDGRGRFRAVPRLAVRHTSRSSMGIDFADLNHDGYDDMLVLDMLARQQARRLVHLDKEKPIPIVVGKFDDRPRYNRNVLLVSRGDGTWLEAANYAGLEASDWSWTAAFMDVDLDGLEDVLVTNGFSFDTMDIDSKNRVIAIQKARRLPAAELKRLRQYRPPWPSPNAAFRNIGGLKFEPAPKEWGFSHVGVSYGMALADLDNDGDQDVVVNNLNQPAGLYRNDGNRPRVAVRLHGRGGNRAGIGARIRLVNGENVFSQEMIAGGRYLSGDDPMRVFAAVSSDPYRLEVLWRSGARSVLDDVRANRLYEIFEPRNKSKPPATKPMSKPMFEDVSLRLGHRHQQLPVNDFINEPLMPRRISQAGPGVAWIDDDRDGWEDLAIVGNTGHELFVNMKGRFSRITESNAIMPNWNAPVETVERVNGWAKADLDGDGDPDLVLATEWGPVRVFRSEAGRFIERTDELGLGDYLGWWNGVAMIDANNDGRLDLVATNWGRNSFYETLFRGGQAKPTLALFVGDVDGNGTIEQLEAVQVGGRWLPVRDRHVLEKALPALAARFPVHADMVKAGIEGIAGPAFGRLKKMQVNHLDTTLFLNRGDRFEPVPLPMETQLSPAFSVCVGDVNADGNEDLFFSQNFFAVRVEDSRNDAGTGLWLLGQGDGNFLPIGPRESGVRVDGEQRGAALADFDHDGRVDLVVTQNAAATRLFRNQNNSKGLRVRFEGGAGGEGVILRLVYADKTKGPARAVQVISGYRSATVTTQVLGMAREAVAVEASWPGGRITTVPFKMEQAEVVLTYPSLP

Foldseek 3Di:
DAAEDDDDDVDDLPWDFDWDDDPNAIDGQDIPNHGCVPPVNPPQWDQDPRRYIDGWADFDWDWDDPLPPDTDIDAQQVQLEAEQVSHRDHGDRFQWFFKFWAPQLPPLATWIWTFTADADDIFTWDDPNPSRTYTQALQQEQAAARGFAAKDWFQQQLPPGIKMKTAAAAALDLLVNQQQDDDDDFDDFDAVPRSPHYHARWMWIWHDPSPSHTFTFCLLAVRRHFHAWHWWDFDQQQLQQGTKIWTFDFDQARPRGNQLVVVLVVCCVPPVDDPSVSVVSVSPHDGTQFFTWIWDRPHPSYTDTDDCVQVRGDGAHWHWKEWDDPVPQQGIWIWIDGVVDDIDTGDRPRDAWKEKEFEQEDRSPRRLAQKKKWKDDPPRIGIDGQHAGRGRVDGYDRMDMHRDNDQFAIWMWIQGSVQFIDIDTRHGTRDYDYYYTDPDHDDRPDDDPFDDAQWDWPLVLVVDFDADDDDDCCVVFVQDQFDDSQLFKFKAFAPFPLPPFTWIWIAGPVGIWIWDFPQNHTDTDDDTPDDDDDQADPDDDPFDFFFKWWADQLQPQAIKIWTFTALFWTWTFDDDPNDTHTCCVQQPGRVAGFGWFWKDWWLQQFPQGTWMWTFGFFSRWPVVSLQPAPDPFKKWKWWWQDLPPPPDIHTFIWTAHPNATATSDHPVSLCVVVVCSCVVPVRRSVNRVCHPCNSSPPCRVVTDMGIHRHGARWIWDCPSRHTDTDGARNLSRQFGWFFKEWAQQQLQLGIKIKTQGWDRRGDSNIDTSQSHFIWIWHRPSRNYTDIDDCSRNVGGHRRRWHYKEWDQNNLPQGIWIWIGHRRGRIITIHGDHPFGFAKEAEPPQPFQANKWKWFQAPVRDIGYTDGQIQTTTGSYGYGSIGGGRDNHHTFWMWIQHRVGDIDIGGDHPVHRYDYDYDDDDD

Radius of gyration: 30.72 Å; chains: 1; bounding box: 81×68×91 Å

Secondary structure (DSSP, 8-state):
--EE-S--SS--SS--EEEEEETTEEEEEEETTEETTSGGGTT-EEE-TTSEEEE-PPPP-EEEE-SSS-EEEEPGGGTTEE-TTSPBPPPP---EEEEEEE-SSSSSS-EEEEEE-TTPPPEEEEE-SSS-EEEPPTTSSS-EESS--EEEEE-TTSSSS-EEEEE----SSHHHHTTB---SPPPPP-TT--SS--EESS-EEEEE-SSS-EEE-HHHHT-S--SSEEEEEEE-SS-SSS-EEEEEE-BSS-SSBHHHHHHHHHHHHHH---HHHHHHHHHTSPPB-EEPEEEEE-STT-EEEPPGGG----EE-EEEEEEE-SSSSSSPEEEEEETTSPPEEE-----S-EEEEEEE-STT-TT-TT-EEEEEETTEEEEEE-----BTTB---SEEEEE---SSPEEEEEE-TTS-EEEEEEE-SSEEEEEEPPSSPPPPPPPPPPPPPSEEE-GGGT--B-------GGGT-TT-SS--TT---EEEEE-SSSSSS-EEEEEETTEEEEEEESSS-EEEES---------S-SS--SSPEEEEEEE-SSSSSSPEEEEEEEEEPPEEEEEETTEEEE-TTTTT-TT--EE--EEEEE-TTSSSSPEEEEE---SSSTTHHHH-SS-SS--EEEEEE-SSSSSPPEEEEEEEETTEEEESS-HHHHHHH-TTHHHH-SSHHHHHHHHHHHHHGGGGGGSEEEEE---S-EEEEE-SSSEEEEEPPHHHHSS-EEEEEEE-SS-SSS-EEEEEE-B----TTSPPB-----EEEEE-SSS-EEEE-HHHH-----S-EEEEEEE-TTSSSS-EEEEEETTSB-EEEEE--S---EEEEETTSS--TTPEEEEEETTS-B---EE--SEEBTTEE--S-EEE--SS-EEEEEEEETTTEEEEEE--TT-SEEEE-PPPP-